Protein AF-0000000075414670 (afdb_homodimer)

Radius of gyration: 39.62 Å; Cα contacts (8 Å, |Δi|>4): 1653; chains: 2; bounding box: 91×124×87 Å

pLDDT: mean 82.34, std 14.4, range [31.52, 97.38]

Secondary structure (DSSP, 8-state):
--HHHHHHHHHHHHHGGGG--TT--EEEEEEETTEEEEEEE-HHHHHHH-HHHHHHHH-GGG--TTS-EEEEETTS-HHHHHHHHHHHHH-----TTS-HHHHHHHHHHHHHTT-HHHHHHHHHHHHHH-HHHHHHTHHHHHHHHHT-TT-HHHHHHHHHHHHHTTTHHHHSGGGGG--HHHHHHHHT-S---S-HHHHHHHHHHHHHHT-HHHHTTTTTTTTSTTTTS--GGGS---HHHHHHHHHHTTTTGGGS-GGGS-HHHIIIIIGGGGGGS-HHHHHHHHHHHHS-GGGS-PPPPP--SEEE--SS--HHHHHHHHHHHTT---TT-SS---EEEEEEEETTTS-GGGHHHHHTT--SEEEEEEETTSSEEEEEEE-S---S---TTS-EE--TT-EEEEEE----TT---S--EEEEBPGGGGGGSEE--TT-SSEETTTTSEEE---TTS-EEE---SSBSS-S-S-SEEEEEEEEEEEEEE--/--HHHHHHHHHHHHHGGGG--TT--EEEEEEETTEEEEEEE-HHHHHHH-HHHHHHHH-GGG--TTS-EEEEETTS-HHHHHHHHHHHHH-----TTS-HHHHHHHHHHHHHTT-HHHHHHHHHHHHHH-HHHHHHTHHHHHHHHHH-TT-HHHHHHHHHHHHHTTTHHHHSGGGGG--HHHHHHHHT-S---S-HHHHHHHHHHHHHHH-HHHHTTTTTTTTSTTTTS--GGGS---HHHHHHHHHHTTTTGGGS-GGGS-HHHIIIIIGGGGGGS-HHHHHHHHHHHHS-GGGS-PPPPP--SEEE--SS--HHHHHHHHHHHTT---TT-SS---EEEEEEEETTTS-GGGHHHHHTT--SEEEEEEETTSSEEEEEEE-S---S---TTS-EE--TT-EEEEEE----TT---S--EEEEBPGGGGGGSEE--TT--SEETTTTSEEE---TTS-EEE---SSBSS-S-S-SEEEEEEEEEEEEEE--

Foldseek 3Di:
DDPVVVLQVQLVVQLVVQVVPPPFAEWEWEADPPQIDIGTDHLVLLLVQFVQSVVVVVPQVQQDPVNHHYYYHHLAGPVLVVQVRSCSRRVDHDPVPDDPVSLVSNLVVCVVRVRQVVNVVSLVCCVVPVVVVCLVCLQVQLQVQLVDPSNVQNNLQSLVLQLQLPPVVLPDPSLLVHDPSSLLVNLQDQASADFLLVVLVSLLVSLQCPQPVNVVVCVVVPPPPPCPVPDCVPDPDDPVNLVSSLVSCVSPVVSRQLLRDDPVSCVVRVVVNVSSPDPVVVVVSVVCVVDDVVVDPGDDHRHHLEADDDPQDGSVRVLCVQCLLVVVVPSRDSPRQRKYWAFQDKLVPDDLVCQQVRQAQQDFKKKWFAFPPFQKIKIKTRHDRHGLADDPPQWFAFAQSIKIKMFGSPPPSRDRDPLIDIWTFDPVRRRQQGTRHRQFDGAGGVRACWGFHSDPVFGKIAHDDDRIDDTRDPDGITGTDMMTMTHMDGDD/DDPVVVLQVQLVVQLVVQVVPPPFAEWEWEADPPQIDIGTDHLVLLLVQFVQSVVVVVPQPQQDPVNHHYHYHHLAGPVLVVQVRSCSRRVDHDPVPDDPVSLVSNLVVCVVRVRQVVNVVSLVCCVVPVVVVCLVCLQVQLQVQLVDPSNVQNNLQSLVLQLQLPPVCLPDPSLLVHDPSSLLVNLQDQASADFLLVVLVSLLVSLQCPQPVNVVVCVVVPVPPPCPVPDCVPDPQDPVNLVSSLVSCVSPVVSRQLLRDDPVSCVVRVVVNVSSPDPVVVVVSVVCVVDDVVVDPGDDHRHHLEADDDPQDGSLRVLCVQCLLVVVPPSRDSVRQRKYWAFQDKLVPDDLVCQQVRQAQQDFKKKWFAFPPFQKIKIKTRHDRHGLADDPPQWFAFAQSIKIKMFGSPPPSRDRDPLIDIWTFDPVRRRQQFTRHRQFHGAGGVRAQWGFHSDPVFGKIAHDDDGIDDTRDPDGITGTDMMTMTHMDGDD

Nearest PDB structures (foldseek):
  9ety-assembly1_B  TM=8.447E-01  e=3.465E-07  Homo sapiens
  2vkp-assembly1_B-2  TM=8.794E-01  e=1.036E-06  Homo sapiens
  9ety-assembly1_A  TM=7.879E-01  e=6.534E-07  Homo sapiens
  2vkp-assembly1_A-2  TM=8.779E-01  e=6.194E-06  Homo sapiens
  4mf9-assembly1_A  TM=3.360E-01  e=2.124E+00  Pseudomonas aeruginosa

Solvent-accessible surface area (backbone atoms only — not comparable to full-atom values): 53253 Å² total; per-residue (Å²): 124,54,75,62,53,39,40,51,49,43,21,52,35,44,34,51,50,67,74,44,82,71,82,55,34,29,38,38,37,21,21,47,90,87,64,50,44,77,43,65,40,41,57,72,57,42,35,48,58,18,55,43,43,32,60,65,61,66,50,70,82,63,46,42,97,84,54,38,29,76,46,79,40,56,92,38,49,49,70,50,46,52,53,49,52,48,22,58,46,26,29,55,85,87,59,88,88,53,52,67,69,55,52,53,50,40,46,52,47,32,56,71,40,43,25,62,71,60,39,54,39,53,41,49,45,40,61,74,71,38,44,68,60,43,56,76,37,40,55,63,50,31,38,55,23,59,75,34,86,83,37,49,69,50,32,52,45,41,53,52,52,53,34,40,39,56,61,59,49,67,71,35,75,64,50,57,68,48,38,68,65,34,48,40,57,55,48,68,49,56,42,50,54,52,56,49,63,60,48,48,51,45,51,49,53,34,30,46,59,71,21,72,88,56,35,64,64,44,67,75,54,63,73,59,89,82,56,79,77,61,58,78,76,74,60,83,80,47,74,66,54,42,52,49,38,28,63,66,33,56,77,47,57,78,52,54,58,65,82,72,42,51,70,68,53,38,58,70,65,43,49,83,51,44,84,51,46,54,69,68,57,52,50,48,52,57,46,47,78,76,44,70,65,82,79,51,95,68,79,74,80,55,40,46,38,60,42,69,70,55,93,78,57,51,51,52,56,49,46,55,53,50,27,59,71,64,70,37,80,55,78,67,58,87,77,61,72,23,36,38,38,43,72,55,44,38,57,84,77,44,61,64,82,46,47,62,74,50,50,34,59,46,48,26,28,36,39,41,34,35,36,50,101,45,64,36,29,37,36,35,40,40,69,52,60,47,50,48,56,38,67,84,81,78,37,61,40,45,42,67,77,22,34,36,32,19,33,58,38,62,71,55,81,70,55,80,61,91,58,62,34,79,19,44,35,28,81,91,27,19,49,30,34,31,27,29,36,69,91,46,40,58,27,30,10,90,34,44,35,36,24,38,46,61,46,79,94,54,33,41,31,35,34,35,68,65,36,36,67,46,68,59,54,95,51,50,65,47,46,51,69,41,38,37,33,24,36,54,44,69,56,127,125,55,73,62,55,40,41,52,49,43,22,53,35,45,34,51,49,66,74,45,83,71,81,56,34,28,38,39,36,21,22,47,90,85,64,52,44,78,43,65,40,43,57,70,58,42,35,50,56,20,57,43,42,32,60,64,62,66,50,71,82,62,45,43,96,84,54,39,30,76,46,80,39,56,92,37,51,49,69,52,46,52,53,48,52,46,22,59,46,26,28,54,84,86,60,88,89,52,52,67,70,56,53,51,51,40,47,50,47,31,57,72,39,42,27,63,71,61,39,54,38,53,41,48,46,42,60,72,72,38,44,66,62,43,54,76,37,40,56,64,51,32,39,57,23,60,76,36,85,84,36,51,68,50,31,52,44,41,52,52,51,52,34,41,42,57,60,58,49,67,70,35,74,65,49,58,70,48,39,69,64,34,49,40,59,55,48,68,48,58,43,50,52,54,55,49,61,60,47,47,52,46,49,50,52,34,31,46,60,70,21,72,89,55,34,64,64,43,67,73,51,63,73,58,87,81,56,79,78,60,59,79,76,73,61,82,80,48,73,67,53,41,53,50,38,28,63,66,33,55,76,46,57,79,52,52,57,65,83,70,41,51,70,69,51,37,58,70,67,42,52,82,52,43,83,51,46,54,69,68,56,51,51,49,51,56,45,47,78,75,44,70,64,83,81,51,95,68,80,75,81,55,40,43,39,59,42,66,72,56,93,77,57,50,51,52,57,48,46,55,55,51,26,58,71,65,68,38,81,55,78,68,58,87,76,60,70,24,35,39,38,44,69,53,45,38,58,82,78,44,60,63,81,47,47,63,74,51,52,32,58,49,45,25,28,36,40,42,33,35,36,48,101,45,63,35,30,38,37,35,40,40,69,52,61,46,51,47,56,38,68,85,79,78,38,61,40,46,42,66,78,21,33,37,32,20,31,60,37,61,70,56,79,69,55,80,62,88,58,61,36,79,18,44,35,28,81,91,27,16,49,29,35,30,28,30,33,67,92,45,40,58,25,30,9,90,34,41,36,35,23,39,46,64,45,80,92,54,33,42,29,34,35,34,67,68,35,36,67,47,67,57,53,95,51,51,64,48,45,51,68,39,38,37,33,23,35,55,44,70,54,127

Organism: Rhizophagus irregularis (strain DAOM 181602 / DAOM 197198 / MUCL 43194) (NCBI:txid747089)

Sequence (984 aa):
MSTESLLTKLSKDIGKLVDFNDRHDVIIKVGVTPNHHEFKAHSLILRARSQYFYTALSSDWARNQENIIKFEKPNISPDIFDAILRYIYNGTIELEDKELSNILDLLCAADELMIDELLDYVQTYLIQNKLRWIDDNLIEILNITTSRTTFTILKNFCLEEITLLNPSIFESETFLNMDESSLVALLERDDLGMSEPELWDCVLKWGITNTPSLSYNKNIISNNNNLISRDYNDYEWTSEDFDALKKTLKNCIPLIRFFHISPDEFYTKIKPYSKIISKELLKDIINYQFTDPSNYNILPPRKCNIQIDSKLLNPKQAAVIASWINDSHELHSSKSIPYTFKLLYRASVDNPSLFHEKCDNVGPTIVIVKIRDNNCLVGGYNSLDISWKRSWFNSSRGSKECFIFSMDSFINPTTLDNNVKLSKVKTEYKNYSIYDHPWDGICFGTGPDLWVNTKPSNPIGYTIKKCYQSSIMKSDTFYWEDWEVFSVQSSSMSTESLLTKLSKDIGKLVDFNDRHDVIIKVGVTPNHHEFKAHSLILRARSQYFYTALSSDWARNQENIIKFEKPNISPDIFDAILRYIYNGTIELEDKELSNILDLLCAADELMIDELLDYVQTYLIQNKLRWIDDNLIEILNITTSRTTFTILKNFCLEEITLLNPSIFESETFLNMDESSLVALLERDDLGMSEPELWDCVLKWGITNTPSLSYNKNIISNNNNLISRDYNDYEWTSEDFDALKKTLKNCIPLIRFFHISPDEFYTKIKPYSKIISKELLKDIINYQFTDPSNYNILPPRKCNIQIDSKLLNPKQAAVIASWINDSHELHSSKSIPYTFKLLYRASVDNPSLFHEKCDNVGPTIVIVKIRDNNCLVGGYNSLDISWKRSWFNSSRGSKECFIFSMDSFINPTTLDNNVKLSKVKTEYKNYSIYDHPWDGICFGTGPDLWVNTKPSNPIGYTIKKCYQSSIMKSDTFYWEDWEVFSVQSSS

InterPro domains:
  IPR000210 BTB/POZ domain [PF00651] (22-129)
  IPR000210 BTB/POZ domain [PS50097] (24-97)
  IPR000210 BTB/POZ domain [SM00225] (24-130)
  IPR006571 TLDc domain [PF07534] (308-488)
  IPR006571 TLDc domain [PS51886] (311-489)
  IPR011333 SKP1/BTB/POZ domain superfamily [G3DSA:3.30.710.10] (2-163)
  IPR011333 SKP1/BTB/POZ domain superfamily [SSF54695] (4-128)

Structure (mmCIF, N/CA/C/O backbone):
data_AF-0000000075414670-model_v1
#
loop_
_entity.id
_entity.type
_entity.pdbx_description
1 polymer 'Uncharacterized protein'
#
loop_
_atom_site.group_PDB
_atom_site.id
_atom_site.type_symbol
_atom_site.label_atom_id
_atom_site.label_alt_id
_atom_site.label_comp_id
_atom_site.label_asym_id
_atom_site.label_entity_id
_atom_site.label_seq_id
_atom_site.pdbx_PDB_ins_code
_atom_site.Cartn_x
_atom_site.Cartn_y
_atom_site.Cartn_z
_atom_site.occupancy
_atom_site.B_iso_or_equiv
_atom_site.auth_seq_id
_atom_site.auth_comp_id
_atom_site.auth_asym_id
_atom_site.auth_atom_id
_atom_site.pdbx_PDB_model_num
ATOM 1 N N . MET A 1 1 ? 4.699 -11.016 -5.699 1 59.16 1 MET A N 1
ATOM 2 C CA . MET A 1 1 ? 5.719 -10.023 -5.363 1 59.16 1 MET A CA 1
ATOM 3 C C . MET A 1 1 ? 5.418 -8.688 -6.023 1 59.16 1 MET A C 1
ATOM 5 O O . MET A 1 1 ? 5.062 -8.633 -7.203 1 59.16 1 MET A O 1
ATOM 9 N N . SER A 1 2 ? 5.191 -7.613 -5.211 1 68.56 2 SER A N 1
ATOM 10 C CA . SER A 1 2 ? 4.781 -6.281 -5.641 1 68.56 2 SER A CA 1
ATOM 11 C C . SER A 1 2 ? 5.992 -5.379 -5.875 1 68.56 2 SER A C 1
ATOM 13 O O . SER A 1 2 ? 7.117 -5.742 -5.531 1 68.56 2 SER A O 1
ATOM 15 N N . THR A 1 3 ? 5.953 -4.469 -6.707 1 77.88 3 THR A N 1
ATOM 16 C CA . THR A 1 3 ? 6.961 -3.436 -6.93 1 77.88 3 THR A CA 1
ATOM 17 C C . THR A 1 3 ? 7.523 -2.936 -5.605 1 77.88 3 THR A C 1
ATOM 19 O O . THR A 1 3 ? 8.719 -2.629 -5.508 1 77.88 3 THR A O 1
ATOM 22 N N . GLU A 1 4 ? 6.727 -3.084 -4.621 1 82.5 4 GLU A N 1
ATOM 23 C CA . GLU A 1 4 ? 7.152 -2.658 -3.293 1 82.5 4 GLU A CA 1
ATOM 24 C C . GLU A 1 4 ? 8.203 -3.605 -2.721 1 82.5 4 GLU A C 1
ATOM 26 O O . GLU A 1 4 ? 9.141 -3.168 -2.047 1 82.5 4 GLU A O 1
ATOM 31 N N . SER A 1 5 ? 8.055 -4.812 -3.09 1 86.25 5 SER A N 1
ATOM 32 C CA . SER A 1 5 ? 9.008 -5.797 -2.604 1 86.25 5 SER A CA 1
ATOM 33 C C . SER A 1 5 ? 10.391 -5.574 -3.209 1 86.25 5 SER A C 1
ATOM 35 O O . SER A 1 5 ? 11.406 -5.75 -2.535 1 86.25 5 SER A O 1
ATOM 37 N N . LEU A 1 6 ? 10.398 -5.137 -4.43 1 90.19 6 LEU A N 1
ATOM 38 C CA . LEU A 1 6 ? 11.664 -4.871 -5.102 1 90.19 6 LEU A CA 1
ATOM 39 C C . LEU A 1 6 ? 12.367 -3.67 -4.48 1 90.19 6 LEU A C 1
ATOM 41 O O . LEU A 1 6 ? 13.586 -3.688 -4.289 1 90.19 6 LEU A O 1
ATOM 45 N N . LEU A 1 7 ? 11.633 -2.707 -4.133 1 92.25 7 LEU A N 1
ATOM 46 C CA . LEU A 1 7 ? 12.203 -1.52 -3.506 1 92.25 7 LEU A CA 1
ATOM 47 C C . LEU A 1 7 ? 12.75 -1.842 -2.119 1 92.25 7 LEU A C 1
ATOM 49 O O . LEU A 1 7 ? 13.781 -1.306 -1.71 1 92.25 7 LEU A O 1
ATOM 53 N N . THR A 1 8 ? 12 -2.674 -1.448 1 92.5 8 THR A N 1
ATOM 54 C CA . THR A 1 8 ? 12.453 -3.102 -0.13 1 92.5 8 THR A CA 1
ATOM 55 C C . THR A 1 8 ? 13.797 -3.822 -0.229 1 92.5 8 THR A C 1
ATOM 57 O O . THR A 1 8 ? 14.664 -3.652 0.63 1 92.5 8 THR A O 1
ATOM 60 N N . LYS A 1 9 ? 13.898 -4.621 -1.258 1 93.88 9 LYS A N 1
ATOM 61 C CA . LYS A 1 9 ? 15.164 -5.32 -1.455 1 93.88 9 LYS A CA 1
ATOM 62 C C . LYS A 1 9 ? 16.297 -4.344 -1.772 1 93.88 9 LYS A C 1
ATOM 64 O O . LYS A 1 9 ? 17.422 -4.5 -1.288 1 93.88 9 LYS A O 1
ATOM 69 N N . LEU A 1 10 ? 16 -3.375 -2.582 1 95 10 LEU A N 1
ATOM 70 C CA . LEU A 1 10 ? 16.984 -2.332 -2.854 1 95 10 LEU A CA 1
ATOM 71 C C . LEU A 1 10 ? 17.453 -1.665 -1.56 1 95 10 LEU A C 1
ATOM 73 O O . LEU A 1 10 ? 18.641 -1.491 -1.334 1 95 10 LEU A O 1
ATOM 77 N N . SER A 1 11 ? 16.469 -1.288 -0.785 1 95.19 11 SER A N 1
ATOM 78 C CA . SER A 1 11 ? 16.734 -0.653 0.503 1 95.19 11 SER A CA 1
ATOM 79 C C . SER A 1 11 ? 17.656 -1.51 1.365 1 95.19 11 SER A C 1
ATOM 81 O O . SER A 1 11 ? 18.641 -1.013 1.913 1 95.19 11 SER A O 1
ATOM 83 N N . LYS A 1 12 ? 17.391 -2.75 1.425 1 94.88 12 LYS A N 1
ATOM 84 C CA . LYS A 1 12 ? 18.156 -3.662 2.26 1 94.88 12 LYS A CA 1
ATOM 85 C C . LYS A 1 12 ? 19.578 -3.824 1.728 1 94.88 12 LYS A C 1
ATOM 87 O O . LYS A 1 12 ? 20.547 -3.809 2.498 1 94.88 12 LYS A O 1
ATOM 92 N N . ASP A 1 13 ? 19.703 -3.975 0.465 1 95.31 13 ASP A N 1
ATOM 93 C CA . ASP A 1 13 ? 21 -4.199 -0.147 1 95.31 13 ASP A CA 1
ATOM 94 C C . ASP A 1 13 ? 21.906 -2.98 0.027 1 95.31 13 ASP A C 1
ATOM 96 O O . ASP A 1 13 ? 23.062 -3.113 0.418 1 95.31 13 ASP A O 1
ATOM 100 N N . ILE A 1 14 ? 21.375 -1.832 -0.28 1 94.5 14 ILE A N 1
ATOM 101 C CA . ILE A 1 14 ? 22.172 -0.615 -0.147 1 94.5 14 ILE A CA 1
ATOM 102 C C . ILE A 1 14 ? 22.438 -0.336 1.329 1 94.5 14 ILE A C 1
ATOM 104 O O . ILE A 1 14 ? 23.516 0.152 1.686 1 94.5 14 ILE A O 1
ATOM 108 N N . GLY A 1 15 ? 21.453 -0.637 2.123 1 94.31 15 GLY A N 1
ATOM 109 C CA . GLY A 1 15 ? 21.609 -0.435 3.555 1 94.31 15 GLY A CA 1
ATOM 110 C C . GLY A 1 15 ? 22.766 -1.214 4.148 1 94.31 15 GLY A C 1
ATOM 111 O O . GLY A 1 15 ? 23.406 -0.756 5.098 1 94.31 15 GLY A O 1
ATOM 112 N N . LYS A 1 16 ? 23.062 -2.297 3.592 1 93.06 16 LYS A N 1
ATOM 113 C CA . LYS A 1 16 ? 24.156 -3.141 4.09 1 93.06 16 LYS A CA 1
ATOM 114 C C . LYS A 1 16 ? 25.516 -2.486 3.857 1 93.06 16 LYS A C 1
ATOM 116 O O . LYS A 1 16 ? 26.484 -2.818 4.531 1 93.06 16 LYS A O 1
ATOM 121 N N . LEU A 1 17 ? 25.516 -1.552 2.973 1 92.94 17 LEU A N 1
ATOM 122 C CA . LEU A 1 17 ? 26.781 -0.914 2.615 1 92.94 17 LEU A CA 1
ATOM 123 C C . LEU A 1 17 ? 27.297 -0.047 3.76 1 92.94 17 LEU A C 1
ATOM 125 O O . LEU A 1 17 ? 28.5 0.232 3.842 1 92.94 17 LEU A O 1
ATOM 129 N N . VAL A 1 18 ? 26.375 0.384 4.594 1 91.25 18 VAL A N 1
ATOM 130 C CA . VAL A 1 18 ? 26.766 1.285 5.672 1 91.25 18 VAL A CA 1
ATOM 131 C C . VAL A 1 18 ? 27.75 0.582 6.602 1 91.25 18 VAL A C 1
ATOM 133 O O . VAL A 1 18 ? 28.656 1.217 7.156 1 91.25 18 VAL A O 1
ATOM 136 N N . ASP A 1 19 ? 27.562 -0.666 6.68 1 86.56 19 ASP A N 1
ATOM 137 C CA . ASP A 1 19 ? 28.391 -1.439 7.602 1 86.56 19 ASP A CA 1
ATOM 138 C C . ASP A 1 19 ? 29.547 -2.107 6.867 1 86.56 19 ASP A C 1
ATOM 140 O O . ASP A 1 19 ? 30.375 -2.773 7.488 1 86.56 19 ASP A O 1
ATOM 144 N N . PHE A 1 20 ? 29.484 -1.975 5.582 1 76.06 20 PHE A N 1
ATOM 145 C CA . PHE A 1 20 ? 30.531 -2.625 4.793 1 76.06 20 PHE A CA 1
ATOM 146 C C . PHE A 1 20 ? 31.812 -1.812 4.816 1 76.06 20 PHE A C 1
ATOM 148 O O . PHE A 1 20 ? 31.797 -0.603 4.578 1 76.06 20 PHE A O 1
ATOM 155 N N . ASN A 1 21 ? 32.75 -2.25 5.48 1 67.62 21 ASN A N 1
ATOM 156 C CA . ASN A 1 21 ? 34 -1.545 5.695 1 67.62 21 ASN A CA 1
ATOM 157 C C . ASN A 1 21 ? 34.844 -1.491 4.422 1 67.62 21 ASN A C 1
ATOM 159 O O . ASN A 1 21 ? 35.938 -0.91 4.41 1 67.62 21 ASN A O 1
ATOM 163 N N . ASP A 1 22 ? 34.219 -1.753 3.336 1 74.94 22 ASP A N 1
ATOM 164 C CA . ASP A 1 22 ? 35.094 -1.77 2.162 1 74.94 22 ASP A CA 1
ATOM 165 C C . ASP A 1 22 ? 34.906 -0.516 1.314 1 74.94 22 ASP A C 1
ATOM 167 O O . ASP A 1 22 ? 33.781 -0.056 1.132 1 74.94 22 ASP A O 1
ATOM 171 N N . ARG A 1 23 ? 36 0.277 1.011 1 78.62 23 ARG A N 1
ATOM 172 C CA . ARG A 1 23 ? 36.188 1.34 0.025 1 78.62 23 ARG A CA 1
ATOM 173 C C . ARG A 1 23 ? 35.469 2.613 0.463 1 78.62 23 ARG A C 1
ATOM 175 O O . ARG A 1 23 ? 34.812 3.277 -0.348 1 78.62 23 ARG A O 1
ATOM 182 N N . HIS A 1 24 ? 35.406 2.729 1.783 1 87.75 24 HIS A N 1
ATOM 183 C CA . HIS A 1 24 ? 34.938 4.035 2.236 1 87.75 24 HIS A CA 1
ATOM 184 C C . HIS A 1 24 ? 35.906 5.137 1.832 1 87.75 24 HIS A C 1
ATOM 186 O O . HIS A 1 24 ? 37.125 4.922 1.822 1 87.75 24 HIS A O 1
ATOM 192 N N . ASP A 1 25 ? 35.375 6.32 1.483 1 88.88 25 ASP A N 1
ATOM 193 C CA . ASP A 1 25 ? 36.25 7.414 1.076 1 88.88 25 ASP A CA 1
ATOM 194 C C . ASP A 1 25 ? 35.906 8.711 1.795 1 88.88 25 ASP A C 1
ATOM 196 O O . ASP A 1 25 ? 36.375 9.789 1.428 1 88.88 25 ASP A O 1
ATOM 200 N N . VAL A 1 26 ? 35.031 8.609 2.811 1 92.31 26 VAL A N 1
ATOM 201 C CA . VAL A 1 26 ? 34.656 9.773 3.59 1 92.31 26 VAL A CA 1
ATOM 202 C C . VAL A 1 26 ? 34.625 9.422 5.074 1 92.31 26 VAL A C 1
ATOM 204 O O . VAL A 1 26 ? 34.156 8.352 5.457 1 92.31 26 VAL A O 1
ATOM 207 N N . ILE A 1 27 ? 35.188 10.305 5.863 1 93.12 27 ILE A N 1
ATOM 208 C CA . ILE A 1 27 ? 35.125 10.188 7.316 1 93.12 27 ILE A CA 1
ATOM 209 C C . ILE A 1 27 ? 34.438 11.414 7.906 1 93.12 27 ILE A C 1
ATOM 211 O O . ILE A 1 27 ? 34.812 12.547 7.617 1 93.12 27 ILE A O 1
ATOM 215 N N . ILE A 1 28 ? 33.406 11.195 8.664 1 94.25 28 ILE A N 1
ATOM 216 C CA . ILE A 1 28 ? 32.656 12.289 9.242 1 94.25 28 ILE A CA 1
ATOM 217 C C . ILE A 1 28 ? 32.75 12.242 10.766 1 94.25 28 ILE A C 1
ATOM 219 O O . ILE A 1 28 ? 32.25 11.312 11.398 1 94.25 28 ILE A O 1
ATOM 223 N N . LYS A 1 29 ? 33.312 13.234 11.297 1 95.44 29 LYS A N 1
ATOM 224 C CA . LYS A 1 29 ? 33.406 13.367 12.75 1 95.44 29 LYS A CA 1
ATOM 225 C C . LYS A 1 29 ? 32.188 14.125 13.297 1 95.44 29 LYS A C 1
ATOM 227 O O . LYS A 1 29 ? 31.969 15.289 12.953 1 95.44 29 LYS A O 1
ATOM 232 N N . VAL A 1 30 ? 31.469 13.43 14.164 1 95 30 VAL A N 1
ATOM 233 C CA . VAL A 1 30 ? 30.219 13.992 14.664 1 95 30 VAL A CA 1
ATOM 234 C C . VAL A 1 30 ? 30.297 14.188 16.172 1 95 30 VAL A C 1
ATOM 236 O O . VAL A 1 30 ? 30.891 13.367 16.875 1 95 30 VAL A O 1
ATOM 239 N N . GLY A 1 31 ? 29.656 15.258 16.672 1 91.44 31 GLY A N 1
ATOM 240 C CA . GLY A 1 31 ? 29.641 15.539 18.094 1 91.44 31 GLY A CA 1
ATOM 241 C C . GLY A 1 31 ? 30.828 16.344 18.578 1 91.44 31 GLY A C 1
ATOM 242 O O . GLY A 1 31 ? 31.703 16.703 17.766 1 91.44 31 GLY A O 1
ATOM 243 N N . VAL A 1 32 ? 30.734 16.703 19.859 1 87.06 32 VAL A N 1
ATOM 244 C CA . VAL A 1 32 ? 31.812 17.469 20.484 1 87.06 32 VAL A CA 1
ATOM 245 C C . VAL A 1 32 ? 32.531 16.594 21.516 1 87.06 32 VAL A C 1
ATOM 247 O O . VAL A 1 32 ? 31.938 15.672 22.078 1 87.06 32 VAL A O 1
ATOM 250 N N . THR A 1 33 ? 33.844 16.828 21.609 1 77.94 33 THR A N 1
ATOM 251 C CA . THR A 1 33 ? 34.625 16.078 22.594 1 77.94 33 THR A CA 1
ATOM 252 C C . THR A 1 33 ? 34.062 16.297 24 1 77.94 33 THR A C 1
ATOM 254 O O . THR A 1 33 ? 33.75 17.422 24.375 1 77.94 33 THR A O 1
ATOM 257 N N . PRO A 1 34 ? 33.875 15.203 24.688 1 80.38 34 PRO A N 1
ATOM 258 C CA . PRO A 1 34 ? 34.375 13.828 24.547 1 80.38 34 PRO A CA 1
ATOM 259 C C . PRO A 1 34 ? 33.375 12.914 23.844 1 80.38 34 PRO A C 1
ATOM 261 O O . PRO A 1 34 ? 33.719 11.773 23.5 1 80.38 34 PRO A O 1
ATOM 264 N N . ASN A 1 35 ? 32.156 13.469 23.641 1 87.31 35 ASN A N 1
ATOM 265 C CA . ASN A 1 35 ? 31.141 12.594 23.047 1 87.31 35 ASN A CA 1
ATOM 266 C C . ASN A 1 35 ? 31.141 12.695 21.531 1 87.31 35 ASN A C 1
ATOM 268 O O . ASN A 1 35 ? 30.234 13.305 20.938 1 87.31 35 ASN A O 1
ATOM 272 N N . HIS A 1 36 ? 32.281 12.266 20.938 1 90.31 36 HIS A N 1
ATOM 273 C CA . HIS A 1 36 ? 32.375 12.305 19.484 1 90.31 36 HIS A CA 1
ATOM 274 C C . HIS A 1 36 ? 32.531 10.914 18.891 1 90.31 36 HIS A C 1
ATOM 276 O O . HIS A 1 36 ? 32.938 9.984 19.594 1 90.31 36 HIS A O 1
ATOM 282 N N . HIS A 1 37 ? 32.094 10.703 17.656 1 94.31 37 HIS A N 1
ATOM 283 C CA . HIS A 1 37 ? 32.219 9.453 16.922 1 94.31 37 HIS A CA 1
ATOM 284 C C . HIS A 1 37 ? 32.562 9.711 15.453 1 94.31 37 HIS A C 1
ATOM 286 O O . HIS A 1 37 ? 32.094 10.688 14.859 1 94.31 37 HIS A O 1
ATOM 292 N N . GLU A 1 38 ? 33.438 8.867 14.969 1 93.81 38 GLU A N 1
ATOM 293 C CA . GLU A 1 38 ? 33.781 8.977 13.547 1 93.81 38 GLU A CA 1
ATOM 294 C C . GLU A 1 38 ? 33.031 7.938 12.719 1 93.81 38 GLU A C 1
ATOM 296 O O . GLU A 1 38 ? 33.094 6.742 13.008 1 93.81 38 GLU A O 1
ATOM 301 N N . PHE A 1 39 ? 32.375 8.43 11.734 1 94.5 39 PHE A N 1
ATOM 302 C CA . PHE A 1 39 ? 31.641 7.562 10.82 1 94.5 39 PHE A CA 1
ATOM 303 C C . PHE A 1 39 ? 32.344 7.488 9.461 1 94.5 39 PHE A C 1
ATOM 305 O O . PHE A 1 39 ? 32.875 8.484 8.984 1 94.5 39 PHE A O 1
ATOM 312 N N . LYS A 1 40 ? 32.344 6.328 8.953 1 94.12 40 LYS A N 1
ATOM 313 C CA . LYS A 1 40 ? 32.844 6.133 7.59 1 94.12 40 LYS A CA 1
ATOM 314 C C . LYS A 1 40 ? 31.688 5.953 6.609 1 94.12 40 LYS A C 1
ATOM 316 O O . LYS A 1 40 ? 30.672 5.316 6.934 1 94.12 40 LYS A O 1
ATOM 321 N N . ALA A 1 41 ? 31.781 6.543 5.445 1 94 41 ALA A N 1
ATOM 322 C CA . ALA A 1 41 ? 30.703 6.477 4.457 1 94 41 ALA A CA 1
ATOM 323 C C . ALA A 1 41 ? 31.266 6.516 3.037 1 94 41 ALA A C 1
ATOM 325 O O . ALA A 1 41 ? 32.469 6.641 2.84 1 94 41 ALA A O 1
ATOM 326 N N . HIS A 1 42 ? 30.547 6.262 2.082 1 92.62 42 HIS A N 1
ATOM 327 C CA . HIS A 1 42 ? 30.891 6.293 0.666 1 92.62 42 HIS A CA 1
ATOM 328 C C . HIS A 1 42 ? 30.453 7.598 0.017 1 92.62 42 HIS A C 1
ATOM 330 O O . HIS A 1 42 ? 29.266 7.957 0.086 1 92.62 42 HIS A O 1
ATOM 336 N N . SER A 1 43 ? 31.344 8.242 -0.624 1 91.56 43 SER A N 1
ATOM 337 C CA . SER A 1 43 ? 31.047 9.531 -1.242 1 91.56 43 SER A CA 1
ATOM 338 C C . SER A 1 43 ? 29.938 9.398 -2.277 1 91.56 43 SER A C 1
ATOM 340 O O . SER A 1 43 ? 29.109 10.297 -2.416 1 91.56 43 SER A O 1
ATOM 342 N N . LEU A 1 44 ? 29.922 8.273 -2.963 1 90.94 44 LEU A N 1
ATOM 343 C CA . LEU A 1 44 ? 28.938 8.047 -4.016 1 90.94 44 LEU A CA 1
ATOM 344 C C . LEU A 1 44 ? 27.516 8.102 -3.449 1 90.94 44 LEU A C 1
ATOM 346 O O . LEU A 1 44 ? 26.641 8.781 -4.004 1 90.94 44 LEU A O 1
ATOM 350 N N . ILE A 1 45 ? 27.281 7.449 -2.334 1 93.38 45 ILE A N 1
ATOM 351 C CA . ILE A 1 45 ? 25.953 7.359 -1.725 1 93.38 45 ILE A CA 1
ATOM 352 C C . ILE A 1 45 ? 25.594 8.695 -1.074 1 93.38 45 ILE A C 1
ATOM 354 O O . ILE A 1 45 ? 24.484 9.18 -1.227 1 93.38 45 ILE A O 1
ATOM 358 N N . LEU A 1 46 ? 26.547 9.32 -0.429 1 94.19 46 LEU A N 1
ATOM 359 C CA . LEU A 1 46 ? 26.312 10.594 0.24 1 94.19 46 LEU A CA 1
ATOM 360 C C . LEU A 1 46 ? 25.906 11.672 -0.765 1 94.19 46 LEU A C 1
ATOM 362 O O . LEU A 1 46 ? 24.938 12.406 -0.542 1 94.19 46 LEU A O 1
ATOM 366 N N . ARG A 1 47 ? 26.625 11.711 -1.86 1 92 47 ARG A N 1
ATOM 367 C CA . ARG A 1 47 ? 26.359 12.727 -2.881 1 92 47 ARG A CA 1
ATOM 368 C C . ARG A 1 47 ? 25 12.516 -3.525 1 92 47 ARG A C 1
ATOM 370 O O . ARG A 1 47 ? 24.328 13.484 -3.906 1 92 47 ARG A O 1
ATOM 377 N N . ALA A 1 48 ? 24.609 11.32 -3.621 1 92.88 48 ALA A N 1
ATOM 378 C CA . ALA A 1 48 ? 23.359 10.992 -4.281 1 92.88 48 ALA A CA 1
ATOM 379 C C . ALA A 1 48 ? 22.172 11.336 -3.387 1 92.88 48 ALA A C 1
ATOM 381 O O . ALA A 1 48 ? 21.078 11.664 -3.881 1 92.88 48 ALA A O 1
ATOM 382 N N . ARG A 1 49 ? 22.328 11.32 -2.102 1 95.88 49 ARG A N 1
ATOM 383 C CA . ARG A 1 49 ? 21.188 11.312 -1.193 1 95.88 49 ARG A CA 1
ATOM 384 C C . ARG A 1 49 ? 21.094 12.625 -0.425 1 95.88 49 ARG A C 1
ATOM 386 O O . ARG A 1 49 ? 20.047 12.922 0.161 1 95.88 49 ARG A O 1
ATOM 393 N N . SER A 1 50 ? 22.156 13.406 -0.379 1 95.69 50 SER A N 1
ATOM 394 C CA . SER A 1 50 ? 22.219 14.648 0.374 1 95.69 50 SER A CA 1
ATOM 395 C C . SER A 1 50 ? 22.781 15.789 -0.476 1 95.69 50 SER A C 1
ATOM 397 O O . SER A 1 50 ? 23.891 15.68 -1.005 1 95.69 50 SER A O 1
ATOM 399 N N . GLN A 1 51 ? 22.031 16.906 -0.494 1 94 51 GLN A N 1
ATOM 400 C CA . GLN A 1 51 ? 22.484 18.062 -1.272 1 94 51 GLN A CA 1
ATOM 401 C C . GLN A 1 51 ? 23.703 18.719 -0.625 1 94 51 GLN A C 1
ATOM 403 O O . GLN A 1 51 ? 24.578 19.234 -1.321 1 94 51 GLN A O 1
ATOM 408 N N . TYR A 1 52 ? 23.781 18.719 0.659 1 93.69 52 TYR A N 1
ATOM 409 C CA . TYR A 1 52 ? 24.938 19.219 1.367 1 93.69 52 TYR A CA 1
ATOM 410 C C . TYR A 1 52 ? 26.203 18.484 0.936 1 93.69 52 TYR A C 1
ATOM 412 O O . TYR A 1 52 ? 27.188 19.094 0.537 1 93.69 52 TYR A O 1
ATOM 420 N N . PHE A 1 53 ? 26.188 17.172 0.93 1 93.62 53 PHE A N 1
ATOM 421 C CA . PHE A 1 53 ? 27.344 16.375 0.581 1 93.62 53 PHE A CA 1
ATOM 422 C C . PHE A 1 53 ? 27.625 16.438 -0.918 1 93.62 53 PHE A C 1
ATOM 424 O O . PHE A 1 53 ? 28.766 16.344 -1.352 1 93.62 53 PHE A O 1
ATOM 431 N N . TYR A 1 54 ? 26.562 16.531 -1.645 1 91.81 54 TYR A N 1
ATOM 432 C CA . TYR A 1 54 ? 26.75 16.703 -3.08 1 91.81 54 TYR A CA 1
ATOM 433 C C . TYR A 1 54 ? 27.641 17.906 -3.375 1 91.81 54 TYR A C 1
ATOM 435 O O . TYR A 1 54 ? 28.578 17.812 -4.16 1 91.81 54 TYR A O 1
ATOM 443 N N . THR A 1 55 ? 27.344 18.969 -2.674 1 90.19 55 THR A N 1
ATOM 444 C CA . THR A 1 55 ? 28.094 20.203 -2.877 1 90.19 55 THR A CA 1
ATOM 445 C C . THR A 1 55 ? 29.469 20.125 -2.221 1 90.19 55 THR A C 1
ATOM 447 O O . THR A 1 55 ? 30.484 20.484 -2.832 1 90.19 55 THR A O 1
ATOM 450 N N . ALA A 1 56 ? 29.562 19.547 -1.075 1 89 56 ALA A N 1
ATOM 451 C CA . ALA A 1 56 ? 30.781 19.516 -0.286 1 89 56 ALA A CA 1
ATOM 452 C C . ALA A 1 56 ? 31.812 18.562 -0.91 1 89 56 ALA A C 1
ATOM 454 O O . ALA A 1 56 ? 33.031 18.797 -0.817 1 89 56 ALA A O 1
ATOM 455 N N . LEU A 1 57 ? 31.344 17.5 -1.571 1 88.06 57 LEU A N 1
ATOM 456 C CA . LEU A 1 57 ? 32.25 16.469 -2.086 1 88.06 57 LEU A CA 1
ATOM 457 C C . LEU A 1 57 ? 32.562 16.703 -3.561 1 88.06 57 LEU A C 1
ATOM 459 O O . LEU A 1 57 ? 33.375 15.992 -4.148 1 88.06 57 LEU A O 1
ATOM 463 N N . SER A 1 58 ? 31.812 17.547 -4.188 1 78.06 58 SER A N 1
ATOM 464 C CA . SER A 1 58 ? 32.062 17.828 -5.594 1 78.06 58 SER A CA 1
ATOM 465 C C . SER A 1 58 ? 33.438 18.516 -5.777 1 78.06 58 SER A C 1
ATOM 467 O O . SER A 1 58 ? 34.031 18.438 -6.848 1 78.06 58 SER A O 1
ATOM 469 N N . SER A 1 59 ? 33.969 19.188 -4.723 1 67.75 59 SER A N 1
ATOM 470 C CA . SER A 1 59 ? 35.219 19.891 -4.863 1 67.75 59 SER A CA 1
ATOM 471 C C . SER A 1 59 ? 36.406 18.969 -4.547 1 67.75 59 SER A C 1
ATOM 473 O O . SER A 1 59 ? 36.406 18.312 -3.504 1 67.75 59 SER A O 1
ATOM 475 N N . ASP A 1 60 ? 37.094 18.359 -5.578 1 60.91 60 ASP A N 1
ATOM 476 C CA . ASP A 1 60 ? 38.25 17.453 -5.496 1 60.91 60 ASP A CA 1
ATOM 477 C C . ASP A 1 60 ? 39.281 17.969 -4.512 1 60.91 60 ASP A C 1
ATOM 479 O O . ASP A 1 60 ? 40.125 17.219 -4.039 1 60.91 60 ASP A O 1
ATOM 483 N N . TRP A 1 61 ? 39.219 19.172 -4.254 1 57.72 61 TRP A N 1
ATOM 484 C CA . TRP A 1 61 ? 40.375 19.766 -3.553 1 57.72 61 TRP A CA 1
ATOM 485 C C . TRP A 1 61 ? 40.438 19.281 -2.109 1 57.72 61 TRP A C 1
ATOM 487 O O . TRP A 1 61 ? 41.469 19.344 -1.473 1 57.72 61 TRP A O 1
ATOM 497 N N . ALA A 1 62 ? 39.344 18.672 -1.686 1 60.75 62 ALA A N 1
ATOM 498 C CA . ALA A 1 62 ? 39.312 18.375 -0.255 1 60.75 62 ALA A CA 1
ATOM 499 C C . ALA A 1 62 ? 39.812 16.953 0.027 1 60.75 62 ALA A C 1
ATOM 501 O O . ALA A 1 62 ? 39.938 16.547 1.187 1 60.75 62 ALA A O 1
ATOM 502 N N . ARG A 1 63 ? 40.344 16.25 -1.043 1 67.12 63 ARG A N 1
ATOM 503 C CA . ARG A 1 63 ? 40.75 14.859 -0.87 1 67.12 63 ARG A CA 1
ATOM 504 C C . ARG A 1 63 ? 42.219 14.789 -0.398 1 67.12 63 ARG A C 1
ATOM 506 O O . ARG A 1 63 ? 43.062 15.523 -0.887 1 67.12 63 ARG A O 1
ATOM 513 N N . ASN A 1 64 ? 42.312 14.117 0.629 1 67.25 64 ASN A N 1
ATOM 514 C CA . ASN A 1 64 ? 43.656 13.938 1.155 1 67.25 64 ASN A CA 1
ATOM 515 C C . ASN A 1 64 ? 44.469 12.945 0.312 1 67.25 64 ASN A C 1
ATOM 517 O O . ASN A 1 64 ? 44 12.539 -0.76 1 67.25 64 ASN A O 1
ATOM 521 N N . GLN A 1 65 ? 45.625 12.641 0.773 1 62.72 65 GLN A N 1
ATOM 522 C CA . GLN A 1 65 ? 46.594 11.773 0.084 1 62.72 65 GLN A CA 1
ATOM 523 C C . GLN A 1 65 ? 46 10.375 -0.118 1 62.72 65 GLN A C 1
ATOM 525 O O . GLN A 1 65 ? 46.312 9.719 -1.119 1 62.72 65 GLN A O 1
ATOM 530 N N . GLU A 1 66 ? 45.156 9.93 0.859 1 68.5 66 GLU A N 1
ATOM 531 C CA . GLU A 1 66 ? 44.594 8.594 0.777 1 68.5 66 GLU A CA 1
ATOM 532 C C . GLU A 1 66 ? 43.25 8.609 0.069 1 68.5 66 GLU A C 1
ATOM 534 O O . GLU A 1 66 ? 42.531 7.605 0.044 1 68.5 66 GLU A O 1
ATOM 539 N N . ASN A 1 67 ? 43 9.773 -0.486 1 77.69 67 ASN A N 1
ATOM 540 C CA . ASN A 1 67 ? 41.75 9.961 -1.229 1 77.69 67 ASN A CA 1
ATOM 541 C C . ASN A 1 67 ? 40.531 9.883 -0.314 1 77.69 67 ASN A C 1
ATOM 543 O O . ASN A 1 67 ? 39.5 9.367 -0.708 1 77.69 67 ASN A O 1
ATOM 547 N N . ILE A 1 68 ? 40.906 10.234 0.976 1 85.75 68 ILE A N 1
ATOM 548 C CA . ILE A 1 68 ? 39.844 10.25 1.968 1 85.75 68 ILE A CA 1
ATOM 549 C C . ILE A 1 68 ? 39.469 11.695 2.314 1 85.75 68 ILE A C 1
ATOM 551 O O . ILE A 1 68 ? 40.344 12.539 2.484 1 85.75 68 ILE A O 1
ATOM 555 N N . ILE A 1 69 ? 38.25 12.039 2.369 1 89.31 69 ILE A N 1
ATOM 556 C CA . ILE A 1 69 ? 37.75 13.367 2.736 1 89.31 69 ILE A CA 1
ATOM 557 C C . ILE A 1 69 ? 37.188 13.328 4.148 1 89.31 69 ILE A C 1
ATOM 559 O O . ILE A 1 69 ? 36.438 12.414 4.496 1 89.31 69 ILE A O 1
ATOM 563 N N . LYS A 1 70 ? 37.531 14.391 4.926 1 90.5 70 LYS A N 1
ATOM 564 C CA . LYS A 1 70 ? 37.062 14.438 6.312 1 90.5 70 LYS A CA 1
ATOM 565 C C . LYS A 1 70 ? 36.125 15.609 6.543 1 90.5 70 LYS A C 1
ATOM 567 O O . LYS A 1 70 ? 36.344 16.719 6.062 1 90.5 70 LYS A O 1
ATOM 572 N N . PHE A 1 71 ? 35 15.367 7.219 1 91.62 71 PHE A N 1
ATOM 573 C CA . PHE A 1 71 ? 34.031 16.375 7.609 1 91.62 71 PHE A CA 1
ATOM 574 C C . PHE A 1 71 ? 33.844 16.406 9.125 1 91.62 71 PHE A C 1
ATOM 576 O O . PHE A 1 71 ? 34.062 15.398 9.797 1 91.62 71 PHE A O 1
ATOM 583 N N . GLU A 1 72 ? 33.531 17.656 9.578 1 92.56 72 GLU A N 1
ATOM 584 C CA . GLU A 1 72 ? 33.219 17.812 10.992 1 92.56 72 GLU A CA 1
ATOM 585 C C . GLU A 1 72 ? 31.812 18.391 11.18 1 92.56 72 GLU A C 1
ATOM 587 O O . GLU A 1 72 ? 31.469 19.422 10.586 1 92.56 72 GLU A O 1
ATOM 592 N N . LYS A 1 73 ? 31.047 17.703 11.953 1 94 73 LYS A N 1
ATOM 593 C CA . LYS A 1 73 ? 29.703 18.141 12.289 1 94 73 LYS A CA 1
ATOM 594 C C . LYS A 1 73 ? 29.484 18.156 13.797 1 94 73 LYS A C 1
ATOM 596 O O . LYS A 1 73 ? 28.781 17.297 14.336 1 94 73 LYS A O 1
ATOM 601 N N . PRO A 1 74 ? 29.875 19.203 14.414 1 91.88 74 PRO A N 1
ATOM 602 C CA . PRO A 1 74 ? 29.828 19.266 15.875 1 91.88 74 PRO A CA 1
ATOM 603 C C . PRO A 1 74 ? 28.422 19.469 16.406 1 91.88 74 PRO A C 1
ATOM 605 O O . PRO A 1 74 ? 28.125 19.109 17.562 1 91.88 74 PRO A O 1
ATOM 608 N N . ASN A 1 75 ? 27.5 19.953 15.695 1 89.81 75 ASN A N 1
ATOM 609 C CA . ASN A 1 75 ? 26.172 20.328 16.156 1 89.81 75 ASN A CA 1
ATOM 610 C C . ASN A 1 75 ? 25.219 19.125 16.141 1 89.81 75 ASN A C 1
ATOM 612 O O . ASN A 1 75 ? 24.078 19.234 16.594 1 89.81 75 ASN A O 1
ATOM 616 N N . ILE A 1 76 ? 25.734 18.031 15.562 1 94.25 76 ILE A N 1
ATOM 617 C CA . ILE A 1 76 ? 24.875 16.859 15.469 1 94.25 76 ILE A CA 1
ATOM 618 C C . ILE A 1 76 ? 25.391 15.766 16.406 1 94.25 76 ILE A C 1
ATOM 620 O O . ILE A 1 76 ? 26.594 15.461 16.422 1 94.25 76 ILE A O 1
ATOM 624 N N . SER A 1 77 ? 24.516 15.234 17.234 1 93.5 77 SER A N 1
ATOM 625 C CA . SER A 1 77 ? 24.906 14.156 18.125 1 93.5 77 SER A CA 1
ATOM 626 C C . SER A 1 77 ? 25.156 12.859 17.359 1 93.5 77 SER A C 1
ATOM 628 O O . SER A 1 77 ? 24.578 12.656 16.281 1 93.5 77 SER A O 1
ATOM 630 N N . PRO A 1 78 ? 26 11.953 17.891 1 95 78 PRO A N 1
ATOM 631 C CA . PRO A 1 78 ? 26.312 10.703 17.203 1 95 78 PRO A CA 1
ATOM 632 C C . PRO A 1 78 ? 25.078 9.836 16.953 1 95 78 PRO A C 1
ATOM 634 O O . PRO A 1 78 ? 24.953 9.242 15.883 1 95 78 PRO A O 1
ATOM 637 N N . ASP A 1 79 ? 24.156 9.82 17.891 1 93.94 79 ASP A N 1
ATOM 638 C CA . ASP A 1 79 ? 22.969 8.984 17.75 1 93.94 79 ASP A CA 1
ATOM 639 C C . ASP A 1 79 ? 22.078 9.477 16.609 1 93.94 79 ASP A C 1
ATOM 641 O O . ASP A 1 79 ? 21.578 8.68 15.82 1 93.94 79 ASP A O 1
ATOM 645 N N . ILE A 1 80 ? 21.938 10.727 16.531 1 94.81 80 ILE A N 1
ATOM 646 C CA . ILE A 1 80 ? 21.109 11.328 15.5 1 94.81 80 ILE A CA 1
ATOM 647 C C . ILE A 1 80 ? 21.75 11.141 14.133 1 94.81 80 ILE A C 1
ATOM 649 O O . ILE A 1 80 ? 21.078 10.805 13.156 1 94.81 80 ILE A O 1
ATOM 653 N N . PHE A 1 81 ? 23.031 11.305 14.148 1 96.69 81 PHE A N 1
ATOM 654 C CA . PHE A 1 81 ? 23.719 11.172 12.875 1 96.69 81 PHE A CA 1
ATOM 655 C C . PHE A 1 81 ? 23.672 9.727 12.383 1 96.69 81 PHE A C 1
ATOM 657 O O . PHE A 1 81 ? 23.547 9.477 11.188 1 96.69 81 PHE A O 1
ATOM 664 N N . ASP A 1 82 ? 23.844 8.859 13.305 1 95.62 82 ASP A N 1
ATOM 665 C CA . ASP A 1 82 ? 23.734 7.453 12.93 1 95.62 82 ASP A CA 1
ATOM 666 C C . ASP A 1 82 ? 22.406 7.152 12.258 1 95.62 82 ASP A C 1
ATOM 668 O O . ASP A 1 82 ? 22.359 6.453 11.25 1 95.62 82 ASP A O 1
ATOM 672 N N . ALA A 1 83 ? 21.344 7.668 12.805 1 95.31 83 ALA A N 1
ATOM 673 C CA . ALA A 1 83 ? 20.016 7.473 12.242 1 95.31 83 ALA A CA 1
ATOM 674 C C . ALA A 1 83 ? 19.922 8.078 10.844 1 95.31 83 ALA A C 1
ATOM 676 O O . ALA A 1 83 ? 19.375 7.457 9.922 1 95.31 83 ALA A O 1
ATOM 677 N N . ILE A 1 84 ? 20.484 9.211 10.672 1 96.88 84 ILE A N 1
ATOM 678 C CA . ILE A 1 84 ? 20.422 9.906 9.391 1 96.88 84 ILE A CA 1
ATOM 679 C C . ILE A 1 84 ? 21.266 9.172 8.359 1 96.88 84 ILE A C 1
ATOM 681 O O . ILE A 1 84 ? 20.859 9.031 7.199 1 96.88 84 ILE A O 1
ATOM 685 N N . LEU A 1 85 ? 22.438 8.719 8.82 1 96.94 85 LEU A N 1
ATOM 686 C CA . LEU A 1 85 ? 23.312 7.996 7.914 1 96.94 85 LEU A CA 1
ATOM 687 C C . LEU A 1 85 ? 22.656 6.719 7.414 1 96.94 85 LEU A C 1
ATOM 689 O O . LEU A 1 85 ? 22.703 6.41 6.223 1 96.94 85 LEU A O 1
ATOM 693 N N . ARG A 1 86 ? 22.062 6.086 8.289 1 96 86 ARG A N 1
ATOM 694 C CA . ARG A 1 86 ? 21.344 4.875 7.898 1 96 86 ARG A CA 1
ATOM 695 C C . ARG A 1 86 ? 20.219 5.199 6.934 1 96 86 ARG A C 1
ATOM 697 O O . ARG A 1 86 ? 19.984 4.461 5.977 1 96 86 ARG A O 1
ATOM 704 N N . TYR A 1 87 ? 19.562 6.223 7.168 1 96.75 87 TYR A N 1
ATOM 705 C CA . TYR A 1 87 ? 18.5 6.652 6.254 1 96.75 87 TYR A CA 1
ATOM 706 C C . TYR A 1 87 ? 19.078 6.953 4.871 1 96.75 87 TYR A C 1
ATOM 708 O O . TYR A 1 87 ? 18.453 6.617 3.855 1 96.75 87 TYR A O 1
ATOM 716 N N . ILE A 1 88 ? 20.141 7.586 4.914 1 97.38 88 ILE A N 1
ATOM 717 C CA . ILE A 1 88 ? 20.781 7.941 3.65 1 97.38 88 ILE A CA 1
ATOM 718 C C . ILE A 1 88 ? 21.031 6.68 2.826 1 97.38 88 ILE A C 1
ATOM 720 O O . ILE A 1 88 ? 20.844 6.684 1.606 1 97.38 88 ILE A O 1
ATOM 724 N N . TYR A 1 89 ? 21.328 5.609 3.502 1 96.25 89 TYR A N 1
ATOM 725 C CA . TYR A 1 89 ? 21.672 4.383 2.793 1 96.25 89 TYR A CA 1
ATOM 726 C C . TYR A 1 89 ? 20.422 3.566 2.477 1 96.25 89 TYR A C 1
ATOM 728 O O . TYR A 1 89 ? 20.266 3.076 1.355 1 96.25 89 TYR A O 1
ATOM 736 N N . ASN A 1 90 ? 19.625 3.408 3.369 1 95.25 90 ASN A N 1
ATOM 737 C CA . ASN A 1 90 ? 18.562 2.432 3.15 1 95.25 90 ASN A CA 1
ATOM 738 C C . ASN A 1 90 ? 17.203 3.111 2.91 1 95.25 90 ASN A C 1
ATOM 740 O O . ASN A 1 90 ? 16.25 2.469 2.469 1 95.25 90 ASN A O 1
ATOM 744 N N . GLY A 1 91 ? 17.062 4.355 3.236 1 95 91 GLY A N 1
ATOM 745 C CA . GLY A 1 91 ? 15.859 5.102 2.924 1 95 91 GLY A CA 1
ATOM 746 C C . GLY A 1 91 ? 14.727 4.844 3.898 1 95 91 GLY A C 1
ATOM 747 O O . GLY A 1 91 ? 13.555 5.074 3.578 1 95 91 GLY A O 1
ATOM 748 N N . THR A 1 92 ? 15.039 4.305 5.039 1 93.62 92 THR A N 1
ATOM 749 C CA . THR A 1 92 ? 14.016 4.047 6.047 1 93.62 92 THR A CA 1
ATOM 750 C C . THR A 1 92 ? 14.383 4.699 7.375 1 93.62 92 THR A C 1
ATOM 752 O O . THR A 1 92 ? 15.562 4.906 7.664 1 93.62 92 THR A O 1
ATOM 755 N N . ILE A 1 93 ? 13.297 5.148 8.109 1 94.19 93 ILE A N 1
ATOM 756 C CA . ILE A 1 93 ? 13.531 5.762 9.406 1 94.19 93 ILE A CA 1
ATOM 757 C C . ILE A 1 93 ? 12.43 5.348 10.375 1 94.19 93 ILE A C 1
ATOM 759 O O . ILE A 1 93 ? 11.258 5.25 9.992 1 94.19 93 ILE A O 1
ATOM 763 N N . GLU A 1 94 ? 12.844 5.016 11.578 1 90.81 94 GLU A N 1
ATOM 764 C CA . GLU A 1 94 ? 11.891 4.66 12.633 1 90.81 94 GLU A CA 1
ATOM 765 C C . GLU A 1 94 ? 11.758 5.781 13.656 1 90.81 94 GLU A C 1
ATOM 767 O O . GLU A 1 94 ? 12.727 6.121 14.344 1 90.81 94 GLU A O 1
ATOM 772 N N . LEU A 1 95 ? 10.547 6.32 13.789 1 92 95 LEU A N 1
ATOM 773 C CA . LEU A 1 95 ? 10.344 7.457 14.68 1 92 95 LEU A CA 1
ATOM 774 C C . LEU A 1 95 ? 9.453 7.074 15.859 1 92 95 LEU A C 1
ATOM 776 O O . LEU A 1 95 ? 9.414 7.789 16.859 1 92 95 LEU A O 1
ATOM 780 N N . GLU A 1 96 ? 8.695 5.992 15.789 1 85.75 96 GLU A N 1
ATOM 781 C CA . GLU A 1 96 ? 7.66 5.629 16.75 1 85.75 96 GLU A CA 1
ATOM 782 C C . GLU A 1 96 ? 8.227 5.543 18.156 1 85.75 96 GLU A C 1
ATOM 784 O O . GLU A 1 96 ? 7.605 6.023 19.109 1 85.75 96 GLU A O 1
ATOM 789 N N . ASP A 1 97 ? 9.406 5.031 18.297 1 84.81 97 ASP A N 1
ATOM 790 C CA . ASP A 1 97 ? 9.938 4.797 19.641 1 84.81 97 ASP A CA 1
ATOM 791 C C . ASP A 1 97 ? 10.891 5.918 20.047 1 84.81 97 ASP A C 1
ATOM 793 O O . ASP A 1 97 ? 11.508 5.855 21.109 1 84.81 97 ASP A O 1
ATOM 797 N N . LYS A 1 98 ? 10.914 6.992 19.344 1 88.12 98 LYS A N 1
ATOM 798 C CA . LYS A 1 98 ? 11.852 8.062 19.656 1 88.12 98 LYS A CA 1
ATOM 799 C C . LYS A 1 98 ? 11.188 9.156 20.484 1 88.12 98 LYS A C 1
ATOM 801 O O . LYS A 1 98 ? 10 9.445 20.297 1 88.12 98 LYS A O 1
ATOM 806 N N . GLU A 1 99 ? 11.953 9.625 21.328 1 88.31 99 GLU A N 1
ATOM 807 C CA . GLU A 1 99 ? 11.5 10.781 22.094 1 88.31 99 GLU A CA 1
ATOM 808 C C . GLU A 1 99 ? 11.352 12.016 21.203 1 88.31 99 GLU A C 1
ATOM 810 O O . GLU A 1 99 ? 12.031 12.141 20.188 1 88.31 99 GLU A O 1
ATOM 815 N N . LEU A 1 100 ? 10.508 12.883 21.703 1 87.44 100 LEU A N 1
ATOM 816 C CA . LEU A 1 100 ? 10.203 14.078 20.938 1 87.44 100 LEU A CA 1
ATOM 817 C C . LEU A 1 100 ? 11.461 14.914 20.719 1 87.44 100 LEU A C 1
ATOM 819 O O . LEU A 1 100 ? 11.68 15.438 19.625 1 87.44 100 LEU A O 1
ATOM 823 N N . SER A 1 101 ? 12.234 15.078 21.688 1 86.56 101 SER A N 1
ATOM 824 C CA . SER A 1 101 ? 13.469 15.852 21.594 1 86.56 101 SER A CA 1
ATOM 825 C C . SER A 1 101 ? 14.375 15.305 20.484 1 86.56 101 SER A C 1
ATOM 827 O O . SER A 1 101 ? 14.961 16.062 19.719 1 86.56 101 SER A O 1
ATOM 829 N N . ASN A 1 102 ? 14.391 14.016 20.406 1 91.25 102 ASN A N 1
ATOM 830 C CA . ASN A 1 102 ? 15.211 13.367 19.391 1 91.25 102 ASN A CA 1
ATOM 831 C C . ASN A 1 102 ? 14.656 13.617 17.984 1 91.25 102 ASN A C 1
ATOM 833 O O . ASN A 1 102 ? 15.422 13.773 17.031 1 91.25 102 ASN A O 1
ATOM 837 N N . ILE A 1 103 ? 13.359 13.609 17.938 1 92.06 103 ILE A N 1
ATOM 838 C CA . ILE A 1 103 ? 12.727 13.828 16.656 1 92.06 103 ILE A CA 1
ATOM 839 C C . ILE A 1 103 ? 13.031 15.242 16.156 1 92.06 103 ILE A C 1
ATOM 841 O O . ILE A 1 103 ? 13.336 15.445 14.984 1 92.06 103 ILE A O 1
ATOM 845 N N . LEU A 1 104 ? 13.047 16.172 17.062 1 87.69 104 LEU A N 1
ATOM 846 C CA . LEU A 1 104 ? 13.359 17.562 16.703 1 87.69 104 LEU A CA 1
ATOM 847 C C . LEU A 1 104 ? 14.82 17.703 16.312 1 87.69 104 LEU A C 1
ATOM 849 O O . LEU A 1 104 ? 15.148 18.422 15.367 1 87.69 104 LEU A O 1
ATOM 853 N N . ASP A 1 105 ? 15.656 17.062 17.031 1 90.56 105 ASP A N 1
ATOM 854 C CA . ASP A 1 105 ? 17.078 17.062 16.672 1 90.56 105 ASP A CA 1
ATOM 855 C C . ASP A 1 105 ? 17.297 16.484 15.281 1 90.56 105 ASP A C 1
ATOM 857 O O . ASP A 1 105 ? 18.125 16.969 14.523 1 90.56 105 ASP A O 1
ATOM 861 N N . LEU A 1 106 ? 16.609 15.445 15.062 1 93.88 106 LEU A N 1
ATOM 862 C CA . LEU A 1 106 ? 16.688 14.805 13.75 1 93.88 106 LEU A CA 1
ATOM 863 C C . LEU A 1 106 ? 16.234 15.766 12.656 1 93.88 106 LEU A C 1
ATOM 865 O O . LEU A 1 106 ? 16.859 15.82 11.586 1 93.88 106 LEU A O 1
ATOM 869 N N . LEU A 1 107 ? 15.141 16.438 12.945 1 92.56 107 LEU A N 1
ATOM 870 C CA . LEU A 1 107 ? 14.625 17.438 12 1 92.56 107 LEU A CA 1
ATOM 871 C C . LEU A 1 107 ? 15.68 18.5 11.703 1 92.56 107 LEU A C 1
ATOM 873 O O . LEU A 1 107 ? 15.922 18.828 10.547 1 92.56 107 LEU A O 1
ATOM 877 N N . CYS A 1 108 ? 16.375 18.969 12.672 1 89.88 108 CYS A N 1
ATOM 878 C CA . CYS A 1 108 ? 17.406 20 12.516 1 89.88 108 CYS A CA 1
ATOM 879 C C . CYS A 1 108 ? 18.609 19.453 11.742 1 89.88 108 CYS A C 1
ATOM 881 O O . CYS A 1 108 ? 19.156 20.141 10.883 1 89.88 108 CYS A O 1
ATOM 883 N N . ALA A 1 109 ? 18.938 18.281 12.086 1 93.75 109 ALA A N 1
ATOM 884 C CA . ALA A 1 109 ? 20.078 17.656 11.398 1 93.75 109 ALA A CA 1
ATOM 885 C C . ALA A 1 109 ? 19.766 17.453 9.914 1 93.75 109 ALA A C 1
ATOM 887 O O . ALA A 1 109 ? 20.625 17.688 9.062 1 93.75 109 ALA A O 1
ATOM 888 N N . ALA A 1 110 ? 18.594 16.953 9.641 1 94.81 110 ALA A N 1
ATOM 889 C CA . ALA A 1 110 ? 18.172 16.75 8.258 1 94.81 110 ALA A CA 1
ATOM 890 C C . ALA A 1 110 ? 18.219 18.078 7.48 1 94.81 110 ALA A C 1
ATOM 892 O O . ALA A 1 110 ? 18.578 18.094 6.305 1 94.81 110 ALA A O 1
ATOM 893 N N . ASP A 1 111 ? 17.812 19.156 8.172 1 92.75 111 ASP A N 1
ATOM 894 C CA . ASP A 1 111 ? 17.875 20.484 7.562 1 92.75 111 ASP A CA 1
ATOM 895 C C . ASP A 1 111 ? 19.312 20.891 7.277 1 92.75 111 ASP A C 1
ATOM 897 O O . ASP A 1 111 ? 19.625 21.391 6.191 1 92.75 111 ASP A O 1
ATOM 901 N N . GLU A 1 112 ? 20.188 20.641 8.211 1 92.38 112 GLU A N 1
ATOM 902 C CA . GLU A 1 112 ? 21.594 20.984 8.055 1 92.38 112 GLU A CA 1
ATOM 903 C C . GLU A 1 112 ? 22.219 20.234 6.883 1 92.38 112 GLU A C 1
ATOM 905 O O . GLU A 1 112 ? 23.031 20.781 6.148 1 92.38 112 GLU A O 1
ATOM 910 N N . LEU A 1 113 ? 21.844 19 6.723 1 95.38 113 LEU A N 1
ATOM 911 C CA . LEU A 1 113 ? 22.422 18.156 5.676 1 95.38 113 LEU A CA 1
ATOM 912 C C . LEU A 1 113 ? 21.609 18.266 4.391 1 95.38 113 LEU A C 1
ATOM 914 O O . LEU A 1 113 ? 21.938 17.625 3.393 1 95.38 113 LEU A O 1
ATOM 918 N N . MET A 1 114 ? 20.547 19 4.402 1 94.75 114 MET A N 1
ATOM 919 C CA . MET A 1 114 ? 19.719 19.344 3.25 1 94.75 114 MET A CA 1
ATOM 920 C C . MET A 1 114 ? 19.125 18.078 2.627 1 94.75 114 MET A C 1
ATOM 922 O O . MET A 1 114 ? 19.266 17.859 1.424 1 94.75 114 MET A O 1
ATOM 926 N N . ILE A 1 115 ? 18.453 17.281 3.402 1 96.12 115 ILE A N 1
ATOM 927 C CA . ILE A 1 115 ? 17.703 16.109 2.959 1 96.12 115 ILE A CA 1
ATOM 928 C C . ILE A 1 115 ? 16.219 16.406 2.961 1 96.12 115 ILE A C 1
ATOM 930 O O . ILE A 1 115 ? 15.516 16.109 3.93 1 96.12 115 ILE A O 1
ATOM 934 N N . ASP A 1 116 ? 15.703 16.828 1.901 1 92.25 116 ASP A N 1
ATOM 935 C CA . ASP A 1 116 ? 14.383 17.438 1.814 1 92.25 116 ASP A CA 1
ATOM 936 C C . ASP A 1 116 ? 13.273 16.406 2.074 1 92.25 116 ASP A C 1
ATOM 938 O O . ASP A 1 116 ? 12.305 16.703 2.775 1 92.25 116 ASP A O 1
ATOM 942 N N . GLU A 1 117 ? 13.438 15.266 1.471 1 93 117 GLU A N 1
ATOM 943 C CA . GLU A 1 117 ? 12.375 14.273 1.62 1 93 117 GLU A CA 1
ATOM 944 C C . GLU A 1 117 ? 12.234 13.828 3.072 1 93 117 GLU A C 1
ATOM 946 O O . GLU A 1 117 ? 11.133 13.555 3.541 1 93 117 GLU A O 1
ATOM 951 N N . LEU A 1 118 ? 13.32 13.695 3.715 1 94.38 118 LEU A N 1
ATOM 952 C CA . LEU A 1 118 ? 13.289 13.312 5.121 1 94.38 118 LEU A CA 1
ATOM 953 C C . LEU A 1 118 ? 12.664 14.414 5.969 1 94.38 118 LEU A C 1
ATOM 955 O O . LEU A 1 118 ? 11.891 14.133 6.891 1 94.38 118 LEU A O 1
ATOM 959 N N . LEU A 1 119 ? 12.945 15.656 5.637 1 93.25 119 LEU A N 1
ATOM 960 C CA . LEU A 1 119 ? 12.359 16.797 6.316 1 93.25 119 LEU A CA 1
ATOM 961 C C . LEU A 1 119 ? 10.836 16.766 6.211 1 93.25 119 LEU A C 1
ATOM 963 O O . LEU A 1 119 ? 10.133 16.906 7.219 1 93.25 119 LEU A O 1
ATOM 967 N N . ASP A 1 120 ? 10.461 16.625 5.023 1 92.5 120 ASP A N 1
ATOM 968 C CA . ASP A 1 120 ? 9.023 16.578 4.789 1 92.5 120 ASP A CA 1
ATOM 969 C C . ASP A 1 120 ? 8.367 15.445 5.566 1 92.5 120 ASP A C 1
ATOM 971 O O . ASP A 1 120 ? 7.289 15.617 6.141 1 92.5 120 ASP A O 1
ATOM 975 N N . TYR A 1 121 ? 9.031 14.344 5.605 1 94.12 121 TYR A N 1
ATOM 976 C CA . TYR A 1 121 ? 8.484 13.172 6.285 1 94.12 121 TYR A CA 1
ATOM 977 C C . TYR A 1 121 ? 8.383 13.406 7.785 1 94.12 121 TYR A C 1
ATOM 979 O O . TYR A 1 121 ? 7.363 13.094 8.398 1 94.12 121 TYR A O 1
ATOM 987 N N . VAL A 1 122 ? 9.406 13.906 8.391 1 93.44 122 VAL A N 1
ATOM 988 C CA . VAL A 1 122 ? 9.445 14.094 9.836 1 93.44 122 VAL A CA 1
ATOM 989 C C . VAL A 1 122 ? 8.414 15.141 10.242 1 93.44 122 VAL A C 1
ATOM 991 O O . VAL A 1 122 ? 7.727 14.984 11.258 1 93.44 122 VAL A O 1
ATOM 994 N N . GLN A 1 123 ? 8.312 16.219 9.484 1 91.81 123 GLN A N 1
ATOM 995 C CA . GLN A 1 123 ? 7.309 17.25 9.766 1 91.81 123 GLN A CA 1
ATOM 996 C C . GLN A 1 123 ? 5.902 16.656 9.742 1 91.81 123 GLN A C 1
ATOM 998 O O . GLN A 1 123 ? 5.105 16.891 10.648 1 91.81 123 GLN A O 1
ATOM 1003 N N . THR A 1 124 ? 5.656 15.891 8.711 1 90.38 124 THR A N 1
ATOM 1004 C CA . THR A 1 124 ? 4.348 15.266 8.57 1 90.38 124 THR A CA 1
ATOM 1005 C C . THR A 1 124 ? 4.098 14.273 9.703 1 90.38 124 THR A C 1
ATOM 1007 O O . THR A 1 124 ? 2.98 14.18 10.219 1 90.38 124 THR A O 1
ATOM 1010 N N . TYR A 1 125 ? 5.098 13.594 10.031 1 91 125 TYR A N 1
ATOM 1011 C CA . TYR A 1 125 ? 4.996 12.641 11.133 1 91 125 TYR A CA 1
ATOM 1012 C C . TYR A 1 125 ? 4.617 13.344 12.43 1 91 125 TYR A C 1
ATOM 1014 O O . TYR A 1 125 ? 3.77 12.859 13.18 1 91 125 TYR A O 1
ATOM 1022 N N . LEU A 1 126 ? 5.238 14.414 12.688 1 89.81 126 LEU A N 1
ATOM 1023 C CA . LEU A 1 126 ? 4.961 15.18 13.898 1 89.81 126 LEU A CA 1
ATOM 1024 C C . LEU A 1 126 ? 3.502 15.625 13.93 1 89.81 126 LEU A C 1
ATOM 1026 O O . LEU A 1 126 ? 2.832 15.492 14.961 1 89.81 126 LEU A O 1
ATOM 1030 N N . ILE A 1 127 ? 3.016 16.094 12.859 1 86.56 127 ILE A N 1
ATOM 1031 C CA . ILE A 1 127 ? 1.651 16.594 12.758 1 86.56 127 ILE A CA 1
ATOM 1032 C C . ILE A 1 127 ? 0.658 15.461 12.977 1 86.56 127 ILE A C 1
ATOM 1034 O O . ILE A 1 127 ? -0.353 15.641 13.664 1 86.56 127 ILE A O 1
ATOM 1038 N N . GLN A 1 128 ? 1.012 14.336 12.453 1 82.31 128 GLN A N 1
ATOM 1039 C CA . GLN A 1 128 ? 0.077 13.219 12.492 1 82.31 128 GLN A CA 1
ATOM 1040 C C . GLN A 1 128 ? 0.125 12.5 13.836 1 82.31 128 GLN A C 1
ATOM 1042 O O . GLN A 1 128 ? -0.901 12.039 14.336 1 82.31 128 GLN A O 1
ATOM 1047 N N . ASN A 1 129 ? 1.322 12.484 14.461 1 84.62 129 ASN A N 1
ATOM 1048 C CA . ASN A 1 129 ? 1.485 11.586 15.602 1 84.62 129 ASN A CA 1
ATOM 1049 C C . ASN A 1 129 ? 1.729 12.352 16.891 1 84.62 129 ASN A C 1
ATOM 1051 O O . ASN A 1 129 ? 1.599 11.797 17.984 1 84.62 129 ASN A O 1
ATOM 1055 N N . LYS A 1 130 ? 2.049 13.516 16.797 1 86.25 130 LYS A N 1
ATOM 1056 C CA . LYS A 1 130 ? 2.375 14.289 17.984 1 86.25 130 LYS A CA 1
ATOM 1057 C C . LYS A 1 130 ? 1.535 15.562 18.062 1 86.25 130 LYS A C 1
ATOM 1059 O O . LYS A 1 130 ? 2.051 16.625 18.391 1 86.25 130 LYS A O 1
ATOM 1064 N N . LEU A 1 131 ? 0.365 15.453 17.797 1 80.5 131 LEU A N 1
ATOM 1065 C CA . LEU A 1 131 ? -0.53 16.594 17.703 1 80.5 131 LEU A CA 1
ATOM 1066 C C . LEU A 1 131 ? -0.683 17.281 19.062 1 80.5 131 LEU A C 1
ATOM 1068 O O . LEU A 1 131 ? -0.667 18.5 19.156 1 80.5 131 LEU A O 1
ATOM 1072 N N . ARG A 1 132 ? -0.841 16.531 20.094 1 79.94 132 ARG A N 1
ATOM 1073 C CA . ARG A 1 132 ? -1.011 17.078 21.422 1 79.94 132 ARG A CA 1
ATOM 1074 C C . ARG A 1 132 ? 0.184 17.938 21.828 1 79.94 132 ARG A C 1
ATOM 1076 O O . ARG A 1 132 ? 0.017 19.016 22.391 1 79.94 132 ARG A O 1
ATOM 1083 N N . TRP A 1 133 ? 1.229 17.391 21.594 1 84.56 133 TRP A N 1
ATOM 1084 C CA . TRP A 1 133 ? 2.445 18.141 21.906 1 84.56 133 TRP A CA 1
ATOM 1085 C C . TRP A 1 133 ? 2.508 19.438 21.109 1 84.56 133 TRP A C 1
ATOM 1087 O O . TRP A 1 133 ? 2.924 20.469 21.641 1 84.56 133 TRP A O 1
ATOM 1097 N N . ILE A 1 134 ? 2.146 19.422 19.922 1 85.31 134 ILE A N 1
ATOM 1098 C CA . ILE A 1 134 ? 2.162 20.609 19.062 1 85.31 134 ILE A CA 1
ATOM 1099 C C . ILE A 1 134 ? 1.197 21.656 19.625 1 85.31 134 ILE A C 1
ATOM 1101 O O . ILE A 1 134 ? 1.546 22.828 19.734 1 85.31 134 ILE A O 1
ATOM 1105 N N . ASP A 1 135 ? 0.145 21.203 19.984 1 79.56 135 ASP A N 1
ATOM 1106 C CA . ASP A 1 135 ? -0.873 22.109 20.531 1 79.56 135 ASP A CA 1
ATOM 1107 C C . ASP A 1 135 ? -0.378 22.797 21.797 1 79.56 135 ASP A C 1
ATOM 1109 O O . ASP A 1 135 ? -0.619 24 21.984 1 79.56 135 ASP A O 1
ATOM 1113 N N . ASP A 1 136 ? 0.301 22.062 22.562 1 84 136 ASP A N 1
ATOM 1114 C CA . ASP A 1 136 ? 0.79 22.578 23.844 1 84 136 ASP A CA 1
ATOM 1115 C C . ASP A 1 136 ? 1.939 23.562 23.625 1 84 136 ASP A C 1
ATOM 1117 O O . ASP A 1 136 ? 2.207 24.406 24.469 1 84 136 ASP A O 1
ATOM 1121 N N . ASN A 1 137 ? 2.557 23.484 22.531 1 87.31 137 ASN A N 1
ATOM 1122 C CA . ASN A 1 137 ? 3.75 24.281 22.281 1 87.31 137 ASN A CA 1
ATOM 1123 C C . ASN A 1 137 ? 3.66 25.031 20.953 1 87.31 137 ASN A C 1
ATOM 1125 O O . ASN A 1 137 ? 4.668 25.203 20.266 1 87.31 137 ASN A O 1
ATOM 1129 N N . LEU A 1 138 ? 2.539 25.438 20.641 1 88.69 138 LEU A N 1
ATOM 1130 C CA . LEU A 1 138 ? 2.232 25.969 19.312 1 88.69 138 LEU A CA 1
ATOM 1131 C C . LEU A 1 138 ? 3.115 27.156 18.984 1 88.69 138 LEU A C 1
ATOM 1133 O O . LEU A 1 138 ? 3.758 27.203 17.922 1 88.69 138 LEU A O 1
ATOM 1137 N N . ILE A 1 139 ? 3.254 28.109 19.891 1 91.25 139 ILE A N 1
ATOM 1138 C CA . ILE A 1 139 ? 3.99 29.344 19.625 1 91.25 139 ILE A CA 1
ATOM 1139 C C . ILE A 1 139 ? 5.488 29.047 19.562 1 91.25 139 ILE A C 1
ATOM 1141 O O . ILE A 1 139 ? 6.191 29.562 18.688 1 91.25 139 ILE A O 1
ATOM 1145 N N . GLU A 1 140 ? 5.93 28.25 20.422 1 88.69 140 GLU A N 1
ATOM 1146 C CA . GLU A 1 140 ? 7.34 27.875 20.422 1 88.69 140 GLU A CA 1
ATOM 1147 C C . GLU A 1 140 ? 7.723 27.188 19.109 1 88.69 140 GLU A C 1
ATOM 1149 O O . GLU A 1 140 ? 8.781 27.469 18.547 1 88.69 140 GLU A O 1
ATOM 1154 N N . ILE A 1 141 ? 6.898 26.297 18.688 1 89.19 141 ILE A N 1
ATOM 1155 C CA . ILE A 1 141 ? 7.16 25.562 17.453 1 89.19 141 ILE A CA 1
ATOM 1156 C C . ILE A 1 141 ? 7.137 26.531 16.281 1 89.19 141 ILE A C 1
ATOM 1158 O O . ILE A 1 141 ? 7.984 26.453 15.383 1 89.19 141 ILE A O 1
ATOM 1162 N N . LEU A 1 142 ? 6.168 27.406 16.297 1 92.44 142 LEU A N 1
ATOM 1163 C CA . LEU A 1 142 ? 6.102 28.406 15.234 1 92.44 142 LEU A CA 1
ATOM 1164 C C . LEU A 1 142 ? 7.375 29.234 15.188 1 92.44 142 LEU A C 1
ATOM 1166 O O . LEU A 1 142 ? 7.914 29.5 14.117 1 92.44 142 LEU A O 1
ATOM 1170 N N . ASN A 1 143 ? 7.898 29.625 16.328 1 91.69 143 ASN A N 1
ATOM 1171 C CA . ASN A 1 143 ? 9.141 30.391 16.406 1 91.69 143 ASN A CA 1
ATOM 1172 C C . ASN A 1 143 ? 10.305 29.625 15.781 1 91.69 143 ASN A C 1
ATOM 1174 O O . ASN A 1 143 ? 11.109 30.203 15.039 1 91.69 143 ASN A O 1
ATOM 1178 N N . ILE A 1 144 ? 10.344 28.391 15.992 1 85.44 144 ILE A N 1
ATOM 1179 C CA . ILE A 1 144 ? 11.422 27.562 15.453 1 85.44 144 ILE A CA 1
ATOM 1180 C C . ILE A 1 144 ? 11.266 27.438 13.938 1 85.44 144 ILE A C 1
ATOM 1182 O O . ILE A 1 144 ? 12.25 27.547 13.203 1 85.44 144 ILE A O 1
ATOM 1186 N N . THR A 1 145 ? 10.086 27.203 13.469 1 89.12 145 THR A N 1
ATOM 1187 C CA . THR A 1 145 ? 9.836 26.922 12.062 1 89.12 145 THR A CA 1
ATOM 1188 C C . THR A 1 145 ? 10.016 28.188 11.227 1 89.12 145 THR A C 1
ATOM 1190 O O . THR A 1 145 ? 10.422 28.125 10.062 1 89.12 145 THR A O 1
ATOM 1193 N N . THR A 1 146 ? 9.719 29.312 11.789 1 90.19 146 THR A N 1
ATOM 1194 C CA . THR A 1 146 ? 9.852 30.562 11.031 1 90.19 146 THR A CA 1
ATOM 1195 C C . THR A 1 146 ? 11.312 30.969 10.906 1 90.19 146 THR A C 1
ATOM 1197 O O . THR A 1 146 ? 11.68 31.719 10 1 90.19 146 THR A O 1
ATOM 1200 N N . SER A 1 147 ? 12.125 30.469 11.789 1 85.19 147 SER A N 1
ATOM 1201 C CA . SER A 1 147 ? 13.555 30.766 11.727 1 85.19 147 SER A CA 1
ATOM 1202 C C . SER A 1 147 ? 14.234 29.969 10.625 1 85.19 147 SER A C 1
ATOM 1204 O O . SER A 1 147 ? 15.344 30.312 10.195 1 85.19 147 SER A O 1
ATOM 1206 N N . ARG A 1 148 ? 13.516 29 10.148 1 84.19 148 ARG A N 1
ATOM 1207 C CA . ARG A 1 148 ? 14.078 28.141 9.117 1 84.19 148 ARG A CA 1
ATOM 1208 C C . ARG A 1 148 ? 13.148 28.047 7.91 1 84.19 148 ARG A C 1
ATOM 1210 O O . ARG A 1 148 ? 11.953 27.781 8.055 1 84.19 148 ARG A O 1
ATOM 1217 N N . THR A 1 149 ? 13.664 28.203 6.793 1 80.44 149 THR A N 1
ATOM 1218 C CA . THR A 1 149 ? 12.859 28.281 5.582 1 80.44 149 THR A CA 1
ATOM 1219 C C . THR A 1 149 ? 12.406 26.875 5.156 1 80.44 149 THR A C 1
ATOM 1221 O O . THR A 1 149 ? 11.445 26.734 4.395 1 80.44 149 THR A O 1
ATOM 1224 N N . THR A 1 150 ? 13.008 25.859 5.684 1 86.38 150 THR A N 1
ATOM 1225 C CA . THR A 1 150 ? 12.758 24.516 5.176 1 86.38 150 THR A CA 1
ATOM 1226 C C . THR A 1 150 ? 11.617 23.844 5.938 1 86.38 150 THR A C 1
ATOM 1228 O O . THR A 1 150 ? 11.102 22.812 5.512 1 86.38 150 THR A O 1
ATOM 1231 N N . PHE A 1 151 ? 11.141 24.438 7.055 1 89.19 151 PHE A N 1
ATOM 1232 C CA . PHE A 1 151 ? 10.102 23.828 7.863 1 89.19 151 PHE A CA 1
ATOM 1233 C C . PHE A 1 151 ? 8.727 24.344 7.465 1 89.19 151 PHE A C 1
ATOM 1235 O O . PHE A 1 151 ? 7.906 24.688 8.328 1 89.19 151 PHE A O 1
ATOM 1242 N N . THR A 1 152 ? 8.469 24.406 6.242 1 90.12 152 THR A N 1
ATOM 1243 C CA . THR A 1 152 ? 7.277 25.047 5.707 1 90.12 152 THR A CA 1
ATOM 1244 C C . THR A 1 152 ? 6.02 24.266 6.094 1 90.12 152 THR A C 1
ATOM 1246 O O . THR A 1 152 ? 4.988 24.859 6.41 1 90.12 152 THR A O 1
ATOM 1249 N N . ILE A 1 153 ? 6.094 22.984 6.102 1 90.12 153 ILE A N 1
ATOM 1250 C CA . ILE A 1 153 ? 4.93 22.156 6.387 1 90.12 153 ILE A CA 1
ATOM 1251 C C . ILE A 1 153 ? 4.473 22.391 7.828 1 90.12 153 ILE A C 1
ATOM 1253 O O . ILE A 1 153 ? 3.297 22.672 8.07 1 90.12 153 ILE A O 1
ATOM 1257 N N . LEU A 1 154 ? 5.371 22.25 8.719 1 90.25 154 LEU A N 1
ATOM 1258 C CA . LEU A 1 154 ? 5.066 22.438 10.133 1 90.25 154 LEU A CA 1
ATOM 1259 C C . LEU A 1 154 ? 4.66 23.875 10.406 1 90.25 154 LEU A C 1
ATOM 1261 O O . LEU A 1 154 ? 3.742 24.141 11.188 1 90.25 154 LEU A O 1
ATOM 1265 N N . LYS A 1 155 ? 5.332 24.781 9.781 1 91.75 155 LYS A N 1
ATOM 1266 C CA . LYS A 1 155 ? 5.02 26.203 9.906 1 91.75 155 LYS A CA 1
ATOM 1267 C C . LYS A 1 155 ?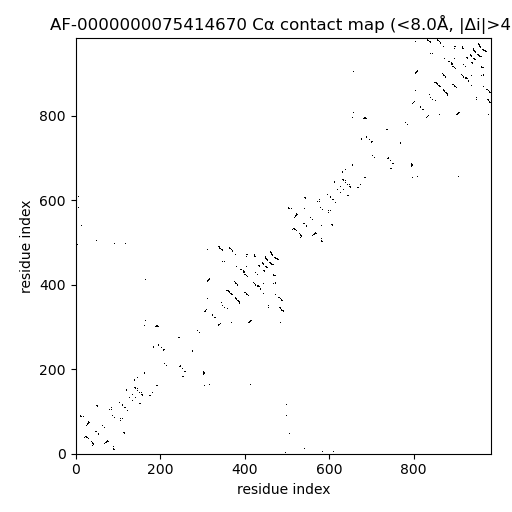 3.576 26.484 9.508 1 91.75 155 LYS A C 1
ATOM 1269 O O . LYS A 1 155 ? 2.826 27.109 10.266 1 91.75 155 LYS A O 1
ATOM 1274 N N . ASN A 1 156 ? 3.244 26.078 8.383 1 89.88 156 ASN A N 1
ATOM 1275 C CA . ASN A 1 156 ? 1.897 26.312 7.875 1 89.88 156 ASN A CA 1
ATOM 1276 C C . ASN A 1 156 ? 0.842 25.641 8.75 1 89.88 156 ASN A C 1
ATOM 1278 O O . ASN A 1 156 ? -0.236 26.188 8.969 1 89.88 156 ASN A O 1
ATOM 1282 N N . PHE A 1 157 ? 1.187 24.531 9.188 1 88.44 157 PHE A N 1
ATOM 1283 C CA . PHE A 1 157 ? 0.268 23.844 10.086 1 88.44 157 PHE A CA 1
ATOM 1284 C C . PHE A 1 157 ? 0.032 24.656 11.352 1 88.44 157 PHE A C 1
ATOM 1286 O O . PHE A 1 157 ? -1.109 24.812 11.789 1 88.44 157 PHE A O 1
ATOM 1293 N N . CYS A 1 158 ? 1.067 25.109 11.938 1 88.88 158 CYS A N 1
ATOM 1294 C CA . CYS A 1 158 ? 0.963 25.906 13.156 1 88.88 158 CYS A CA 1
ATOM 1295 C C . CYS A 1 158 ? 0.166 27.188 12.914 1 88.88 158 CYS A C 1
ATOM 1297 O O . CYS A 1 158 ? -0.672 27.562 13.734 1 88.88 158 CYS A O 1
ATOM 1299 N N . LEU A 1 159 ? 0.405 27.812 11.844 1 89 159 LEU A N 1
ATOM 1300 C CA . LEU A 1 159 ? -0.321 29.031 11.508 1 89 159 LEU A CA 1
ATOM 1301 C C . LEU A 1 159 ? -1.813 28.75 11.359 1 89 159 LEU A C 1
ATOM 1303 O O . LEU A 1 159 ? -2.643 29.516 11.859 1 89 159 LEU A O 1
ATOM 1307 N N . GLU A 1 160 ? -2.082 27.75 10.75 1 83.56 160 GLU A N 1
ATOM 1308 C CA . GLU A 1 160 ? -3.484 27.375 10.594 1 83.56 160 GLU A CA 1
ATOM 1309 C C . GLU A 1 160 ? -4.133 27.078 11.945 1 83.56 160 GLU A C 1
ATOM 1311 O O . GLU A 1 160 ? -5.277 27.469 12.18 1 83.56 160 GLU A O 1
ATOM 1316 N N . GLU A 1 161 ? -3.428 26.406 12.711 1 82.38 161 GLU A N 1
ATOM 1317 C CA . GLU A 1 161 ? -3.945 26.078 14.039 1 82.38 161 GLU A CA 1
ATOM 1318 C C . GLU A 1 161 ? -4.227 27.344 14.844 1 82.38 161 GLU A C 1
ATOM 1320 O O . GLU A 1 161 ? -5.219 27.406 15.57 1 82.38 161 GLU A O 1
ATOM 1325 N N . ILE A 1 162 ? -3.41 28.219 14.742 1 83.44 162 ILE A N 1
ATOM 1326 C CA . ILE A 1 162 ? -3.561 29.469 15.484 1 83.44 162 ILE A CA 1
ATOM 1327 C C . ILE A 1 162 ? -4.809 30.203 15.008 1 83.44 162 ILE A C 1
ATOM 1329 O O . ILE A 1 162 ? -5.551 30.766 15.812 1 83.44 162 ILE A O 1
ATOM 1333 N N . THR A 1 163 ? -5.086 30.172 13.734 1 80.31 163 THR A N 1
ATOM 1334 C CA . THR A 1 163 ? -6.258 30.844 13.18 1 80.31 163 THR A CA 1
ATOM 1335 C C . THR A 1 163 ? -7.543 30.188 13.695 1 80.31 163 THR A C 1
ATOM 1337 O O . THR A 1 163 ? -8.555 30.875 13.883 1 80.31 163 THR A O 1
ATOM 1340 N N . LEU A 1 164 ? -7.449 29 13.945 1 75.94 164 LEU A N 1
ATOM 1341 C CA . LEU A 1 164 ? -8.633 28.281 14.406 1 75.94 164 LEU A CA 1
ATOM 1342 C C . LEU A 1 164 ? -8.859 28.516 15.898 1 75.94 164 LEU A C 1
ATOM 1344 O O . LEU A 1 164 ? -9.984 28.375 16.391 1 75.94 164 LEU A O 1
ATOM 1348 N N . LEU A 1 165 ? -7.848 28.781 16.594 1 74.06 165 LEU A N 1
ATOM 1349 C CA . LEU A 1 165 ? -7.965 28.984 18.047 1 74.06 165 LEU A CA 1
ATOM 1350 C C . LEU A 1 165 ? -8.281 30.438 18.359 1 74.06 165 LEU A C 1
ATOM 1352 O O . LEU A 1 165 ? -8.32 30.828 19.516 1 74.06 165 LEU A O 1
ATOM 1356 N N . ASN A 1 166 ? -8.641 31.188 17.375 1 71.5 166 ASN A N 1
ATOM 1357 C CA . ASN A 1 166 ? -9.016 32.594 17.578 1 71.5 166 ASN A CA 1
ATOM 1358 C C . ASN A 1 166 ? -10.32 32.719 18.359 1 71.5 166 ASN A C 1
ATOM 1360 O O . ASN A 1 166 ? -11.242 31.906 18.172 1 71.5 166 ASN A O 1
ATOM 1364 N N . PRO A 1 167 ? -10.227 33.531 19.359 1 69.75 167 PRO A N 1
ATOM 1365 C CA . PRO A 1 167 ? -9.32 34.594 19.781 1 69.75 167 PRO A CA 1
ATOM 1366 C C . PRO A 1 167 ? -8.445 34.219 20.969 1 69.75 167 PRO A C 1
ATOM 1368 O O . PRO A 1 167 ? -7.586 35 21.375 1 69.75 167 PRO A O 1
ATOM 1371 N N . SER A 1 168 ? -8.711 33 21.391 1 74.94 168 SER A N 1
ATOM 1372 C CA . SER A 1 168 ? -8.109 32.594 22.656 1 74.94 168 SER A CA 1
ATOM 1373 C C . SER A 1 168 ? -6.59 32.719 22.625 1 74.94 168 SER A C 1
ATOM 1375 O O . SER A 1 168 ? -5.984 33.25 23.562 1 74.94 168 SER A O 1
ATOM 1377 N N . ILE A 1 169 ? -6.09 32.438 21.578 1 81 169 ILE A N 1
ATOM 1378 C CA . ILE A 1 169 ? -4.633 32.406 21.516 1 81 169 ILE A CA 1
ATOM 1379 C C . ILE A 1 169 ? -4.086 33.844 21.469 1 81 169 ILE A C 1
ATOM 1381 O O . ILE A 1 169 ? -3.031 34.125 22.047 1 81 169 ILE A O 1
ATOM 1385 N N . PHE A 1 170 ? -4.797 34.719 20.906 1 82.75 170 PHE A N 1
ATOM 1386 C CA . PHE A 1 170 ? -4.355 36.094 20.781 1 82.75 170 PHE A CA 1
ATOM 1387 C C . PHE A 1 170 ? -4.453 36.812 22.125 1 82.75 170 PHE A C 1
ATOM 1389 O O . PHE A 1 170 ? -3.705 37.75 22.391 1 82.75 170 PHE A O 1
ATOM 1396 N N . GLU A 1 171 ? -5.328 36.25 22.844 1 80.12 171 GLU A N 1
ATOM 1397 C CA . GLU A 1 171 ? -5.539 36.844 24.172 1 80.12 171 GLU A CA 1
ATOM 1398 C C . GLU A 1 171 ? -4.629 36.219 25.219 1 80.12 171 GLU A C 1
ATOM 1400 O O . GLU A 1 171 ? -4.504 36.719 26.328 1 80.12 171 GLU A O 1
ATOM 1405 N N . SER A 1 172 ? -3.996 35.25 24.844 1 83.06 172 SER A N 1
ATOM 1406 C CA . SER A 1 172 ? -3.17 34.5 25.797 1 83.06 172 SER A CA 1
ATOM 1407 C C . SER A 1 172 ? -1.805 35.156 25.969 1 83.06 172 SER A C 1
ATOM 1409 O O . SER A 1 172 ? -1.369 35.938 25.109 1 83.06 172 SER A O 1
ATOM 1411 N N . GLU A 1 173 ? -1.15 34.875 27.125 1 85.81 173 GLU A N 1
ATOM 1412 C CA . GLU A 1 173 ? 0.191 35.375 27.391 1 85.81 173 GLU A CA 1
ATOM 1413 C C . GLU A 1 173 ? 1.224 34.719 26.469 1 85.81 173 GLU A C 1
ATOM 1415 O O . GLU A 1 173 ? 2.26 35.344 26.172 1 85.81 173 GLU A O 1
ATOM 1420 N N . THR A 1 174 ? 0.871 33.625 26.047 1 87.38 174 THR A N 1
ATOM 1421 C CA . THR A 1 174 ? 1.798 32.906 25.188 1 87.38 174 THR A CA 1
ATOM 1422 C C . THR A 1 174 ? 1.995 33.625 23.859 1 87.38 174 THR A C 1
ATOM 1424 O O . THR A 1 174 ? 3.047 33.5 23.219 1 87.38 174 THR A O 1
ATOM 1427 N N . PHE A 1 175 ? 0.968 34.344 23.5 1 90.06 175 PHE A N 1
ATOM 1428 C CA . PHE A 1 175 ? 1.033 35.094 22.266 1 90.06 175 PHE A CA 1
ATOM 1429 C C . PHE A 1 175 ? 2.189 36.094 22.297 1 90.06 175 PHE A C 1
ATOM 1431 O O . PHE A 1 175 ? 2.846 36.344 21.281 1 90.06 175 PHE A O 1
ATOM 1438 N N . LEU A 1 176 ? 2.494 36.562 23.438 1 92.06 176 LEU A N 1
ATOM 1439 C CA . LEU A 1 176 ? 3.5 37.625 23.625 1 92.06 176 LEU A CA 1
ATOM 1440 C C . LEU A 1 176 ? 4.906 37.031 23.484 1 92.06 176 LEU A C 1
ATOM 1442 O O . LEU A 1 176 ? 5.871 37.781 23.312 1 92.06 176 LEU A O 1
ATOM 1446 N N . ASN A 1 177 ? 5.008 35.781 23.484 1 92.19 177 ASN A N 1
ATOM 1447 C CA . ASN A 1 177 ? 6.301 35.125 23.359 1 92.19 177 ASN A CA 1
ATOM 1448 C C . ASN A 1 177 ? 6.652 34.844 21.906 1 92.19 177 ASN A C 1
ATOM 1450 O O . ASN A 1 177 ? 7.703 34.25 21.609 1 92.19 177 ASN A O 1
ATOM 1454 N N . MET A 1 178 ? 5.871 35.344 21.047 1 93.75 178 MET A N 1
ATOM 1455 C CA . MET A 1 178 ? 6.113 35.125 19.609 1 93.75 178 MET A CA 1
ATOM 1456 C C . MET A 1 178 ? 7.301 35.969 19.141 1 93.75 178 MET A C 1
ATOM 1458 O O . MET A 1 178 ? 7.473 37.125 19.562 1 93.75 178 MET A O 1
ATOM 1462 N N . ASP A 1 179 ? 8.094 35.312 18.328 1 93.94 179 ASP A N 1
ATOM 1463 C CA . ASP A 1 179 ? 9.148 36.094 17.656 1 93.94 179 ASP A CA 1
ATOM 1464 C C . ASP A 1 179 ? 8.57 37 16.562 1 93.94 179 ASP A C 1
ATOM 1466 O O . ASP A 1 179 ? 7.457 36.75 16.094 1 93.94 179 ASP A O 1
ATOM 1470 N N . GLU A 1 180 ? 9.32 38 16.234 1 94.5 180 GLU A N 1
ATOM 1471 C CA . GLU A 1 180 ? 8.867 38.938 15.219 1 94.5 180 GLU A CA 1
ATOM 1472 C C . GLU A 1 180 ? 8.547 38.219 13.914 1 94.5 180 GLU A C 1
ATOM 1474 O O . GLU A 1 180 ? 7.535 38.5 13.266 1 94.5 180 GLU A O 1
ATOM 1479 N N . SER A 1 181 ? 9.406 37.281 13.562 1 93.62 181 SER A N 1
ATOM 1480 C CA . SER A 1 181 ? 9.211 36.562 12.312 1 93.62 181 SER A CA 1
ATOM 1481 C C . SER A 1 181 ? 7.902 35.781 12.328 1 93.62 181 SER A C 1
ATOM 1483 O O . SER A 1 181 ? 7.203 35.719 11.312 1 93.62 181 SER A O 1
ATOM 1485 N N . SER A 1 182 ? 7.641 35.25 13.422 1 94.25 182 SER A N 1
ATOM 1486 C CA . SER A 1 182 ? 6.406 34.469 13.578 1 94.25 182 SER A CA 1
ATOM 1487 C C . SER A 1 182 ? 5.184 35.375 13.5 1 94.25 182 SER A C 1
ATOM 1489 O O . SER A 1 182 ? 4.191 35.031 12.852 1 94.25 182 SER A O 1
ATOM 1491 N N . LEU A 1 183 ? 5.293 36.5 14.211 1 95.25 183 LEU A N 1
ATOM 1492 C CA . LEU A 1 183 ? 4.188 37.438 14.195 1 95.25 183 LEU A CA 1
ATOM 1493 C C . LEU A 1 183 ? 3.939 37.969 12.781 1 95.25 183 LEU A C 1
ATOM 1495 O O . LEU A 1 183 ? 2.791 38.094 12.352 1 95.25 183 LEU A O 1
ATOM 1499 N N . VAL A 1 184 ? 4.973 38.281 12.148 1 95.06 184 VAL A N 1
ATOM 1500 C CA . VAL A 1 184 ? 4.867 38.75 10.781 1 95.06 184 VAL A CA 1
ATOM 1501 C C . VAL A 1 184 ? 4.184 37.688 9.914 1 95.06 184 VAL A C 1
ATOM 1503 O O . VAL A 1 184 ? 3.277 38 9.141 1 95.06 184 VAL A O 1
ATOM 1506 N N . ALA A 1 185 ? 4.609 36.469 10.031 1 93.5 185 ALA A N 1
ATOM 1507 C CA . ALA A 1 185 ? 4.016 35.375 9.273 1 93.5 185 ALA A CA 1
ATOM 1508 C C . ALA A 1 185 ? 2.521 35.25 9.555 1 93.5 185 ALA A C 1
ATOM 1510 O O . ALA A 1 185 ? 1.729 34.969 8.656 1 93.5 185 ALA A O 1
ATOM 1511 N N . LEU A 1 186 ? 2.188 35.375 10.75 1 92.31 186 LEU A N 1
ATOM 1512 C CA . LEU A 1 186 ? 0.793 35.312 11.172 1 92.31 186 LEU A CA 1
ATOM 1513 C C . LEU A 1 186 ? -0.016 36.469 10.555 1 92.31 186 LEU A C 1
ATOM 1515 O O . LEU A 1 186 ? -1.113 36.25 10.039 1 92.31 186 LEU A O 1
ATOM 1519 N N . LEU A 1 187 ? 0.513 37.688 10.586 1 93.19 187 LEU A N 1
ATOM 1520 C CA . LEU A 1 187 ? -0.187 38.875 10.125 1 93.19 187 LEU A CA 1
ATOM 1521 C C . LEU A 1 187 ? -0.346 38.875 8.609 1 93.19 187 LEU A C 1
ATOM 1523 O O . LEU A 1 187 ? -1.21 39.562 8.062 1 93.19 187 LEU A O 1
ATOM 1527 N N . GLU A 1 188 ? 0.424 38.156 7.969 1 92 188 GLU A N 1
ATOM 1528 C CA . GLU A 1 188 ? 0.352 38.062 6.512 1 92 188 GLU A CA 1
ATOM 1529 C C . GLU A 1 188 ? -0.832 37.219 6.07 1 92 188 GLU A C 1
ATOM 1531 O O . GLU A 1 188 ? -1.237 37.25 4.906 1 92 188 GLU A O 1
ATOM 1536 N N . ARG A 1 189 ? -1.382 36.562 6.961 1 89 189 ARG A N 1
ATOM 1537 C CA . ARG A 1 189 ? -2.479 35.656 6.613 1 89 189 ARG A CA 1
ATOM 1538 C C . ARG A 1 189 ? -3.766 36.438 6.371 1 89 189 ARG A C 1
ATOM 1540 O O . ARG A 1 189 ? -4.016 37.469 7.016 1 89 189 ARG A O 1
ATOM 1547 N N . ASP A 1 190 ? -4.598 35.844 5.52 1 85.19 190 ASP A N 1
ATOM 1548 C CA . ASP A 1 190 ? -5.859 36.5 5.168 1 85.19 190 ASP A CA 1
ATOM 1549 C C . ASP A 1 190 ? -7.023 35.875 5.949 1 85.19 190 ASP A C 1
ATOM 1551 O O . ASP A 1 190 ? -8.141 36.406 5.91 1 85.19 190 ASP A O 1
ATOM 1555 N N . ASP A 1 191 ? -6.762 34.906 6.691 1 81.81 191 ASP A N 1
ATOM 1556 C CA . ASP A 1 191 ? -7.863 34.188 7.297 1 81.81 191 ASP A CA 1
ATOM 1557 C C . ASP A 1 191 ? -7.742 34.156 8.82 1 81.81 191 ASP A C 1
ATOM 1559 O O . ASP A 1 191 ? -8.016 33.156 9.461 1 81.81 191 ASP A O 1
ATOM 1563 N N . LEU A 1 192 ? -7.324 35.188 9.461 1 82.62 192 LEU A N 1
ATOM 1564 C CA . LEU A 1 192 ? -7.125 35.25 10.898 1 82.62 192 LEU A CA 1
ATOM 1565 C C . LEU A 1 192 ? -8.461 35.312 11.633 1 82.62 192 LEU A C 1
ATOM 1567 O O . LEU A 1 192 ? -8.547 35 12.812 1 82.62 192 LEU A O 1
ATOM 1571 N N . GLY A 1 193 ? -9.492 35.656 11.023 1 73.38 193 GLY A N 1
ATOM 1572 C CA . GLY A 1 193 ? -10.812 35.719 11.625 1 73.38 193 GLY A CA 1
ATOM 1573 C C . GLY A 1 193 ? -10.945 36.75 12.711 1 73.38 193 GLY A C 1
ATOM 1574 O O . GLY A 1 193 ? -11.75 36.625 13.633 1 73.38 193 GLY A O 1
ATOM 1575 N N . MET A 1 194 ? -10.102 37.688 12.805 1 80.56 194 MET A N 1
ATOM 1576 C CA . MET A 1 194 ? -10.156 38.781 13.773 1 80.56 194 MET A CA 1
ATOM 1577 C C . MET A 1 194 ? -10.297 40.125 13.062 1 80.56 194 MET A C 1
ATOM 1579 O O . MET A 1 194 ? -9.852 40.281 11.93 1 80.56 194 MET A O 1
ATOM 1583 N N . SER A 1 195 ? -11.062 41 13.812 1 85.31 195 SER A N 1
ATOM 1584 C CA . SER A 1 195 ? -11.172 42.344 13.258 1 85.31 195 SER A CA 1
ATOM 1585 C C . SER A 1 195 ? -9.836 43.094 13.336 1 85.31 195 SER A C 1
ATOM 1587 O O . SER A 1 195 ? -9 42.781 14.188 1 85.31 195 SER A O 1
ATOM 1589 N N . GLU A 1 196 ? -9.648 44.031 12.484 1 91.5 196 GLU A N 1
ATOM 1590 C CA . GLU A 1 196 ? -8.367 44.719 12.391 1 91.5 196 GLU A CA 1
ATOM 1591 C C . GLU A 1 196 ? -8.086 45.531 13.656 1 91.5 196 GLU A C 1
ATOM 1593 O O . GLU A 1 196 ? -6.941 45.562 14.125 1 91.5 196 GLU A O 1
ATOM 1598 N N . PRO A 1 197 ? -9.141 46.156 14.219 1 90.75 197 PRO A N 1
ATOM 1599 C CA . PRO A 1 197 ? -8.859 46.875 15.469 1 90.75 197 PRO A CA 1
ATOM 1600 C C . PRO A 1 197 ? -8.414 45.938 16.594 1 90.75 197 PRO A C 1
ATOM 1602 O O . PRO A 1 197 ? -7.547 46.312 17.391 1 90.75 197 PRO A O 1
ATOM 1605 N N . GLU A 1 198 ? -9.031 44.844 16.641 1 89.38 198 GLU A N 1
ATOM 1606 C CA . GLU A 1 198 ? -8.633 43.875 17.641 1 89.38 198 GLU A CA 1
ATOM 1607 C C . GLU A 1 198 ? -7.211 43.375 17.391 1 89.38 198 GLU A C 1
ATOM 1609 O O . GLU A 1 198 ? -6.441 43.188 18.344 1 89.38 198 GLU A O 1
ATOM 1614 N N . LEU A 1 199 ? -6.953 43.125 16.188 1 92 199 LEU A N 1
ATOM 1615 C CA . LEU A 1 199 ? -5.613 42.719 15.805 1 92 199 LEU A CA 1
ATOM 1616 C C . LEU A 1 199 ? -4.574 43.75 16.172 1 92 199 LEU A C 1
ATOM 1618 O O . LEU A 1 199 ? -3.492 43.438 16.656 1 92 199 LEU A O 1
ATOM 1622 N N . TRP A 1 200 ? -4.902 45.031 15.906 1 93.94 200 TRP A N 1
ATOM 1623 C CA . TRP A 1 200 ? -4.035 46.156 16.266 1 93.94 200 TRP A CA 1
ATOM 1624 C C . TRP A 1 200 ? -3.723 46.125 17.766 1 93.94 200 TRP A C 1
ATOM 1626 O O . TRP A 1 200 ? -2.566 46.281 18.156 1 93.94 200 TRP A O 1
ATOM 1636 N N . ASP A 1 201 ? -4.715 45.875 18.531 1 92.81 201 ASP A N 1
ATOM 1637 C CA . ASP A 1 201 ? -4.527 45.844 19.984 1 92.81 201 ASP A CA 1
ATOM 1638 C C . ASP A 1 201 ? -3.541 44.75 20.375 1 92.81 201 ASP A C 1
ATOM 1640 O O . ASP A 1 201 ? -2.686 44.969 21.234 1 92.81 201 ASP A O 1
ATOM 1644 N N . CYS A 1 202 ? -3.688 43.625 19.766 1 92.12 202 CYS A N 1
ATOM 1645 C CA . CYS A 1 202 ? -2.816 42.5 20.078 1 92.12 202 CYS A CA 1
ATOM 1646 C C . CYS A 1 202 ? -1.379 42.812 19.672 1 92.12 202 CYS A C 1
ATOM 1648 O O . CYS A 1 202 ? -0.443 42.5 20.422 1 92.12 202 CYS A O 1
ATOM 1650 N N . VAL A 1 203 ? -1.227 43.375 18.5 1 94.69 203 VAL A N 1
ATOM 1651 C CA . VAL A 1 203 ? 0.096 43.688 17.969 1 94.69 203 VAL A CA 1
ATOM 1652 C C . VAL A 1 203 ? 0.758 44.75 18.828 1 94.69 203 VAL A C 1
ATOM 1654 O O . VAL A 1 203 ? 1.956 44.688 19.109 1 94.69 203 VAL A O 1
ATOM 1657 N N . LEU A 1 204 ? -0.042 45.719 19.172 1 93.75 204 LEU A N 1
ATOM 1658 C CA . LEU A 1 204 ? 0.472 46.781 20.031 1 93.75 204 LEU A CA 1
ATOM 1659 C C . LEU A 1 204 ? 0.94 46.219 21.375 1 93.75 204 LEU A C 1
ATOM 1661 O O . LEU A 1 204 ? 2.01 46.594 21.859 1 93.75 204 LEU A O 1
ATOM 1665 N N . LYS A 1 205 ? 0.108 45.406 21.922 1 91.81 205 LYS A N 1
ATOM 1666 C CA . LYS A 1 205 ? 0.472 44.781 23.188 1 91.81 205 LYS A CA 1
ATOM 1667 C C . LYS A 1 205 ? 1.77 44 23.047 1 91.81 205 LYS A C 1
ATOM 1669 O O . LYS A 1 205 ? 2.633 44.062 23.922 1 91.81 205 LYS A O 1
ATOM 1674 N N . TRP A 1 206 ? 1.866 43.25 22 1 94.56 206 TRP A N 1
ATOM 1675 C CA . TRP A 1 206 ? 3.082 42.469 21.719 1 94.56 206 TRP A CA 1
ATOM 1676 C C . TRP A 1 206 ? 4.285 43.406 21.594 1 94.56 206 TRP A C 1
ATOM 1678 O O . TRP A 1 206 ? 5.348 43.125 22.156 1 94.56 206 TRP A O 1
ATOM 1688 N N . GLY A 1 207 ? 4.18 44.5 20.828 1 94.12 207 GLY A N 1
ATOM 1689 C CA . GLY A 1 207 ? 5.254 45.469 20.641 1 94.12 207 GLY A CA 1
ATOM 1690 C C . GLY A 1 207 ? 5.73 46.094 21.938 1 94.12 207 GLY A C 1
ATOM 1691 O O . GLY A 1 207 ? 6.938 46.219 22.172 1 94.12 207 GLY A O 1
ATOM 1692 N N . ILE A 1 208 ? 4.805 46.438 22.75 1 91.25 208 ILE A N 1
ATOM 1693 C CA . ILE A 1 208 ? 5.129 47.062 24.031 1 91.25 208 ILE A CA 1
ATOM 1694 C C . ILE A 1 208 ? 5.891 46.094 24.922 1 91.25 208 ILE A C 1
ATOM 1696 O O . ILE A 1 208 ? 6.883 46.438 25.547 1 91.25 208 ILE A O 1
ATOM 1700 N N . THR A 1 209 ? 5.445 44.875 24.938 1 90.94 209 THR A N 1
ATOM 1701 C CA . THR A 1 209 ? 6.055 43.844 25.766 1 90.94 209 THR A CA 1
ATOM 1702 C C . THR A 1 209 ? 7.449 43.5 25.266 1 90.94 209 THR A C 1
ATOM 1704 O O . THR A 1 209 ? 8.344 43.188 26.047 1 90.94 209 THR A O 1
ATOM 1707 N N . ASN A 1 210 ? 7.641 43.562 23.984 1 91.94 210 ASN A N 1
ATOM 1708 C CA . ASN A 1 210 ? 8.891 43.062 23.391 1 91.94 210 ASN A CA 1
ATOM 1709 C C . ASN A 1 210 ? 9.844 44.219 23.094 1 91.94 210 ASN A C 1
ATOM 1711 O O . ASN A 1 210 ? 10.875 44 22.438 1 91.94 210 ASN A O 1
ATOM 1715 N N . THR A 1 211 ? 9.453 45.375 23.484 1 91.31 211 THR A N 1
ATOM 1716 C CA . THR A 1 211 ? 10.375 46.5 23.438 1 91.31 211 THR A CA 1
ATOM 1717 C C . THR A 1 211 ? 11.102 46.656 24.766 1 91.31 211 THR A C 1
ATOM 1719 O O . THR A 1 211 ? 10.492 47 25.797 1 91.31 211 THR A O 1
ATOM 1722 N N . PRO A 1 212 ? 12.383 46.344 24.812 1 84.69 212 PRO A N 1
ATOM 1723 C CA . PRO A 1 212 ? 13.141 46.281 26.062 1 84.69 212 PRO A CA 1
ATOM 1724 C C . PRO A 1 212 ? 13.008 47.531 26.906 1 84.69 212 PRO A C 1
ATOM 1726 O O . PRO A 1 212 ? 12.906 47.469 28.125 1 84.69 212 PRO A O 1
ATOM 1729 N N . SER A 1 213 ? 12.969 48.75 26.312 1 78.75 213 SER A N 1
ATOM 1730 C CA . SER A 1 213 ? 12.938 50.031 27.047 1 78.75 213 SER A CA 1
ATOM 1731 C C . SER A 1 213 ? 11.586 50.25 27.719 1 78.75 213 SER A C 1
ATOM 1733 O O . SER A 1 213 ? 11.477 50.969 28.703 1 78.75 213 SER A O 1
ATOM 1735 N N . LEU A 1 214 ? 10.547 49.562 27.141 1 76.38 214 LEU A N 1
ATOM 1736 C CA . LEU A 1 214 ? 9.188 49.75 27.656 1 76.38 214 LEU A CA 1
ATOM 1737 C C . LEU A 1 214 ? 8.836 48.656 28.672 1 76.38 214 LEU A C 1
ATOM 1739 O O . LEU A 1 214 ? 8.008 48.875 29.562 1 76.38 214 LEU A O 1
ATOM 1743 N N . SER A 1 215 ? 9.297 47.375 28.516 1 64 215 SER A N 1
ATOM 1744 C CA . SER A 1 215 ? 9 46.219 29.359 1 64 215 SER A CA 1
ATOM 1745 C C . SER A 1 215 ? 9.516 46.438 30.781 1 64 215 SER A C 1
ATOM 1747 O O . SER A 1 215 ? 8.898 45.969 31.75 1 64 215 SER A O 1
ATOM 1749 N N . TYR A 1 216 ? 10.648 46.906 31 1 55.34 216 TYR A N 1
ATOM 1750 C CA . TYR A 1 216 ? 11.234 47.156 32.312 1 55.34 216 TYR A CA 1
ATOM 1751 C C . TYR A 1 216 ? 10.344 48.062 33.156 1 55.34 216 TYR A C 1
ATOM 1753 O O . TYR A 1 216 ? 10.258 47.875 34.375 1 55.34 216 TYR A O 1
ATOM 1761 N N . ASN A 1 217 ? 9.586 48.812 32.594 1 48.5 217 ASN A N 1
ATOM 1762 C CA . ASN A 1 217 ? 8.766 49.719 33.406 1 48.5 217 ASN A CA 1
ATOM 1763 C C . ASN A 1 217 ? 7.504 49.031 33.906 1 48.5 217 ASN A C 1
ATOM 1765 O O . ASN A 1 217 ? 6.785 49.562 34.75 1 48.5 217 ASN A O 1
ATOM 1769 N N . LYS A 1 218 ? 7.039 47.812 33.469 1 50.06 218 LYS A N 1
ATOM 1770 C CA . LYS A 1 218 ? 5.938 47 33.938 1 50.06 218 LYS A CA 1
ATOM 1771 C C . LYS A 1 218 ? 6.27 46.312 35.281 1 50.06 218 LYS A C 1
ATOM 1773 O O . LYS A 1 218 ? 5.391 46.125 36.125 1 50.06 218 LYS A O 1
ATOM 1778 N N . ASN A 1 219 ? 7.398 45.75 35.375 1 44.56 219 ASN A N 1
ATOM 1779 C CA . ASN A 1 219 ? 7.719 45.125 36.656 1 44.56 219 ASN A CA 1
ATOM 1780 C C . ASN A 1 219 ? 7.461 46.062 37.812 1 44.56 219 ASN A C 1
ATOM 1782 O O . ASN A 1 219 ? 7.367 45.594 38.969 1 44.56 219 ASN A O 1
ATOM 1786 N N . ILE A 1 220 ? 7.641 47.25 37.688 1 39.88 220 ILE A N 1
ATOM 1787 C CA . ILE A 1 220 ? 7.309 48.094 38.844 1 39.88 220 ILE A CA 1
ATOM 1788 C C . ILE A 1 220 ? 5.797 48.062 39.062 1 39.88 220 ILE A C 1
ATOM 1790 O O . ILE A 1 220 ? 5.336 48.219 40.188 1 39.88 220 ILE A O 1
ATOM 1794 N N . ILE A 1 221 ? 4.957 47.781 38 1 37.78 221 ILE A N 1
ATOM 1795 C CA . ILE A 1 221 ? 3.512 47.875 38.188 1 37.78 221 ILE A CA 1
ATOM 1796 C C . ILE A 1 221 ? 2.969 46.531 38.656 1 37.78 221 ILE A C 1
ATOM 1798 O O . ILE A 1 221 ? 1.851 46.438 39.156 1 37.78 221 ILE A O 1
ATOM 1802 N N . SER A 1 222 ? 3.484 45.344 38.219 1 38 222 SER A N 1
ATOM 1803 C CA . SER A 1 222 ? 2.836 44.094 38.625 1 38 222 SER A CA 1
ATOM 1804 C C . SER A 1 222 ? 2.891 43.906 40.125 1 38 222 SER A C 1
ATOM 1806 O O . SER A 1 222 ? 2.453 42.875 40.625 1 38 222 SER A O 1
ATOM 1808 N N . ASN A 1 223 ? 3.732 44.344 40.969 1 34.97 223 ASN A N 1
ATOM 1809 C CA . ASN A 1 223 ? 3.525 43.969 42.344 1 34.97 223 ASN A CA 1
ATOM 1810 C C . ASN A 1 223 ? 2.074 44.188 42.781 1 34.97 223 ASN A C 1
ATOM 1812 O O . ASN A 1 223 ? 1.687 43.812 43.875 1 34.97 223 ASN A O 1
ATOM 1816 N N . ASN A 1 224 ? 1.362 45.375 42.656 1 31.52 224 ASN A N 1
ATOM 1817 C CA . ASN A 1 224 ? 0.027 45.406 43.25 1 31.52 224 ASN A CA 1
ATOM 1818 C C . ASN A 1 224 ? -0.957 44.562 42.438 1 31.52 224 ASN A C 1
ATOM 1820 O O . ASN A 1 224 ? -0.904 44.531 41.188 1 31.52 224 ASN A O 1
ATOM 1824 N N . ASN A 1 225 ? -1.593 43.344 42.938 1 35.31 225 ASN A N 1
ATOM 1825 C CA . ASN A 1 225 ? -2.529 42.312 42.531 1 35.31 225 ASN A CA 1
ATOM 1826 C C . ASN A 1 225 ? -3.391 42.75 41.344 1 35.31 225 ASN A C 1
ATOM 1828 O O . ASN A 1 225 ? -3.926 41.938 40.625 1 35.31 225 ASN A O 1
ATOM 1832 N N . ASN A 1 226 ? -4.297 43.875 41.562 1 33.91 226 ASN A N 1
ATOM 1833 C CA . ASN A 1 226 ? -5.523 44.312 40.906 1 33.91 226 ASN A CA 1
ATOM 1834 C C . ASN A 1 226 ? -5.25 44.812 39.5 1 33.91 226 ASN A C 1
ATOM 1836 O O . ASN A 1 226 ? -6.137 45.375 38.875 1 33.91 226 ASN A O 1
ATOM 1840 N N . LEU A 1 227 ? -4.039 45.281 39.094 1 35.75 227 LEU A N 1
ATOM 1841 C CA . LEU A 1 227 ? -3.875 46.281 38.062 1 35.75 227 LEU A CA 1
ATOM 1842 C C . LEU A 1 227 ? -3.779 45.594 36.688 1 35.75 227 LEU A C 1
ATOM 1844 O O . LEU A 1 227 ? -2.717 45.594 36.062 1 35.75 227 LEU A O 1
ATOM 1848 N N . ILE A 1 228 ? -4.105 44.438 36.5 1 37.5 228 ILE A N 1
ATOM 1849 C CA . ILE A 1 228 ? -4.086 43.906 35.156 1 37.5 228 ILE A CA 1
ATOM 1850 C C . ILE A 1 228 ? -4.66 44.969 34.188 1 37.5 228 ILE A C 1
ATOM 1852 O O . ILE A 1 228 ? -4.297 45 33 1 37.5 228 ILE A O 1
ATOM 1856 N N . SER A 1 229 ? -5.945 45.438 34.469 1 35.94 229 SER A N 1
ATOM 1857 C CA . SER A 1 229 ? -6.68 46.344 33.594 1 35.94 229 SER A CA 1
ATOM 1858 C C . SER A 1 229 ? -5.973 47.688 33.469 1 35.94 229 SER A C 1
ATOM 1860 O O . SER A 1 229 ? -6.625 48.719 33.406 1 35.94 229 SER A O 1
ATOM 1862 N N . ARG A 1 230 ? -4.871 47.938 34.062 1 37.78 230 ARG A N 1
ATOM 1863 C CA . ARG A 1 230 ? -4.418 49.312 34.031 1 37.78 230 ARG A CA 1
ATOM 1864 C C . ARG A 1 230 ? -4.328 49.812 32.594 1 37.78 230 ARG A C 1
ATOM 1866 O O . ARG A 1 230 ? -3.734 49.188 31.734 1 37.78 230 ARG A O 1
ATOM 1873 N N . ASP A 1 231 ? -5.152 50.688 32.156 1 40.81 231 ASP A N 1
ATOM 1874 C CA . ASP A 1 231 ? -5.332 51.562 31 1 40.81 231 ASP A CA 1
ATOM 1875 C C . ASP A 1 231 ? -3.998 52.125 30.531 1 40.81 231 ASP A C 1
ATOM 1877 O O . ASP A 1 231 ? -3.314 52.812 31.281 1 40.81 231 ASP A O 1
ATOM 1881 N N . TYR A 1 232 ? -3.104 51.375 29.766 1 47.56 232 TYR A N 1
ATOM 1882 C CA . TYR A 1 232 ? -2.045 52.031 29 1 47.56 232 TYR A CA 1
ATOM 1883 C C . TYR A 1 232 ? -2.264 53.531 28.922 1 47.56 232 TYR A C 1
ATOM 1885 O O . TYR A 1 232 ? -1.406 54.281 28.438 1 47.56 232 TYR A O 1
ATOM 1893 N N . ASN A 1 233 ? -3.471 53.938 29.359 1 45.91 233 ASN A N 1
ATOM 1894 C CA . ASN A 1 233 ? -3.854 55.344 29.281 1 45.91 233 ASN A CA 1
ATOM 1895 C C . ASN A 1 233 ? -3.02 56.188 30.234 1 45.91 233 ASN A C 1
ATOM 1897 O O . ASN A 1 233 ? -2.855 57.406 30 1 45.91 233 ASN A O 1
ATOM 1901 N N . ASP A 1 234 ? -2.428 55.531 31.375 1 50.12 234 ASP A N 1
ATOM 1902 C CA . ASP A 1 234 ? -1.798 56.438 32.344 1 50.12 234 ASP A CA 1
ATOM 1903 C C . ASP A 1 234 ? -0.294 56.531 32.094 1 50.12 234 ASP A C 1
ATOM 1905 O O . ASP A 1 234 ? 0.416 57.219 32.812 1 50.12 234 ASP A O 1
ATOM 1909 N N . TYR A 1 235 ? 0.272 55.812 31.281 1 58.53 235 TYR A N 1
ATOM 1910 C CA . TYR A 1 235 ? 1.696 55.906 30.969 1 58.53 235 TYR A CA 1
ATOM 1911 C C . TYR A 1 235 ? 1.996 57.188 30.203 1 58.53 235 TYR A C 1
ATOM 1913 O O . TYR A 1 235 ? 1.271 57.531 29.266 1 58.53 235 TYR A O 1
ATOM 1921 N N . GLU A 1 236 ? 2.789 58.062 30.781 1 72.69 236 GLU A N 1
ATOM 1922 C CA . GLU A 1 236 ? 3.244 59.219 30.047 1 72.69 236 GLU A CA 1
ATOM 1923 C C . GLU A 1 236 ? 4.266 58.875 28.984 1 72.69 236 GLU A C 1
ATOM 1925 O O . GLU A 1 236 ? 5.441 58.656 29.281 1 72.69 236 GLU A O 1
ATOM 1930 N N . TRP A 1 237 ? 3.865 58.562 27.812 1 84.44 237 TRP A N 1
ATOM 1931 C CA . TRP A 1 237 ? 4.656 58.156 26.656 1 84.44 237 TRP A CA 1
ATOM 1932 C C . TRP A 1 237 ? 5.625 59.281 26.25 1 84.44 237 TRP A C 1
ATOM 1934 O O . TRP A 1 237 ? 5.23 60.438 26.078 1 84.44 237 TRP A O 1
ATOM 1944 N N . THR A 1 238 ? 6.922 59 26.266 1 84.62 238 THR A N 1
ATOM 1945 C CA . THR A 1 238 ? 7.922 59.938 25.75 1 84.62 238 THR A CA 1
ATOM 1946 C C . THR A 1 238 ? 8.188 59.688 24.266 1 84.62 238 THR A C 1
ATOM 1948 O O . THR A 1 238 ? 7.742 58.688 23.703 1 84.62 238 THR A O 1
ATOM 1951 N N . SER A 1 239 ? 8.828 60.656 23.672 1 88.56 239 SER A N 1
ATOM 1952 C CA . SER A 1 239 ? 9.18 60.531 22.25 1 88.56 239 SER A CA 1
ATOM 1953 C C . SER A 1 239 ? 10.117 59.344 22.031 1 88.56 239 SER A C 1
ATOM 1955 O O . SER A 1 239 ? 10.039 58.688 21 1 88.56 239 SER A O 1
ATOM 1957 N N . GLU A 1 240 ? 10.945 59.094 22.969 1 89.5 240 GLU A N 1
ATOM 1958 C CA . GLU A 1 240 ? 11.875 57.969 22.875 1 89.5 240 GLU A CA 1
ATOM 1959 C C . GLU A 1 240 ? 11.141 56.656 22.938 1 89.5 240 GLU A C 1
ATOM 1961 O O . GLU A 1 240 ? 11.539 55.688 22.281 1 89.5 240 GLU A O 1
ATOM 1966 N N . ASP A 1 241 ? 10.156 56.656 23.703 1 89.56 241 ASP A N 1
ATOM 1967 C CA . ASP A 1 241 ? 9.344 55.438 23.828 1 89.56 241 ASP A CA 1
ATOM 1968 C C . ASP A 1 241 ? 8.688 55.094 22.484 1 89.56 241 ASP A C 1
ATOM 1970 O O . ASP A 1 241 ? 8.719 53.938 22.062 1 89.56 241 ASP A O 1
ATOM 1974 N N . PHE A 1 242 ? 8.18 56.094 21.859 1 91.88 242 PHE A N 1
ATOM 1975 C CA . PHE A 1 242 ? 7.516 55.906 20.578 1 91.88 242 PHE A CA 1
ATOM 1976 C C . PHE A 1 242 ? 8.508 55.438 19.516 1 91.88 242 PHE A C 1
ATOM 1978 O O . PHE A 1 242 ? 8.203 54.594 18.688 1 91.88 242 PHE A O 1
ATOM 1985 N N . ASP A 1 243 ? 9.664 56 19.594 1 93.06 243 ASP A N 1
ATOM 1986 C CA . ASP A 1 243 ? 10.695 55.656 18.641 1 93.06 243 ASP A CA 1
ATOM 1987 C C . ASP A 1 243 ? 11.109 54.188 18.812 1 93.06 243 ASP A C 1
ATOM 1989 O O . ASP A 1 243 ? 11.312 53.469 17.828 1 93.06 243 ASP A O 1
ATOM 1993 N N . ALA A 1 244 ? 11.266 53.812 20.016 1 92.75 244 ALA A N 1
ATOM 1994 C CA . ALA A 1 244 ? 11.641 52.438 20.312 1 92.75 244 ALA A CA 1
ATOM 1995 C C . ALA A 1 244 ? 10.555 51.469 19.844 1 92.75 244 ALA A C 1
ATOM 1997 O O . ALA A 1 244 ? 10.852 50.406 19.266 1 92.75 244 ALA A O 1
ATOM 1998 N N . LEU A 1 245 ? 9.359 51.781 20.141 1 93.56 245 LEU A N 1
ATOM 1999 C CA . LEU A 1 245 ? 8.227 50.938 19.75 1 93.56 245 LEU A CA 1
ATOM 2000 C C . LEU A 1 245 ? 8.094 50.875 18.234 1 93.56 245 LEU A C 1
ATOM 2002 O O . LEU A 1 245 ? 7.781 49.844 17.672 1 93.56 245 LEU A O 1
ATOM 2006 N N . LYS A 1 246 ? 8.344 51.969 17.578 1 94.56 246 LYS A N 1
ATOM 2007 C CA . LYS A 1 246 ? 8.297 52.031 16.125 1 94.56 246 LYS A CA 1
ATOM 2008 C C . LYS A 1 246 ? 9.32 51.094 15.492 1 94.56 246 LYS A C 1
ATOM 2010 O O . LYS A 1 246 ? 9.031 50.438 14.492 1 94.56 246 LYS A O 1
ATOM 2015 N N . LYS A 1 247 ? 10.43 51.062 16.047 1 94.5 247 LYS A N 1
ATOM 2016 C CA . LYS A 1 247 ? 11.477 50.188 15.562 1 94.5 247 LYS A CA 1
ATOM 2017 C C . LYS A 1 247 ? 11.094 48.719 15.727 1 94.5 247 LYS A C 1
ATOM 2019 O O . LYS A 1 247 ? 11.32 47.906 14.836 1 94.5 247 LYS A O 1
ATOM 2024 N N . THR A 1 248 ? 10.539 48.406 16.812 1 94.81 248 THR A N 1
ATOM 2025 C CA . THR A 1 248 ? 10.141 47.062 17.125 1 94.81 248 THR A CA 1
ATOM 2026 C C . THR A 1 248 ? 9.039 46.594 16.172 1 94.81 248 THR A C 1
ATOM 2028 O O . THR A 1 248 ? 9.031 45.438 15.75 1 94.81 248 THR A O 1
ATOM 2031 N N . LEU A 1 249 ? 8.102 47.469 15.867 1 96 249 LEU A N 1
ATOM 2032 C CA . LEU A 1 249 ? 6.914 47.094 15.109 1 96 249 LEU A CA 1
ATOM 2033 C C . LEU A 1 249 ? 7.066 47.469 13.633 1 96 249 LEU A C 1
ATOM 2035 O O . LEU A 1 249 ? 6.082 47.5 12.891 1 96 249 LEU A O 1
ATOM 2039 N N . LYS A 1 250 ? 8.242 47.719 13.273 1 94.88 250 LYS A N 1
ATOM 2040 C CA . LYS A 1 250 ? 8.516 48.219 11.93 1 94.88 250 LYS A CA 1
ATOM 2041 C C . LYS A 1 250 ? 7.961 47.281 10.867 1 94.88 250 LYS A C 1
ATOM 2043 O O . LYS A 1 250 ? 7.363 47.719 9.883 1 94.88 250 LYS A O 1
ATOM 2048 N N . ASN A 1 251 ? 8.117 46 11.086 1 94.88 251 ASN A N 1
ATOM 2049 C CA . ASN A 1 251 ? 7.711 45 10.086 1 94.88 251 ASN A CA 1
ATOM 2050 C C . ASN A 1 251 ? 6.262 44.594 10.273 1 94.88 251 ASN A C 1
ATOM 2052 O O . ASN A 1 251 ? 5.676 43.938 9.391 1 94.88 251 ASN A O 1
ATOM 2056 N N . CYS A 1 252 ? 5.672 44.938 11.375 1 95.81 252 CYS A N 1
ATOM 2057 C CA . CYS A 1 252 ? 4.316 44.5 11.688 1 95.81 252 CYS A CA 1
ATOM 2058 C C . CYS A 1 252 ? 3.289 45.531 11.258 1 95.81 252 CYS A C 1
ATOM 2060 O O . CYS A 1 252 ? 2.215 45.188 10.766 1 95.81 252 CYS A O 1
ATOM 2062 N N . ILE A 1 253 ? 3.59 46.781 11.352 1 94.75 253 ILE A N 1
ATOM 2063 C CA . ILE A 1 253 ? 2.65 47.875 11.172 1 94.75 253 ILE A CA 1
ATOM 2064 C C . ILE A 1 253 ? 2.1 47.844 9.742 1 94.75 253 ILE A C 1
ATOM 2066 O O . ILE A 1 253 ? 0.886 47.938 9.539 1 94.75 253 ILE A O 1
ATOM 2070 N N . PRO A 1 254 ? 2.967 47.625 8.766 1 92.12 254 PRO A N 1
ATOM 2071 C CA . PRO A 1 254 ? 2.445 47.625 7.395 1 92.12 254 PRO A CA 1
ATOM 2072 C C . PRO A 1 254 ? 1.481 46.469 7.125 1 92.12 254 PRO A C 1
ATOM 2074 O O . PRO A 1 254 ? 0.757 46.5 6.125 1 92.12 254 PRO A O 1
ATOM 2077 N N . LEU A 1 255 ? 1.468 45.5 7.941 1 94.06 255 LEU A N 1
ATOM 2078 C CA . LEU A 1 255 ? 0.662 44.312 7.691 1 94.06 255 LEU A CA 1
ATOM 2079 C C . LEU A 1 255 ? -0.731 44.438 8.297 1 94.06 255 LEU A C 1
ATOM 2081 O O . LEU A 1 255 ? -1.614 43.625 8.039 1 94.06 255 LEU A O 1
ATOM 2085 N N . ILE A 1 256 ? -0.879 45.5 9.102 1 94.38 256 ILE A N 1
ATOM 2086 C CA . ILE A 1 256 ? -2.211 45.812 9.609 1 94.38 256 ILE A CA 1
ATOM 2087 C C . ILE A 1 256 ? -3.039 46.469 8.523 1 94.38 256 ILE A C 1
ATOM 2089 O O . ILE A 1 256 ? -2.557 47.375 7.836 1 94.38 256 ILE A O 1
ATOM 2093 N N . ARG A 1 257 ? -4.152 46 8.375 1 92.5 257 ARG A N 1
ATOM 2094 C CA . ARG A 1 257 ? -5.031 46.562 7.348 1 92.5 257 ARG A CA 1
ATOM 2095 C C . ARG A 1 257 ? -5.875 47.719 7.906 1 92.5 257 ARG A C 1
ATOM 2097 O O . ARG A 1 257 ? -7.082 47.562 8.102 1 92.5 257 ARG A O 1
ATOM 2104 N N . PHE A 1 258 ? -5.301 48.906 7.91 1 92 258 PHE A N 1
ATOM 2105 C CA . PHE A 1 258 ? -5.84 50.062 8.609 1 92 258 PHE A CA 1
ATOM 2106 C C . PHE A 1 258 ? -7.094 50.562 7.91 1 92 258 PHE A C 1
ATOM 2108 O O . PHE A 1 258 ? -7.965 51.156 8.547 1 92 258 PHE A O 1
ATOM 2115 N N . PHE A 1 259 ? -7.18 50.281 6.691 1 89.56 259 PHE A N 1
ATOM 2116 C CA . PHE A 1 259 ? -8.258 50.844 5.883 1 89.56 259 PHE A CA 1
ATOM 2117 C C . PHE A 1 259 ? -9.594 50.219 6.246 1 89.56 259 PHE A C 1
ATOM 2119 O O . PHE A 1 259 ? -10.656 50.719 5.887 1 89.56 259 PHE A O 1
ATOM 2126 N N . HIS A 1 260 ? -9.484 49.125 7 1 89.06 260 HIS A N 1
ATOM 2127 C CA . HIS A 1 260 ? -10.711 48.438 7.387 1 89.06 260 HIS A CA 1
ATOM 2128 C C . HIS A 1 260 ? -11.062 48.719 8.844 1 89.06 260 HIS A C 1
ATOM 2130 O O . HIS A 1 260 ? -11.938 48.094 9.414 1 89.06 260 HIS A O 1
ATOM 2136 N N . ILE A 1 261 ? -10.438 49.688 9.352 1 90.69 261 ILE A N 1
ATOM 2137 C CA . ILE A 1 261 ? -10.734 50.125 10.711 1 90.69 261 ILE A CA 1
ATOM 2138 C C . ILE A 1 261 ? -11.695 51.312 10.68 1 90.69 261 ILE A C 1
ATOM 2140 O O . ILE A 1 261 ? -11.484 52.281 9.938 1 90.69 261 ILE A O 1
ATOM 2144 N N . SER A 1 262 ? -12.742 51.281 11.477 1 88.69 262 SER A N 1
ATOM 2145 C CA . SER A 1 262 ? -13.742 52.344 11.523 1 88.69 262 SER A CA 1
ATOM 2146 C C . SER A 1 262 ? -13.141 53.625 12.055 1 88.69 262 SER A C 1
ATOM 2148 O O . SER A 1 262 ? -12.156 53.594 12.797 1 88.69 262 SER A O 1
ATOM 2150 N N . PRO A 1 263 ? -13.75 54.75 11.656 1 87.94 263 PRO A N 1
ATOM 2151 C CA . PRO A 1 263 ? -13.242 56.031 12.133 1 87.94 263 PRO A CA 1
ATOM 2152 C C . PRO A 1 263 ? -13.266 56.156 13.656 1 87.94 263 PRO A C 1
ATOM 2154 O O . PRO A 1 263 ? -12.352 56.719 14.258 1 87.94 263 PRO A O 1
ATOM 2157 N N . ASP A 1 264 ? -14.305 55.625 14.188 1 90.12 264 ASP A N 1
ATOM 2158 C CA . ASP A 1 264 ? -14.398 55.688 15.648 1 90.12 264 ASP A CA 1
ATOM 2159 C C . ASP A 1 264 ? -13.25 54.906 16.297 1 90.12 264 ASP A C 1
ATOM 2161 O O . ASP A 1 264 ? -12.633 55.406 17.25 1 90.12 264 ASP A O 1
ATOM 2165 N N . GLU A 1 265 ? -13.039 53.812 15.758 1 91.5 265 GLU A N 1
ATOM 2166 C CA . GLU A 1 265 ? -11.984 52.969 16.328 1 91.5 265 GLU A CA 1
ATOM 2167 C C . GLU A 1 265 ? -10.602 53.531 15.992 1 91.5 265 GLU A C 1
ATOM 2169 O O . GLU A 1 265 ? -9.664 53.406 16.781 1 91.5 265 GLU A O 1
ATOM 2174 N N . PHE A 1 266 ? -10.508 54.156 14.867 1 90.56 266 PHE A N 1
ATOM 2175 C CA . PHE A 1 266 ? -9.258 54.812 14.516 1 90.56 266 PHE A CA 1
ATOM 2176 C C . PHE A 1 266 ? -8.906 55.906 15.539 1 90.56 266 PHE A C 1
ATOM 2178 O O . PHE A 1 266 ? -7.762 55.969 15.992 1 90.56 266 PHE A O 1
ATOM 2185 N N . TYR A 1 267 ? -9.859 56.625 15.93 1 89.31 267 TYR A N 1
ATOM 2186 C CA . TYR A 1 267 ? -9.633 57.75 16.844 1 89.31 267 TYR A CA 1
ATOM 2187 C C . TYR A 1 267 ? -9.328 57.25 18.25 1 89.31 267 TYR A C 1
ATOM 2189 O O . TYR A 1 267 ? -8.508 57.812 18.969 1 89.31 267 TYR A O 1
ATOM 2197 N N . THR A 1 268 ? -9.93 56.188 18.609 1 91.31 268 THR A N 1
ATOM 2198 C CA . THR A 1 268 ? -9.805 55.719 20 1 91.31 268 THR A CA 1
ATOM 2199 C C . THR A 1 268 ? -8.578 54.812 20.156 1 91.31 268 THR A C 1
ATOM 2201 O O . THR A 1 268 ? -7.891 54.875 21.172 1 91.31 268 THR A O 1
ATOM 2204 N N . LYS A 1 269 ? -8.305 54.062 19.188 1 90.69 269 LYS A N 1
ATOM 2205 C CA . LYS A 1 269 ? -7.297 53.031 19.359 1 90.69 269 LYS A CA 1
ATOM 2206 C C . LYS A 1 269 ? -6.012 53.375 18.625 1 90.69 269 LYS A C 1
ATOM 2208 O O . LYS A 1 269 ? -4.914 53.094 19.109 1 90.69 269 LYS A O 1
ATOM 2213 N N . ILE A 1 270 ? -6.102 53.969 17.453 1 91.25 270 ILE A N 1
ATOM 2214 C CA . ILE A 1 270 ? -4.941 54.156 16.578 1 91.25 270 ILE A CA 1
ATOM 2215 C C . ILE A 1 270 ? -4.328 55.531 16.812 1 91.25 270 ILE A C 1
ATOM 2217 O O . ILE A 1 270 ? -3.107 55.656 16.922 1 91.25 270 ILE A O 1
ATOM 2221 N N . LYS A 1 271 ? -5.09 56.5 16.953 1 89.81 271 LYS A N 1
ATOM 2222 C CA . LYS A 1 271 ? -4.648 57.906 17.016 1 89.81 271 LYS A CA 1
ATOM 2223 C C . LYS A 1 271 ? -3.666 58.125 18.156 1 89.81 271 LYS A C 1
ATOM 2225 O O . LYS A 1 271 ? -2.652 58.781 18 1 89.81 271 LYS A O 1
ATOM 2230 N N . PRO A 1 272 ? -3.951 57.594 19.328 1 89.31 272 PRO A N 1
ATOM 2231 C CA . PRO A 1 272 ? -3.012 57.781 20.422 1 89.31 272 PRO A CA 1
ATOM 2232 C C . PRO A 1 272 ? -1.605 57.281 20.109 1 89.31 272 PRO A C 1
ATOM 2234 O O . PRO A 1 272 ? -0.629 57.75 20.688 1 89.31 272 PRO A O 1
ATOM 2237 N N . TYR A 1 273 ? -1.566 56.375 19.172 1 91.75 273 TYR A N 1
ATOM 2238 C CA . TYR A 1 273 ? -0.27 55.812 18.812 1 91.75 273 TYR A CA 1
ATOM 2239 C C . TYR A 1 273 ? 0.109 56.156 17.375 1 91.75 273 TYR A C 1
ATOM 2241 O O . TYR A 1 273 ? 0.838 55.438 16.719 1 91.75 273 TYR A O 1
ATOM 2249 N N . SER A 1 274 ? -0.307 57.188 16.891 1 90.25 274 SER A N 1
ATOM 2250 C CA . SER A 1 274 ? -0.118 57.625 15.5 1 90.25 274 SER A CA 1
ATOM 2251 C C . SER A 1 274 ? 1.35 57.906 15.211 1 90.25 274 SER A C 1
ATOM 2253 O O . SER A 1 274 ? 1.782 57.844 14.055 1 90.25 274 SER A O 1
ATOM 2255 N N . LYS A 1 275 ? 2.107 58.156 16.266 1 91.19 275 LYS A N 1
ATOM 2256 C CA . LYS A 1 275 ? 3.518 58.5 16.094 1 91.19 275 LYS A CA 1
ATOM 2257 C C . LYS A 1 275 ? 4.32 57.281 15.586 1 91.19 275 LYS A C 1
ATOM 2259 O O . LYS A 1 275 ? 5.414 57.469 15.047 1 91.19 275 LYS A O 1
ATOM 2264 N N . ILE A 1 276 ? 3.775 56.125 15.797 1 93.56 276 ILE A N 1
ATOM 2265 C CA . ILE A 1 276 ? 4.527 54.969 15.383 1 93.56 276 ILE A CA 1
ATOM 2266 C C . ILE A 1 276 ? 4.188 54.625 13.93 1 93.56 276 ILE A C 1
ATOM 2268 O O . ILE A 1 276 ? 4.824 53.75 13.328 1 93.56 276 ILE A O 1
ATOM 2272 N N . ILE A 1 277 ? 3.209 55.188 13.391 1 93.44 277 ILE A N 1
ATOM 2273 C CA . ILE A 1 277 ? 2.777 54.969 12.016 1 93.44 277 ILE A CA 1
ATOM 2274 C C . ILE A 1 277 ? 3.41 56 11.102 1 93.44 277 ILE A C 1
ATOM 2276 O O . ILE A 1 277 ? 3.518 57.188 11.469 1 93.44 277 ILE A O 1
ATOM 2280 N N . SER A 1 278 ? 3.871 55.562 9.992 1 92.19 278 SER A N 1
ATOM 2281 C CA . SER A 1 278 ? 4.473 56.5 9.039 1 92.19 278 SER A CA 1
ATOM 2282 C C . SER A 1 278 ? 3.496 57.594 8.648 1 92.19 278 SER A C 1
ATOM 2284 O O . SER A 1 278 ? 2.291 57.375 8.539 1 92.19 278 SER A O 1
ATOM 2286 N N . LYS A 1 279 ? 4.051 58.781 8.375 1 91 279 LYS A N 1
ATOM 2287 C CA . LYS A 1 279 ? 3.229 59.938 8.023 1 91 279 LYS A CA 1
ATOM 2288 C C . LYS A 1 279 ? 2.484 59.719 6.715 1 91 279 LYS A C 1
ATOM 2290 O O . LYS A 1 279 ? 1.324 60.094 6.574 1 91 279 LYS A O 1
ATOM 2295 N N . GLU A 1 280 ? 3.15 59.062 5.875 1 90.81 280 GLU A N 1
ATOM 2296 C CA . GLU A 1 280 ? 2.533 58.781 4.586 1 90.81 280 GLU A CA 1
ATOM 2297 C C . GLU A 1 280 ? 1.328 57.844 4.742 1 90.81 280 GLU A C 1
ATOM 2299 O O . GLU A 1 280 ? 0.271 58.094 4.156 1 90.81 280 GLU A O 1
ATOM 2304 N N . LEU A 1 281 ? 1.54 56.844 5.535 1 90 281 LEU A N 1
ATOM 2305 C CA . LEU A 1 281 ? 0.465 55.906 5.758 1 90 281 LEU A CA 1
ATOM 2306 C C . LEU A 1 281 ? -0.698 56.531 6.5 1 90 281 LEU A C 1
ATOM 2308 O O . LEU A 1 281 ? -1.862 56.281 6.18 1 90 281 LEU A O 1
ATOM 2312 N N . LEU A 1 282 ? -0.402 57.344 7.453 1 90.44 282 LEU A N 1
ATOM 2313 C CA . LEU A 1 282 ? -1.431 58.031 8.219 1 90.44 282 LEU A CA 1
ATOM 2314 C C . LEU A 1 282 ? -2.264 58.938 7.316 1 90.44 282 LEU A C 1
ATOM 2316 O O . LEU A 1 282 ? -3.488 59 7.441 1 90.44 282 LEU A O 1
ATOM 2320 N N . LYS A 1 283 ? -1.544 59.625 6.461 1 88.06 283 LYS A N 1
ATOM 2321 C CA . LYS A 1 283 ? -2.229 60.469 5.496 1 88.06 283 LYS A CA 1
ATOM 2322 C C . LYS A 1 283 ? -3.158 59.656 4.602 1 88.06 283 LYS A C 1
ATOM 2324 O O . LYS A 1 283 ? -4.285 60.062 4.328 1 88.06 283 LYS A O 1
ATOM 2329 N N . ASP A 1 284 ? -2.703 58.562 4.223 1 88.25 284 ASP A N 1
ATOM 2330 C CA . ASP A 1 284 ? -3.486 57.719 3.338 1 88.25 284 ASP A CA 1
ATOM 2331 C C . ASP A 1 284 ? -4.738 57.188 4.043 1 88.25 284 ASP A C 1
ATOM 2333 O O . ASP A 1 284 ? -5.809 57.125 3.441 1 88.25 284 ASP A O 1
ATOM 2337 N N . ILE A 1 285 ? -4.598 56.844 5.301 1 87.94 285 ILE A N 1
ATOM 2338 C CA . ILE A 1 285 ? -5.703 56.281 6.086 1 87.94 285 ILE A CA 1
ATOM 2339 C C . ILE A 1 285 ? -6.793 57.344 6.23 1 87.94 285 ILE A C 1
ATOM 2341 O O . ILE A 1 285 ? -7.98 57.062 6.055 1 87.94 285 ILE A O 1
ATOM 2345 N N . ILE A 1 286 ? -6.348 58.5 6.453 1 84.94 286 ILE A N 1
ATOM 2346 C CA . ILE A 1 286 ? -7.285 59.625 6.648 1 84.94 286 ILE A CA 1
ATOM 2347 C C . ILE A 1 286 ? -7.949 59.969 5.32 1 84.94 286 ILE A C 1
ATOM 2349 O O . ILE A 1 286 ? -9.172 60.125 5.254 1 84.94 286 ILE A O 1
ATOM 2353 N N . ASN A 1 287 ? -7.133 60.031 4.285 1 84.31 287 ASN A N 1
ATOM 2354 C CA . ASN A 1 287 ? -7.652 60.375 2.967 1 84.31 287 ASN A CA 1
ATOM 2355 C C . ASN A 1 287 ? -8.633 59.344 2.455 1 84.31 287 ASN A C 1
ATOM 2357 O O . ASN A 1 287 ? -9.586 59.656 1.742 1 84.31 287 ASN A O 1
ATOM 2361 N N . TYR A 1 288 ? -8.391 58.125 2.803 1 85.94 288 TYR A N 1
ATOM 2362 C CA . TYR A 1 288 ? -9.234 57 2.365 1 85.94 288 TYR A CA 1
ATOM 2363 C C . TYR A 1 288 ? -10.672 57.188 2.848 1 85.94 288 TYR A C 1
ATOM 2365 O O . TYR A 1 288 ? -11.617 56.812 2.154 1 85.94 288 TYR A O 1
ATOM 2373 N N . GLN A 1 289 ? -10.844 57.719 3.984 1 79.56 289 GLN A N 1
ATOM 2374 C CA . GLN A 1 289 ? -12.164 57.906 4.566 1 79.56 289 GLN A CA 1
ATOM 2375 C C . GLN A 1 289 ? -12.953 59 3.814 1 79.56 289 GLN A C 1
ATOM 2377 O O . GLN A 1 289 ? -14.18 59.031 3.871 1 79.56 289 GLN A O 1
ATOM 2382 N N . PHE A 1 290 ? -12.156 59.781 3.086 1 75.44 290 PHE A N 1
ATOM 2383 C CA . PHE A 1 290 ? -12.805 60.938 2.463 1 75.44 290 PHE A CA 1
ATOM 2384 C C . PHE A 1 290 ? -12.859 60.75 0.948 1 75.44 290 PHE A C 1
ATOM 2386 O O . PHE A 1 290 ? -13.414 61.625 0.246 1 75.44 290 PHE A O 1
ATOM 2393 N N . THR A 1 291 ? -12.234 59.781 0.535 1 75.81 291 THR A N 1
ATOM 2394 C CA . THR A 1 291 ? -12.164 59.625 -0.915 1 75.81 291 THR A CA 1
ATOM 2395 C C . THR A 1 291 ? -12.789 58.312 -1.358 1 75.81 291 THR A C 1
ATOM 2397 O O . THR A 1 291 ? -13.203 57.5 -0.525 1 75.81 291 THR A O 1
ATOM 2400 N N . ASP A 1 292 ? -12.906 58.156 -2.629 1 73.44 292 ASP A N 1
ATOM 2401 C CA . ASP A 1 292 ? -13.43 56.938 -3.244 1 73.44 292 ASP A CA 1
ATOM 2402 C C . ASP A 1 292 ? -12.484 55.75 -3.02 1 73.44 292 ASP A C 1
ATOM 2404 O O . ASP A 1 292 ? -11.312 55.812 -3.391 1 73.44 292 ASP A O 1
ATOM 2408 N N . PRO A 1 293 ? -12.977 54.719 -2.326 1 72.44 293 PRO A N 1
ATOM 2409 C CA . PRO A 1 293 ? -12.172 53.531 -2.016 1 72.44 293 PRO A CA 1
ATOM 2410 C C . PRO A 1 293 ? -11.547 52.906 -3.258 1 72.44 293 PRO A C 1
ATOM 2412 O O . PRO A 1 293 ? -10.523 52.219 -3.162 1 72.44 293 PRO A O 1
ATOM 2415 N N . SER A 1 294 ? -12.125 53.125 -4.34 1 70.06 294 SER A N 1
ATOM 2416 C CA . SER A 1 294 ? -11.672 52.469 -5.578 1 70.06 294 SER A CA 1
ATOM 2417 C C . SER A 1 294 ? -10.289 52.969 -5.98 1 70.06 294 SER A C 1
ATOM 2419 O O . SER A 1 294 ? -9.586 52.312 -6.742 1 70.06 294 SER A O 1
ATOM 2421 N N . ASN A 1 295 ? -9.898 54.031 -5.473 1 70.12 295 ASN A N 1
ATOM 2422 C CA . ASN A 1 295 ? -8.633 54.625 -5.84 1 70.12 295 ASN A CA 1
ATOM 2423 C C . ASN A 1 295 ? -7.461 53.969 -5.121 1 70.12 295 ASN A C 1
ATOM 2425 O O . ASN A 1 295 ? -6.297 54.25 -5.41 1 70.12 295 ASN A O 1
ATOM 2429 N N . TYR A 1 296 ? -7.844 53.062 -4.215 1 75.5 296 TYR A N 1
ATOM 2430 C CA . TYR A 1 296 ? -6.797 52.469 -3.404 1 75.5 296 TYR A CA 1
ATOM 2431 C C . TYR A 1 296 ? -6.746 50.969 -3.619 1 75.5 296 TYR A C 1
ATOM 2433 O O . TYR A 1 296 ? -7.777 50.312 -3.822 1 75.5 296 TYR A O 1
ATOM 2441 N N . ASN A 1 297 ? -5.543 50.469 -3.852 1 79.69 297 ASN A N 1
ATOM 2442 C CA . ASN A 1 297 ? -5.352 49 -3.893 1 79.69 297 ASN A CA 1
ATOM 2443 C C . ASN A 1 297 ? -5.199 48.438 -2.49 1 79.69 297 ASN A C 1
ATOM 2445 O O . ASN A 1 297 ? -4.086 48.344 -1.969 1 79.69 297 ASN A O 1
ATOM 2449 N N . ILE A 1 298 ? -6.383 48.25 -1.906 1 80.5 298 ILE A N 1
ATOM 2450 C CA . ILE A 1 298 ? -6.332 47.781 -0.522 1 80.5 298 ILE A CA 1
ATOM 2451 C C . ILE A 1 298 ? -6.582 46.281 -0.465 1 80.5 298 ILE A C 1
ATOM 2453 O O . ILE A 1 298 ? -7.305 45.75 -1.298 1 80.5 298 ILE A O 1
ATOM 2457 N N . LEU A 1 299 ? -5.914 45.656 0.433 1 83.38 299 LEU A N 1
ATOM 2458 C CA . LEU A 1 299 ? -6.156 44.25 0.68 1 83.38 299 LEU A CA 1
ATOM 2459 C C . LEU A 1 299 ? -7.555 44.031 1.241 1 83.38 299 LEU A C 1
ATOM 2461 O O . LEU A 1 299 ? -8.039 44.812 2.053 1 83.38 299 LEU A O 1
ATOM 2465 N N . PRO A 1 300 ? -8.195 43.031 0.807 1 82.06 300 PRO A N 1
ATOM 2466 C CA . PRO A 1 300 ? -9.523 42.75 1.349 1 82.06 300 PRO A CA 1
ATOM 2467 C C . PRO A 1 300 ? -9.492 42.438 2.844 1 82.06 300 PRO A C 1
ATOM 2469 O O . PRO A 1 300 ? -8.438 42.125 3.393 1 82.06 300 PRO A O 1
ATOM 2472 N N . PRO A 1 301 ? -10.641 42.688 3.484 1 82.75 301 PRO A N 1
ATOM 2473 C CA . PRO A 1 301 ? -10.703 42.344 4.906 1 82.75 301 PRO A CA 1
ATOM 2474 C C . PRO A 1 301 ? -10.422 40.844 5.16 1 82.75 301 PRO A C 1
ATOM 2476 O O . PRO A 1 301 ? -10.695 40 4.305 1 82.75 301 PRO A O 1
ATOM 2479 N N . ARG A 1 302 ? -9.828 40.656 6.305 1 82.94 302 ARG A N 1
ATOM 2480 C CA . ARG A 1 302 ? -9.531 39.281 6.676 1 82.94 302 ARG A CA 1
ATOM 2481 C C . ARG A 1 302 ? -10.805 38.5 7.004 1 82.94 302 ARG A C 1
ATOM 2483 O O . ARG A 1 302 ? -11.727 39.062 7.609 1 82.94 302 ARG A O 1
ATOM 2490 N N . LYS A 1 303 ? -10.906 37.312 6.441 1 75.5 303 LYS A N 1
ATOM 2491 C CA . LYS A 1 303 ? -12.078 36.469 6.684 1 75.5 303 LYS A CA 1
ATOM 2492 C C . LYS A 1 303 ? -11.695 35.188 7.457 1 75.5 303 LYS A C 1
ATOM 2494 O O . LYS A 1 303 ? -10.547 34.75 7.402 1 75.5 303 LYS A O 1
ATOM 2499 N N . CYS A 1 304 ? -12.641 34.844 8.336 1 72.56 304 CYS A N 1
ATOM 2500 C CA . CYS A 1 304 ? -12.406 33.562 9.008 1 72.56 304 CYS A CA 1
ATOM 2501 C C . CYS A 1 304 ? -12.656 32.406 8.055 1 72.56 304 CYS A C 1
ATOM 2503 O O . CYS A 1 304 ? -13.617 32.438 7.281 1 72.56 304 CYS A O 1
ATOM 2505 N N . ASN A 1 305 ? -11.789 31.547 8.023 1 72 305 ASN A N 1
ATOM 2506 C CA . ASN A 1 305 ? -11.992 30.391 7.168 1 72 305 ASN A CA 1
ATOM 2507 C C . ASN A 1 305 ? -13.18 29.547 7.641 1 72 305 ASN A C 1
ATOM 2509 O O . ASN A 1 305 ? -13.93 29.016 6.824 1 72 305 ASN A O 1
ATOM 2513 N N . ILE A 1 306 ? -13.289 29.531 8.922 1 76.19 306 ILE A N 1
ATOM 2514 C CA . ILE A 1 306 ? -14.406 28.781 9.484 1 76.19 306 ILE A CA 1
ATOM 2515 C C . ILE A 1 306 ? -15.281 29.688 10.336 1 76.19 306 ILE A C 1
ATOM 2517 O O . ILE A 1 306 ? -14.805 30.281 11.32 1 76.19 306 ILE A O 1
ATOM 2521 N N . GLN A 1 307 ? -16.422 29.906 9.852 1 76.56 307 GLN A N 1
ATOM 2522 C CA . GLN A 1 307 ? -17.406 30.688 10.602 1 76.56 307 GLN A CA 1
ATOM 2523 C C . GLN A 1 307 ? -18.516 29.781 11.141 1 76.56 307 GLN A C 1
ATOM 2525 O O . GLN A 1 307 ? -19.203 29.094 10.375 1 76.56 307 GLN A O 1
ATOM 2530 N N . ILE A 1 308 ? -18.562 29.781 12.484 1 81.75 308 ILE A N 1
ATOM 2531 C CA . ILE A 1 308 ? -19.578 28.906 13.078 1 81.75 308 ILE A CA 1
ATOM 2532 C C . ILE A 1 308 ? -20.203 29.594 14.289 1 81.75 308 ILE A C 1
ATOM 2534 O O . ILE A 1 308 ? -19.5 30.25 15.07 1 81.75 308 ILE A O 1
ATOM 2538 N N . ASP A 1 309 ? -21.406 29.609 14.242 1 81.62 309 ASP A N 1
ATOM 2539 C CA . ASP A 1 309 ? -22.172 30.078 15.398 1 81.62 309 ASP A CA 1
ATOM 2540 C C . ASP A 1 309 ? -22.766 28.922 16.188 1 81.62 309 ASP A C 1
ATOM 2542 O O . ASP A 1 309 ? -23.953 28.609 16.062 1 81.62 309 ASP A O 1
ATOM 2546 N N . SER A 1 310 ? -21.922 28.281 17.031 1 87 310 SER A N 1
ATOM 2547 C CA . SER A 1 310 ? -22.344 27.078 17.766 1 87 310 SER A CA 1
ATOM 2548 C C . SER A 1 310 ? -22.047 27.219 19.25 1 87 310 SER A C 1
ATOM 2550 O O . SER A 1 310 ? -21.109 27.906 19.641 1 87 310 SER A O 1
ATOM 2552 N N . LYS A 1 311 ? -22.859 26.641 19.984 1 85.62 311 LYS A N 1
ATOM 2553 C CA . LYS A 1 311 ? -22.594 26.531 21.422 1 85.62 311 LYS A CA 1
ATOM 2554 C C . LYS A 1 311 ? -21.953 25.188 21.75 1 85.62 311 LYS A C 1
ATOM 2556 O O . LYS A 1 311 ? -21.469 24.984 22.859 1 85.62 311 LYS A O 1
ATOM 2561 N N . LEU A 1 312 ? -22.016 24.297 20.828 1 86.81 312 LEU A N 1
ATOM 2562 C CA . LEU A 1 312 ? -21.547 22.938 21.078 1 86.81 312 LEU A CA 1
ATOM 2563 C C . LEU A 1 312 ? -20.219 22.672 20.406 1 86.81 312 LEU A C 1
ATOM 2565 O O . LEU A 1 312 ? -19.391 21.922 20.922 1 86.81 312 LEU A O 1
ATOM 2569 N N . LEU A 1 313 ? -20.016 23.297 19.266 1 83.94 313 LEU A N 1
ATOM 2570 C CA . LEU A 1 313 ? -18.844 23.031 18.422 1 83.94 313 LEU A CA 1
ATOM 2571 C C . LEU A 1 313 ? -17.891 24.219 18.422 1 83.94 313 LEU A C 1
ATOM 2573 O O . LEU A 1 313 ? -18.312 25.359 18.281 1 83.94 313 LEU A O 1
ATOM 2577 N N . ASN A 1 314 ? -16.609 23.953 18.609 1 78.31 314 ASN A N 1
ATOM 2578 C CA . ASN A 1 314 ? -15.609 25 18.438 1 78.31 314 ASN A CA 1
ATOM 2579 C C . ASN A 1 314 ? -15.102 25.062 17 1 78.31 314 ASN A C 1
ATOM 2581 O O . ASN A 1 314 ? -15.359 24.156 16.203 1 78.31 314 ASN A O 1
ATOM 2585 N N . PRO A 1 315 ? -14.508 26.141 16.656 1 77.06 315 PRO A N 1
ATOM 2586 C CA . PRO A 1 315 ? -14.07 26.312 15.273 1 77.06 315 PRO A CA 1
ATOM 2587 C C . PRO A 1 315 ? -13.086 25.234 14.82 1 77.06 315 PRO A C 1
ATOM 2589 O O . PRO A 1 315 ? -13.078 24.859 13.648 1 77.06 315 PRO A O 1
ATOM 2592 N N . LYS A 1 316 ? -12.297 24.781 15.719 1 77.25 316 LYS A N 1
ATOM 2593 C CA . LYS A 1 316 ? -11.352 23.734 15.352 1 77.25 316 LYS A CA 1
ATOM 2594 C C . LYS A 1 316 ? -12.086 22.453 14.969 1 77.25 316 LYS A C 1
ATOM 2596 O O . LYS A 1 316 ? -11.719 21.797 13.992 1 77.25 316 LYS A O 1
ATOM 2601 N N . GLN A 1 317 ? -13.031 22.156 15.727 1 79.38 317 GLN A N 1
ATOM 2602 C CA . GLN A 1 317 ? -13.836 20.969 15.438 1 79.38 317 GLN A CA 1
ATOM 2603 C C . GLN A 1 317 ? -14.586 21.125 14.117 1 79.38 317 GLN A C 1
ATOM 2605 O O . GLN A 1 317 ? -14.672 20.188 13.328 1 79.38 317 GLN A O 1
ATOM 2610 N N . ALA A 1 318 ? -15.086 22.344 14 1 83.12 318 ALA A N 1
ATOM 2611 C CA . ALA A 1 318 ? -15.781 22.625 12.75 1 83.12 318 ALA A CA 1
ATOM 2612 C C . ALA A 1 318 ? -14.852 22.469 11.555 1 83.12 318 ALA A C 1
ATOM 2614 O O . ALA A 1 318 ? -15.273 22.016 10.484 1 83.12 318 ALA A O 1
ATOM 2615 N N . ALA A 1 319 ? -13.695 22.891 11.75 1 78.38 319 ALA A N 1
ATOM 2616 C CA . ALA A 1 319 ? -12.719 22.797 10.672 1 78.38 319 ALA A CA 1
ATOM 2617 C C . ALA A 1 319 ? -12.461 21.328 10.305 1 78.38 319 ALA A C 1
ATOM 2619 O O . ALA A 1 319 ? -12.305 21 9.125 1 78.38 319 ALA A O 1
ATOM 2620 N N . VAL A 1 320 ? -12.359 20.531 11.305 1 79.12 320 VAL A N 1
ATOM 2621 C CA . VAL A 1 320 ? -12.18 19.109 11.078 1 79.12 320 VAL A CA 1
ATOM 2622 C C . VAL A 1 320 ? -13.336 18.562 10.25 1 79.12 320 VAL A C 1
ATOM 2624 O O . VAL A 1 320 ? -13.133 17.828 9.281 1 79.12 320 VAL A O 1
ATOM 2627 N N . ILE A 1 321 ? -14.508 18.922 10.602 1 85.25 321 ILE A N 1
ATOM 2628 C CA . ILE A 1 321 ? -15.703 18.469 9.898 1 85.25 321 ILE A CA 1
ATOM 2629 C C . ILE A 1 321 ? -15.68 18.969 8.453 1 85.25 321 ILE A C 1
ATOM 2631 O O . ILE A 1 321 ? -15.984 18.219 7.527 1 85.25 321 ILE A O 1
ATOM 2635 N N . ALA A 1 322 ? -15.273 20.188 8.281 1 82.06 322 ALA A N 1
ATOM 2636 C CA . ALA A 1 322 ? -15.188 20.781 6.945 1 82.06 322 ALA A CA 1
ATOM 2637 C C . ALA A 1 322 ? -14.203 20 6.07 1 82.06 322 ALA A C 1
ATOM 2639 O O . ALA A 1 322 ? -14.43 19.844 4.867 1 82.06 322 ALA A O 1
ATOM 2640 N N . SER A 1 323 ? -13.188 19.594 6.684 1 78.62 323 SER A N 1
ATOM 2641 C CA . SER A 1 323 ? -12.188 18.844 5.926 1 78.62 323 SER A CA 1
ATOM 2642 C C . SER A 1 323 ? -12.758 17.531 5.41 1 78.62 323 SER A C 1
ATOM 2644 O O . SER A 1 323 ? -12.344 17.047 4.359 1 78.62 323 SER A O 1
ATOM 2646 N N . TRP A 1 324 ? -13.656 16.984 6.148 1 82.56 324 TRP A N 1
ATOM 2647 C CA . TRP A 1 324 ? -14.289 15.734 5.723 1 82.56 324 TRP A CA 1
ATOM 2648 C C . TRP A 1 324 ? -15.195 15.977 4.52 1 82.56 324 TRP A C 1
ATOM 2650 O O . TRP A 1 324 ? -15.336 15.109 3.656 1 82.56 324 TRP A O 1
ATOM 2660 N N . ILE A 1 325 ? -15.781 17.031 4.508 1 84.94 325 ILE A N 1
ATOM 2661 C CA . ILE A 1 325 ? -16.688 17.391 3.414 1 84.94 325 ILE A CA 1
ATOM 2662 C C . ILE A 1 325 ? -15.891 17.5 2.113 1 84.94 325 ILE A C 1
ATOM 2664 O O . ILE A 1 325 ? -16.359 17.047 1.061 1 84.94 325 ILE A O 1
ATOM 2668 N N . ASN A 1 326 ? -14.789 18.109 2.117 1 72.25 326 ASN A N 1
ATOM 2669 C CA . ASN A 1 326 ? -13.961 18.328 0.935 1 72.25 326 ASN A CA 1
ATOM 2670 C C . ASN A 1 326 ? -13.219 17.062 0.528 1 72.25 326 ASN A C 1
ATOM 2672 O O . ASN A 1 326 ? -12.523 17.047 -0.487 1 72.25 326 ASN A O 1
ATOM 2676 N N . ASP A 1 327 ? -13.609 15.883 0.979 1 66.38 327 ASP A N 1
ATOM 2677 C CA . ASP A 1 327 ? -12.883 14.641 0.748 1 66.38 327 ASP A CA 1
ATOM 2678 C C . ASP A 1 327 ? -11.375 14.867 0.78 1 66.38 327 ASP A C 1
ATOM 2680 O O . ASP A 1 327 ? -10.609 14.125 0.159 1 66.38 327 ASP A O 1
ATOM 2684 N N . SER A 1 328 ? -11.016 16.062 1.045 1 55.28 328 SER A N 1
ATOM 2685 C CA . SER A 1 328 ? -9.586 16.344 1.103 1 55.28 328 SER A CA 1
ATOM 2686 C C . SER A 1 328 ? -8.984 15.883 2.428 1 55.28 328 SER A C 1
ATOM 2688 O O . SER A 1 328 ? -9.531 16.172 3.494 1 55.28 328 SER A O 1
ATOM 2690 N N . HIS A 1 329 ? -9.039 14.578 2.561 1 47.31 329 HIS A N 1
ATOM 2691 C CA . HIS A 1 329 ? -8.461 14.102 3.812 1 47.31 329 HIS A CA 1
ATOM 2692 C C . HIS A 1 329 ? -7.285 14.969 4.246 1 47.31 329 HIS A C 1
ATOM 2694 O O . HIS A 1 329 ? -6.547 14.609 5.168 1 47.31 329 HIS A O 1
ATOM 2700 N N . GLU A 1 330 ? -6.934 15.867 3.412 1 45.66 330 GLU A N 1
ATOM 2701 C CA . GLU A 1 330 ? -5.734 16.594 3.803 1 45.66 330 GLU A CA 1
ATOM 2702 C C . GLU A 1 330 ? -6.062 17.703 4.797 1 45.66 330 GLU A C 1
ATOM 2704 O O . GLU A 1 330 ? -6.77 18.656 4.457 1 45.66 330 GLU A O 1
ATOM 2709 N N . LEU A 1 331 ? -6.301 17.328 5.91 1 44.84 331 LEU A N 1
ATOM 2710 C CA . LEU A 1 331 ? -6.52 18.297 6.977 1 44.84 331 LEU A CA 1
ATOM 2711 C C . LEU A 1 331 ? -5.785 19.609 6.68 1 44.84 331 LEU A C 1
ATOM 2713 O O . LEU A 1 331 ? -6.203 20.672 7.125 1 44.84 331 LEU A O 1
ATOM 2717 N N . HIS A 1 332 ? -4.461 19.578 6.102 1 43.16 332 HIS A N 1
ATOM 2718 C CA . HIS A 1 332 ? -3.541 20.688 6.344 1 43.16 332 HIS A CA 1
ATOM 2719 C C . HIS A 1 332 ? -3.322 21.516 5.078 1 43.16 332 HIS A C 1
ATOM 2721 O O . HIS A 1 332 ? -2.375 22.297 4.996 1 43.16 332 HIS A O 1
ATOM 2727 N N . SER A 1 333 ? -4.047 21.234 4.035 1 41.31 333 SER A N 1
ATOM 2728 C CA . SER A 1 333 ? -3.613 22.125 2.967 1 41.31 333 SER A CA 1
ATOM 2729 C C . SER A 1 333 ? -3.99 23.578 3.27 1 41.31 333 SER A C 1
ATOM 2731 O O . SER A 1 333 ? -4.992 23.844 3.939 1 41.31 333 SER A O 1
ATOM 2733 N N . SER A 1 334 ? -3.061 24.5 3.227 1 43.94 334 SER A N 1
ATOM 2734 C CA . SER A 1 334 ? -3.039 25.953 3.373 1 43.94 334 SER A CA 1
ATOM 2735 C C . SER A 1 334 ? -4.344 26.578 2.889 1 43.94 334 SER A C 1
ATOM 2737 O O . SER A 1 334 ? -4.672 27.719 3.254 1 43.94 334 SER A O 1
ATOM 2739 N N . LYS A 1 335 ? -4.887 26.016 1.82 1 46.75 335 LYS A N 1
ATOM 2740 C CA . LYS A 1 335 ? -5.988 26.766 1.238 1 46.75 335 LYS A CA 1
ATOM 2741 C C . LYS A 1 335 ? -7.336 26.203 1.676 1 46.75 335 LYS A C 1
ATOM 2743 O O . LYS A 1 335 ? -7.961 25.438 0.942 1 46.75 335 LYS A O 1
ATOM 2748 N N . SER A 1 336 ? -7.41 26.109 2.957 1 55.03 336 SER A N 1
ATOM 2749 C CA . SER A 1 336 ? -8.648 25.578 3.51 1 55.03 336 SER A CA 1
ATOM 2750 C C . SER A 1 336 ? -9.867 26.281 2.928 1 55.03 336 SER A C 1
ATOM 2752 O O . SER A 1 336 ? -9.883 27.516 2.824 1 55.03 336 SER A O 1
ATOM 2754 N N . ILE A 1 337 ? -10.523 25.688 2.166 1 63.22 337 ILE A N 1
ATOM 2755 C CA . ILE A 1 337 ? -11.82 26.141 1.681 1 63.22 337 ILE A CA 1
ATOM 2756 C C . ILE A 1 337 ? -12.664 26.656 2.852 1 63.22 337 ILE A C 1
ATOM 2758 O O . ILE A 1 337 ? -12.844 25.953 3.848 1 63.22 337 ILE A O 1
ATOM 2762 N N . PRO A 1 338 ? -12.898 27.984 2.771 1 73.56 338 PRO A N 1
ATOM 2763 C CA . PRO A 1 338 ? -13.719 28.547 3.85 1 73.56 338 PRO A CA 1
ATOM 2764 C C . PRO A 1 338 ? -15.109 27.922 3.916 1 73.56 338 PRO A C 1
ATOM 2766 O O . PRO A 1 338 ? -15.703 27.609 2.879 1 73.56 338 PRO A O 1
ATOM 2769 N N . TYR A 1 339 ? -15.438 27.531 5.035 1 79.75 339 TYR A N 1
ATOM 2770 C CA . TYR A 1 339 ? -16.781 27.031 5.273 1 79.75 339 TYR A CA 1
ATOM 2771 C C . TYR A 1 339 ? -17.531 27.906 6.254 1 79.75 339 TYR A C 1
ATOM 2773 O O . TYR A 1 339 ? -16.953 28.406 7.223 1 79.75 339 TYR A O 1
ATOM 2781 N N . THR A 1 340 ? -18.797 28.141 5.91 1 84.88 340 THR A N 1
ATOM 2782 C CA . THR A 1 340 ? -19.703 28.812 6.828 1 84.88 340 THR A CA 1
ATOM 2783 C C . THR A 1 340 ? -20.781 27.859 7.332 1 84.88 340 THR A C 1
ATOM 2785 O O . THR A 1 340 ? -21.469 27.219 6.539 1 84.88 340 THR A O 1
ATOM 2788 N N . PHE A 1 341 ? -20.766 27.75 8.68 1 89.12 341 PHE A N 1
ATOM 2789 C CA . PHE A 1 341 ? -21.812 26.969 9.344 1 89.12 341 PHE A CA 1
ATOM 2790 C C . PHE A 1 341 ? -22.922 27.891 9.859 1 89.12 341 PHE A C 1
ATOM 2792 O O . PHE A 1 341 ? -22.781 28.5 10.922 1 89.12 341 PHE A O 1
ATOM 2799 N N . LYS A 1 342 ? -23.984 27.922 9.109 1 90 342 LYS A N 1
ATOM 2800 C CA . LYS A 1 342 ? -25.109 28.75 9.523 1 90 342 LYS A CA 1
ATOM 2801 C C . LYS A 1 342 ? -26.109 27.969 10.367 1 90 342 LYS A C 1
ATOM 2803 O O . LYS A 1 342 ? -26.656 26.969 9.914 1 90 342 LYS A O 1
ATOM 2808 N N . LEU A 1 343 ? -26.406 28.422 11.539 1 93.38 343 LEU A N 1
ATOM 2809 C CA . LEU A 1 343 ? -27.312 27.734 12.461 1 93.38 343 LEU A CA 1
ATOM 2810 C C . LEU A 1 343 ? -28.75 27.797 11.961 1 93.38 343 LEU A C 1
ATOM 2812 O O . LEU A 1 343 ? -29.266 28.875 11.68 1 93.38 343 LEU A O 1
ATOM 2816 N N . LEU A 1 344 ? -29.359 26.609 11.891 1 91.75 344 LEU A N 1
ATOM 2817 C CA . LEU A 1 344 ? -30.766 26.516 11.469 1 91.75 344 LEU A CA 1
ATOM 2818 C C . LEU A 1 344 ? -31.672 26.234 12.656 1 91.75 344 LEU A C 1
ATOM 2820 O O . LEU A 1 344 ? -32.75 26.797 12.758 1 91.75 344 LEU A O 1
ATOM 2824 N N . TYR A 1 345 ? -31.172 25.344 13.469 1 92.44 345 TYR A N 1
ATOM 2825 C CA . TYR A 1 345 ? -32.031 24.859 14.547 1 92.44 345 TYR A CA 1
ATOM 2826 C C . TYR A 1 345 ? -31.203 24.469 15.766 1 92.44 345 TYR A C 1
ATOM 2828 O O . TYR A 1 345 ? -30.125 23.875 15.633 1 92.44 345 TYR A O 1
ATOM 2836 N N . ARG A 1 346 ? -31.656 24.859 16.891 1 93.25 346 ARG A N 1
ATOM 2837 C CA . ARG A 1 346 ? -31.094 24.453 18.188 1 93.25 346 ARG A CA 1
ATOM 2838 C C . ARG A 1 346 ? -32.188 23.953 19.125 1 93.25 346 ARG A C 1
ATOM 2840 O O . ARG A 1 346 ? -33.094 24.688 19.453 1 93.25 346 ARG A O 1
ATOM 2847 N N . ALA A 1 347 ? -31.938 22.828 19.625 1 90.5 347 ALA A N 1
ATOM 2848 C CA . ALA A 1 347 ? -33 22.156 20.391 1 90.5 347 ALA A CA 1
ATOM 2849 C C . ALA A 1 347 ? -33.281 22.891 21.703 1 90.5 347 ALA A C 1
ATOM 2851 O O . ALA A 1 347 ? -34.406 22.906 22.188 1 90.5 347 ALA A O 1
ATOM 2852 N N . SER A 1 348 ? -32.281 23.5 22.328 1 88.62 348 SER A N 1
ATOM 2853 C CA . SER A 1 348 ? -32.438 24.172 23.625 1 88.62 348 SER A CA 1
ATOM 2854 C C . SER A 1 348 ? -33.156 25.5 23.469 1 88.62 348 SER A C 1
ATOM 2856 O O . SER A 1 348 ? -33.688 26.047 24.438 1 88.62 348 SER A O 1
ATOM 2858 N N . VAL A 1 349 ? -33.188 25.984 22.312 1 90.31 349 VAL A N 1
ATOM 2859 C CA . VAL A 1 349 ? -33.781 27.328 22.109 1 90.31 349 VAL A CA 1
ATOM 2860 C C . VAL A 1 349 ? -35.031 27.219 21.281 1 90.31 349 VAL A C 1
ATOM 2862 O O . VAL A 1 349 ? -36.062 27.844 21.609 1 90.31 349 VAL A O 1
ATOM 2865 N N . ASP A 1 350 ? -35.062 26.422 20.297 1 90.81 350 ASP A N 1
ATOM 2866 C CA . ASP A 1 350 ? -36.156 26.359 19.344 1 90.81 350 ASP A CA 1
ATOM 2867 C C . ASP A 1 350 ? -37.188 25.328 19.766 1 90.81 350 ASP A C 1
ATOM 2869 O O . ASP A 1 350 ? -36.844 24.297 20.344 1 90.81 350 ASP A O 1
ATOM 2873 N N . ASN A 1 351 ? -38.375 25.641 19.359 1 88.25 351 ASN A N 1
ATOM 2874 C CA . ASN A 1 351 ? -39.469 24.672 19.562 1 88.25 351 ASN A CA 1
ATOM 2875 C C . ASN A 1 351 ? -39.344 23.484 18.609 1 88.25 351 ASN A C 1
ATOM 2877 O O . ASN A 1 351 ? -39.062 23.656 17.422 1 88.25 351 ASN A O 1
ATOM 2881 N N . PRO A 1 352 ? -39.531 22.297 19.125 1 86.31 352 PRO A N 1
ATOM 2882 C CA . PRO A 1 352 ? -39.406 21.094 18.312 1 86.31 352 PRO A CA 1
ATOM 2883 C C . PRO A 1 352 ? -40.281 21.125 17.062 1 86.31 352 PRO A C 1
ATOM 2885 O O . PRO A 1 352 ? -39.938 20.531 16.047 1 86.31 352 PRO A O 1
ATOM 2888 N N . SER A 1 353 ? -41.281 21.766 17.078 1 82.25 353 SER A N 1
ATOM 2889 C CA . SER A 1 353 ? -42.219 21.828 15.961 1 82.25 353 SER A CA 1
ATOM 2890 C C . SER A 1 353 ? -41.625 22.609 14.789 1 82.25 353 SER A C 1
ATOM 2892 O O . SER A 1 353 ? -42.062 22.484 13.656 1 82.25 353 SER A O 1
ATOM 2894 N N . LEU A 1 354 ? -40.656 23.391 15.109 1 86.94 354 LEU A N 1
ATOM 2895 C CA . LEU A 1 354 ? -40.062 24.234 14.086 1 86.94 354 LEU A CA 1
ATOM 2896 C C . LEU A 1 354 ? -38.969 23.5 13.328 1 86.94 354 LEU A C 1
ATOM 2898 O O . LEU A 1 354 ? -38.406 24.016 12.359 1 86.94 354 LEU A O 1
ATOM 2902 N N . PHE A 1 355 ? -38.688 22.406 13.711 1 86.81 355 PHE A N 1
ATOM 2903 C CA . PHE A 1 355 ? -37.562 21.672 13.125 1 86.81 355 PHE A CA 1
ATOM 2904 C C . PHE A 1 355 ? -37.75 21.531 11.625 1 86.81 355 PHE A C 1
ATOM 2906 O O . PHE A 1 355 ? -36.875 21.891 10.852 1 86.81 355 PHE A O 1
ATOM 2913 N N . HIS A 1 356 ? -38.875 21.047 11.18 1 82.38 356 HIS A N 1
ATOM 2914 C CA . HIS A 1 356 ? -39.094 20.797 9.758 1 82.38 356 HIS A CA 1
ATOM 2915 C C . HIS A 1 356 ? -39.188 22.094 8.977 1 82.38 356 HIS A C 1
ATOM 2917 O O . HIS A 1 356 ? -38.781 22.156 7.809 1 82.38 356 HIS A O 1
ATOM 2923 N N . GLU A 1 357 ? -39.656 22.984 9.617 1 84.62 357 GLU A N 1
ATOM 2924 C CA . GLU A 1 357 ? -39.75 24.281 8.953 1 84.62 357 GLU A CA 1
ATOM 2925 C C . GLU A 1 357 ? -38.375 24.875 8.695 1 84.62 357 GLU A C 1
ATOM 2927 O O . GLU A 1 357 ? -38.156 25.484 7.641 1 84.62 357 GLU A O 1
ATOM 2932 N N . LYS A 1 358 ? -37.531 24.625 9.594 1 88.31 358 LYS A N 1
ATOM 2933 C CA . LYS A 1 358 ? -36.25 25.281 9.523 1 88.31 358 LYS A CA 1
ATOM 2934 C C . LYS A 1 358 ? -35.219 24.422 8.781 1 88.31 358 LYS A C 1
ATOM 2936 O O . LYS A 1 358 ? -34.281 24.938 8.164 1 88.31 358 LYS A O 1
ATOM 2941 N N . CYS A 1 359 ? -35.375 23.188 8.844 1 87.69 359 CYS A N 1
ATOM 2942 C CA . CYS A 1 359 ? -34.281 22.312 8.422 1 87.69 359 CYS A CA 1
ATOM 2943 C C . CYS A 1 359 ? -34.656 21.562 7.148 1 87.69 359 CYS A C 1
ATOM 2945 O O . CYS A 1 359 ? -33.781 20.922 6.535 1 87.69 359 CYS A O 1
ATOM 2947 N N . ASP A 1 360 ? -35.844 21.609 6.684 1 80.62 360 ASP A N 1
ATOM 2948 C CA . ASP A 1 360 ? -36.219 20.891 5.477 1 80.62 360 ASP A CA 1
ATOM 2949 C C . ASP A 1 360 ? -35.844 21.672 4.223 1 80.62 360 ASP A C 1
ATOM 2951 O O . ASP A 1 360 ? -35.969 22.906 4.195 1 80.62 360 ASP A O 1
ATOM 2955 N N . ASN A 1 361 ? -35.312 20.938 3.285 1 80 361 ASN A N 1
ATOM 2956 C CA . ASN A 1 361 ? -35 21.469 1.969 1 80 361 ASN A CA 1
ATOM 2957 C C . ASN A 1 361 ? -33.906 22.547 2.049 1 80 361 ASN A C 1
ATOM 2959 O O . ASN A 1 361 ? -33.969 23.562 1.353 1 80 361 ASN A O 1
ATOM 2963 N N . VAL A 1 362 ? -33.156 22.469 3.115 1 81.19 362 VAL A N 1
ATOM 2964 C CA . VAL A 1 362 ? -32.031 23.359 3.285 1 81.19 362 VAL A CA 1
ATOM 2965 C C . VAL A 1 362 ? -30.719 22.562 3.283 1 81.19 362 VAL A C 1
ATOM 2967 O O . VAL A 1 362 ? -30.469 21.781 4.199 1 81.19 362 VAL A O 1
ATOM 2970 N N . GLY A 1 363 ? -30.203 22.188 2.133 1 76.62 363 GLY A N 1
ATOM 2971 C CA . GLY A 1 363 ? -28.969 21.422 2.088 1 76.62 363 GLY A CA 1
ATOM 2972 C C . GLY A 1 363 ? -27.875 22.125 1.295 1 76.62 363 GLY A C 1
ATOM 2973 O O . GLY A 1 363 ? -28.141 23.109 0.606 1 76.62 363 GLY A O 1
ATOM 2974 N N . PRO A 1 364 ? -26.781 21.609 1.815 1 88.62 364 PRO A N 1
ATOM 2975 C CA . PRO A 1 364 ? -26.312 20.531 2.701 1 88.62 364 PRO A CA 1
ATOM 2976 C C . PRO A 1 364 ? -26.375 20.922 4.176 1 88.62 364 PRO A C 1
ATOM 2978 O O . PRO A 1 364 ? -26.281 22.094 4.516 1 88.62 364 PRO A O 1
ATOM 2981 N N . THR A 1 365 ? -26.594 19.875 5.102 1 90.81 365 THR A N 1
ATOM 2982 C CA . THR A 1 365 ? -26.766 20.172 6.52 1 90.81 365 THR A CA 1
ATOM 2983 C C . THR A 1 365 ? -25.844 19.297 7.371 1 90.81 365 THR A C 1
ATOM 2985 O O . THR A 1 365 ? -25.484 18.188 6.969 1 90.81 365 THR A O 1
ATOM 2988 N N . ILE A 1 366 ? -25.438 19.844 8.5 1 92.5 366 ILE A N 1
ATOM 2989 C CA . ILE A 1 366 ? -24.703 19.109 9.523 1 92.5 366 ILE A CA 1
ATOM 2990 C C . ILE A 1 366 ? -25.484 19.109 10.828 1 92.5 366 ILE A C 1
ATOM 2992 O O . ILE A 1 366 ? -26.062 20.141 11.219 1 92.5 366 ILE A O 1
ATOM 2996 N N . VAL A 1 367 ? -25.578 17.938 11.352 1 92.62 367 VAL A N 1
ATOM 2997 C CA . VAL A 1 367 ? -26.25 17.781 12.633 1 92.62 367 VAL A CA 1
ATOM 2998 C C . VAL A 1 367 ? -25.219 17.484 13.727 1 92.62 367 VAL A C 1
ATOM 3000 O O . VAL A 1 367 ? -24.328 16.656 13.531 1 92.62 367 VAL A O 1
ATOM 3003 N N . ILE A 1 368 ? -25.344 18.234 14.82 1 93.75 368 ILE A N 1
ATOM 3004 C CA . ILE A 1 368 ? -24.469 18.016 15.969 1 93.75 368 ILE A CA 1
ATOM 3005 C C . ILE A 1 368 ? -25.312 17.734 17.219 1 93.75 368 ILE A C 1
ATOM 3007 O O . ILE A 1 368 ? -26.203 18.516 17.547 1 93.75 368 ILE A O 1
ATOM 3011 N N . VAL A 1 369 ? -24.969 16.656 17.875 1 92.75 369 VAL A N 1
ATOM 3012 C CA . VAL A 1 369 ? -25.719 16.266 19.062 1 92.75 369 VAL A CA 1
ATOM 3013 C C . VAL A 1 369 ? -24.766 16.094 20.234 1 92.75 369 VAL A C 1
ATOM 3015 O O . VAL A 1 369 ? -23.797 15.328 20.156 1 92.75 369 VAL A O 1
ATOM 3018 N N . LYS A 1 370 ? -25.031 16.812 21.266 1 93 370 LYS A N 1
ATOM 3019 C CA . LYS A 1 370 ? -24.266 16.641 22.5 1 93 370 LYS A CA 1
ATOM 3020 C C . LYS A 1 370 ? -24.922 15.578 23.406 1 93 370 LYS A C 1
ATOM 3022 O O . LYS A 1 370 ? -26.094 15.703 23.766 1 93 370 LYS A O 1
ATOM 3027 N N . ILE A 1 371 ? -24.141 14.602 23.734 1 91.38 371 ILE A N 1
ATOM 3028 C CA . ILE A 1 371 ? -24.641 13.516 24.578 1 91.38 371 ILE A CA 1
ATOM 3029 C C . ILE A 1 371 ? -24.609 13.93 26.047 1 91.38 371 ILE A C 1
ATOM 3031 O O . ILE A 1 371 ? -23.656 14.555 26.484 1 91.38 371 ILE A O 1
ATOM 3035 N N . ARG A 1 372 ? -25.641 13.516 26.688 1 90.19 372 ARG A N 1
ATOM 3036 C CA . ARG A 1 372 ? -25.734 13.859 28.094 1 90.19 372 ARG A CA 1
ATOM 3037 C C . ARG A 1 372 ? -24.734 13.078 28.922 1 90.19 372 ARG A C 1
ATOM 3039 O O . ARG A 1 372 ? -24.516 11.891 28.688 1 90.19 372 ARG A O 1
ATOM 3046 N N . ASP A 1 373 ? -24.156 13.734 29.891 1 78.88 373 ASP A N 1
ATOM 3047 C CA . ASP A 1 373 ? -23.297 13.156 30.906 1 78.88 373 ASP A CA 1
ATOM 3048 C C . ASP A 1 373 ? -22.078 12.484 30.297 1 78.88 373 ASP A C 1
ATOM 3050 O O . ASP A 1 373 ? -21.562 11.5 30.828 1 78.88 373 ASP A O 1
ATOM 3054 N N . ASN A 1 374 ? -21.891 12.805 29.047 1 76.31 374 ASN A N 1
ATOM 3055 C CA . ASN A 1 374 ? -20.703 12.305 28.359 1 76.31 374 ASN A CA 1
ATOM 3056 C C . ASN A 1 374 ? -19.984 13.406 27.594 1 76.31 374 ASN A C 1
ATOM 3058 O O . ASN A 1 374 ? -20.609 14.406 27.219 1 76.31 374 ASN A O 1
ATOM 3062 N N . ASN A 1 375 ? -18.75 13.445 27.641 1 78.88 375 ASN A N 1
ATOM 3063 C CA . ASN A 1 375 ? -17.969 14.414 26.875 1 78.88 375 ASN A CA 1
ATOM 3064 C C . ASN A 1 375 ? -17.828 14.016 25.406 1 78.88 375 ASN A C 1
ATOM 3066 O O . ASN A 1 375 ? -16.734 14.031 24.859 1 78.88 375 ASN A O 1
ATOM 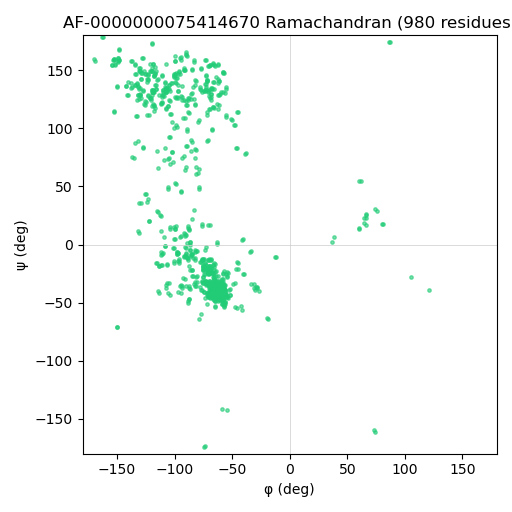3070 N N . CYS A 1 376 ? -19.109 13.672 24.844 1 87.94 376 CYS A N 1
ATOM 3071 C CA . CYS A 1 376 ? -19.047 13.195 23.469 1 87.94 376 CYS A CA 1
ATOM 3072 C C . CYS A 1 376 ? -20.062 13.922 22.594 1 87.94 376 CYS A C 1
ATOM 3074 O O . CYS A 1 376 ? -21.188 14.195 23.047 1 87.94 376 CYS A O 1
ATOM 3076 N N . LEU A 1 377 ? -19.641 14.359 21.453 1 90.94 377 LEU A N 1
ATOM 3077 C CA . LEU A 1 377 ? -20.5 14.891 20.406 1 90.94 377 LEU A CA 1
ATOM 3078 C C . LEU A 1 377 ? -20.688 13.875 19.281 1 90.94 377 LEU A C 1
ATOM 3080 O O . LEU A 1 377 ? -19.734 13.188 18.906 1 90.94 377 LEU A O 1
ATOM 3084 N N . VAL A 1 378 ? -21.891 13.68 18.875 1 92.31 378 VAL A N 1
ATOM 3085 C CA . VAL A 1 378 ? -22.141 12.867 17.688 1 92.31 378 VAL A CA 1
ATOM 3086 C C . VAL A 1 378 ? -22.844 13.711 16.625 1 92.31 378 VAL A C 1
ATOM 3088 O O . VAL A 1 378 ? -23.453 14.734 16.938 1 92.31 378 VAL A O 1
ATOM 3091 N N . GLY A 1 379 ? -22.578 13.375 15.398 1 92.5 379 GLY A N 1
ATOM 3092 C CA . GLY A 1 379 ? -23.188 14.172 14.344 1 92.5 379 GLY A CA 1
ATOM 3093 C C . GLY A 1 379 ? -23.172 13.477 12.992 1 92.5 379 GLY A C 1
ATOM 3094 O O . GLY A 1 379 ? -22.781 12.312 12.891 1 92.5 379 GLY A O 1
ATOM 3095 N N . GLY A 1 380 ? -23.719 14.133 12.07 1 92.25 380 GLY A N 1
ATOM 3096 C CA . GLY A 1 380 ? -23.766 13.641 10.703 1 92.25 380 GLY A CA 1
ATOM 3097 C C . GLY A 1 380 ? -23.875 14.742 9.672 1 92.25 380 GLY A C 1
ATOM 3098 O O . GLY A 1 380 ? -24.312 15.852 9.984 1 92.25 380 GLY A O 1
ATOM 3099 N N . TYR A 1 381 ? -23.406 14.422 8.508 1 92.12 381 TYR A N 1
ATOM 3100 C CA . TYR A 1 381 ? -23.469 15.328 7.367 1 92.12 381 TYR A CA 1
ATOM 3101 C C . TYR A 1 381 ? -24.422 14.797 6.301 1 92.12 381 TYR A C 1
ATOM 3103 O O . TYR A 1 381 ? -24.297 13.656 5.855 1 92.12 381 TYR A O 1
ATOM 3111 N N . ASN A 1 382 ? -25.391 15.555 5.992 1 88.62 382 ASN A N 1
ATOM 3112 C CA . ASN A 1 382 ? -26.312 15.305 4.895 1 88.62 382 ASN A CA 1
ATOM 3113 C C . ASN A 1 382 ? -26.016 16.188 3.689 1 88.62 382 ASN A C 1
ATOM 3115 O O . ASN A 1 382 ? -26.281 17.391 3.715 1 88.62 382 ASN A O 1
ATOM 3119 N N . SER A 1 383 ? -25.578 15.609 2.643 1 88 383 SER A N 1
ATOM 3120 C CA . SER A 1 383 ? -25.156 16.375 1.474 1 88 383 SER A CA 1
ATOM 3121 C C . SER A 1 383 ? -26.344 16.766 0.608 1 88 383 SER A C 1
ATOM 3123 O O . SER A 1 383 ? -26.203 17.516 -0.36 1 88 383 SER A O 1
ATOM 3125 N N . LEU A 1 384 ? -27.438 16.297 0.987 1 82.5 384 LEU A N 1
ATOM 3126 C CA . LEU A 1 384 ? -28.625 16.5 0.144 1 82.5 384 LEU A CA 1
ATOM 3127 C C . LEU A 1 384 ? -29.469 17.656 0.66 1 82.5 384 LEU A C 1
ATOM 3129 O O . LEU A 1 384 ? -29.406 18 1.841 1 82.5 384 LEU A O 1
ATOM 3133 N N . ASP A 1 385 ? -30.062 18.266 -0.36 1 79.44 385 ASP A N 1
ATOM 3134 C CA . ASP A 1 385 ? -31.062 19.281 -0.039 1 79.44 385 ASP A CA 1
ATOM 3135 C C . ASP A 1 385 ? -32.469 18.656 -0.011 1 79.44 385 ASP A C 1
ATOM 3137 O O . ASP A 1 385 ? -33.219 18.797 -0.963 1 79.44 385 ASP A O 1
ATOM 3141 N N . ILE A 1 386 ? -32.688 17.906 1.074 1 68.75 386 ILE A N 1
ATOM 3142 C CA . ILE A 1 386 ? -33.938 17.156 1.103 1 68.75 386 ILE A CA 1
ATOM 3143 C C . ILE A 1 386 ? -34.688 17.438 2.408 1 68.75 386 ILE A C 1
ATOM 3145 O O . ILE A 1 386 ? -34.094 17.969 3.355 1 68.75 386 ILE A O 1
ATOM 3149 N N . SER A 1 387 ? -35.969 17.109 2.221 1 69 387 SER A N 1
ATOM 3150 C CA . SER A 1 387 ? -36.781 17.172 3.422 1 69 387 SER A CA 1
ATOM 3151 C C . SER A 1 387 ? -36.562 15.969 4.324 1 69 387 SER A C 1
ATOM 3153 O O . SER A 1 387 ? -36.375 14.852 3.842 1 69 387 SER A O 1
ATOM 3155 N N . TRP A 1 388 ? -36.438 16.266 5.555 1 69.25 388 TRP A N 1
ATOM 3156 C CA . TRP A 1 388 ? -36.312 15.195 6.535 1 69.25 388 TRP A CA 1
ATOM 3157 C C . TRP A 1 388 ? -37.656 14.5 6.738 1 69.25 388 TRP A C 1
ATOM 3159 O O . TRP A 1 388 ? -37.75 13.5 7.445 1 69.25 388 TRP A O 1
ATOM 3169 N N . LYS A 1 389 ? -38.781 15.102 6.027 1 62.88 389 LYS A N 1
ATOM 3170 C CA . LYS A 1 389 ? -40.156 14.57 6.164 1 62.88 389 LYS A CA 1
ATOM 3171 C C . LYS A 1 389 ? -40.594 13.883 4.875 1 62.88 389 LYS A C 1
ATOM 3173 O O . LYS A 1 389 ? -40.438 14.438 3.785 1 62.88 389 LYS A O 1
ATOM 3178 N N . ARG A 1 390 ? -40.25 12.812 4.375 1 57.47 390 ARG A N 1
ATOM 3179 C CA . ARG A 1 390 ? -40.938 12.367 3.17 1 57.47 390 ARG A CA 1
ATOM 3180 C C . ARG A 1 390 ? -42 11.328 3.504 1 57.47 390 ARG A C 1
ATOM 3182 O O . ARG A 1 390 ? -41.969 10.695 4.566 1 57.47 390 ARG A O 1
ATOM 3189 N N . SER A 1 391 ? -42.938 11.234 2.352 1 47.94 391 SER A N 1
ATOM 3190 C CA . SER A 1 391 ? -44.031 10.289 2.328 1 47.94 391 SER A CA 1
ATOM 3191 C C . SER A 1 391 ? -43.531 8.844 2.381 1 47.94 391 SER A C 1
ATOM 3193 O O . SER A 1 391 ? -42.406 8.57 2.029 1 47.94 391 SER A O 1
ATOM 3195 N N . TRP A 1 392 ? -44.094 7.938 3.082 1 44.84 392 TRP A N 1
ATOM 3196 C CA . TRP A 1 392 ? -43.906 6.527 3.402 1 44.84 392 TRP A CA 1
ATOM 3197 C C . TRP A 1 392 ? -43.312 5.781 2.211 1 44.84 392 TRP A C 1
ATOM 3199 O O . TRP A 1 392 ? -42.625 4.762 2.381 1 44.84 392 TRP A O 1
ATOM 3209 N N . PHE A 1 393 ? -43.625 6.121 1.045 1 44.25 393 PHE A N 1
ATOM 3210 C CA . PHE A 1 393 ? -43.375 5.121 0.011 1 44.25 393 PHE A CA 1
ATOM 3211 C C . PHE A 1 393 ? -41.906 5.066 -0.357 1 44.25 393 PHE A C 1
ATOM 3213 O O . PHE A 1 393 ? -41.375 4.008 -0.715 1 44.25 393 PHE A O 1
ATOM 3220 N N . ASN A 1 394 ? -41.219 6.129 -0.845 1 50.03 394 ASN A N 1
ATOM 3221 C CA . ASN A 1 394 ? -39.875 6.047 -1.409 1 50.03 394 ASN A CA 1
ATOM 3222 C C . ASN A 1 394 ? -38.844 6.582 -0.44 1 50.03 394 ASN A C 1
ATOM 3224 O O . ASN A 1 394 ? -38.438 7.75 -0.52 1 50.03 394 ASN A O 1
ATOM 3228 N N . SER A 1 395 ? -38.625 5.93 0.581 1 52.94 395 SER A N 1
ATOM 3229 C CA . SER A 1 395 ? -38.062 6.594 1.751 1 52.94 395 SER A CA 1
ATOM 3230 C C . SER A 1 395 ? -36.562 6.742 1.623 1 52.94 395 SER A C 1
ATOM 3232 O O . SER A 1 395 ? -35.969 7.656 2.201 1 52.94 395 SER A O 1
ATOM 3234 N N . SER A 1 396 ? -35.875 5.836 1.051 1 60.28 396 SER A N 1
ATOM 3235 C CA . SER A 1 396 ? -34.406 5.855 1.23 1 60.28 396 SER A CA 1
ATOM 3236 C C . SER A 1 396 ? -33.75 6.723 0.175 1 60.28 396 SER A C 1
ATOM 3238 O O . SER A 1 396 ? -34.094 6.656 -1.006 1 60.28 396 SER A O 1
ATOM 3240 N N . ARG A 1 397 ? -33.156 7.781 0.511 1 71.69 397 ARG A N 1
ATOM 3241 C CA . ARG A 1 397 ? -32.312 8.617 -0.316 1 71.69 397 ARG A CA 1
ATOM 3242 C C . ARG A 1 397 ? -30.875 8.641 0.23 1 71.69 397 ARG A C 1
ATOM 3244 O O . ARG A 1 397 ? -30.641 8.242 1.372 1 71.69 397 ARG A O 1
ATOM 3251 N N . GLY A 1 398 ? -30.031 8.758 -0.647 1 75.12 398 GLY A N 1
ATOM 3252 C CA . GLY A 1 398 ? -28.703 8.844 -0.046 1 75.12 398 GLY A CA 1
ATOM 3253 C C . GLY A 1 398 ? -27.625 9.258 -1.03 1 75.12 398 GLY A C 1
ATOM 3254 O O . GLY A 1 398 ? -27.922 9.539 -2.195 1 75.12 398 GLY A O 1
ATOM 3255 N N . SER A 1 399 ? -26.641 9.742 -0.557 1 81.19 399 SER A N 1
ATOM 3256 C CA . SER A 1 399 ? -25.422 10.102 -1.269 1 81.19 399 SER A CA 1
ATOM 3257 C C . SER A 1 399 ? -24.203 9.477 -0.615 1 81.19 399 SER A C 1
ATOM 3259 O O . SER A 1 399 ? -24.172 9.258 0.598 1 81.19 399 SER A O 1
ATOM 3261 N N . LYS A 1 400 ? -23.297 9.234 -1.52 1 84.38 400 LYS A N 1
ATOM 3262 C CA . LYS A 1 400 ? -22.047 8.68 -1.016 1 84.38 400 LYS A CA 1
ATOM 3263 C C . LYS A 1 400 ? -21.281 9.711 -0.192 1 84.38 400 LYS A C 1
ATOM 3265 O O . LYS A 1 400 ? -20.359 9.367 0.546 1 84.38 400 LYS A O 1
ATOM 3270 N N . GLU A 1 401 ? -21.719 10.93 -0.282 1 87.31 401 GLU A N 1
ATOM 3271 C CA . GLU A 1 401 ? -20.984 12 0.372 1 87.31 401 GLU A CA 1
ATOM 3272 C C . GLU A 1 401 ? -21.391 12.156 1.831 1 87.31 401 GLU A C 1
ATOM 3274 O O . GLU A 1 401 ? -20.75 12.867 2.6 1 87.31 401 GLU A O 1
ATOM 3279 N N . CYS A 1 402 ? -22.453 11.477 2.248 1 89.31 402 CYS A N 1
ATOM 3280 C CA . CYS A 1 402 ? -22.922 11.578 3.625 1 89.31 402 CYS A CA 1
ATOM 3281 C C . CYS A 1 402 ? -21.984 10.844 4.574 1 89.31 402 CYS A C 1
ATOM 3283 O O . CYS A 1 402 ? -21.344 9.867 4.188 1 89.31 402 CYS A O 1
ATOM 3285 N N . PHE A 1 403 ? -21.844 11.406 5.793 1 91.94 403 PHE A N 1
ATOM 3286 C CA . PHE A 1 403 ? -21.062 10.711 6.805 1 91.94 403 PHE A CA 1
ATOM 3287 C C . PHE A 1 403 ? -21.594 11.008 8.203 1 91.94 403 PHE A C 1
ATOM 3289 O O . PHE A 1 403 ? -22.344 11.969 8.391 1 91.94 403 PHE A O 1
ATOM 3296 N N . ILE A 1 404 ? -21.297 10.133 9.117 1 92.94 404 ILE A N 1
ATOM 3297 C CA . ILE A 1 404 ? -21.562 10.352 10.531 1 92.94 404 ILE A CA 1
ATOM 3298 C C . ILE A 1 404 ? -20.25 10.328 11.312 1 92.94 404 ILE A C 1
ATOM 3300 O O . ILE A 1 404 ? -19.234 9.836 10.82 1 92.94 404 ILE A O 1
ATOM 3304 N N . PHE A 1 405 ? -20.25 10.992 12.484 1 91.88 405 PHE A N 1
ATOM 3305 C CA . PHE A 1 405 ? -19 11.086 13.219 1 91.88 405 PHE A CA 1
ATOM 3306 C C . PHE A 1 405 ? -19.25 11.234 14.719 1 91.88 405 PHE A C 1
ATOM 3308 O O . PHE A 1 405 ? -20.391 11.469 15.133 1 91.88 405 PHE A O 1
ATOM 3315 N N . SER A 1 406 ? -18.297 10.906 15.477 1 90.94 406 SER A N 1
ATOM 3316 C CA . SER A 1 406 ? -18.25 11.227 16.906 1 90.94 406 SER A CA 1
ATOM 3317 C C . SER A 1 406 ? -16.938 11.891 17.281 1 90.94 406 SER A C 1
ATOM 3319 O O . SER A 1 406 ? -15.898 11.625 16.672 1 90.94 406 SER A O 1
ATOM 3321 N N . MET A 1 407 ? -16.984 12.82 18.141 1 86.69 407 MET A N 1
ATOM 3322 C CA . MET A 1 407 ? -15.789 13.508 18.641 1 86.69 407 MET A CA 1
ATOM 3323 C C . MET A 1 407 ? -15.969 13.938 20.078 1 86.69 407 MET A C 1
ATOM 3325 O O . MET A 1 407 ? -17.078 13.922 20.609 1 86.69 407 MET A O 1
ATOM 3329 N N . ASP A 1 408 ? -14.898 14.164 20.766 1 80.5 408 ASP A N 1
ATOM 3330 C CA . ASP A 1 408 ? -14.969 14.617 22.156 1 80.5 408 ASP A CA 1
ATOM 3331 C C . ASP A 1 408 ? -15.547 16.031 22.25 1 80.5 408 ASP A C 1
ATOM 3333 O O . ASP A 1 408 ? -15.266 16.875 21.391 1 80.5 408 ASP A O 1
ATOM 3337 N N . SER A 1 409 ? -16.484 16.109 23.234 1 72.62 409 SER A N 1
ATOM 3338 C CA . SER A 1 409 ? -17.109 17.406 23.438 1 72.62 409 SER A CA 1
ATOM 3339 C C . SER A 1 409 ? -16.141 18.391 24.094 1 72.62 409 SER A C 1
ATOM 3341 O O . SER A 1 409 ? -16.438 19.578 24.219 1 72.62 409 SER A O 1
ATOM 3343 N N . PHE A 1 410 ? -15.07 17.766 24.688 1 59.69 410 PHE A N 1
ATOM 3344 C CA . PHE A 1 410 ? -14.273 18.625 25.547 1 59.69 410 PHE A CA 1
ATOM 3345 C C . PHE A 1 410 ? -13.953 19.953 24.859 1 59.69 410 PHE A C 1
ATOM 3347 O O . PHE A 1 410 ? -13.555 19.953 23.688 1 59.69 410 PHE A O 1
ATOM 3354 N N . ILE A 1 411 ? -14.664 20.891 25.266 1 52.53 411 ILE A N 1
ATOM 3355 C CA . ILE A 1 411 ? -14.602 22.312 24.938 1 52.53 411 ILE A CA 1
ATOM 3356 C C . ILE A 1 411 ? -13.156 22.797 25 1 52.53 411 ILE A C 1
ATOM 3358 O O . ILE A 1 411 ? -12.875 23.984 24.75 1 52.53 411 ILE A O 1
ATOM 3362 N N . ASN A 1 412 ? -12.273 22.062 25.578 1 46.53 412 ASN A N 1
ATOM 3363 C CA . ASN A 1 412 ? -11.016 22.812 25.625 1 46.53 412 ASN A CA 1
ATOM 3364 C C . ASN A 1 412 ? -10.43 23.016 24.234 1 46.53 412 ASN A C 1
ATOM 3366 O O . ASN A 1 412 ? -10.203 22.047 23.5 1 46.53 412 ASN A O 1
ATOM 3370 N N . PRO A 1 413 ? -10.688 24.172 23.766 1 43.31 413 PRO A N 1
ATOM 3371 C CA . PRO A 1 413 ? -10.32 24.625 22.422 1 43.31 413 PRO A CA 1
ATOM 3372 C C . PRO A 1 413 ? -9.07 23.922 21.891 1 43.31 413 PRO A C 1
ATOM 3374 O O . PRO A 1 413 ? -8.836 23.891 20.688 1 43.31 413 PRO A O 1
ATOM 3377 N N . THR A 1 414 ? -8.18 23.703 22.766 1 42.06 414 THR A N 1
ATOM 3378 C CA . THR A 1 414 ? -6.82 23.438 22.312 1 42.06 414 THR A CA 1
ATOM 3379 C C . THR A 1 414 ? -6.656 21.953 21.922 1 42.06 414 THR A C 1
ATOM 3381 O O . THR A 1 414 ? -5.68 21.594 21.281 1 42.06 414 THR A O 1
ATOM 3384 N N . THR A 1 415 ? -7.402 21.062 22.688 1 43.81 415 THR A N 1
ATOM 3385 C CA . THR A 1 415 ? -6.957 19.672 22.5 1 43.81 415 THR A CA 1
ATOM 3386 C C . THR A 1 415 ? -7.953 18.891 21.656 1 43.81 415 THR A C 1
ATOM 3388 O O . THR A 1 415 ? -9.109 18.719 22.062 1 43.81 415 THR A O 1
ATOM 3391 N N . LEU A 1 416 ? -8.094 19.016 20.469 1 45.81 416 LEU A N 1
ATOM 3392 C CA . LEU A 1 416 ? -8.844 18.016 19.719 1 45.81 416 LEU A CA 1
ATOM 3393 C C . LEU A 1 416 ? -8.43 16.609 20.109 1 45.81 416 LEU A C 1
ATOM 3395 O O . LEU A 1 416 ? -7.254 16.25 19.984 1 45.81 416 LEU A O 1
ATOM 3399 N N . ASP A 1 417 ? -8.93 16.094 21.109 1 48.91 417 ASP A N 1
ATOM 3400 C CA . ASP A 1 417 ? -8.57 14.742 21.547 1 48.91 417 ASP A CA 1
ATOM 3401 C C . ASP A 1 417 ? -8.781 13.727 20.422 1 48.91 417 ASP A C 1
ATOM 3403 O O . ASP A 1 417 ? -9.609 13.938 19.547 1 48.91 417 ASP A O 1
ATOM 3407 N N . ASN A 1 418 ? -7.84 12.875 20.203 1 53.22 418 ASN A N 1
ATOM 3408 C CA . ASN A 1 418 ? -7.566 11.727 19.344 1 53.22 418 ASN A CA 1
ATOM 3409 C C . ASN A 1 418 ? -8.789 10.828 19.203 1 53.22 418 ASN A C 1
ATOM 3411 O O . ASN A 1 418 ? -8.734 9.797 18.531 1 53.22 418 ASN A O 1
ATOM 3415 N N . ASN A 1 419 ? -9.875 11.289 19.781 1 64.69 419 ASN A N 1
ATOM 3416 C CA . ASN A 1 419 ? -10.938 10.297 19.719 1 64.69 419 ASN A CA 1
ATOM 3417 C C . ASN A 1 419 ? -12 10.672 18.703 1 64.69 419 ASN A C 1
ATOM 3419 O O . ASN A 1 419 ? -13.148 10.938 19.062 1 64.69 419 ASN A O 1
ATOM 3423 N N . VAL A 1 420 ? -11.586 11.016 17.5 1 78.19 420 VAL A N 1
ATOM 3424 C CA . VAL A 1 420 ? -12.531 11.32 16.438 1 78.19 420 VAL A CA 1
ATOM 3425 C C . VAL A 1 420 ? -12.781 10.07 15.594 1 78.19 420 VAL A C 1
ATOM 3427 O O . VAL A 1 420 ? -11.844 9.352 15.242 1 78.19 420 VAL A O 1
ATOM 3430 N N . LYS A 1 421 ? -14 9.781 15.445 1 86.38 421 LYS A N 1
ATOM 3431 C CA . LYS A 1 421 ? -14.391 8.672 14.578 1 86.38 421 LYS A CA 1
ATOM 3432 C C . LYS A 1 421 ? -15.242 9.164 13.406 1 86.38 421 LYS A C 1
ATOM 3434 O O . LYS A 1 421 ? -16.234 9.875 13.609 1 86.38 421 LYS A O 1
ATOM 3439 N N . LEU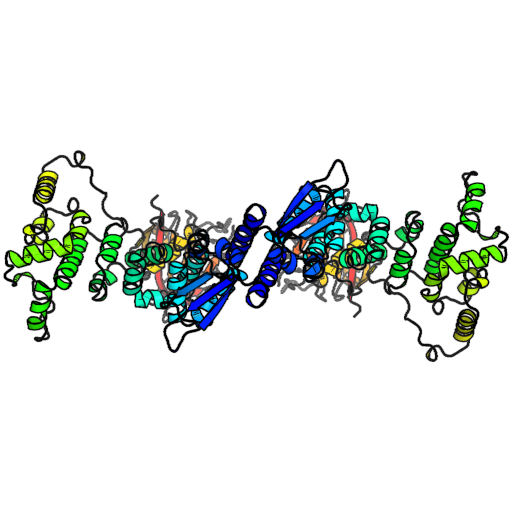 A 1 422 ? -14.773 8.938 12.32 1 89 422 LEU A N 1
ATOM 3440 C CA . LEU A 1 422 ? -15.523 9.242 11.109 1 89 422 LEU A CA 1
ATOM 3441 C C . LEU A 1 422 ? -16.016 7.965 10.43 1 89 422 LEU A C 1
ATOM 3443 O O . LEU A 1 422 ? -15.273 6.988 10.328 1 89 422 LEU A O 1
ATOM 3447 N N . SER A 1 423 ? -17.297 7.961 10.078 1 91.75 423 SER A N 1
ATOM 3448 C CA . SER A 1 423 ? -17.859 6.812 9.383 1 91.75 423 SER A CA 1
ATOM 3449 C C . SER A 1 423 ? -18.547 7.234 8.086 1 91.75 423 SER A C 1
ATOM 3451 O O . SER A 1 423 ? -19.516 8 8.109 1 91.75 423 SER A O 1
ATOM 3453 N N . LYS A 1 424 ? -18.047 6.66 7.027 1 90.31 424 LYS A N 1
ATOM 3454 C CA . LYS A 1 424 ? -18.625 6.965 5.723 1 90.31 424 LYS A CA 1
ATOM 3455 C C . LYS A 1 424 ? -19.672 5.922 5.328 1 90.31 424 LYS A C 1
ATOM 3457 O O . LYS A 1 424 ? -19.734 4.84 5.914 1 90.31 424 LYS A O 1
ATOM 3462 N N . VAL A 1 425 ? -20.422 6.488 4.387 1 88.25 425 VAL A N 1
ATOM 3463 C CA . VAL A 1 425 ? -21.469 5.586 3.904 1 88.25 425 VAL A CA 1
ATOM 3464 C C . VAL A 1 425 ? -20.828 4.426 3.137 1 88.25 425 VAL A C 1
ATOM 3466 O O . VAL A 1 425 ? -19.906 4.629 2.352 1 88.25 425 VAL A O 1
ATOM 3469 N N . LYS A 1 426 ? -21.297 3.275 3.465 1 82.19 426 LYS A N 1
ATOM 3470 C CA . LYS A 1 426 ? -20.891 2.127 2.666 1 82.19 426 LYS A CA 1
ATOM 3471 C C . LYS A 1 426 ? -21.328 2.281 1.211 1 82.19 426 LYS A C 1
ATOM 3473 O O . LYS A 1 426 ? -22.438 2.746 0.937 1 82.19 426 LYS A O 1
ATOM 3478 N N . THR A 1 427 ? -20.469 1.87 0.367 1 78.31 427 THR A N 1
ATOM 3479 C CA . THR A 1 427 ? -20.734 2.053 -1.053 1 78.31 427 THR A CA 1
ATOM 3480 C C . THR A 1 427 ? -22.062 1.383 -1.438 1 78.31 427 THR A C 1
ATOM 3482 O O . THR A 1 427 ? -22.828 1.925 -2.236 1 78.31 427 THR A O 1
ATOM 3485 N N . GLU A 1 428 ? -22.391 0.305 -0.848 1 66.94 428 GLU A N 1
ATOM 3486 C CA . GLU A 1 428 ? -23.578 -0.464 -1.183 1 66.94 428 GLU A CA 1
ATOM 3487 C C . GLU A 1 428 ? -24.844 0.212 -0.648 1 66.94 428 GLU A C 1
ATOM 3489 O O . GLU A 1 428 ? -25.953 -0.086 -1.097 1 66.94 428 GLU A O 1
ATOM 3494 N N . TYR A 1 429 ? -24.641 1.076 0.301 1 77.88 429 TYR A N 1
ATOM 3495 C CA . TYR A 1 429 ? -25.781 1.71 0.946 1 77.88 429 TYR A CA 1
ATOM 3496 C C . TYR A 1 429 ? -25.844 3.197 0.618 1 77.88 429 TYR A C 1
ATOM 3498 O O . TYR A 1 429 ? -26.375 3.99 1.396 1 77.88 429 TYR A O 1
ATOM 3506 N N . LYS A 1 430 ? -25.297 3.566 -0.448 1 79.69 430 LYS A N 1
ATOM 3507 C CA . LYS A 1 430 ? -25.234 4.984 -0.792 1 79.69 430 LYS A CA 1
ATOM 3508 C C . LYS A 1 430 ? -26.625 5.598 -0.873 1 79.69 430 LYS A C 1
ATOM 3510 O O . LYS A 1 430 ? -26.828 6.754 -0.502 1 79.69 430 LYS A O 1
ATOM 3515 N N . ASN A 1 431 ? -27.625 4.789 -1.311 1 77.62 431 ASN A N 1
ATOM 3516 C CA . ASN A 1 431 ? -28.969 5.316 -1.492 1 77.62 431 ASN A CA 1
ATOM 3517 C C . ASN A 1 431 ? -29.781 5.266 -0.197 1 77.62 431 ASN A C 1
ATOM 3519 O O . ASN A 1 431 ? -30.938 5.68 -0.162 1 77.62 431 ASN A O 1
ATOM 3523 N N . TYR A 1 432 ? -29.109 4.801 0.852 1 76.94 432 TYR A N 1
ATOM 3524 C CA . TYR A 1 432 ? -29.797 4.652 2.131 1 76.94 432 TYR A CA 1
ATOM 3525 C C . TYR A 1 432 ? -29.094 5.457 3.221 1 76.94 432 TYR A C 1
ATOM 3527 O O . TYR A 1 432 ? -29.266 5.176 4.41 1 76.94 432 TYR A O 1
ATOM 3535 N N . SER A 1 433 ? -28.359 6.363 2.791 1 83.75 433 SER A N 1
ATOM 3536 C CA . SER A 1 433 ? -27.578 7.094 3.777 1 83.75 433 SER A CA 1
ATOM 3537 C C . SER A 1 433 ? -28.469 7.988 4.641 1 83.75 433 SER A C 1
ATOM 3539 O O . SER A 1 433 ? -28.094 8.336 5.766 1 83.75 433 SER A O 1
ATOM 3541 N N . ILE A 1 434 ? -29.609 8.359 4.094 1 80.62 434 ILE A N 1
ATOM 3542 C CA . ILE A 1 434 ? -30.547 9.203 4.824 1 80.62 434 ILE A CA 1
ATOM 3543 C C . ILE A 1 434 ? -31.953 8.617 4.734 1 80.62 434 ILE A C 1
ATOM 3545 O O . ILE A 1 434 ? -32.344 8.078 3.693 1 80.62 434 ILE A O 1
ATOM 3549 N N . TYR A 1 435 ? -32.562 8.625 5.875 1 73.62 435 TYR A N 1
ATOM 3550 C CA . TYR A 1 435 ? -33.969 8.164 5.91 1 73.62 435 TYR A CA 1
ATOM 3551 C C . TYR A 1 435 ? -34.906 9.273 6.391 1 73.62 435 TYR A C 1
ATOM 3553 O O . TYR A 1 435 ? -34.594 9.977 7.355 1 73.62 435 TYR A O 1
ATOM 3561 N N . ASP A 1 436 ? -35.906 9.328 5.59 1 60.94 436 ASP A N 1
ATOM 3562 C CA . ASP A 1 436 ? -36.906 10.352 5.875 1 60.94 436 ASP A CA 1
ATOM 3563 C C . ASP A 1 436 ? -38.125 9.75 6.578 1 60.94 436 ASP A C 1
ATOM 3565 O O . ASP A 1 436 ? -38.688 8.758 6.113 1 60.94 436 ASP A O 1
ATOM 3569 N N . HIS A 1 437 ? -38.25 9.859 7.824 1 58.66 437 HIS A N 1
ATOM 3570 C CA . HIS A 1 437 ? -39.5 9.414 8.469 1 58.66 437 HIS A CA 1
ATOM 3571 C C . HIS A 1 437 ? -40.25 10.594 9.055 1 58.66 437 HIS A C 1
ATOM 3573 O O . HIS A 1 437 ? -39.688 11.469 9.695 1 58.66 437 HIS A O 1
ATOM 3579 N N . PRO A 1 438 ? -41.562 10.758 8.75 1 51.56 438 PRO A N 1
ATOM 3580 C CA . PRO A 1 438 ? -42.344 11.898 9.227 1 51.56 438 PRO A CA 1
ATOM 3581 C C . PRO A 1 438 ? -42.25 12.102 10.734 1 51.56 438 PRO A C 1
ATOM 3583 O O . PRO A 1 438 ? -42.375 13.234 11.219 1 51.56 438 PRO A O 1
ATOM 3586 N N . TRP A 1 439 ? -42.344 11.047 11.391 1 52.19 439 TRP A N 1
ATOM 3587 C CA . TRP A 1 439 ? -42.375 11.195 12.844 1 52.19 439 TRP A CA 1
ATOM 3588 C C . TRP A 1 439 ? -40.969 11.234 13.43 1 52.19 439 TRP A C 1
ATOM 3590 O O . TRP A 1 439 ? -40.812 11.422 14.641 1 52.19 439 TRP A O 1
ATOM 3600 N N . ASP A 1 440 ? -40 11.102 12.422 1 61.41 440 ASP A N 1
ATOM 3601 C CA . ASP A 1 440 ? -38.656 10.93 13.008 1 61.41 440 ASP A CA 1
ATOM 3602 C C . ASP A 1 440 ? -37.781 12.164 12.766 1 61.41 440 ASP A C 1
ATOM 3604 O O . ASP A 1 440 ? -38.094 12.977 11.891 1 61.41 440 ASP A O 1
ATOM 3608 N N . GLY A 1 441 ? -37.125 12.695 13.719 1 66.56 441 GLY A N 1
ATOM 3609 C CA . GLY A 1 441 ? -36.094 13.719 13.648 1 66.56 441 GLY A CA 1
ATOM 3610 C C . GLY A 1 441 ? -34.969 13.359 12.719 1 66.56 441 GLY A C 1
ATOM 3611 O O . GLY A 1 441 ? -35.188 12.867 11.609 1 66.56 441 GLY A O 1
ATOM 3612 N N . ILE A 1 442 ? -33.906 13.633 12.969 1 77 442 ILE A N 1
ATOM 3613 C CA . ILE A 1 442 ? -32.656 13.398 12.266 1 77 442 ILE A CA 1
ATOM 3614 C C . ILE A 1 442 ? -32.375 11.898 12.133 1 77 442 ILE A C 1
ATOM 3616 O O . ILE A 1 442 ? -32.406 11.172 13.125 1 77 442 ILE A O 1
ATOM 3620 N N . CYS A 1 443 ? -32.344 11.414 10.898 1 79.06 443 CYS A N 1
ATOM 3621 C CA . CYS A 1 443 ? -32.125 9.984 10.695 1 79.06 443 CYS A CA 1
ATOM 3622 C C . CYS A 1 443 ? -31.078 9.734 9.625 1 79.06 443 CYS A C 1
ATOM 3624 O O . CYS A 1 443 ? -31.297 10.047 8.453 1 79.06 443 CYS A O 1
ATOM 3626 N N . PHE A 1 444 ? -29.984 9.25 10.055 1 85.88 444 PHE A N 1
ATOM 3627 C CA . PHE A 1 444 ? -28.953 8.789 9.133 1 85.88 444 PHE A CA 1
ATOM 3628 C C . PHE A 1 444 ? -29 7.277 8.984 1 85.88 444 PHE A C 1
ATOM 3630 O O . PHE A 1 444 ? -29.125 6.551 9.969 1 85.88 444 PHE A O 1
ATOM 3637 N N . GLY A 1 445 ? -28.812 6.863 7.797 1 79.62 445 GLY A N 1
ATOM 3638 C CA . GLY A 1 445 ? -29.062 5.461 7.52 1 79.62 445 GLY A CA 1
ATOM 3639 C C . GLY A 1 445 ? -30.531 5.109 7.48 1 79.62 445 GLY A C 1
ATOM 3640 O O . GLY A 1 445 ? -31.375 5.977 7.234 1 79.62 445 GLY A O 1
ATOM 3641 N N . THR A 1 446 ? -30.969 3.855 7.633 1 70.25 446 THR A N 1
ATOM 3642 C CA . THR A 1 446 ? -32.375 3.471 7.68 1 70.25 446 THR A CA 1
ATOM 3643 C C . THR A 1 446 ? -32.938 3.629 9.094 1 70.25 446 THR A C 1
ATOM 3645 O O . THR A 1 446 ? -33.938 2.998 9.445 1 70.25 446 THR A O 1
ATOM 3648 N N . GLY A 1 447 ? -32.156 4.566 9.875 1 63.06 447 GLY A N 1
ATOM 3649 C CA . GLY A 1 447 ? -32.594 4.918 11.219 1 63.06 447 GLY A CA 1
ATOM 3650 C C . GLY A 1 447 ? -31.562 4.578 12.281 1 63.06 447 GLY A C 1
ATOM 3651 O O . GLY A 1 447 ? -31.234 5.422 13.117 1 63.06 447 GLY A O 1
ATOM 3652 N N . PRO A 1 448 ? -30.938 3.404 12.039 1 70.5 448 PRO A N 1
ATOM 3653 C CA . PRO A 1 448 ? -30.219 2.992 13.25 1 70.5 448 PRO A CA 1
ATOM 3654 C C . PRO A 1 448 ? -28.812 3.574 13.336 1 70.5 448 PRO A C 1
ATOM 3656 O O . PRO A 1 448 ? -28.219 3.617 14.422 1 70.5 448 PRO A O 1
ATOM 3659 N N . ASP A 1 449 ? -28.312 4.012 12.234 1 86.31 449 ASP A N 1
ATOM 3660 C CA . ASP A 1 449 ? -26.938 4.457 12.32 1 86.31 449 ASP A CA 1
ATOM 3661 C C . ASP A 1 449 ? -26.797 5.68 13.227 1 86.31 449 ASP A C 1
ATOM 3663 O O . ASP A 1 449 ? -25.922 5.738 14.078 1 86.31 449 ASP A O 1
ATOM 3667 N N . LEU A 1 450 ? -27.672 6.652 13.039 1 88.62 450 LEU A N 1
ATOM 3668 C CA . LEU A 1 450 ? -27.828 7.801 13.922 1 88.62 450 LEU A CA 1
ATOM 3669 C C . LEU A 1 450 ? -29.25 8.344 13.859 1 88.62 450 LEU A C 1
ATOM 3671 O O . LEU A 1 450 ? -29.703 8.805 12.805 1 88.62 450 LEU A O 1
ATOM 3675 N N . TRP A 1 451 ? -29.906 8.211 14.953 1 88.06 451 TRP A N 1
ATOM 3676 C CA . TRP A 1 451 ? -31.266 8.711 15.055 1 88.06 451 TRP A CA 1
ATOM 3677 C C . TRP A 1 451 ? -31.469 9.484 16.359 1 88.06 451 TRP A C 1
ATOM 3679 O O . TRP A 1 451 ? -31 9.07 17.422 1 88.06 451 TRP A O 1
ATOM 3689 N N . VAL A 1 452 ? -32.156 10.594 16.203 1 86.56 452 VAL A N 1
ATOM 3690 C CA . VAL A 1 452 ? -32.406 11.43 17.375 1 86.56 452 VAL A CA 1
ATOM 3691 C C . VAL A 1 452 ? -33.906 11.781 17.438 1 86.56 452 VAL A C 1
ATOM 3693 O O . VAL A 1 452 ? -34.469 12.227 16.453 1 86.56 452 VAL A O 1
ATOM 3696 N N . ASN A 1 453 ? -34.406 11.523 18.609 1 82.25 453 ASN A N 1
ATOM 3697 C CA . ASN A 1 453 ? -35.75 11.977 18.875 1 82.25 453 ASN A CA 1
ATOM 3698 C C . ASN A 1 453 ? -35.812 13.484 19.094 1 82.25 453 ASN A C 1
ATOM 3700 O O . ASN A 1 453 ? -35.094 14.016 19.938 1 82.25 453 ASN A O 1
ATOM 3704 N N . THR A 1 454 ? -36.719 14.18 18.453 1 82.44 454 THR A N 1
ATOM 3705 C CA . THR A 1 454 ? -36.781 15.641 18.516 1 82.44 454 THR A CA 1
ATOM 3706 C C . THR A 1 454 ? -37.5 16.109 19.766 1 82.44 454 THR A C 1
ATOM 3708 O O . THR A 1 454 ? -37.438 17.281 20.125 1 82.44 454 THR A O 1
ATOM 3711 N N . LYS A 1 455 ? -38.156 15.25 20.484 1 82.12 455 LYS A N 1
ATOM 3712 C CA . LYS A 1 455 ? -38.938 15.656 21.641 1 82.12 455 LYS A CA 1
ATOM 3713 C C . LYS A 1 455 ? -38.062 15.789 22.875 1 82.12 455 LYS A C 1
ATOM 3715 O O . LYS A 1 455 ? -37.469 14.797 23.344 1 82.12 455 LYS A O 1
ATOM 3720 N N . PRO A 1 456 ? -38.094 16.922 23.5 1 86.69 456 PRO A N 1
ATOM 3721 C CA . PRO A 1 456 ? -37.281 17.109 24.688 1 86.69 456 PRO A CA 1
ATOM 3722 C C . PRO A 1 456 ? -37.75 16.281 25.875 1 86.69 456 PRO A C 1
ATOM 3724 O O . PRO A 1 456 ? -36.969 16 26.781 1 86.69 456 PRO A O 1
ATOM 3727 N N . SER A 1 457 ? -39 15.93 25.812 1 86.44 457 SER A N 1
ATOM 3728 C CA . SER A 1 457 ? -39.531 15.117 26.906 1 86.44 457 SER A CA 1
ATOM 3729 C C . SER A 1 457 ? -38.938 13.711 26.891 1 86.44 457 SER A C 1
ATOM 3731 O O . SER A 1 457 ? -38.938 13.023 27.906 1 86.44 457 SER A O 1
ATOM 3733 N N . ASN A 1 458 ? -38.5 13.305 25.766 1 87.25 458 ASN A N 1
ATOM 3734 C CA . ASN A 1 458 ? -37.844 12.023 25.562 1 87.25 458 ASN A CA 1
ATOM 3735 C C . ASN A 1 458 ? -36.594 12.164 24.688 1 87.25 458 ASN A C 1
ATOM 3737 O O . ASN A 1 458 ? -36.562 11.664 23.562 1 87.25 458 ASN A O 1
ATOM 3741 N N . PRO A 1 459 ? -35.562 12.703 25.281 1 89.56 459 PRO A N 1
ATOM 3742 C CA . PRO A 1 459 ? -34.375 13.031 24.484 1 89.56 459 PRO A CA 1
ATOM 3743 C C . PRO A 1 459 ? -33.5 11.812 24.219 1 89.56 459 PRO A C 1
ATOM 3745 O O . PRO A 1 459 ? -32.312 11.844 24.516 1 89.56 459 PRO A O 1
ATOM 3748 N N . ILE A 1 460 ? -34.062 10.828 23.531 1 87.69 460 ILE A N 1
ATOM 3749 C CA . ILE A 1 460 ? -33.344 9.578 23.281 1 87.69 460 ILE A CA 1
ATOM 3750 C C . ILE A 1 460 ? -32.781 9.578 21.859 1 87.69 460 ILE A C 1
ATOM 3752 O O . ILE A 1 460 ? -33.344 10.242 20.969 1 87.69 460 ILE A O 1
ATOM 3756 N N . GLY A 1 461 ? -31.672 8.977 21.688 1 88.12 461 GLY A N 1
ATOM 3757 C CA . GLY A 1 461 ? -31.062 8.75 20.391 1 88.12 461 GLY A CA 1
ATOM 3758 C C . GLY A 1 461 ? -30.469 7.367 20.234 1 88.12 461 GLY A C 1
ATOM 3759 O O . GLY A 1 461 ? -30.234 6.672 21.219 1 88.12 461 GLY A O 1
ATOM 3760 N N . TYR A 1 462 ? -30.312 6.953 19 1 85.81 462 TYR A N 1
ATOM 3761 C CA . TYR A 1 462 ? -29.75 5.645 18.688 1 85.81 462 TYR A CA 1
ATOM 3762 C C . TYR A 1 462 ? -28.547 5.77 17.781 1 85.81 462 TYR A C 1
ATOM 3764 O O . TYR A 1 462 ? -28.484 6.676 16.938 1 85.81 462 TYR A O 1
ATOM 3772 N N . THR A 1 463 ? -27.547 4.949 18 1 87.5 463 THR A N 1
ATOM 3773 C CA . THR A 1 463 ? -26.391 4.801 17.125 1 87.5 463 THR A CA 1
ATOM 3774 C C . THR A 1 463 ? -26.062 3.324 16.891 1 87.5 463 THR A C 1
ATOM 3776 O O . THR A 1 463 ? -25.312 2.729 17.656 1 87.5 463 THR A O 1
ATOM 3779 N N . ILE A 1 464 ? -26.656 2.684 15.914 1 81.88 464 ILE A N 1
ATOM 3780 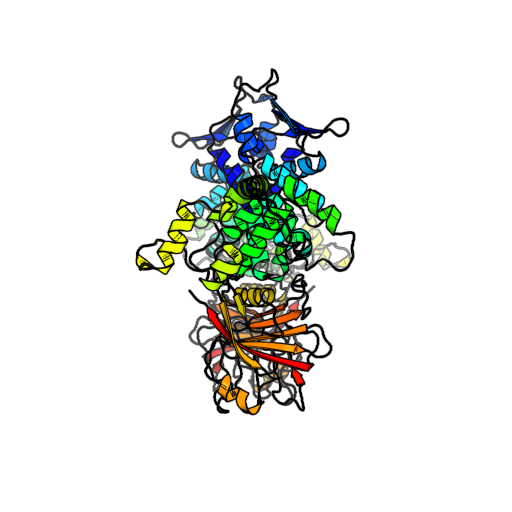C CA . ILE A 1 464 ? -26.406 1.28 15.594 1 81.88 464 ILE A CA 1
ATOM 3781 C C . ILE A 1 464 ? -25.859 1.164 14.172 1 81.88 464 ILE A C 1
ATOM 3783 O O . ILE A 1 464 ? -26.516 1.574 13.211 1 81.88 464 ILE A O 1
ATOM 3787 N N . LYS A 1 465 ? -24.75 0.623 14.148 1 83.88 465 LYS A N 1
ATOM 3788 C CA . LYS A 1 465 ? -24.078 0.518 12.859 1 83.88 465 LYS A CA 1
ATOM 3789 C C . LYS A 1 465 ? -24.891 -0.342 11.891 1 83.88 465 LYS A C 1
ATOM 3791 O O . LYS A 1 465 ? -25.266 -1.467 12.219 1 83.88 465 LYS A O 1
ATOM 3796 N N . LYS A 1 466 ? -25.125 0.233 10.695 1 81.44 466 LYS A N 1
ATOM 3797 C CA . LYS A 1 466 ? -25.812 -0.509 9.641 1 81.44 466 LYS A CA 1
ATOM 3798 C C . LYS A 1 466 ? -25.359 -0.065 8.258 1 81.44 466 LYS A C 1
ATOM 3800 O O . LYS A 1 466 ? -24.516 -0.725 7.637 1 81.44 466 LYS A O 1
ATOM 3805 N N . CYS A 1 467 ? -25.766 1.142 7.895 1 82.81 467 CYS A N 1
ATOM 3806 C CA . CYS A 1 467 ? -25.5 1.655 6.559 1 82.81 467 CYS A CA 1
ATOM 3807 C C . CYS A 1 467 ? -24.109 2.287 6.488 1 82.81 467 CYS A C 1
ATOM 3809 O O . CYS A 1 467 ? -23.562 2.475 5.402 1 82.81 467 CYS A O 1
ATOM 3811 N N . TYR A 1 468 ? -23.609 2.648 7.551 1 89.25 468 TYR A N 1
ATOM 3812 C CA . TYR A 1 468 ? -22.328 3.334 7.602 1 89.25 468 TYR A CA 1
ATOM 3813 C C . TYR A 1 468 ? -21.203 2.365 7.973 1 89.25 468 TYR A C 1
ATOM 3815 O O . TYR A 1 468 ? -21.469 1.287 8.516 1 89.25 468 TYR A O 1
ATOM 3823 N N . GLN A 1 469 ? -19.984 2.664 7.656 1 87.38 469 GLN A N 1
ATOM 3824 C CA . GLN A 1 469 ? -18.828 1.771 7.656 1 87.38 469 GLN A CA 1
ATOM 3825 C C . GLN A 1 469 ? -18.438 1.373 9.078 1 87.38 469 GLN A C 1
ATOM 3827 O O . GLN A 1 469 ? -18.078 0.222 9.328 1 87.38 469 GLN A O 1
ATOM 3832 N N . SER A 1 470 ? -18.375 2.275 9.992 1 87.75 470 SER A N 1
ATOM 3833 C CA . SER A 1 470 ? -17.922 2.018 11.359 1 87.75 470 SER A CA 1
ATOM 3834 C C . SER A 1 470 ? -18.906 2.584 12.383 1 87.75 470 SER A C 1
ATOM 3836 O O . SER A 1 470 ? -19.641 3.529 12.086 1 87.75 470 SER A O 1
ATOM 3838 N N . SER A 1 471 ? -18.875 1.895 13.508 1 86.62 471 SER A N 1
ATOM 3839 C CA . SER A 1 471 ? -19.656 2.455 14.609 1 86.62 471 SER A CA 1
ATOM 3840 C C . SER A 1 471 ? -18.984 3.711 15.172 1 86.62 471 SER A C 1
ATOM 3842 O O . SER A 1 471 ? -17.766 3.771 15.281 1 86.62 471 SER A O 1
ATOM 3844 N N . ILE A 1 472 ? -19.828 4.668 15.492 1 89.38 472 ILE A N 1
ATOM 3845 C CA . ILE A 1 472 ? -19.25 5.926 15.969 1 89.38 472 ILE A CA 1
ATOM 3846 C C . ILE A 1 472 ? -19.328 5.977 17.5 1 89.38 472 ILE A C 1
ATOM 3848 O O . ILE A 1 472 ? -18.672 6.816 18.125 1 89.38 472 ILE A O 1
ATOM 3852 N N . MET A 1 473 ? -20.141 5.07 18.031 1 88.38 473 MET A N 1
ATOM 3853 C CA . MET A 1 473 ? -20.234 5 19.484 1 88.38 473 MET A CA 1
ATOM 3854 C C . MET A 1 473 ? -20.172 3.551 19.969 1 88.38 473 MET A C 1
ATOM 3856 O O . MET A 1 473 ? -20.484 2.631 19.203 1 88.38 473 MET A O 1
ATOM 3860 N N . LYS A 1 474 ? -19.75 3.393 21.156 1 83.12 474 LYS A N 1
ATOM 3861 C CA . LYS A 1 474 ? -19.719 2.064 21.766 1 83.12 474 LYS A CA 1
ATOM 3862 C C . LYS A 1 474 ? -21.125 1.627 22.188 1 83.12 474 LYS A C 1
ATOM 3864 O O . LYS A 1 474 ? -21.453 0.443 22.109 1 83.12 474 LYS A O 1
ATOM 3869 N N . SER A 1 475 ? -21.953 2.625 22.578 1 83.44 475 SER A N 1
ATOM 3870 C CA . SER A 1 475 ? -23.312 2.352 23 1 83.44 475 SER A CA 1
ATOM 3871 C C . SER A 1 475 ? -24.312 2.557 21.859 1 83.44 475 SER A C 1
ATOM 3873 O O . SER A 1 475 ? -24.141 3.453 21.031 1 83.44 475 SER A O 1
ATOM 3875 N N . ASP A 1 476 ? -25.391 1.702 22 1 87.62 476 ASP A N 1
ATOM 3876 C CA . ASP A 1 476 ? -26.406 1.771 20.953 1 87.62 476 ASP A CA 1
ATOM 3877 C C . ASP A 1 476 ? -27.406 2.887 21.234 1 87.62 476 ASP A C 1
ATOM 3879 O O . ASP A 1 476 ? -28.062 3.381 20.312 1 87.62 476 ASP A O 1
ATOM 3883 N N . THR A 1 477 ? -27.516 3.158 22.516 1 87.81 477 THR A N 1
ATOM 3884 C CA . THR A 1 477 ? -28.5 4.168 22.922 1 87.81 477 THR A CA 1
ATOM 3885 C C . THR A 1 477 ? -27.812 5.285 23.703 1 87.81 477 THR A C 1
ATOM 3887 O O . THR A 1 477 ? -26.812 5.051 24.391 1 87.81 477 THR A O 1
ATOM 3890 N N . PHE A 1 478 ? -28.375 6.508 23.5 1 90.81 478 PHE A N 1
ATOM 3891 C CA . PHE A 1 478 ? -27.875 7.637 24.281 1 90.81 478 PHE A CA 1
ATOM 3892 C C . PHE A 1 478 ? -28.984 8.648 24.531 1 90.81 478 PHE A C 1
ATOM 3894 O O . PHE A 1 478 ? -30.047 8.578 23.906 1 90.81 478 PHE A O 1
ATOM 3901 N N . TYR A 1 479 ? -28.734 9.492 25.578 1 92.31 479 TYR A N 1
ATOM 3902 C CA . TYR A 1 479 ? -29.609 10.641 25.828 1 92.31 479 TYR A CA 1
ATOM 3903 C C . TYR A 1 479 ? -28.906 11.938 25.453 1 92.31 479 TYR A C 1
ATOM 3905 O O . TYR A 1 479 ? -27.703 12.109 25.734 1 92.31 479 TYR A O 1
ATOM 3913 N N . TRP A 1 480 ? -29.656 12.766 24.75 1 91.06 480 TRP A N 1
ATOM 3914 C CA . TRP A 1 480 ? -28.984 13.984 24.312 1 91.06 480 TRP A CA 1
ATOM 3915 C C . TRP A 1 480 ? -29.297 15.141 25.266 1 91.06 480 TRP A C 1
ATOM 3917 O O . TRP A 1 480 ? -30.359 15.172 25.891 1 91.06 480 TRP A O 1
ATOM 3927 N N . GLU A 1 481 ? -28.297 16.047 25.438 1 92.69 481 GLU A N 1
ATOM 3928 C CA . GLU A 1 481 ? -28.438 17.297 26.188 1 92.69 481 GLU A CA 1
ATOM 3929 C C . GLU A 1 481 ? -28.922 18.422 25.281 1 92.69 481 GLU A C 1
ATOM 3931 O O . GLU A 1 481 ? -29.828 19.172 25.672 1 92.69 481 GLU A O 1
ATOM 3936 N N . ASP A 1 482 ? -28.359 18.609 24.203 1 92.5 482 ASP A N 1
ATOM 3937 C CA . ASP A 1 482 ? -28.719 19.594 23.188 1 92.5 482 ASP A CA 1
ATOM 3938 C C . ASP A 1 482 ? -28.266 19.141 21.797 1 92.5 482 ASP A C 1
ATOM 3940 O O . ASP A 1 482 ? -27.469 18.203 21.672 1 92.5 482 ASP A O 1
ATOM 3944 N N . TRP A 1 483 ? -28.891 19.703 20.828 1 91.62 483 TRP A N 1
ATOM 3945 C CA . TRP A 1 483 ? -28.391 19.422 19.484 1 91.62 483 TRP A CA 1
ATOM 3946 C C . TRP A 1 483 ? -28.688 20.594 18.547 1 91.62 483 TRP A C 1
ATOM 3948 O O . TRP A 1 483 ? -29.531 21.438 18.844 1 91.62 483 TRP A O 1
ATOM 3958 N N . GLU A 1 484 ? -27.891 20.672 17.547 1 94 484 GLU A N 1
ATOM 3959 C CA . GLU A 1 484 ? -27.922 21.781 16.594 1 94 484 GLU A CA 1
ATOM 3960 C C . GLU A 1 484 ? -27.875 21.281 15.156 1 94 484 GLU A C 1
ATOM 3962 O O . GLU A 1 484 ? -27.297 20.234 14.883 1 94 484 GLU A O 1
ATOM 3967 N N . VAL A 1 485 ? -28.547 22 14.289 1 92.38 485 VAL A N 1
ATOM 3968 C CA . VAL A 1 485 ? -28.484 21.734 12.859 1 92.38 485 VAL A CA 1
ATOM 3969 C C . VAL A 1 485 ? -27.953 22.953 12.125 1 92.38 485 VAL A C 1
ATOM 3971 O O . VAL A 1 485 ? -28.391 24.078 12.367 1 92.38 485 VAL A O 1
ATOM 3974 N N . PHE A 1 486 ? -27.016 22.719 11.25 1 93.12 486 PHE A N 1
ATOM 3975 C CA . PHE A 1 486 ? -26.391 23.797 10.516 1 93.12 486 PHE A CA 1
ATOM 3976 C C . PHE A 1 486 ? -26.516 23.594 9.016 1 93.12 486 PHE A C 1
ATOM 3978 O O . PHE A 1 486 ? -26.453 22.469 8.531 1 93.12 486 PHE A O 1
ATOM 3985 N N . SER A 1 487 ? -26.734 24.625 8.289 1 91.5 487 SER A N 1
ATOM 3986 C CA . SER A 1 487 ? -26.484 24.625 6.848 1 91.5 487 SER A CA 1
ATOM 3987 C C . SER A 1 487 ? -25.016 24.953 6.543 1 91.5 487 SER A C 1
ATOM 3989 O O . SER A 1 487 ? -24.453 25.875 7.137 1 91.5 487 SER A O 1
ATOM 3991 N N . VAL A 1 488 ? -24.406 24.172 5.738 1 88.25 488 VAL A N 1
ATOM 3992 C CA . VAL A 1 488 ? -22.984 24.328 5.484 1 88.25 488 VAL A CA 1
ATOM 3993 C C . VAL A 1 488 ? -22.766 24.828 4.051 1 88.25 488 VAL A C 1
ATOM 3995 O O . VAL A 1 488 ? -23.312 24.25 3.105 1 88.25 488 VAL A O 1
ATOM 3998 N N . GLN A 1 489 ? -22.031 25.922 3.859 1 82.56 489 GLN A N 1
ATOM 3999 C CA . GLN A 1 489 ? -21.719 26.469 2.543 1 82.56 489 GLN A CA 1
ATOM 4000 C C . GLN A 1 489 ? -20.219 26.766 2.418 1 82.56 489 GLN A C 1
ATOM 4002 O O . GLN A 1 489 ? -19.609 27.266 3.365 1 82.56 489 GLN A O 1
ATOM 4007 N N . SER A 1 490 ? -19.688 26.172 1.375 1 78.38 490 SER A N 1
ATOM 4008 C CA . SER A 1 490 ? -18.297 26.516 1.102 1 78.38 490 SER A CA 1
ATOM 4009 C C . SER A 1 490 ? -18.203 27.828 0.32 1 78.38 490 SER A C 1
ATOM 4011 O O . SER A 1 490 ? -19.031 28.109 -0.539 1 78.38 490 SER A O 1
ATOM 4013 N N . SER A 1 491 ? -17.578 28.766 0.837 1 61.69 491 SER A N 1
ATOM 4014 C CA . SER A 1 491 ? -17.406 29.984 0.071 1 61.69 491 SER A CA 1
ATOM 4015 C C . SER A 1 491 ? -16.188 29.891 -0.854 1 61.69 491 SER A C 1
ATOM 4017 O O . SER A 1 491 ? -15.094 29.531 -0.417 1 61.69 491 SER A O 1
ATOM 4019 N N . SER A 1 492 ? -16.375 29.359 -2.109 1 52.53 492 SER A N 1
ATOM 4020 C CA . SER A 1 492 ? -15.297 29.5 -3.094 1 52.53 492 SER A CA 1
ATOM 4021 C C . SER A 1 492 ? -14.883 30.969 -3.252 1 52.53 492 SER A C 1
ATOM 4023 O O . SER A 1 492 ? -15.695 31.875 -3.068 1 52.53 492 SER A O 1
ATOM 4025 N N . MET B 1 1 ? 3.021 11.617 3.938 1 59.06 1 MET B N 1
ATOM 4026 C CA . MET B 1 1 ? 4.121 10.914 3.277 1 59.06 1 MET B CA 1
ATOM 4027 C C . MET B 1 1 ? 4.383 9.57 3.941 1 59.06 1 MET B C 1
ATOM 4029 O O . MET B 1 1 ? 4.418 9.469 5.168 1 59.06 1 MET B O 1
ATOM 4033 N N . SER B 1 2 ? 4.211 8.453 3.182 1 68.5 2 SER B N 1
ATOM 4034 C CA . SER B 1 2 ? 4.301 7.074 3.658 1 68.5 2 SER B CA 1
ATOM 4035 C C . SER B 1 2 ? 5.715 6.531 3.51 1 68.5 2 SER B C 1
ATOM 4037 O O . SER B 1 2 ? 6.57 7.168 2.891 1 68.5 2 SER B O 1
ATOM 4039 N N . THR B 1 3 ? 6.156 5.672 4.281 1 78 3 THR B N 1
ATOM 4040 C CA . THR B 1 3 ? 7.418 4.949 4.18 1 78 3 THR B CA 1
ATOM 4041 C C . THR B 1 3 ? 7.707 4.566 2.732 1 78 3 THR B C 1
ATOM 4043 O O . THR B 1 3 ? 8.867 4.566 2.303 1 78 3 THR B O 1
ATOM 4046 N N . GLU B 1 4 ? 6.656 4.469 2.021 1 82.88 4 GLU B N 1
ATOM 4047 C CA . GLU B 1 4 ? 6.797 4.121 0.609 1 82.88 4 GLU B CA 1
ATOM 4048 C C . GLU B 1 4 ? 7.367 5.289 -0.191 1 82.88 4 GLU B C 1
ATOM 4050 O O . GLU B 1 4 ? 8.156 5.09 -1.115 1 82.88 4 GLU B O 1
ATOM 4055 N N . SER B 1 5 ? 7.008 6.434 0.248 1 86.38 5 SER B N 1
ATOM 4056 C CA . SER B 1 5 ? 7.5 7.621 -0.445 1 86.38 5 SER B CA 1
ATOM 4057 C C . SER B 1 5 ? 9.008 7.785 -0.254 1 86.38 5 SER B C 1
ATOM 4059 O O . SER B 1 5 ? 9.711 8.195 -1.177 1 86.38 5 SER B O 1
ATOM 4061 N N . LEU B 1 6 ? 9.461 7.402 0.903 1 90.12 6 LEU B N 1
ATOM 4062 C CA . LEU B 1 6 ? 10.891 7.504 1.188 1 90.12 6 LEU B CA 1
ATOM 4063 C C . LEU B 1 6 ? 11.68 6.504 0.35 1 90.12 6 LEU B C 1
ATOM 4065 O O . LEU B 1 6 ? 12.75 6.832 -0.17 1 90.12 6 LEU B O 1
ATOM 4069 N N . LEU B 1 7 ? 11.156 5.375 0.176 1 92.31 7 LEU B N 1
ATOM 4070 C CA . LEU B 1 7 ? 11.82 4.355 -0.627 1 92.31 7 LEU B CA 1
ATOM 4071 C C . LEU B 1 7 ? 11.852 4.754 -2.098 1 92.31 7 LEU B C 1
ATOM 4073 O O . LEU B 1 7 ? 12.836 4.496 -2.797 1 92.31 7 LEU B O 1
ATOM 4077 N N . THR B 1 8 ? 10.758 5.332 -2.508 1 92.56 8 THR B N 1
ATOM 4078 C CA . THR B 1 8 ? 10.703 5.816 -3.883 1 92.56 8 THR B CA 1
ATOM 4079 C C . THR B 1 8 ? 11.781 6.863 -4.133 1 92.56 8 THR B C 1
ATOM 4081 O O . THR B 1 8 ? 12.391 6.895 -5.203 1 92.56 8 THR B O 1
ATOM 4084 N N . LYS B 1 9 ? 11.945 7.703 -3.139 1 94 9 LYS B N 1
ATOM 4085 C CA . LYS B 1 9 ? 12.992 8.719 -3.273 1 94 9 LYS B CA 1
ATOM 4086 C C . LYS B 1 9 ? 14.375 8.078 -3.318 1 94 9 LYS B C 1
ATOM 4088 O O . LYS B 1 9 ? 15.234 8.508 -4.09 1 94 9 LYS B O 1
ATOM 4093 N N . LEU B 1 10 ? 14.594 7.09 -2.504 1 95.06 10 LEU B N 1
ATOM 4094 C CA . LEU B 1 10 ? 15.852 6.352 -2.555 1 95.06 10 LEU B CA 1
ATOM 4095 C C . LEU B 1 10 ? 16.094 5.781 -3.949 1 95.06 10 LEU B C 1
ATOM 4097 O O . LEU B 1 10 ? 17.188 5.918 -4.504 1 95.06 10 LEU B O 1
ATOM 4101 N N . SER B 1 11 ? 15.07 5.133 -4.434 1 95.25 11 SER B N 1
ATOM 4102 C CA . SER B 1 11 ? 15.117 4.543 -5.766 1 95.25 11 SER B CA 1
ATOM 4103 C C . SER B 1 11 ? 15.508 5.578 -6.816 1 95.25 11 SER B C 1
ATOM 4105 O O . SER B 1 11 ? 16.406 5.336 -7.637 1 95.25 11 SER B O 1
ATOM 4107 N N . LYS B 1 12 ? 14.914 6.707 -6.754 1 94.88 12 LYS B N 1
ATOM 4108 C CA . LYS B 1 12 ? 15.156 7.758 -7.734 1 94.88 12 LYS B CA 1
ATOM 4109 C C . LYS B 1 12 ? 16.578 8.305 -7.609 1 94.88 12 LYS B C 1
ATOM 4111 O O . LYS B 1 12 ? 17.266 8.516 -8.617 1 94.88 12 LYS B O 1
ATOM 4116 N N . ASP B 1 13 ? 17 8.531 -6.426 1 95.31 13 ASP B N 1
ATOM 4117 C CA . ASP B 1 13 ? 18.328 9.109 -6.195 1 95.31 13 ASP B CA 1
ATOM 4118 C C . ASP B 1 13 ? 19.422 8.164 -6.66 1 95.31 13 ASP B C 1
ATOM 4120 O O . ASP B 1 13 ? 20.359 8.578 -7.352 1 95.31 13 ASP B O 1
ATOM 4124 N N . ILE B 1 14 ? 19.328 6.934 -6.262 1 94.5 14 ILE B N 1
ATOM 4125 C CA . ILE B 1 14 ? 20.344 5.961 -6.656 1 94.5 14 ILE B CA 1
ATOM 4126 C C . ILE B 1 14 ? 20.25 5.707 -8.156 1 94.5 14 ILE B C 1
ATOM 4128 O O . ILE B 1 14 ? 21.281 5.508 -8.82 1 94.5 14 ILE B O 1
ATOM 4132 N N . GLY B 1 15 ? 19.031 5.699 -8.633 1 94.31 15 GLY B N 1
ATOM 4133 C CA . GLY B 1 15 ? 18.828 5.488 -10.062 1 94.31 15 GLY B CA 1
ATOM 4134 C C . GLY B 1 15 ? 19.531 6.52 -10.922 1 94.31 15 GLY B C 1
ATOM 4135 O O . GLY B 1 15 ? 19.984 6.211 -12.031 1 94.31 15 GLY B O 1
ATOM 4136 N N . LYS B 1 16 ? 19.688 7.672 -10.43 1 93.12 16 LYS B N 1
ATOM 4137 C CA . LYS B 1 16 ? 20.328 8.75 -11.18 1 93.12 16 LYS B CA 1
ATOM 4138 C C . LYS B 1 16 ? 21.828 8.484 -11.352 1 93.12 16 LYS B C 1
ATOM 4140 O O . LYS B 1 16 ? 22.453 9.039 -12.25 1 93.12 16 LYS B O 1
ATOM 4145 N N . LEU B 1 17 ? 22.328 7.617 -10.539 1 92.94 17 LEU B N 1
ATOM 4146 C CA . LEU B 1 17 ? 23.75 7.348 -10.57 1 92.94 17 LEU B CA 1
ATOM 4147 C C . LEU B 1 17 ? 24.141 6.605 -11.844 1 92.94 17 LEU B C 1
ATOM 4149 O O . LEU B 1 17 ? 25.297 6.648 -12.266 1 92.94 17 LEU B O 1
ATOM 4153 N N . VAL B 1 18 ? 23.172 5.922 -12.406 1 91.19 18 VAL B N 1
ATOM 4154 C CA . VAL B 1 18 ? 23.484 5.117 -13.586 1 91.19 18 VAL B CA 1
ATOM 4155 C C . VAL B 1 18 ? 23.953 6.023 -14.727 1 91.19 18 VAL B C 1
ATOM 4157 O O . VAL B 1 18 ? 24.797 5.629 -15.531 1 91.19 18 VAL B O 1
ATOM 4160 N N . ASP B 1 19 ? 23.422 7.172 -14.703 1 86.44 19 ASP B N 1
ATOM 4161 C CA . ASP B 1 19 ? 23.734 8.102 -15.781 1 86.44 19 ASP B CA 1
ATOM 4162 C C . ASP B 1 19 ? 24.828 9.078 -15.375 1 86.44 19 ASP B C 1
ATOM 4164 O O . ASP B 1 19 ? 25.25 9.914 -16.172 1 86.44 19 ASP B O 1
ATOM 4168 N N . PHE B 1 20 ? 25.172 8.984 -14.125 1 76 20 PHE B N 1
ATOM 4169 C CA . PHE B 1 20 ? 26.172 9.914 -13.633 1 76 20 PHE B CA 1
ATOM 4170 C C . PHE B 1 20 ? 27.578 9.469 -14.031 1 76 20 PHE B C 1
ATOM 4172 O O . PHE B 1 20 ? 27.953 8.312 -13.82 1 76 20 PHE B O 1
ATOM 4179 N N . ASN B 1 21 ? 28.125 10.086 -14.93 1 67.5 21 ASN B N 1
ATOM 4180 C CA . ASN B 1 21 ? 29.406 9.719 -15.508 1 67.5 21 ASN B CA 1
ATOM 4181 C C . ASN B 1 21 ? 30.547 9.938 -14.516 1 67.5 21 ASN B C 1
ATOM 4183 O O . ASN B 1 21 ? 31.703 9.664 -14.828 1 67.5 21 ASN B O 1
ATOM 4187 N N . ASP B 1 22 ? 30.219 10.078 -13.289 1 74.56 22 ASP B N 1
ATOM 4188 C CA . ASP B 1 22 ? 31.344 10.367 -12.398 1 74.56 22 ASP B CA 1
ATOM 4189 C C . ASP B 1 22 ? 31.734 9.141 -11.586 1 74.56 22 ASP B C 1
ATOM 4191 O O . ASP B 1 22 ? 30.859 8.414 -11.102 1 74.56 22 ASP B O 1
ATOM 4195 N N . ARG B 1 23 ? 33.031 8.664 -11.641 1 78.56 23 ARG B N 1
ATOM 4196 C CA . ARG B 1 23 ? 33.75 7.723 -10.789 1 78.56 23 ARG B CA 1
ATOM 4197 C C . ARG B 1 23 ? 33.312 6.289 -11.062 1 78.56 23 ARG B C 1
ATOM 4199 O O . ARG B 1 23 ? 33.125 5.504 -10.133 1 78.56 23 ARG B O 1
ATOM 4206 N N . HIS B 1 24 ? 32.906 6.113 -12.312 1 87.5 24 HIS B N 1
ATOM 4207 C CA . HIS B 1 24 ? 32.719 4.715 -12.672 1 87.5 24 HIS B CA 1
ATOM 4208 C C . HIS B 1 24 ? 34 3.926 -12.594 1 87.5 24 HIS B C 1
ATOM 4210 O O . HIS B 1 24 ? 35.062 4.449 -12.93 1 87.5 24 HIS B O 1
ATOM 4216 N N . ASP B 1 25 ? 33.906 2.672 -12.148 1 88.69 25 ASP B N 1
ATOM 4217 C CA . ASP B 1 25 ? 35.125 1.865 -12.047 1 88.69 25 ASP B CA 1
ATOM 4218 C C . ASP B 1 25 ? 34.938 0.492 -12.68 1 88.69 25 ASP B C 1
ATOM 4220 O O . ASP B 1 25 ? 35.75 -0.406 -12.508 1 88.69 25 ASP B O 1
ATOM 4224 N N . VAL B 1 26 ? 33.844 0.32 -13.422 1 92.31 26 VAL B N 1
ATOM 4225 C CA . VAL B 1 26 ? 33.562 -0.94 -14.102 1 92.31 26 VAL B CA 1
ATOM 4226 C C . VAL B 1 26 ? 33.031 -0.664 -15.508 1 92.31 26 VAL B C 1
ATOM 4228 O O . VAL B 1 26 ? 32.219 0.231 -15.703 1 92.31 26 VAL B O 1
ATOM 4231 N N . ILE B 1 27 ? 33.562 -1.4 -16.453 1 93.12 27 ILE B N 1
ATOM 4232 C CA . ILE B 1 27 ? 33.062 -1.356 -17.828 1 93.12 27 ILE B CA 1
ATOM 4233 C C . ILE B 1 27 ? 32.594 -2.742 -18.234 1 93.12 27 ILE B C 1
ATOM 4235 O O . ILE B 1 27 ? 33.312 -3.729 -18.109 1 93.12 27 ILE B O 1
ATOM 4239 N N . ILE B 1 28 ? 31.391 -2.836 -18.688 1 94.25 28 ILE B N 1
ATOM 4240 C CA . ILE B 1 28 ? 30.797 -4.117 -19.062 1 94.25 28 ILE B CA 1
ATOM 4241 C C . ILE B 1 28 ? 30.453 -4.102 -20.547 1 94.25 28 ILE B C 1
ATOM 4243 O O . ILE B 1 28 ? 29.578 -3.354 -20.984 1 94.25 28 ILE B O 1
ATOM 4247 N N . LYS B 1 29 ? 31.094 -4.914 -21.25 1 95.44 29 LYS B N 1
ATOM 4248 C CA . LYS B 1 29 ? 30.797 -5.078 -22.672 1 95.44 29 LYS B CA 1
ATOM 4249 C C . LYS B 1 29 ? 29.734 -6.145 -22.891 1 95.44 29 LYS B C 1
ATOM 4251 O O . LYS B 1 29 ? 29.938 -7.309 -22.547 1 95.44 29 LYS B O 1
ATOM 4256 N N . VAL B 1 30 ? 28.641 -5.699 -23.5 1 94.94 30 VAL B N 1
ATOM 4257 C CA . VAL B 1 30 ? 27.5 -6.59 -23.656 1 94.94 30 VAL B CA 1
ATOM 4258 C C . VAL B 1 30 ? 27.203 -6.816 -25.141 1 94.94 30 VAL B C 1
ATOM 4260 O O . VAL B 1 30 ? 27.344 -5.898 -25.953 1 94.94 30 VAL B O 1
ATOM 4263 N N . GLY B 1 31 ? 26.766 -8.039 -25.469 1 91.25 31 GLY B N 1
ATOM 4264 C CA . GLY B 1 31 ? 26.422 -8.375 -26.844 1 91.25 31 GLY B CA 1
ATOM 4265 C C . GLY B 1 31 ? 27.609 -8.852 -27.656 1 91.25 31 GLY B C 1
ATOM 4266 O O . GLY B 1 31 ? 28.719 -8.938 -27.141 1 91.25 31 GLY B O 1
ATOM 4267 N N . VAL B 1 32 ? 27.266 -9.281 -28.875 1 86.81 32 VAL B N 1
ATOM 4268 C CA . VAL B 1 32 ? 28.281 -9.758 -29.797 1 86.81 32 VAL B CA 1
ATOM 4269 C C . VAL B 1 32 ? 28.438 -8.773 -30.953 1 86.81 32 VAL B C 1
ATOM 4271 O O . VAL B 1 32 ? 27.5 -8.062 -31.297 1 86.81 32 VAL B O 1
ATOM 4274 N N . THR B 1 33 ? 29.703 -8.656 -31.422 1 77.69 33 THR B N 1
ATOM 4275 C CA . THR B 1 33 ? 29.969 -7.781 -32.562 1 77.69 33 THR B CA 1
ATOM 4276 C C . THR B 1 33 ? 29.109 -8.172 -33.75 1 77.69 33 THR B C 1
ATOM 4278 O O . THR B 1 33 ? 28.969 -9.359 -34.062 1 77.69 33 THR B O 1
ATOM 4281 N N . PRO B 1 34 ? 28.438 -7.184 -34.344 1 80.06 34 PRO B N 1
ATOM 4282 C CA . PRO B 1 34 ? 28.578 -5.727 -34.281 1 80.06 34 PRO B CA 1
ATOM 4283 C C . PRO B 1 34 ? 27.609 -5.074 -33.312 1 80.06 34 PRO B C 1
ATOM 4285 O O . PRO B 1 34 ? 27.734 -3.879 -33.031 1 80.06 34 PRO B O 1
ATOM 4288 N N . ASN B 1 35 ? 26.672 -5.926 -32.812 1 87.06 35 ASN B N 1
ATOM 4289 C CA . ASN B 1 35 ? 25.688 -5.312 -31.922 1 87.06 35 ASN B CA 1
ATOM 4290 C C . ASN B 1 35 ? 26.141 -5.355 -30.453 1 87.06 35 ASN B C 1
ATOM 4292 O O . ASN B 1 35 ? 25.656 -6.18 -29.688 1 87.06 35 ASN B O 1
ATOM 4296 N N . HIS B 1 36 ? 27.219 -4.609 -30.172 1 90.06 36 HIS B N 1
ATOM 4297 C CA . HIS B 1 36 ? 27.703 -4.574 -28.797 1 90.06 36 HIS B CA 1
ATOM 4298 C C . HIS B 1 36 ? 27.672 -3.16 -28.234 1 90.06 36 HIS B C 1
ATOM 4300 O O . HIS B 1 36 ? 27.594 -2.188 -29 1 90.06 36 HIS B O 1
ATOM 4306 N N . HIS B 1 37 ? 27.516 -3.031 -26.922 1 94.19 37 HIS B N 1
ATOM 4307 C CA . HIS B 1 37 ? 27.516 -1.764 -26.203 1 94.19 37 HIS B CA 1
ATOM 4308 C C . HIS B 1 37 ? 28.312 -1.865 -24.891 1 94.19 37 HIS B C 1
ATOM 4310 O O . HIS B 1 37 ? 28.297 -2.91 -24.234 1 94.19 37 HIS B O 1
ATOM 4316 N N . GLU B 1 38 ? 29.047 -0.807 -24.656 1 93.75 38 GLU B N 1
ATOM 4317 C CA . GLU B 1 38 ? 29.797 -0.767 -23.391 1 93.75 38 GLU B CA 1
ATOM 4318 C C . GLU B 1 38 ? 29.062 0.068 -22.344 1 93.75 38 GLU B C 1
ATOM 4320 O O . GLU B 1 38 ? 28.719 1.226 -22.594 1 93.75 38 GLU B O 1
ATOM 4325 N N . PHE B 1 39 ? 28.859 -0.54 -21.234 1 94.38 39 PHE B N 1
ATOM 4326 C CA . PHE B 1 39 ? 28.203 0.139 -20.125 1 94.38 39 PHE B CA 1
ATOM 4327 C C . PHE B 1 39 ? 29.188 0.438 -19.016 1 94.38 39 PHE B C 1
ATOM 4329 O O . PHE B 1 39 ? 30.094 -0.36 -18.75 1 94.38 39 PHE B O 1
ATOM 4336 N N . LYS B 1 40 ? 29.047 1.586 -18.484 1 94.06 40 LYS B N 1
ATOM 4337 C CA . LYS B 1 40 ? 29.828 1.951 -17.297 1 94.06 40 LYS B CA 1
ATOM 4338 C C . LYS B 1 40 ? 28.984 1.858 -16.031 1 94.06 40 LYS B C 1
ATOM 4340 O O . LYS B 1 40 ? 27.797 2.201 -16.047 1 94.06 40 LYS B O 1
ATOM 4345 N N . ALA B 1 41 ? 29.547 1.348 -14.969 1 93.94 41 ALA B N 1
ATOM 4346 C CA . ALA B 1 41 ? 28.812 1.171 -13.719 1 93.94 41 ALA B CA 1
ATOM 4347 C C . ALA B 1 41 ? 29.734 1.331 -12.508 1 93.94 41 ALA B C 1
ATOM 4349 O O . ALA B 1 41 ? 30.938 1.535 -12.664 1 93.94 41 ALA B O 1
ATOM 4350 N N . HIS B 1 42 ? 29.266 1.439 -11.383 1 92.56 42 HIS B N 1
ATOM 4351 C CA . HIS B 1 42 ? 29.984 1.554 -10.117 1 92.56 42 HIS B CA 1
ATOM 4352 C C . HIS B 1 42 ? 30.094 0.201 -9.422 1 92.56 42 HIS B C 1
ATOM 4354 O O . HIS B 1 42 ? 29.078 -0.459 -9.18 1 92.56 42 HIS B O 1
ATOM 4360 N N . SER B 1 43 ? 31.281 -0.171 -9.086 1 91.56 43 SER B N 1
ATOM 4361 C CA . SER B 1 43 ? 31.5 -1.467 -8.453 1 91.56 43 SER B CA 1
ATOM 4362 C C . SER B 1 43 ? 30.734 -1.589 -7.145 1 91.56 43 SER B C 1
ATOM 4364 O O . SER B 1 43 ? 30.234 -2.666 -6.809 1 91.56 43 SER B O 1
ATOM 4366 N N . LEU B 1 44 ? 30.609 -0.473 -6.438 1 90.94 44 LEU B N 1
ATOM 4367 C CA . LEU B 1 44 ? 29.938 -0.472 -5.148 1 90.94 44 LEU B CA 1
ATOM 4368 C C . LEU B 1 44 ? 28.484 -0.919 -5.301 1 90.94 44 LEU B C 1
ATOM 4370 O O . LEU B 1 44 ? 28.016 -1.775 -4.547 1 90.94 44 LEU B O 1
ATOM 4374 N N . ILE B 1 45 ? 27.781 -0.4 -6.281 1 93.38 45 ILE B N 1
ATOM 4375 C CA . ILE B 1 45 ? 26.359 -0.685 -6.492 1 93.38 45 ILE B CA 1
ATOM 4376 C C . ILE B 1 45 ? 26.203 -2.09 -7.066 1 93.38 45 ILE B C 1
ATOM 4378 O O . ILE B 1 45 ? 25.344 -2.852 -6.625 1 93.38 45 ILE B O 1
ATOM 4382 N N . LEU B 1 46 ? 27.062 -2.467 -7.973 1 94.12 46 LEU B N 1
ATOM 4383 C CA . LEU B 1 46 ? 26.984 -3.785 -8.594 1 94.12 46 LEU B CA 1
ATOM 4384 C C . LEU B 1 46 ? 27.188 -4.887 -7.559 1 94.12 46 LEU B C 1
ATOM 4386 O O . LEU B 1 46 ? 26.422 -5.859 -7.535 1 94.12 46 LEU B O 1
ATOM 4390 N N . ARG B 1 47 ? 28.156 -4.699 -6.711 1 92 47 ARG B N 1
ATOM 4391 C CA . ARG B 1 47 ? 28.469 -5.699 -5.695 1 92 47 ARG B CA 1
ATOM 4392 C C . ARG B 1 47 ? 27.328 -5.832 -4.691 1 92 47 ARG B C 1
ATOM 4394 O O . ARG B 1 47 ? 27.078 -6.918 -4.168 1 92 47 ARG B O 1
ATOM 4401 N N . ALA B 1 48 ? 26.688 -4.781 -4.453 1 92.88 48 ALA B N 1
ATOM 4402 C CA . ALA B 1 48 ? 25.625 -4.773 -3.459 1 92.88 48 ALA B CA 1
ATOM 4403 C C . ALA B 1 48 ? 24.359 -5.449 -3.998 1 92.88 48 ALA B C 1
ATOM 4405 O O . ALA B 1 48 ? 23.594 -6.035 -3.236 1 92.88 48 ALA B O 1
ATOM 4406 N N . ARG B 1 49 ? 24.156 -5.43 -5.277 1 95.88 49 ARG B N 1
ATOM 4407 C CA . ARG B 1 49 ? 22.844 -5.754 -5.828 1 95.88 49 ARG B CA 1
ATOM 4408 C C . ARG B 1 49 ? 22.875 -7.078 -6.586 1 95.88 49 ARG B C 1
ATOM 4410 O O . ARG B 1 49 ? 21.828 -7.668 -6.867 1 95.88 49 ARG B O 1
ATOM 4417 N N . SER B 1 50 ? 24.062 -7.555 -6.957 1 95.69 50 SER B N 1
ATOM 4418 C CA . SER B 1 50 ? 24.234 -8.773 -7.738 1 95.69 50 SER B CA 1
ATOM 4419 C C . SER B 1 50 ? 25.281 -9.688 -7.121 1 95.69 50 SER B C 1
ATOM 4421 O O . SER B 1 50 ? 26.422 -9.273 -6.914 1 95.69 50 SER B O 1
ATOM 4423 N N . GLN B 1 51 ? 24.891 -10.961 -6.934 1 94 51 GLN B N 1
ATOM 4424 C CA . GLN B 1 51 ? 25.828 -11.922 -6.355 1 94 51 GLN B CA 1
ATOM 4425 C C . GLN B 1 51 ? 26.953 -12.258 -7.336 1 94 51 GLN B C 1
ATOM 4427 O O . GLN B 1 51 ? 28.094 -12.508 -6.926 1 94 51 GLN B O 1
ATOM 4432 N N . TYR B 1 52 ? 26.656 -12.289 -8.586 1 93.69 52 TYR B N 1
ATOM 4433 C CA . TYR B 1 52 ? 27.688 -12.5 -9.609 1 93.69 52 TYR B CA 1
ATOM 4434 C C . TYR B 1 52 ? 28.766 -11.438 -9.516 1 93.69 52 TYR B C 1
ATOM 4436 O O . TYR B 1 52 ? 29.953 -11.766 -9.43 1 93.69 52 TYR B O 1
ATOM 4444 N N . PHE B 1 53 ? 28.406 -10.195 -9.469 1 93.62 53 PHE B N 1
ATOM 4445 C CA . PHE B 1 53 ? 29.375 -9.102 -9.422 1 93.62 53 PHE B CA 1
ATOM 4446 C C . PHE B 1 53 ? 30.047 -9.023 -8.062 1 93.62 53 PHE B C 1
ATOM 4448 O O . PHE B 1 53 ? 31.219 -8.625 -7.961 1 93.62 53 PHE B O 1
ATOM 4455 N N . TYR B 1 54 ? 29.297 -9.367 -7.066 1 91.81 54 TYR B N 1
ATOM 4456 C CA . TYR B 1 54 ? 29.922 -9.43 -5.746 1 91.81 54 TYR B CA 1
ATOM 4457 C C . TYR B 1 54 ? 31.141 -10.344 -5.754 1 91.81 54 TYR B C 1
ATOM 4459 O O . TYR B 1 54 ? 32.188 -9.977 -5.254 1 91.81 54 TYR B O 1
ATOM 4467 N N . THR B 1 55 ? 30.953 -11.469 -6.391 1 90.12 55 THR B N 1
ATOM 4468 C CA . THR B 1 55 ? 32.031 -12.461 -6.445 1 90.12 55 THR B CA 1
ATOM 4469 C C . THR B 1 55 ? 33.094 -12.047 -7.453 1 90.12 55 THR B C 1
ATOM 4471 O O . THR B 1 55 ? 34.281 -12.109 -7.164 1 90.12 55 THR B O 1
ATOM 4474 N N . ALA B 1 56 ? 32.719 -11.516 -8.555 1 88.94 56 ALA B N 1
ATOM 4475 C CA . ALA B 1 56 ? 33.625 -11.195 -9.648 1 88.94 56 ALA B CA 1
ATOM 4476 C C . ALA B 1 56 ? 34.5 -9.992 -9.297 1 88.94 56 ALA B C 1
ATOM 4478 O O . ALA B 1 56 ? 35.625 -9.906 -9.734 1 88.94 56 ALA B O 1
ATOM 4479 N N . LEU B 1 57 ? 33.969 -9.055 -8.5 1 88 57 LEU B N 1
ATOM 4480 C CA . LEU B 1 57 ? 34.656 -7.812 -8.227 1 88 57 LEU B CA 1
ATOM 4481 C C . LEU B 1 57 ? 35.438 -7.902 -6.902 1 88 57 LEU B C 1
ATOM 4483 O O . LEU B 1 57 ? 36.156 -6.977 -6.535 1 88 57 LEU B O 1
ATOM 4487 N N . SER B 1 58 ? 35.125 -8.883 -6.113 1 77.94 58 SER B N 1
ATOM 4488 C CA . SER B 1 58 ? 35.844 -9.031 -4.848 1 77.94 58 SER B CA 1
ATOM 4489 C C . SER B 1 58 ? 37.312 -9.328 -5.07 1 77.94 58 SER B C 1
ATOM 4491 O O . SER B 1 58 ? 38.156 -9.039 -4.207 1 77.94 58 SER B O 1
ATOM 4493 N N . SER B 1 59 ? 37.688 -9.875 -6.25 1 67.81 59 SER B N 1
ATOM 4494 C CA . SER B 1 59 ? 39.094 -10.211 -6.492 1 67.81 59 SER B CA 1
ATOM 4495 C C . SER B 1 59 ? 39.844 -9.023 -7.094 1 67.81 59 SER B C 1
ATOM 4497 O O . SER B 1 59 ? 39.375 -8.43 -8.078 1 67.81 59 SER B O 1
ATOM 4499 N N . ASP B 1 60 ? 40.625 -8.227 -6.277 1 60.78 60 ASP B N 1
ATOM 4500 C CA . ASP B 1 60 ? 41.406 -7.051 -6.641 1 60.78 60 ASP B CA 1
ATOM 4501 C C . ASP B 1 60 ? 42.219 -7.312 -7.898 1 60.78 60 ASP B C 1
ATOM 4503 O O . ASP B 1 60 ? 42.656 -6.375 -8.57 1 60.78 60 ASP B O 1
ATOM 4507 N N . TRP B 1 61 ? 42.438 -8.484 -8.188 1 57.75 61 TRP B N 1
ATOM 4508 C CA . TRP B 1 61 ? 43.438 -8.781 -9.203 1 57.75 61 TRP B CA 1
ATOM 4509 C C . TRP B 1 61 ? 42.969 -8.352 -10.586 1 57.75 61 TRP B C 1
ATOM 4511 O O . TRP B 1 61 ? 43.781 -8.156 -11.492 1 57.75 61 TRP B O 1
ATOM 4521 N N . ALA B 1 62 ? 41.719 -8.062 -10.68 1 60.84 62 ALA B N 1
ATOM 4522 C CA . ALA B 1 62 ? 41.219 -7.844 -12.031 1 60.84 62 ALA B CA 1
ATOM 4523 C C . ALA B 1 62 ? 41.219 -6.359 -12.383 1 60.84 62 ALA B C 1
ATOM 4525 O O . ALA B 1 62 ? 40.875 -5.984 -13.516 1 60.84 62 ALA B O 1
ATOM 4526 N N . ARG B 1 63 ? 41.812 -5.492 -11.461 1 67.12 63 ARG B N 1
ATOM 4527 C CA . ARG B 1 63 ? 41.781 -4.051 -11.695 1 67.12 63 ARG B CA 1
ATOM 4528 C C . ARG B 1 63 ? 42.969 -3.619 -12.539 1 67.12 63 ARG B C 1
ATOM 4530 O O . ARG B 1 63 ? 44.094 -4.086 -12.328 1 67.12 63 ARG B O 1
ATOM 4537 N N . ASN B 1 64 ? 42.594 -2.992 -13.539 1 67.31 64 ASN B N 1
ATOM 4538 C CA . ASN B 1 64 ? 43.656 -2.484 -14.406 1 67.31 64 ASN B CA 1
ATOM 4539 C C . ASN B 1 64 ? 44.375 -1.287 -13.781 1 67.31 64 ASN B C 1
ATOM 4541 O O . ASN B 1 64 ? 44.156 -0.965 -12.617 1 67.31 64 ASN B O 1
ATOM 4545 N N . GLN B 1 65 ? 45.25 -0.692 -14.539 1 62.91 65 GLN B N 1
ATOM 4546 C CA . GLN B 1 65 ? 46.094 0.419 -14.109 1 62.91 65 GLN B CA 1
ATOM 4547 C C . GLN B 1 65 ? 45.25 1.624 -13.703 1 62.91 65 GLN B C 1
ATOM 4549 O O . GLN B 1 65 ? 45.594 2.373 -12.797 1 62.91 65 GLN B O 1
ATOM 4554 N N . GLU B 1 66 ? 44.094 1.782 -14.406 1 68.56 66 GLU B N 1
ATOM 4555 C CA . GLU B 1 66 ? 43.219 2.924 -14.117 1 68.56 66 GLU B CA 1
ATOM 4556 C C . GLU B 1 66 ? 42.188 2.574 -13.062 1 68.56 66 GLU B C 1
ATOM 4558 O O . GLU B 1 66 ? 41.25 3.355 -12.812 1 68.56 66 GLU B O 1
ATOM 4563 N N . ASN B 1 67 ? 42.406 1.414 -12.5 1 77.75 67 ASN B N 1
ATOM 4564 C CA . ASN B 1 67 ? 41.531 0.926 -11.453 1 77.75 67 ASN B CA 1
ATOM 4565 C C . ASN B 1 67 ? 40.125 0.641 -11.992 1 77.75 67 ASN B C 1
ATOM 4567 O O . ASN B 1 67 ? 39.125 0.881 -11.297 1 77.75 67 ASN B O 1
ATOM 4571 N N . ILE B 1 68 ? 40.188 0.34 -13.344 1 85.75 68 ILE B N 1
ATOM 4572 C CA . ILE B 1 68 ? 38.906 0.004 -14 1 85.75 68 ILE B CA 1
ATOM 4573 C C . ILE B 1 68 ? 38.875 -1.495 -14.289 1 85.75 68 ILE B C 1
ATOM 4575 O O . ILE B 1 68 ? 39.875 -2.08 -14.727 1 85.75 68 ILE B O 1
ATOM 4579 N N . ILE B 1 69 ? 37.812 -2.146 -14.008 1 89.25 69 ILE B N 1
ATOM 4580 C CA . ILE B 1 69 ? 37.594 -3.566 -14.273 1 89.25 69 ILE B CA 1
ATOM 4581 C C . ILE B 1 69 ? 36.656 -3.736 -15.469 1 89.25 69 ILE B C 1
ATOM 4583 O O . ILE B 1 69 ? 35.625 -3.064 -15.562 1 89.25 69 ILE B O 1
ATOM 4587 N N . LYS B 1 70 ? 37.031 -4.707 -16.359 1 90.5 70 LYS B N 1
ATOM 4588 C CA . LYS B 1 70 ? 36.25 -4.922 -17.562 1 90.5 70 LYS B CA 1
ATOM 4589 C C . LYS B 1 70 ? 35.625 -6.305 -17.562 1 90.5 70 LYS B C 1
ATOM 4591 O O . LYS B 1 70 ? 36.25 -7.293 -17.203 1 90.5 70 LYS B O 1
ATOM 4596 N N . PHE B 1 71 ? 34.344 -6.383 -17.891 1 91.56 71 PHE B N 1
ATOM 4597 C CA . PHE B 1 71 ? 33.594 -7.629 -18.031 1 91.56 71 PHE B CA 1
ATOM 4598 C C . PHE B 1 71 ? 33.031 -7.758 -19.438 1 91.56 71 PHE B C 1
ATOM 4600 O O . PHE B 1 71 ? 32.75 -6.754 -20.109 1 91.56 71 PHE B O 1
ATOM 4607 N N . GLU B 1 72 ? 32.938 -9.055 -19.828 1 92.5 72 GLU B N 1
ATOM 4608 C CA . GLU B 1 72 ? 32.281 -9.352 -21.109 1 92.5 72 GLU B CA 1
ATOM 4609 C C . GLU B 1 72 ? 31.078 -10.281 -20.922 1 92.5 72 GLU B C 1
ATOM 4611 O O . GLU B 1 72 ? 31.203 -11.336 -20.281 1 92.5 72 GLU B O 1
ATOM 4616 N N . LYS B 1 73 ? 29.984 -9.852 -21.422 1 93.94 73 LYS B N 1
ATOM 4617 C CA . LYS B 1 73 ? 28.766 -10.648 -21.391 1 93.94 73 LYS B CA 1
ATOM 4618 C C . LYS B 1 73 ? 28.141 -10.781 -22.781 1 93.94 73 LYS B C 1
ATOM 4620 O O . LYS B 1 73 ? 27.125 -10.156 -23.062 1 93.94 73 LYS B O 1
ATOM 4625 N N . PRO B 1 74 ? 28.625 -11.688 -23.516 1 91.81 74 PRO B N 1
ATOM 4626 C CA . PRO B 1 74 ? 28.188 -11.812 -24.906 1 91.81 74 PRO B CA 1
ATOM 4627 C C . PRO B 1 74 ? 26.781 -12.398 -25.047 1 91.81 74 PRO B C 1
ATOM 4629 O O . PRO B 1 74 ? 26.109 -12.18 -26.047 1 91.81 74 PRO B O 1
ATOM 4632 N N . ASN B 1 75 ? 26.266 -13.086 -24.109 1 89.75 75 ASN B N 1
ATOM 4633 C CA . ASN B 1 75 ? 25 -13.812 -24.188 1 89.75 75 ASN B CA 1
ATOM 4634 C C . ASN B 1 75 ? 23.812 -12.906 -23.875 1 89.75 75 ASN B C 1
ATOM 4636 O O . ASN B 1 75 ? 22.656 -13.32 -24 1 89.75 75 ASN B O 1
ATOM 4640 N N . ILE B 1 76 ? 24.156 -11.695 -23.422 1 94.19 76 ILE B N 1
ATOM 4641 C CA . ILE B 1 76 ? 23.094 -10.781 -23.047 1 94.19 76 ILE B CA 1
ATOM 4642 C C . ILE B 1 76 ? 23.016 -9.633 -24.062 1 94.19 76 ILE B C 1
ATOM 4644 O O . ILE B 1 76 ? 24.031 -9.031 -24.391 1 94.19 76 ILE B O 1
ATOM 4648 N N . SER B 1 77 ? 21.844 -9.375 -24.594 1 93.44 77 SER B N 1
ATOM 4649 C CA . SER B 1 77 ? 21.672 -8.258 -25.531 1 93.44 77 SER B CA 1
ATOM 4650 C C . SER B 1 77 ? 21.766 -6.918 -24.797 1 93.44 77 SER B C 1
ATOM 4652 O O . SER B 1 77 ? 21.484 -6.828 -23.609 1 93.44 77 SER B O 1
ATOM 4654 N N . PRO B 1 78 ? 22.172 -5.852 -25.516 1 94.94 78 PRO B N 1
ATOM 4655 C CA . PRO B 1 78 ? 22.328 -4.531 -24.891 1 94.94 78 PRO B CA 1
ATOM 4656 C C . PRO B 1 78 ? 21.031 -4.008 -24.281 1 94.94 78 PRO B C 1
ATOM 4658 O O . PRO B 1 78 ? 21.047 -3.434 -23.188 1 94.94 78 PRO B O 1
ATOM 4661 N N . ASP B 1 79 ? 19.922 -4.27 -24.906 1 93.88 79 ASP B N 1
ATOM 4662 C CA . ASP B 1 79 ? 18.641 -3.768 -24.422 1 93.88 79 ASP B CA 1
ATOM 4663 C C . ASP B 1 79 ? 18.266 -4.438 -23.094 1 93.88 79 ASP B C 1
ATOM 4665 O O . ASP B 1 79 ? 17.797 -3.775 -22.172 1 93.88 79 ASP B O 1
ATOM 4669 N N . ILE B 1 80 ? 18.469 -5.672 -23.031 1 94.75 80 ILE B N 1
ATOM 4670 C CA . ILE B 1 80 ? 18.141 -6.438 -21.828 1 94.75 80 ILE B CA 1
ATOM 4671 C C . ILE B 1 80 ? 19.078 -6.039 -20.688 1 94.75 80 ILE B C 1
ATOM 4673 O O . ILE B 1 80 ? 18.641 -5.852 -19.562 1 94.75 80 ILE B O 1
ATOM 4677 N N . PHE B 1 81 ? 20.297 -5.859 -21.078 1 96.56 81 PHE B N 1
ATOM 4678 C CA . PHE B 1 81 ? 21.25 -5.504 -20.031 1 96.56 81 PHE B CA 1
ATOM 4679 C C . PHE B 1 81 ? 20.969 -4.105 -19.5 1 96.56 81 PHE B C 1
ATOM 4681 O O . PHE B 1 81 ? 21.125 -3.852 -18.297 1 96.56 81 PHE B O 1
ATOM 4688 N N . ASP B 1 82 ? 20.641 -3.25 -20.391 1 95.56 82 ASP B N 1
ATOM 4689 C CA . ASP B 1 82 ? 20.281 -1.904 -19.953 1 95.56 82 ASP B CA 1
ATOM 4690 C C . ASP B 1 82 ? 19.156 -1.942 -18.922 1 95.56 82 ASP B C 1
ATOM 4692 O O . ASP B 1 82 ? 19.203 -1.244 -17.906 1 95.56 82 ASP B O 1
ATOM 4696 N N . ALA B 1 83 ? 18.156 -2.742 -19.172 1 95.25 83 ALA B N 1
ATOM 4697 C CA . ALA B 1 83 ? 17.031 -2.883 -18.25 1 95.25 83 ALA B CA 1
ATOM 4698 C C . ALA B 1 83 ? 17.484 -3.441 -16.906 1 95.25 83 ALA B C 1
ATOM 4700 O O . ALA B 1 83 ? 17.078 -2.949 -15.859 1 95.25 83 ALA B O 1
ATOM 4701 N N . ILE B 1 84 ? 18.359 -4.371 -16.938 1 96.81 84 ILE B N 1
ATOM 4702 C CA . ILE B 1 84 ? 18.828 -5.012 -15.719 1 96.81 84 ILE B CA 1
ATOM 4703 C C . ILE B 1 84 ? 19.703 -4.035 -14.93 1 96.81 84 ILE B C 1
ATOM 4705 O O . ILE B 1 84 ? 19.625 -3.963 -13.703 1 96.81 84 ILE B O 1
ATOM 4709 N N . LEU B 1 85 ? 20.547 -3.322 -15.688 1 96.88 85 LEU B N 1
ATOM 4710 C CA . LEU B 1 85 ? 21.422 -2.359 -15.031 1 96.88 85 LEU B CA 1
ATOM 4711 C C . LEU B 1 85 ? 20.609 -1.283 -14.32 1 96.88 85 LEU B C 1
ATOM 4713 O O . LEU B 1 85 ? 20.906 -0.928 -13.172 1 96.88 85 LEU B O 1
ATOM 4717 N N . ARG B 1 86 ? 19.656 -0.851 -14.977 1 95.94 86 ARG B N 1
ATOM 4718 C CA . ARG B 1 86 ? 18.781 0.14 -14.359 1 95.94 86 ARG B CA 1
ATOM 4719 C C . ARG B 1 86 ? 18.094 -0.435 -13.125 1 95.94 86 ARG B C 1
ATOM 4721 O O . ARG B 1 86 ? 17.938 0.251 -12.109 1 95.94 86 ARG B O 1
ATOM 4728 N N . TYR B 1 87 ? 17.672 -1.606 -13.211 1 96.75 87 TYR B N 1
ATOM 4729 C CA . TYR B 1 87 ? 17.062 -2.262 -12.055 1 96.75 87 TYR B CA 1
ATOM 4730 C C . TYR B 1 87 ? 18.047 -2.35 -10.898 1 96.75 87 TYR B C 1
ATOM 4732 O O . TYR B 1 87 ? 17.688 -2.15 -9.742 1 96.75 87 TYR B O 1
ATOM 4740 N N . ILE B 1 88 ? 19.203 -2.682 -11.258 1 97.38 88 ILE B N 1
ATOM 4741 C CA . ILE B 1 88 ? 20.234 -2.811 -10.234 1 97.38 88 ILE B CA 1
ATOM 4742 C C . ILE B 1 88 ? 20.359 -1.498 -9.469 1 97.38 88 ILE B C 1
ATOM 4744 O O . ILE B 1 88 ? 20.531 -1.502 -8.25 1 97.38 88 ILE B O 1
ATOM 4748 N N . TYR B 1 89 ? 20.172 -0.411 -10.156 1 96.19 89 TYR B N 1
ATOM 4749 C CA . TYR B 1 89 ? 20.375 0.892 -9.531 1 96.19 89 TYR B CA 1
ATOM 4750 C C . TYR B 1 89 ? 19.094 1.363 -8.844 1 96.19 89 TYR B C 1
ATOM 4752 O O . TYR B 1 89 ? 19.125 1.838 -7.711 1 96.19 89 TYR B O 1
ATOM 4760 N N . ASN B 1 90 ? 18.062 1.274 -9.469 1 95.19 90 ASN B N 1
ATOM 4761 C CA . ASN B 1 90 ? 16.875 1.947 -8.93 1 95.19 90 ASN B CA 1
ATOM 4762 C C . ASN B 1 90 ? 15.883 0.95 -8.344 1 95.19 90 ASN B C 1
ATOM 4764 O O . ASN B 1 90 ? 14.945 1.339 -7.641 1 95.19 90 ASN B O 1
ATOM 4768 N N . GLY B 1 91 ? 15.977 -0.298 -8.672 1 95 91 GLY B N 1
ATOM 4769 C CA . GLY B 1 91 ? 15.148 -1.322 -8.062 1 95 91 GLY B CA 1
ATOM 4770 C C . GLY B 1 91 ? 13.758 -1.405 -8.672 1 95 91 GLY B C 1
ATOM 4771 O O . GLY B 1 91 ? 12.828 -1.911 -8.047 1 95 91 GLY B O 1
ATOM 4772 N N . THR B 1 92 ? 13.594 -0.849 -9.844 1 93.62 92 THR B N 1
ATOM 4773 C CA . THR B 1 92 ? 12.297 -0.909 -10.516 1 93.62 92 THR B CA 1
ATOM 4774 C C . THR B 1 92 ? 12.445 -1.496 -11.914 1 93.62 92 THR B C 1
ATOM 4776 O O . THR B 1 92 ? 13.508 -1.392 -12.531 1 93.62 92 THR B O 1
ATOM 4779 N N . ILE B 1 93 ? 11.359 -2.246 -12.336 1 94.19 93 ILE B N 1
ATOM 4780 C CA . ILE B 1 93 ? 11.375 -2.828 -13.672 1 94.19 93 ILE B CA 1
ATOM 4781 C C . ILE B 1 93 ? 9.977 -2.754 -14.281 1 94.19 93 ILE B C 1
ATOM 4783 O O . ILE B 1 93 ? 8.977 -2.945 -13.586 1 94.19 93 ILE B O 1
ATOM 4787 N N . GLU B 1 94 ? 9.945 -2.367 -15.539 1 90.75 94 GLU B N 1
ATOM 4788 C CA . GLU B 1 94 ? 8.68 -2.312 -16.266 1 90.75 94 GLU B CA 1
ATOM 4789 C C . GLU B 1 94 ? 8.57 -3.469 -17.266 1 90.75 94 GLU B C 1
ATOM 4791 O O . GLU B 1 94 ? 9.367 -3.57 -18.203 1 90.75 94 GLU B O 1
ATOM 4796 N N . LEU B 1 95 ? 7.547 -4.312 -17.062 1 91.94 95 LEU B N 1
ATOM 4797 C CA . LEU B 1 95 ? 7.418 -5.5 -17.906 1 91.94 95 LEU B CA 1
ATOM 4798 C C . LEU B 1 95 ? 6.172 -5.41 -18.781 1 91.94 95 LEU B C 1
ATOM 4800 O O . LEU B 1 95 ? 6.043 -6.145 -19.766 1 91.94 95 LEU B O 1
ATOM 4804 N N . GLU B 1 96 ? 5.191 -4.562 -18.469 1 85.75 96 GLU B N 1
ATOM 4805 C CA . GLU B 1 96 ? 3.873 -4.523 -19.094 1 85.75 96 GLU B CA 1
ATOM 4806 C C . GLU B 1 96 ? 3.982 -4.344 -20.594 1 85.75 96 GLU B C 1
ATOM 4808 O O . GLU B 1 96 ? 3.279 -5.012 -21.359 1 85.75 96 GLU B O 1
ATOM 4813 N N . ASP B 1 97 ? 4.902 -3.539 -21.047 1 84.75 97 ASP B N 1
ATOM 4814 C CA . ASP B 1 97 ? 4.965 -3.227 -22.469 1 84.75 97 ASP B CA 1
ATOM 4815 C C . ASP B 1 97 ? 6.027 -4.066 -23.172 1 84.75 97 ASP B C 1
ATOM 4817 O O . ASP B 1 97 ? 6.293 -3.881 -24.359 1 84.75 97 ASP B O 1
ATOM 4821 N N . LYS B 1 98 ? 6.523 -5.074 -22.547 1 88.12 98 LYS B N 1
ATOM 4822 C CA . LYS B 1 98 ? 7.586 -5.871 -23.156 1 88.12 98 LYS B CA 1
ATOM 4823 C C . LYS B 1 98 ? 7.031 -7.133 -23.797 1 88.12 98 LYS B C 1
ATOM 4825 O O . LYS B 1 98 ? 6.062 -7.715 -23.312 1 88.12 98 LYS B O 1
ATOM 4830 N N . GLU B 1 99 ? 7.637 -7.418 -24.844 1 88.38 99 GLU B N 1
ATOM 4831 C CA . GLU B 1 99 ? 7.309 -8.68 -25.5 1 88.38 99 GLU B CA 1
ATOM 4832 C C . GLU B 1 99 ? 7.738 -9.875 -24.656 1 88.38 99 GLU B C 1
ATOM 4834 O O . GLU B 1 99 ? 8.68 -9.773 -23.859 1 88.38 99 GLU B O 1
ATOM 4839 N N . LEU B 1 100 ? 7.047 -10.953 -24.922 1 87.5 100 LEU B N 1
ATOM 4840 C CA . LEU B 1 100 ? 7.297 -12.156 -24.141 1 87.5 100 LEU B CA 1
ATOM 4841 C C . LEU B 1 100 ? 8.742 -12.625 -24.312 1 87.5 100 LEU B C 1
ATOM 4843 O O . LEU B 1 100 ? 9.383 -13.031 -23.344 1 87.5 100 LEU B O 1
ATOM 4847 N N . SER B 1 101 ? 9.234 -12.602 -25.469 1 86.75 101 SER B N 1
ATOM 4848 C CA . SER B 1 101 ? 10.602 -13.016 -25.734 1 86.75 101 SER B CA 1
ATOM 4849 C C . SER B 1 101 ? 11.602 -12.211 -24.922 1 86.75 101 SER B C 1
ATOM 4851 O O . SER B 1 101 ? 12.555 -12.766 -24.359 1 86.75 101 SER B O 1
ATOM 4853 N N . ASN B 1 102 ? 11.289 -10.969 -24.781 1 91.25 102 ASN B N 1
ATOM 4854 C CA . ASN B 1 102 ? 12.156 -10.094 -24 1 91.25 102 ASN B CA 1
ATOM 4855 C C . ASN B 1 102 ? 12.102 -10.422 -22.516 1 91.25 102 ASN B C 1
ATOM 4857 O O . ASN B 1 102 ? 13.109 -10.336 -21.812 1 91.25 102 ASN B O 1
ATOM 4861 N N . ILE B 1 103 ? 10.906 -10.75 -22.125 1 92.06 103 ILE B N 1
ATOM 4862 C CA . ILE B 1 103 ? 10.734 -11.086 -20.703 1 92.06 103 ILE B CA 1
ATOM 4863 C C . ILE B 1 103 ? 11.531 -12.352 -20.375 1 92.06 103 ILE B C 1
ATOM 4865 O O . ILE B 1 103 ? 12.188 -12.422 -19.344 1 92.06 103 ILE B O 1
ATOM 4869 N N . LEU B 1 104 ? 11.555 -13.273 -21.281 1 87.75 104 LEU B N 1
ATOM 4870 C CA . LEU B 1 104 ? 12.297 -14.516 -21.078 1 87.75 104 LEU B CA 1
ATOM 4871 C C . LEU B 1 104 ? 13.797 -14.258 -21.125 1 87.75 104 LEU B C 1
ATOM 4873 O O . LEU B 1 104 ? 14.547 -14.836 -20.328 1 87.75 104 LEU B O 1
ATOM 4877 N N . ASP B 1 105 ? 14.203 -13.453 -22.016 1 90.62 105 ASP B N 1
ATOM 4878 C CA . ASP B 1 105 ? 15.609 -13.07 -22.062 1 90.62 105 ASP B CA 1
ATOM 4879 C C . ASP B 1 105 ? 16.047 -12.391 -20.766 1 90.62 105 ASP B C 1
ATOM 4881 O O . ASP B 1 105 ? 17.156 -12.625 -20.281 1 90.62 105 ASP B O 1
ATOM 4885 N N . LEU B 1 106 ? 15.195 -11.57 -20.328 1 93.88 106 LEU B N 1
ATOM 4886 C CA . LEU B 1 106 ? 15.461 -10.883 -19.062 1 93.88 106 LEU B CA 1
ATOM 4887 C C . LEU B 1 106 ? 15.602 -11.883 -17.922 1 93.88 106 LEU B C 1
ATOM 4889 O O . LEU B 1 106 ? 16.484 -11.742 -17.078 1 93.88 106 LEU B O 1
ATOM 4893 N N . LEU B 1 107 ? 14.688 -12.828 -17.922 1 92.5 107 LEU B N 1
ATOM 4894 C CA . LEU B 1 107 ? 14.734 -13.883 -16.906 1 92.5 107 LEU B CA 1
ATOM 4895 C C . LEU B 1 107 ? 16.062 -14.625 -16.953 1 92.5 107 LEU B C 1
ATOM 4897 O O . LEU B 1 107 ? 16.703 -14.836 -15.922 1 92.5 107 LEU B O 1
ATOM 4901 N N . CYS B 1 108 ? 16.578 -14.938 -18.094 1 89.75 108 CYS B N 1
ATOM 4902 C CA . CYS B 1 108 ? 17.844 -15.648 -18.266 1 89.75 108 CYS B CA 1
ATOM 4903 C C . CYS B 1 108 ? 19.016 -14.781 -17.828 1 89.75 108 CYS B C 1
ATOM 4905 O O . CYS B 1 108 ? 19.953 -15.258 -17.188 1 89.75 108 CYS B O 1
ATOM 4907 N N . ALA B 1 109 ? 18.938 -13.578 -18.219 1 93.75 109 ALA B N 1
ATOM 4908 C CA . ALA B 1 109 ? 20 -12.656 -17.844 1 93.75 109 ALA B CA 1
ATOM 4909 C C . ALA B 1 109 ? 20.078 -12.484 -16.328 1 93.75 109 ALA B C 1
ATOM 4911 O O . ALA B 1 109 ? 21.156 -12.445 -15.75 1 93.75 109 ALA B O 1
ATOM 4912 N N . ALA B 1 110 ? 18.922 -12.289 -15.719 1 94.81 110 ALA B N 1
ATOM 4913 C CA . ALA B 1 110 ? 18.875 -12.164 -14.266 1 94.81 110 ALA B CA 1
ATOM 4914 C C . ALA B 1 110 ? 19.469 -13.391 -13.586 1 94.81 110 ALA B C 1
ATOM 4916 O O . ALA B 1 110 ? 20.141 -13.273 -12.562 1 94.81 110 ALA B O 1
ATOM 4917 N N . ASP B 1 111 ? 19.203 -14.57 -14.18 1 92.75 111 ASP B N 1
ATOM 4918 C CA . ASP B 1 111 ? 19.766 -15.805 -13.664 1 92.75 111 ASP B CA 1
ATOM 4919 C C . ASP B 1 111 ? 21.281 -15.812 -13.797 1 92.75 111 ASP B C 1
ATOM 4921 O O . ASP B 1 111 ? 22 -16.172 -12.859 1 92.75 111 ASP B O 1
ATOM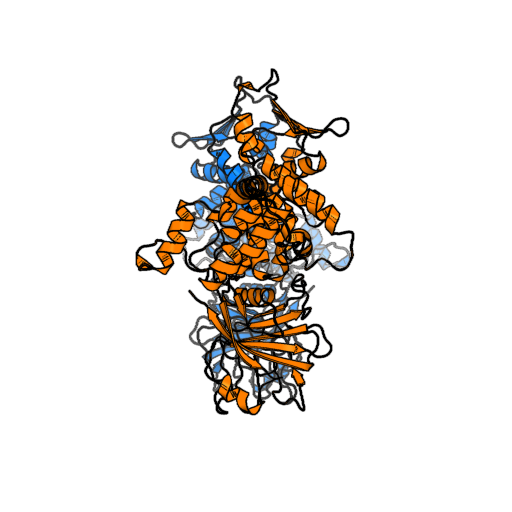 4925 N N . GLU B 1 112 ? 21.766 -15.383 -14.93 1 92.44 112 GLU B N 1
ATOM 4926 C CA . GLU B 1 112 ? 23.203 -15.336 -15.18 1 92.44 112 GLU B CA 1
ATOM 4927 C C . GLU B 1 112 ? 23.906 -14.398 -14.195 1 92.44 112 GLU B C 1
ATOM 4929 O O . GLU B 1 112 ? 25.016 -14.688 -13.742 1 92.44 112 GLU B O 1
ATOM 4934 N N . LEU B 1 113 ? 23.281 -13.305 -13.891 1 95.38 113 LEU B N 1
ATOM 4935 C CA . LEU B 1 113 ? 23.875 -12.297 -13.016 1 95.38 113 LEU B CA 1
ATOM 4936 C C . LEU B 1 113 ? 23.5 -12.562 -11.562 1 95.38 113 LEU B C 1
ATOM 4938 O O . LEU B 1 113 ? 23.922 -11.82 -10.664 1 95.38 113 LEU B O 1
ATOM 4942 N N . MET B 1 114 ? 22.719 -13.555 -11.305 1 94.81 114 MET B N 1
ATOM 4943 C CA . MET B 1 114 ? 22.359 -14.047 -9.984 1 94.81 114 MET B CA 1
ATOM 4944 C C . MET B 1 114 ? 21.656 -12.969 -9.172 1 94.81 114 MET B C 1
ATOM 4946 O O . MET B 1 114 ? 22.062 -12.664 -8.047 1 94.81 114 MET B O 1
ATOM 4950 N N . ILE B 1 115 ? 20.609 -12.414 -9.703 1 96.12 115 ILE B N 1
ATOM 4951 C CA . ILE B 1 115 ? 19.734 -11.453 -9.023 1 96.12 115 ILE B CA 1
ATOM 4952 C C . ILE B 1 115 ? 18.422 -12.133 -8.625 1 96.12 115 ILE B C 1
ATOM 4954 O O . ILE B 1 115 ? 17.438 -12.062 -9.352 1 96.12 115 ILE B O 1
ATOM 4958 N N . ASP B 1 116 ? 18.359 -12.625 -7.48 1 92.25 116 ASP B N 1
ATOM 4959 C CA . ASP B 1 116 ? 17.312 -13.562 -7.055 1 92.25 116 ASP B CA 1
ATOM 4960 C C . ASP B 1 116 ? 15.961 -12.875 -6.965 1 92.25 116 ASP B C 1
ATOM 4962 O O . ASP B 1 116 ? 14.945 -13.438 -7.383 1 92.25 116 ASP B O 1
ATOM 4966 N N . GLU B 1 117 ? 15.969 -11.711 -6.383 1 93 117 GLU B N 1
ATOM 4967 C CA . GLU B 1 117 ? 14.688 -11.039 -6.199 1 93 117 GLU B CA 1
ATOM 4968 C C . GLU B 1 117 ? 14.039 -10.695 -7.539 1 93 117 GLU B C 1
ATOM 4970 O O . GLU B 1 117 ? 12.82 -10.75 -7.676 1 93 117 GLU B O 1
ATOM 4975 N N . LEU B 1 118 ? 14.844 -10.305 -8.453 1 94.38 118 LEU B N 1
ATOM 4976 C CA . LEU B 1 118 ? 14.328 -10 -9.781 1 94.38 118 LEU B CA 1
ATOM 4977 C C . LEU B 1 118 ? 13.797 -11.266 -10.461 1 94.38 118 LEU B C 1
ATOM 4979 O O . LEU B 1 118 ? 12.758 -11.227 -11.117 1 94.38 118 LEU B O 1
ATOM 4983 N N . LEU B 1 119 ? 14.477 -12.375 -10.266 1 93.31 119 LEU B N 1
ATOM 4984 C CA . LEU B 1 119 ? 14.039 -13.656 -10.797 1 93.31 119 LEU B CA 1
ATOM 4985 C C . LEU B 1 119 ? 12.656 -14.023 -10.266 1 93.31 119 LEU B C 1
ATOM 4987 O O . LEU B 1 119 ? 11.766 -14.367 -11.047 1 93.31 119 LEU B O 1
ATOM 4991 N N . ASP B 1 120 ? 12.602 -13.93 -9.016 1 92.5 120 ASP B N 1
ATOM 4992 C CA . ASP B 1 120 ? 11.32 -14.266 -8.391 1 92.5 120 ASP B CA 1
ATOM 4993 C C . ASP B 1 120 ? 10.203 -13.367 -8.922 1 92.5 120 ASP B C 1
ATOM 4995 O O . ASP B 1 120 ? 9.094 -13.844 -9.188 1 92.5 120 ASP B O 1
ATOM 4999 N N . TYR B 1 121 ? 10.508 -12.133 -9.102 1 94.06 121 TYR B N 1
ATOM 5000 C CA . TYR B 1 121 ? 9.516 -11.172 -9.562 1 94.06 121 TYR B CA 1
ATOM 5001 C C . TYR B 1 121 ? 9.062 -11.484 -10.984 1 94.06 121 TYR B C 1
ATOM 5003 O O . TYR B 1 121 ? 7.867 -11.477 -11.273 1 94.06 121 TYR B O 1
ATOM 5011 N N . VAL B 1 122 ? 9.977 -11.719 -11.867 1 93.38 122 VAL B N 1
ATOM 5012 C CA . VAL B 1 122 ? 9.664 -11.945 -13.266 1 93.38 122 VAL B CA 1
ATOM 5013 C C . VAL B 1 122 ? 8.867 -13.242 -13.414 1 93.38 122 VAL B C 1
ATOM 5015 O O . VAL B 1 122 ? 7.914 -13.312 -14.188 1 93.38 122 VAL B O 1
ATOM 5018 N N . GLN B 1 123 ? 9.281 -14.289 -12.695 1 91.75 123 GLN B N 1
ATOM 5019 C CA . GLN B 1 123 ? 8.539 -15.547 -12.727 1 91.75 123 GLN B CA 1
ATOM 5020 C C . GLN B 1 123 ? 7.094 -15.344 -12.289 1 91.75 123 GLN B C 1
ATOM 5022 O O . GLN B 1 123 ? 6.168 -15.828 -12.945 1 91.75 123 GLN B O 1
ATOM 5027 N N . THR B 1 124 ? 6.941 -14.633 -11.195 1 90.25 124 THR B N 1
ATOM 5028 C CA . THR B 1 124 ? 5.605 -14.367 -10.68 1 90.25 124 THR B CA 1
ATOM 5029 C C . THR B 1 124 ? 4.801 -13.523 -11.664 1 90.25 124 THR B C 1
ATOM 5031 O O . THR B 1 124 ? 3.602 -13.75 -11.844 1 90.25 124 THR B O 1
ATOM 5034 N N . TYR B 1 125 ? 5.453 -12.625 -12.234 1 90.94 125 TYR B N 1
ATOM 5035 C CA . TYR B 1 125 ? 4.801 -11.781 -13.227 1 90.94 125 TYR B CA 1
ATOM 5036 C C . TYR B 1 125 ? 4.281 -12.609 -14.391 1 90.94 125 TYR B C 1
ATOM 5038 O O . TYR B 1 125 ? 3.16 -12.398 -14.867 1 90.94 125 TYR B O 1
ATOM 5046 N N . LEU B 1 126 ? 5.066 -13.477 -14.852 1 89.81 126 LEU B N 1
ATOM 5047 C CA . LEU B 1 126 ? 4.676 -14.336 -15.961 1 89.81 126 LEU B CA 1
ATOM 5048 C C . LEU B 1 126 ? 3.438 -15.156 -15.609 1 89.81 126 LEU B C 1
ATOM 5050 O O . LEU B 1 126 ? 2.5 -15.242 -16.406 1 89.81 126 LEU B O 1
ATOM 5054 N N . ILE B 1 127 ? 3.408 -15.688 -14.469 1 86.44 127 ILE B N 1
ATOM 5055 C CA . ILE B 1 127 ? 2.312 -16.531 -14.008 1 86.44 127 ILE B CA 1
ATOM 5056 C C . ILE B 1 127 ? 1.032 -15.703 -13.906 1 86.44 127 ILE B C 1
ATOM 5058 O O . ILE B 1 127 ? -0.045 -16.172 -14.289 1 86.44 127 ILE B O 1
ATOM 5062 N N . GLN B 1 128 ? 1.213 -14.508 -13.445 1 82.12 128 GLN B N 1
ATOM 5063 C CA . GLN B 1 128 ? 0.044 -13.672 -13.18 1 82.12 128 GLN B CA 1
ATOM 5064 C C . GLN B 1 128 ? -0.473 -13.031 -14.469 1 82.12 128 GLN B C 1
ATOM 5066 O O . GLN B 1 128 ? -1.682 -12.867 -14.641 1 82.12 128 GLN B O 1
ATOM 5071 N N . ASN B 1 129 ? 0.448 -12.727 -15.398 1 84.5 129 ASN B N 1
ATOM 5072 C CA . ASN B 1 129 ? 0.047 -11.867 -16.5 1 84.5 129 ASN B CA 1
ATOM 5073 C C . ASN B 1 129 ? 0.119 -12.602 -17.844 1 84.5 129 ASN B C 1
ATOM 5075 O O . ASN B 1 129 ? -0.45 -12.141 -18.844 1 84.5 129 ASN B O 1
ATOM 5079 N N . LYS B 1 130 ? 0.755 -13.625 -17.875 1 86.19 130 LYS B N 1
ATOM 5080 C CA . LYS B 1 130 ? 0.931 -14.336 -19.141 1 86.19 130 LYS B CA 1
ATOM 5081 C C . LYS B 1 130 ? 0.47 -15.789 -19.031 1 86.19 130 LYS B C 1
ATOM 5083 O O . LYS B 1 130 ? 1.145 -16.703 -19.516 1 86.19 130 LYS B O 1
ATOM 5088 N N . LEU B 1 131 ? -0.575 -15.977 -18.438 1 80.38 131 LEU B N 1
ATOM 5089 C CA . LEU B 1 131 ? -1.074 -17.312 -18.156 1 80.38 131 LEU B CA 1
ATOM 5090 C C . LEU B 1 131 ? -1.41 -18.062 -19.438 1 80.38 131 LEU B C 1
ATOM 5092 O O . LEU B 1 131 ? -1.096 -19.25 -19.562 1 80.38 131 LEU B O 1
ATOM 5096 N N . ARG B 1 132 ? -2.029 -17.422 -20.359 1 80 132 ARG B N 1
ATOM 5097 C CA . ARG B 1 132 ? -2.406 -18.062 -21.609 1 80 132 ARG B CA 1
ATOM 5098 C C . ARG B 1 132 ? -1.181 -18.594 -22.344 1 80 132 ARG B C 1
ATOM 5100 O O . ARG B 1 132 ? -1.204 -19.703 -22.875 1 80 132 ARG B O 1
ATOM 5107 N N . TRP B 1 133 ? -0.293 -17.781 -22.391 1 84.5 133 TRP B N 1
ATOM 5108 C CA . TRP B 1 133 ? 0.943 -18.188 -23.047 1 84.5 133 TRP B CA 1
ATOM 5109 C C . TRP B 1 133 ? 1.557 -19.391 -22.344 1 84.5 133 TRP B C 1
ATOM 5111 O O . TRP B 1 133 ? 2.066 -20.312 -23 1 84.5 133 TRP B O 1
ATOM 5121 N N . ILE B 1 134 ? 1.541 -19.422 -21.094 1 85.25 134 ILE B N 1
ATOM 5122 C CA . ILE B 1 134 ? 2.098 -20.531 -20.328 1 85.25 134 ILE B CA 1
ATOM 5123 C C . ILE B 1 134 ? 1.325 -21.812 -20.625 1 85.25 134 ILE B C 1
ATOM 5125 O O . ILE B 1 134 ? 1.925 -22.859 -20.875 1 85.25 134 ILE B O 1
ATOM 5129 N N . ASP B 1 135 ? 0.131 -21.672 -20.672 1 79.44 135 ASP B N 1
ATOM 5130 C CA . ASP B 1 135 ? -0.723 -22.828 -20.938 1 79.44 135 ASP B CA 1
ATOM 5131 C C . ASP B 1 135 ? -0.428 -23.422 -22.312 1 79.44 135 ASP B C 1
ATOM 5133 O O . ASP B 1 135 ? -0.387 -24.656 -22.469 1 79.44 135 ASP B O 1
ATOM 5137 N N . ASP B 1 136 ? -0.206 -22.562 -23.219 1 84 136 ASP B N 1
ATOM 5138 C CA . ASP B 1 136 ? 0.034 -22.984 -24.594 1 84 136 ASP B CA 1
ATOM 5139 C C . ASP B 1 136 ? 1.413 -23.625 -24.734 1 84 136 ASP B C 1
ATOM 5141 O O . ASP B 1 136 ? 1.649 -24.422 -25.656 1 84 136 ASP B O 1
ATOM 5145 N N . ASN B 1 137 ? 2.26 -23.359 -23.844 1 87.19 137 ASN B N 1
ATOM 5146 C CA . ASN B 1 137 ? 3.643 -23.812 -23.969 1 87.19 137 ASN B CA 1
ATOM 5147 C C . ASN B 1 137 ? 4.121 -24.5 -22.688 1 87.19 137 ASN B C 1
ATOM 5149 O O . ASN B 1 137 ? 5.285 -24.359 -22.312 1 87.19 137 ASN B O 1
ATOM 5153 N N . LEU B 1 138 ? 3.281 -25.172 -22.094 1 88.62 138 LEU B N 1
ATOM 5154 C CA . LEU B 1 138 ? 3.502 -25.703 -20.75 1 88.62 138 LEU B CA 1
ATOM 5155 C C . LEU B 1 138 ? 4.723 -26.609 -20.719 1 88.62 138 LEU B C 1
ATOM 5157 O O . LEU B 1 138 ? 5.617 -26.438 -19.891 1 88.62 138 LEU B O 1
ATOM 5161 N N . ILE B 1 139 ? 4.844 -27.531 -21.656 1 91.25 139 ILE B N 1
ATOM 5162 C CA . ILE B 1 139 ? 5.918 -28.516 -21.656 1 91.25 139 ILE B CA 1
ATOM 5163 C C . ILE B 1 139 ? 7.246 -27.828 -22 1 91.25 139 ILE B C 1
ATOM 5165 O O . ILE B 1 139 ? 8.273 -28.109 -21.375 1 91.25 139 ILE B O 1
ATOM 5169 N N . GLU B 1 140 ? 7.211 -27 -22.922 1 88.62 140 GLU B N 1
ATOM 5170 C CA . GLU B 1 140 ? 8.414 -26.266 -23.297 1 88.62 140 GLU B CA 1
ATOM 5171 C C . GLU B 1 140 ? 8.953 -25.453 -22.125 1 88.62 140 GLU B C 1
ATOM 5173 O O . GLU B 1 140 ? 10.164 -25.422 -21.875 1 88.62 140 GLU B O 1
ATOM 5178 N N . ILE B 1 141 ? 8.062 -24.781 -21.469 1 89.12 141 ILE B N 1
ATOM 5179 C CA . ILE B 1 141 ? 8.453 -23.969 -20.328 1 89.12 141 ILE B CA 1
ATOM 5180 C C . ILE B 1 141 ? 9.016 -24.844 -19.219 1 89.12 141 ILE B C 1
ATOM 5182 O O . ILE B 1 141 ? 10.023 -24.516 -18.594 1 89.12 141 ILE B O 1
ATOM 5186 N N . LEU B 1 142 ? 8.344 -25.938 -19 1 92.38 142 LEU B N 1
ATOM 5187 C CA . LEU B 1 142 ? 8.836 -26.859 -17.984 1 92.38 142 LEU B CA 1
ATOM 5188 C C . LEU B 1 142 ? 10.242 -27.344 -18.328 1 92.38 142 LEU B C 1
ATOM 5190 O O . LEU B 1 142 ? 11.109 -27.406 -17.453 1 92.38 142 LEU B O 1
ATOM 5194 N N . ASN B 1 143 ? 10.523 -27.625 -19.578 1 91.56 143 ASN B N 1
ATOM 5195 C CA . ASN B 1 143 ? 11.852 -28.047 -20.016 1 91.56 143 ASN B CA 1
ATOM 5196 C C . ASN B 1 143 ? 12.898 -26.984 -19.703 1 91.56 143 ASN B C 1
ATOM 5198 O O . ASN B 1 143 ? 13.992 -27.297 -19.234 1 91.56 143 ASN B O 1
ATOM 5202 N N . ILE B 1 144 ? 12.555 -25.797 -19.891 1 85.31 144 ILE B N 1
ATOM 5203 C CA . ILE B 1 144 ? 13.477 -24.688 -19.656 1 85.31 144 ILE B CA 1
ATOM 5204 C C . ILE B 1 144 ? 13.727 -24.531 -18.156 1 85.31 144 ILE B C 1
ATOM 5206 O O . ILE B 1 144 ? 14.867 -24.359 -17.719 1 85.31 144 ILE B O 1
ATOM 5210 N N . THR B 1 145 ? 12.703 -24.594 -17.375 1 88.94 145 THR B N 1
ATOM 5211 C CA . THR B 1 145 ? 12.789 -24.344 -15.938 1 88.94 145 THR B CA 1
ATOM 5212 C C . THR B 1 145 ? 13.523 -25.469 -15.227 1 88.94 145 THR B C 1
ATOM 5214 O O . THR B 1 145 ? 14.203 -25.25 -14.219 1 88.94 145 THR B O 1
ATOM 5217 N N . THR B 1 146 ? 13.383 -26.656 -15.719 1 90.06 146 THR B N 1
ATOM 5218 C CA . THR B 1 146 ? 14.031 -27.781 -15.062 1 90.06 146 THR B CA 1
ATOM 5219 C C . THR B 1 146 ? 15.531 -27.797 -15.352 1 90.06 146 THR B C 1
ATOM 5221 O O . THR B 1 146 ? 16.312 -28.391 -14.609 1 90.06 146 THR B O 1
ATOM 5224 N N . SER B 1 147 ? 15.898 -27.156 -16.422 1 85 147 SER B N 1
ATOM 5225 C CA . SER B 1 147 ? 17.312 -27.078 -16.766 1 85 147 SER B CA 1
ATOM 5226 C C . SER B 1 147 ? 18.031 -26.062 -15.883 1 85 147 SER B C 1
ATOM 5228 O O . SER B 1 147 ? 19.266 -26.078 -15.789 1 85 147 SER B O 1
ATOM 5230 N N . ARG B 1 148 ? 17.234 -25.281 -15.203 1 84 148 ARG B N 1
ATOM 5231 C CA . ARG B 1 148 ? 17.828 -24.266 -14.344 1 84 148 ARG B CA 1
ATOM 5232 C C . ARG B 1 148 ? 17.281 -24.359 -12.922 1 84 148 ARG B C 1
ATOM 5234 O O . ARG B 1 148 ? 16.062 -24.422 -12.711 1 84 148 ARG B O 1
ATOM 5241 N N . THR B 1 149 ? 18.109 -24.328 -12 1 80.25 149 THR B N 1
ATOM 5242 C CA . THR B 1 149 ? 17.719 -24.547 -10.609 1 80.25 149 THR B CA 1
ATOM 5243 C C . THR B 1 149 ? 17.047 -23.297 -10.031 1 80.25 149 THR B C 1
ATOM 5245 O O . THR B 1 149 ? 16.344 -23.375 -9.023 1 80.25 149 THR B O 1
ATOM 5248 N N . THR B 1 150 ? 17.188 -22.188 -10.68 1 86.44 150 THR B N 1
ATOM 5249 C CA . THR B 1 150 ? 16.75 -20.938 -10.078 1 86.44 150 THR B CA 1
ATOM 5250 C C . THR B 1 150 ? 15.305 -20.625 -10.469 1 86.44 150 THR B C 1
ATOM 5252 O O . THR B 1 150 ? 14.672 -19.75 -9.883 1 86.44 150 THR B O 1
ATOM 5255 N N . PHE B 1 151 ? 14.719 -21.359 -11.43 1 89.06 151 PHE B N 1
ATOM 5256 C CA . PHE B 1 151 ? 13.367 -21.078 -11.898 1 89.06 151 PHE B CA 1
ATOM 5257 C C . PHE B 1 151 ? 12.344 -21.938 -11.148 1 89.06 151 PHE B C 1
ATOM 5259 O O . PHE B 1 151 ? 11.438 -22.5 -11.758 1 89.06 151 PHE B O 1
ATOM 5266 N N . THR B 1 152 ? 12.469 -22 -9.898 1 90.06 152 THR B N 1
ATOM 5267 C CA . THR B 1 152 ? 11.68 -22.906 -9.07 1 90.06 152 THR B CA 1
ATOM 5268 C C . THR B 1 152 ? 10.211 -22.5 -9.07 1 90.06 152 THR B C 1
ATOM 5270 O O . THR B 1 152 ? 9.32 -23.359 -9.109 1 90.06 152 THR B O 1
ATOM 5273 N N . ILE B 1 153 ? 9.938 -21.25 -9.055 1 90.06 153 ILE B N 1
ATOM 5274 C CA . ILE B 1 153 ? 8.562 -20.766 -8.977 1 90.06 153 ILE B CA 1
ATOM 5275 C C . ILE B 1 153 ? 7.801 -21.172 -10.242 1 90.06 153 ILE B C 1
ATOM 5277 O O . ILE B 1 153 ? 6.723 -21.766 -10.156 1 90.06 153 ILE B O 1
ATOM 5281 N N . LEU B 1 154 ? 8.352 -20.828 -11.344 1 90.12 154 LEU B N 1
ATOM 5282 C CA . LEU B 1 154 ? 7.727 -21.156 -12.625 1 90.12 154 LEU B CA 1
ATOM 5283 C C . LEU B 1 154 ? 7.652 -22.672 -12.82 1 90.12 154 LEU B C 1
ATOM 5285 O O . LEU B 1 154 ? 6.652 -23.188 -13.32 1 90.12 154 LEU B O 1
ATOM 5289 N N . LYS B 1 155 ? 8.688 -23.344 -12.438 1 91.62 155 LYS B N 1
ATOM 5290 C CA . LYS B 1 155 ? 8.734 -24.797 -12.516 1 91.62 155 LYS B CA 1
ATOM 5291 C C . LYS B 1 155 ? 7.586 -25.438 -11.734 1 91.62 155 LYS B C 1
ATOM 5293 O O . LYS B 1 155 ? 6.844 -26.266 -12.273 1 91.62 155 LYS B O 1
ATOM 5298 N N . ASN B 1 156 ? 7.48 -25.062 -10.555 1 89.75 156 ASN B N 1
ATOM 5299 C CA . ASN B 1 156 ? 6.438 -25.609 -9.695 1 89.75 156 ASN B CA 1
ATOM 5300 C C . ASN B 1 156 ? 5.043 -25.281 -10.219 1 89.75 156 ASN B C 1
ATOM 5302 O O . ASN B 1 156 ? 4.133 -26.109 -10.148 1 89.75 156 ASN B O 1
ATOM 5306 N N . PHE B 1 157 ? 4.949 -24.156 -10.711 1 88.31 157 PHE B N 1
ATOM 5307 C CA . PHE B 1 157 ? 3.672 -23.766 -11.289 1 88.31 157 PHE B CA 1
ATOM 5308 C C . PHE B 1 157 ? 3.316 -24.672 -12.469 1 88.31 157 PHE B C 1
ATOM 5310 O O . PHE B 1 157 ? 2.18 -25.141 -12.578 1 88.31 157 PHE B O 1
ATOM 5317 N N . CYS B 1 158 ? 4.238 -24.859 -13.328 1 88.75 158 CYS B N 1
ATOM 5318 C CA . CYS B 1 158 ? 4.012 -25.703 -14.492 1 88.75 158 CYS B CA 1
ATOM 5319 C C . CYS B 1 158 ? 3.674 -27.125 -14.078 1 88.75 158 CYS B C 1
ATOM 5321 O O . CYS B 1 158 ? 2.771 -27.75 -14.641 1 88.75 158 CYS B O 1
ATOM 5323 N N . LEU B 1 159 ? 4.348 -27.625 -13.133 1 88.88 159 LEU B N 1
ATOM 5324 C CA . LEU B 1 159 ? 4.086 -28.984 -12.641 1 88.88 159 LEU B CA 1
ATOM 5325 C C . LEU B 1 159 ? 2.674 -29.094 -12.086 1 88.88 159 LEU B C 1
ATOM 5327 O O . LEU B 1 159 ? 1.972 -30.062 -12.352 1 88.88 159 LEU B O 1
ATOM 5331 N N . GLU B 1 160 ? 2.332 -28.172 -11.383 1 83.44 160 GLU B N 1
ATOM 5332 C CA . GLU B 1 160 ? 0.981 -28.156 -10.828 1 83.44 160 GLU B CA 1
ATOM 5333 C C . GLU B 1 160 ? -0.067 -28.109 -11.938 1 83.44 160 GLU B C 1
ATOM 5335 O O . GLU B 1 160 ? -1.086 -28.797 -11.867 1 83.44 160 GLU B O 1
ATOM 5340 N N . GLU B 1 161 ? 0.194 -27.297 -12.859 1 82.12 161 GLU B N 1
ATOM 5341 C CA . GLU B 1 161 ? -0.735 -27.172 -13.977 1 82.12 161 GLU B CA 1
ATOM 5342 C C . GLU B 1 161 ? -0.886 -28.5 -14.711 1 82.12 161 GLU B C 1
ATOM 5344 O O . GLU B 1 161 ? -1.988 -28.875 -15.125 1 82.12 161 GLU B O 1
ATOM 5349 N N . ILE B 1 162 ? 0.129 -29.141 -14.875 1 83.31 162 ILE B N 1
ATOM 5350 C CA . ILE B 1 162 ? 0.11 -30.406 -15.586 1 83.31 162 ILE B CA 1
ATOM 5351 C C . ILE B 1 162 ? -0.72 -31.422 -14.805 1 83.31 162 ILE B C 1
ATOM 5353 O O . ILE B 1 162 ? -1.48 -32.188 -15.391 1 83.31 162 ILE B O 1
ATOM 5357 N N . THR B 1 163 ? -0.635 -31.422 -13.492 1 80.12 163 THR B N 1
ATOM 5358 C CA . THR B 1 163 ? -1.391 -32.344 -12.656 1 80.12 163 THR B CA 1
ATOM 5359 C C . THR B 1 163 ? -2.889 -32.062 -12.773 1 80.12 163 THR B C 1
ATOM 5361 O O . THR B 1 163 ? -3.697 -33 -12.695 1 80.12 163 THR B O 1
ATOM 5364 N N . LEU B 1 164 ? -3.18 -30.922 -13 1 75.69 164 LEU B N 1
ATOM 5365 C CA . LEU B 1 164 ? -4.59 -30.547 -13.086 1 75.69 164 LEU B CA 1
ATOM 5366 C C . LEU B 1 164 ? -5.152 -30.891 -14.461 1 75.69 164 LEU B C 1
ATOM 5368 O O . LEU B 1 164 ? -6.363 -31.078 -14.617 1 75.69 164 LEU B O 1
ATOM 5372 N N . LEU B 1 165 ? -4.344 -30.906 -15.43 1 73.88 165 LEU B N 1
ATOM 5373 C CA . LEU B 1 165 ? -4.793 -31.203 -16.781 1 73.88 165 LEU B CA 1
ATOM 5374 C C . LEU B 1 165 ? -4.785 -32.719 -17.047 1 73.88 165 LEU B C 1
ATOM 5376 O O . LEU B 1 165 ? -5.043 -33.156 -18.172 1 73.88 165 LEU B O 1
ATOM 5380 N N . ASN B 1 166 ? -4.664 -33.469 -16.047 1 71.19 166 ASN B N 1
ATOM 5381 C CA . ASN B 1 166 ? -4.699 -34.938 -16.172 1 71.19 166 ASN B CA 1
ATOM 5382 C C . ASN B 1 166 ? -6.09 -35.438 -16.562 1 71.19 166 ASN B C 1
ATOM 5384 O O . ASN B 1 166 ? -7.098 -34.875 -16.109 1 71.19 166 ASN B O 1
ATOM 5388 N N . PRO B 1 167 ? -6.059 -36.25 -17.578 1 69.06 167 PRO B N 1
ATOM 5389 C CA . PRO B 1 167 ? -5.055 -37.062 -18.25 1 69.06 167 PRO B CA 1
ATOM 5390 C C . PRO B 1 167 ? -4.672 -36.5 -19.625 1 69.06 167 PRO B C 1
ATOM 5392 O O . PRO B 1 167 ? -3.787 -37.062 -20.297 1 69.06 167 PRO B O 1
ATOM 5395 N N . SER B 1 168 ? -5.359 -35.406 -19.938 1 74.69 168 SER B N 1
ATOM 5396 C CA . SER B 1 168 ? -5.258 -34.938 -21.312 1 74.69 168 SER B CA 1
ATOM 5397 C C . SER B 1 168 ? -3.807 -34.656 -21.688 1 74.69 168 SER B C 1
ATOM 5399 O O . SER B 1 168 ? -3.369 -35.031 -22.781 1 74.69 168 SER B O 1
ATOM 5401 N N . ILE B 1 169 ? -3.129 -34.219 -20.828 1 80.75 169 ILE B N 1
ATOM 5402 C CA . ILE B 1 169 ? -1.77 -33.812 -21.156 1 80.75 169 ILE B CA 1
ATOM 5403 C C . ILE B 1 169 ? -0.882 -35.031 -21.328 1 80.75 169 ILE B C 1
ATOM 5405 O O . ILE B 1 169 ? 0.006 -35.062 -22.172 1 80.75 169 ILE B O 1
ATOM 5409 N N . PHE B 1 170 ? -1.151 -36.031 -20.609 1 82.69 170 PHE B N 1
ATOM 5410 C CA . PHE B 1 170 ? -0.349 -37.25 -20.672 1 82.69 170 PHE B CA 1
ATOM 5411 C C . PHE B 1 170 ? -0.627 -38.031 -21.953 1 82.69 170 PHE B C 1
ATOM 5413 O O . PHE B 1 170 ? 0.237 -38.75 -22.438 1 82.69 170 PHE B O 1
ATOM 5420 N N . GLU B 1 171 ? -1.78 -37.75 -22.375 1 79.94 171 GLU B N 1
ATOM 5421 C CA . GLU B 1 171 ? -2.182 -38.438 -23.594 1 79.94 171 GLU B CA 1
ATOM 5422 C C . GLU B 1 171 ? -1.795 -37.625 -24.844 1 79.94 171 GLU B C 1
ATOM 5424 O O . GLU B 1 171 ? -1.858 -38.125 -25.953 1 79.94 171 GLU B O 1
ATOM 5429 N N . SER B 1 172 ? -1.359 -36.5 -24.625 1 82.81 172 SER B N 1
ATOM 5430 C CA . SER B 1 172 ? -1.05 -35.625 -25.75 1 82.81 172 SER B CA 1
ATOM 5431 C C . SER B 1 172 ? 0.335 -35.906 -26.312 1 82.81 172 SER B C 1
ATOM 5433 O O . SER B 1 172 ? 1.177 -36.5 -25.641 1 82.81 172 SER B O 1
ATOM 5435 N N . GLU B 1 173 ? 0.558 -35.5 -27.594 1 85.75 173 GLU B N 1
ATOM 5436 C CA . GLU B 1 173 ? 1.856 -35.688 -28.234 1 85.75 173 GLU B CA 1
ATOM 5437 C C . GLU B 1 173 ? 2.898 -34.75 -27.625 1 85.75 173 GLU B C 1
ATOM 5439 O O . GLU B 1 173 ? 4.094 -35.031 -27.641 1 85.75 173 GLU B O 1
ATOM 5444 N N . THR B 1 174 ? 2.4 -33.75 -27.078 1 87.19 174 THR B N 1
ATOM 5445 C CA . THR B 1 174 ? 3.301 -32.781 -26.484 1 87.19 174 THR B CA 1
ATOM 5446 C C . THR B 1 174 ? 4.039 -33.375 -25.297 1 87.19 174 THR B C 1
ATOM 5448 O O . THR B 1 174 ? 5.156 -32.938 -24.984 1 87.19 174 THR B O 1
ATOM 5451 N N . PHE B 1 175 ? 3.369 -34.281 -24.703 1 89.94 175 PHE B N 1
ATOM 5452 C CA . PHE B 1 175 ? 3.973 -34.969 -23.547 1 89.94 175 PHE B CA 1
ATOM 5453 C C . PHE B 1 175 ? 5.289 -35.625 -23.938 1 89.94 175 PHE B C 1
ATOM 5455 O O . PHE B 1 175 ? 6.238 -35.625 -23.156 1 89.94 175 PHE B O 1
ATOM 5462 N N . LEU B 1 176 ? 5.375 -36.062 -25.125 1 91.94 176 LEU B N 1
ATOM 5463 C CA . LEU B 1 176 ? 6.531 -36.812 -25.609 1 91.94 176 LEU B CA 1
ATOM 5464 C C . LEU B 1 176 ? 7.719 -35.875 -25.844 1 91.94 176 LEU B C 1
ATOM 5466 O O . LEU B 1 176 ? 8.852 -36.344 -25.984 1 91.94 176 LEU B O 1
ATOM 5470 N N . ASN B 1 177 ? 7.48 -34.625 -25.844 1 92.12 177 ASN B N 1
ATOM 5471 C CA . ASN B 1 177 ? 8.539 -33.656 -26.062 1 92.12 177 ASN B CA 1
ATOM 5472 C C . ASN B 1 177 ? 9.195 -33.219 -24.75 1 92.12 177 ASN B C 1
ATOM 5474 O O . ASN B 1 177 ? 10.094 -32.375 -24.734 1 92.12 177 ASN B O 1
ATOM 5478 N N . MET B 1 178 ? 8.836 -33.875 -23.719 1 93.69 178 MET B N 1
ATOM 5479 C CA . MET B 1 178 ? 9.398 -33.562 -22.406 1 93.69 178 MET B CA 1
ATOM 5480 C C . MET B 1 178 ? 10.844 -34.031 -22.312 1 93.69 178 MET B C 1
ATOM 5482 O O . MET B 1 178 ? 11.18 -35.125 -22.781 1 93.69 178 MET B O 1
ATOM 5486 N N . ASP B 1 179 ? 11.648 -33.188 -21.719 1 93.81 179 ASP B N 1
ATOM 5487 C CA . ASP B 1 179 ? 13 -33.625 -21.406 1 93.81 179 ASP B CA 1
ATOM 5488 C C . ASP B 1 179 ? 13 -34.594 -20.219 1 93.81 179 ASP B C 1
ATOM 5490 O O . ASP B 1 179 ? 12.047 -34.625 -19.453 1 93.81 179 ASP B O 1
ATOM 5494 N N . GLU B 1 180 ? 14.047 -35.344 -20.156 1 94.44 180 GLU B N 1
ATOM 5495 C CA . GLU B 1 180 ? 14.156 -36.312 -19.078 1 94.44 180 GLU B CA 1
ATOM 5496 C C . GLU B 1 180 ? 14.031 -35.656 -17.703 1 94.44 180 GLU B C 1
ATOM 5498 O O . GLU B 1 180 ? 13.336 -36.156 -16.812 1 94.44 180 GLU B O 1
ATOM 5503 N N . SER B 1 181 ? 14.688 -34.5 -17.578 1 93.56 181 SER B N 1
ATOM 5504 C CA . SER B 1 181 ? 14.656 -33.812 -16.297 1 93.56 181 SER B CA 1
ATOM 5505 C C . SER B 1 181 ? 13.242 -33.406 -15.922 1 93.56 181 SER B C 1
ATOM 5507 O O . SER B 1 181 ? 12.852 -33.469 -14.758 1 93.56 181 SER B O 1
ATOM 5509 N N . SER B 1 182 ? 12.547 -33 -16.891 1 94.19 182 SER B N 1
ATOM 5510 C CA . SER B 1 182 ? 11.164 -32.594 -16.672 1 94.19 182 SER B CA 1
ATOM 5511 C C . SER B 1 182 ? 10.289 -33.781 -16.281 1 94.19 182 SER B C 1
ATOM 5513 O O . SER B 1 182 ? 9.461 -33.688 -15.375 1 94.19 182 SER B O 1
ATOM 5515 N N . LEU B 1 183 ? 10.492 -34.844 -17.031 1 95.19 183 LEU B N 1
ATOM 5516 C CA . LEU B 1 183 ? 9.727 -36.062 -16.734 1 95.19 183 LEU B CA 1
ATOM 5517 C C . LEU B 1 183 ? 10.016 -36.562 -15.328 1 95.19 183 LEU B C 1
ATOM 5519 O O . LEU B 1 183 ? 9.102 -36.938 -14.602 1 95.19 183 LEU B O 1
ATOM 5523 N N . VAL B 1 184 ? 11.227 -36.562 -15.023 1 95.06 184 VAL B N 1
ATOM 5524 C CA . VAL B 1 184 ? 11.633 -36.969 -13.688 1 95.06 184 VAL B CA 1
ATOM 5525 C C . VAL B 1 184 ? 10.969 -36.094 -12.633 1 95.06 184 VAL B C 1
ATOM 5527 O O . VAL B 1 184 ? 10.414 -36.594 -11.656 1 95.06 184 VAL B O 1
ATOM 5530 N N . ALA B 1 185 ? 11.008 -34.812 -12.828 1 93.5 185 ALA B N 1
ATOM 5531 C CA . ALA B 1 185 ? 10.383 -33.875 -11.898 1 93.5 185 ALA B CA 1
ATOM 5532 C C . ALA B 1 185 ? 8.891 -34.156 -11.758 1 93.5 185 ALA B C 1
ATOM 5534 O O . ALA B 1 185 ? 8.336 -34.062 -10.656 1 93.5 185 ALA B O 1
ATOM 5535 N N . LEU B 1 186 ? 8.289 -34.438 -12.812 1 92.19 186 LEU B N 1
ATOM 5536 C CA . LEU B 1 186 ? 6.867 -34.75 -12.836 1 92.19 186 LEU B CA 1
ATOM 5537 C C . LEU B 1 186 ? 6.582 -36.031 -12.055 1 92.19 186 LEU B C 1
ATOM 5539 O O . LEU B 1 186 ? 5.652 -36.062 -11.25 1 92.19 186 LEU B O 1
ATOM 5543 N N . LEU B 1 187 ? 7.395 -37.094 -12.266 1 93.12 187 LEU B N 1
ATOM 5544 C CA . LEU B 1 187 ? 7.188 -38.406 -11.664 1 93.12 187 LEU B CA 1
ATOM 5545 C C . LEU B 1 187 ? 7.449 -38.344 -10.164 1 93.12 187 LEU B C 1
ATOM 5547 O O . LEU B 1 187 ? 6.984 -39.219 -9.422 1 93.12 187 LEU B O 1
ATOM 5551 N N . GLU B 1 188 ? 8.141 -37.438 -9.742 1 91.88 188 GLU B N 1
ATOM 5552 C CA . GLU B 1 188 ? 8.445 -37.281 -8.32 1 91.88 188 GLU B CA 1
ATOM 5553 C C . GLU B 1 188 ? 7.25 -36.75 -7.543 1 91.88 188 GLU B C 1
ATOM 5555 O O . GLU B 1 188 ? 7.211 -36.844 -6.312 1 91.88 188 GLU B O 1
ATOM 5560 N N . ARG B 1 189 ? 6.328 -36.312 -8.219 1 88.94 189 ARG B N 1
ATOM 5561 C CA . ARG B 1 189 ? 5.176 -35.719 -7.559 1 88.94 189 ARG B CA 1
ATOM 5562 C C . ARG B 1 189 ? 4.254 -36.781 -6.984 1 88.94 189 ARG B C 1
ATOM 5564 O O . ARG B 1 189 ? 4.113 -37.844 -7.562 1 88.94 189 ARG B O 1
ATOM 5571 N N . ASP B 1 190 ? 3.576 -36.375 -5.91 1 85 190 ASP B N 1
ATOM 5572 C CA . ASP B 1 190 ? 2.676 -37.312 -5.238 1 85 190 ASP B CA 1
ATOM 5573 C C . ASP B 1 190 ? 1.225 -37.062 -5.645 1 85 190 ASP B C 1
ATOM 5575 O O . ASP B 1 190 ? 0.338 -37.875 -5.309 1 85 190 ASP B O 1
ATOM 5579 N N . ASP B 1 191 ? 1.008 -36.125 -6.402 1 81.56 191 ASP B N 1
ATOM 5580 C CA . ASP B 1 191 ? -0.375 -35.719 -6.656 1 81.56 191 ASP B CA 1
ATOM 5581 C C . ASP B 1 191 ? -0.688 -35.75 -8.148 1 81.56 191 ASP B C 1
ATOM 5583 O O . ASP B 1 191 ? -1.393 -34.875 -8.656 1 81.56 191 ASP B O 1
ATOM 5587 N N . LEU B 1 192 ? -0.199 -36.656 -8.922 1 82.31 192 LEU B N 1
ATOM 5588 C CA . LEU B 1 192 ? -0.404 -36.719 -10.359 1 82.31 192 LEU B CA 1
ATOM 5589 C C . LEU B 1 192 ? -1.822 -37.188 -10.688 1 82.31 192 LEU B C 1
ATOM 5591 O O . LEU B 1 192 ? -2.32 -36.906 -11.789 1 82.31 192 LEU B O 1
ATOM 5595 N N . GLY B 1 193 ? -2.514 -37.75 -9.836 1 72.94 193 GLY B N 1
ATOM 5596 C CA . GLY B 1 193 ? -3.895 -38.156 -10.039 1 72.94 193 GLY B CA 1
ATOM 5597 C C . GLY B 1 193 ? -4.039 -39.25 -11.078 1 72.94 193 GLY B C 1
ATOM 5598 O O . GLY B 1 193 ? -5.078 -39.375 -11.734 1 72.94 193 GLY B O 1
ATOM 5599 N N . MET B 1 194 ? -3.039 -39.938 -11.438 1 80.5 194 MET B N 1
ATOM 5600 C CA . MET B 1 194 ? -3.068 -41.031 -12.391 1 80.5 194 MET B CA 1
ATOM 5601 C C . MET B 1 194 ? -2.652 -42.344 -11.711 1 80.5 194 MET B C 1
ATOM 5603 O O . MET B 1 194 ? -1.887 -42.312 -10.742 1 80.5 194 MET B O 1
ATOM 5607 N N . SER B 1 195 ? -3.328 -43.406 -12.25 1 85 195 SER B N 1
ATOM 5608 C CA . SER B 1 195 ? -2.918 -44.719 -11.727 1 85 195 SER B CA 1
ATOM 5609 C C . SER B 1 195 ? -1.515 -45.094 -12.195 1 85 195 SER B C 1
ATOM 5611 O O . SER B 1 195 ? -1.054 -44.594 -13.227 1 85 195 SER B O 1
ATOM 5613 N N . GLU B 1 196 ? -0.861 -45.906 -11.461 1 91.5 196 GLU B N 1
ATOM 5614 C CA . GLU B 1 196 ? 0.531 -46.25 -11.742 1 91.5 196 GLU B CA 1
ATOM 5615 C C . GLU B 1 196 ? 0.655 -47 -13.062 1 91.5 196 GLU B C 1
ATOM 5617 O O . GLU B 1 196 ? 1.593 -46.781 -13.828 1 91.5 196 GLU B O 1
ATOM 5622 N N . PRO B 1 197 ? -0.307 -47.906 -13.336 1 90.69 197 PRO B N 1
ATOM 5623 C CA . PRO B 1 197 ? -0.199 -48.594 -14.633 1 90.69 197 PRO B CA 1
ATOM 5624 C C . PRO B 1 197 ? -0.344 -47.625 -15.812 1 90.69 197 PRO B C 1
ATOM 5626 O O . PRO B 1 197 ? 0.331 -47.781 -16.828 1 90.69 197 PRO B O 1
ATOM 5629 N N . GLU B 1 198 ? -1.222 -46.719 -15.641 1 89.25 198 GLU B N 1
ATOM 5630 C CA . GLU B 1 198 ? -1.386 -45.719 -16.688 1 89.25 198 GLU B CA 1
ATOM 5631 C C . GLU B 1 198 ? -0.134 -44.844 -16.828 1 89.25 198 GLU B C 1
ATOM 5633 O O . GLU B 1 198 ? 0.272 -44.5 -17.938 1 89.25 198 GLU B O 1
ATOM 5638 N N . LEU B 1 199 ? 0.381 -44.531 -15.727 1 91.94 199 LEU B N 1
ATOM 5639 C CA . LEU B 1 199 ? 1.611 -43.75 -15.719 1 91.94 199 LEU B CA 1
ATOM 5640 C C . LEU B 1 199 ? 2.746 -44.5 -16.391 1 91.94 199 LEU B C 1
ATOM 5642 O O . LEU B 1 199 ? 3.521 -43.938 -17.156 1 91.94 199 LEU B O 1
ATOM 5646 N N . TRP B 1 200 ? 2.844 -45.781 -16.078 1 93.88 200 TRP B N 1
ATOM 5647 C CA . TRP B 1 200 ? 3.84 -46.656 -16.703 1 93.88 200 TRP B CA 1
ATOM 5648 C C . TRP B 1 200 ? 3.713 -46.625 -18.219 1 93.88 200 TRP B C 1
ATOM 5650 O O . TRP B 1 200 ? 4.711 -46.469 -18.938 1 93.88 200 TRP B O 1
ATOM 5660 N N . ASP B 1 201 ? 2.521 -46.688 -18.688 1 92.75 201 ASP B N 1
ATOM 5661 C CA . ASP B 1 201 ? 2.285 -46.688 -20.125 1 92.75 201 ASP B CA 1
ATOM 5662 C C . ASP B 1 201 ? 2.801 -45.375 -20.75 1 92.75 201 ASP B C 1
ATOM 5664 O O . ASP B 1 201 ? 3.416 -45.406 -21.812 1 92.75 201 ASP B O 1
ATOM 5668 N N . CYS B 1 202 ? 2.535 -44.312 -20.094 1 92.06 202 CYS B N 1
ATOM 5669 C CA . CYS B 1 202 ? 2.957 -43 -20.609 1 92.06 202 CYS B CA 1
ATOM 5670 C C . CYS B 1 202 ? 4.477 -42.906 -20.609 1 92.06 202 CYS B C 1
ATOM 5672 O O . CYS B 1 202 ? 5.062 -42.406 -21.578 1 92.06 202 CYS B O 1
ATOM 5674 N N . VAL B 1 203 ? 5.09 -43.344 -19.547 1 94.69 203 VAL B N 1
ATOM 5675 C CA . VAL B 1 203 ? 6.543 -43.281 -19.406 1 94.69 203 VAL B CA 1
ATOM 5676 C C . VAL B 1 203 ? 7.199 -44.188 -20.453 1 94.69 203 VAL B C 1
ATOM 5678 O O . VAL B 1 203 ? 8.203 -43.812 -21.062 1 94.69 203 VAL B O 1
ATOM 5681 N N . LEU B 1 204 ? 6.609 -45.344 -20.594 1 93.75 204 LEU B N 1
ATOM 5682 C CA . LEU B 1 204 ? 7.129 -46.281 -21.594 1 93.75 204 LEU B CA 1
ATOM 5683 C C . LEU B 1 204 ? 7.047 -45.656 -23 1 93.75 204 LEU B C 1
ATOM 5685 O O . LEU B 1 204 ? 7.996 -45.75 -23.766 1 93.75 204 LEU B O 1
ATOM 5689 N N . LYS B 1 205 ? 5.91 -45.125 -23.266 1 91.75 205 LYS B N 1
ATOM 5690 C CA . LYS B 1 205 ? 5.734 -44.469 -24.562 1 91.75 205 LYS B CA 1
ATOM 5691 C C . LYS B 1 205 ? 6.766 -43.375 -24.766 1 91.75 205 LYS B C 1
ATOM 5693 O O . LYS B 1 205 ? 7.336 -43.25 -25.859 1 91.75 205 LYS B O 1
ATOM 5698 N N . TRP B 1 206 ? 6.945 -42.594 -23.766 1 94.56 206 TRP B N 1
ATOM 5699 C CA . TRP B 1 206 ? 7.945 -41.531 -23.812 1 94.56 206 TRP B CA 1
ATOM 5700 C C . TRP B 1 206 ? 9.336 -42.094 -24.062 1 94.56 206 TRP B C 1
ATOM 5702 O O . TRP B 1 206 ? 10.094 -41.594 -24.891 1 94.56 206 TRP B O 1
ATOM 5712 N N . GLY B 1 207 ? 9.734 -43.156 -23.328 1 94.12 207 GLY B N 1
ATOM 5713 C CA . GLY B 1 207 ? 11.031 -43.781 -23.484 1 94.12 207 GLY B CA 1
ATOM 5714 C C . GLY B 1 207 ? 11.281 -44.312 -24.875 1 94.12 207 GLY B C 1
ATOM 5715 O O . GLY B 1 207 ? 12.359 -44.125 -25.438 1 94.12 207 GLY B O 1
ATOM 5716 N N . ILE B 1 208 ? 10.297 -44.938 -25.406 1 91.25 208 ILE B N 1
ATOM 5717 C CA . ILE B 1 208 ? 10.406 -45.531 -26.734 1 91.25 208 ILE B CA 1
ATOM 5718 C C . ILE B 1 208 ? 10.602 -44.406 -27.766 1 91.25 208 ILE B C 1
ATOM 5720 O O . ILE B 1 208 ? 11.438 -44.531 -28.672 1 91.25 208 ILE B O 1
ATOM 5724 N N . THR B 1 209 ? 9.875 -43.375 -27.625 1 90.94 209 THR B N 1
ATOM 5725 C CA . THR B 1 209 ? 9.938 -42.25 -28.562 1 90.94 209 THR B CA 1
ATOM 5726 C C . THR B 1 209 ? 11.273 -41.531 -28.453 1 90.94 209 THR B C 1
ATOM 5728 O O . THR B 1 209 ? 11.805 -41.031 -29.453 1 90.94 209 THR B O 1
ATOM 5731 N N . ASN B 1 210 ? 11.82 -41.469 -27.281 1 91.88 210 ASN B N 1
ATOM 5732 C CA . ASN B 1 210 ? 13.008 -40.656 -27.047 1 91.88 210 ASN B CA 1
ATOM 5733 C C . ASN B 1 210 ? 14.281 -41.5 -27.047 1 91.88 210 ASN B C 1
ATOM 5735 O O . ASN B 1 210 ? 15.359 -41 -26.719 1 91.88 210 ASN B O 1
ATOM 5739 N N . THR B 1 211 ? 14.117 -42.75 -27.344 1 91.31 211 THR B N 1
ATOM 5740 C CA . THR B 1 211 ? 15.273 -43.594 -27.594 1 91.31 211 THR B CA 1
ATOM 5741 C C . THR B 1 211 ? 15.633 -43.594 -29.078 1 91.31 211 THR B C 1
ATOM 5743 O O . THR B 1 211 ? 14.875 -44.125 -29.906 1 91.31 211 THR B O 1
ATOM 5746 N N . PRO B 1 212 ? 16.719 -42.969 -29.469 1 84.56 212 PRO B N 1
ATOM 5747 C CA . PRO B 1 212 ? 17.062 -42.75 -30.875 1 84.56 212 PRO B CA 1
ATOM 5748 C C . PRO B 1 212 ? 17.031 -44.062 -31.672 1 84.56 212 PRO B C 1
ATOM 5750 O O . PRO B 1 212 ? 16.578 -44.062 -32.812 1 84.56 212 PRO B O 1
ATOM 5753 N N . SER B 1 213 ? 17.484 -45.219 -31.156 1 78.75 213 SER B N 1
ATOM 5754 C CA . SER B 1 213 ? 17.578 -46.5 -31.891 1 78.75 213 SER B CA 1
ATOM 5755 C C . SER B 1 213 ? 16.188 -47.062 -32.156 1 78.75 213 SER B C 1
ATOM 5757 O O . SER B 1 213 ? 16.016 -47.844 -33.094 1 78.75 213 SER B O 1
ATOM 5759 N N . LEU B 1 214 ? 15.211 -46.656 -31.297 1 76.44 214 LEU B N 1
ATOM 5760 C CA . LEU B 1 214 ? 13.867 -47.188 -31.406 1 76.44 214 LEU B CA 1
ATOM 5761 C C . LEU B 1 214 ? 12.977 -46.312 -32.25 1 76.44 214 LEU B C 1
ATOM 5763 O O . LEU B 1 214 ? 12.023 -46.781 -32.875 1 76.44 214 LEU B O 1
ATOM 5767 N N . SER B 1 215 ? 13.102 -44.906 -32.188 1 64.19 215 SER B N 1
ATOM 5768 C CA . SER B 1 215 ? 12.289 -43.938 -32.875 1 64.19 215 SER B CA 1
ATOM 5769 C C . SER B 1 215 ? 12.438 -44.062 -34.406 1 64.19 215 SER B C 1
ATOM 5771 O O . SER B 1 215 ? 11.477 -43.812 -35.125 1 64.19 215 SER B O 1
ATOM 5773 N N . TYR B 1 216 ? 13.547 -44.25 -34.906 1 55.25 216 TYR B N 1
ATOM 5774 C CA . TYR B 1 216 ? 13.805 -44.375 -36.344 1 55.25 216 TYR B CA 1
ATOM 5775 C C . TYR B 1 216 ? 12.984 -45.531 -36.938 1 55.25 216 TYR B C 1
ATOM 5777 O O . TYR B 1 216 ? 12.531 -45.438 -38.094 1 55.25 216 TYR B O 1
ATOM 5785 N N . ASN B 1 217 ? 12.641 -46.438 -36.219 1 48.56 217 ASN B N 1
ATOM 5786 C CA . ASN B 1 217 ? 11.898 -47.562 -36.781 1 48.56 217 ASN B CA 1
ATOM 5787 C C . ASN B 1 217 ? 10.414 -47.25 -36.906 1 48.56 217 ASN B C 1
ATOM 5789 O O . ASN B 1 217 ? 9.656 -48 -37.5 1 48.56 217 ASN B O 1
ATOM 5793 N N . LYS B 1 218 ? 9.781 -46.188 -36.312 1 50.31 218 LYS B N 1
ATOM 5794 C CA . LYS B 1 218 ? 8.414 -45.688 -36.406 1 50.31 218 LYS B CA 1
ATOM 5795 C C . LYS B 1 218 ? 8.188 -45.031 -37.781 1 50.31 218 LYS B C 1
ATOM 5797 O O . LYS B 1 218 ? 7.09 -45.094 -38.344 1 50.31 218 LYS B O 1
ATOM 5802 N N . ASN B 1 219 ? 9.047 -44.156 -38.156 1 44.88 219 ASN B N 1
ATOM 5803 C CA . ASN B 1 219 ? 8.828 -43.5 -39.438 1 44.88 219 ASN B CA 1
ATOM 5804 C C . ASN B 1 219 ? 8.508 -44.531 -40.531 1 44.88 219 ASN B C 1
ATOM 5806 O O . ASN B 1 219 ? 7.98 -44.188 -41.594 1 44.88 219 ASN B O 1
ATOM 5810 N N . ILE B 1 220 ? 9.016 -45.625 -40.469 1 39.66 220 ILE B N 1
ATOM 5811 C CA . ILE B 1 220 ? 8.594 -46.594 -41.5 1 39.66 220 ILE B CA 1
ATOM 5812 C C . ILE B 1 220 ? 7.125 -46.938 -41.312 1 39.66 220 ILE B C 1
ATOM 5814 O O . ILE B 1 220 ? 6.422 -47.281 -42.25 1 39.66 220 ILE B O 1
ATOM 5818 N N . ILE B 1 221 ? 6.578 -46.844 -40.062 1 37.66 221 ILE B N 1
ATOM 5819 C CA . ILE B 1 221 ? 5.207 -47.25 -39.812 1 37.66 221 ILE B CA 1
ATOM 5820 C C . ILE B 1 221 ? 4.25 -46.094 -40.062 1 37.66 221 ILE B C 1
ATOM 5822 O O . ILE B 1 221 ? 3.061 -46.312 -40.312 1 37.66 221 ILE B O 1
ATOM 5826 N N . SER B 1 222 ? 4.531 -44.812 -39.75 1 38.34 222 SER B N 1
ATOM 5827 C CA . SER B 1 222 ? 3.525 -43.781 -39.906 1 38.34 222 SER B CA 1
ATOM 5828 C C . SER B 1 222 ? 3.139 -43.625 -41.375 1 38.34 222 SER B C 1
ATOM 5830 O O . SER B 1 222 ? 2.34 -42.75 -41.719 1 38.34 222 SER B O 1
ATOM 5832 N N . ASN B 1 223 ? 3.84 -43.875 -42.406 1 35.09 223 ASN B N 1
ATOM 5833 C CA . ASN B 1 223 ? 3.186 -43.625 -43.688 1 35.09 223 ASN B CA 1
ATOM 5834 C C . ASN B 1 223 ? 1.776 -44.188 -43.719 1 35.09 223 ASN B C 1
ATOM 5836 O O . ASN B 1 223 ? 1.021 -43.938 -44.688 1 35.09 223 ASN B O 1
ATOM 5840 N N . ASN B 1 224 ? 1.463 -45.5 -43.438 1 31.73 224 ASN B N 1
ATOM 5841 C CA . ASN B 1 224 ? 0.073 -45.906 -43.656 1 31.73 224 ASN B CA 1
ATOM 5842 C C . ASN B 1 224 ? -0.844 -45.312 -42.594 1 31.73 224 ASN B C 1
ATOM 5844 O O . ASN B 1 224 ? -0.482 -45.281 -41.406 1 31.73 224 ASN B O 1
ATOM 5848 N N . ASN B 1 225 ? -1.854 -44.281 -42.875 1 35.5 225 ASN B N 1
ATOM 5849 C CA . ASN B 1 225 ? -2.871 -43.5 -42.188 1 35.5 225 ASN B CA 1
ATOM 5850 C C . ASN B 1 225 ? -3.26 -44.156 -40.875 1 35.5 225 ASN B C 1
ATOM 5852 O O . ASN B 1 225 ? -3.779 -43.5 -39.969 1 35.5 225 ASN B O 1
ATOM 5856 N N . ASN B 1 226 ? -3.883 -45.469 -40.938 1 34.31 226 ASN B N 1
ATOM 5857 C CA . ASN B 1 226 ? -4.75 -46.188 -40 1 34.31 226 ASN B CA 1
ATOM 5858 C C . ASN B 1 226 ? -4.008 -46.625 -38.75 1 34.31 226 ASN B C 1
ATOM 5860 O O . ASN B 1 226 ? -4.555 -47.344 -37.906 1 34.31 226 ASN B O 1
ATOM 5864 N N . LEU B 1 227 ? -2.656 -46.844 -38.719 1 35.5 227 LEU B N 1
ATOM 5865 C CA . LEU B 1 227 ? -2.016 -47.75 -37.781 1 35.5 227 LEU B CA 1
ATOM 5866 C C . LEU B 1 227 ? -1.665 -47.031 -36.469 1 35.5 227 LEU B C 1
ATOM 5868 O O . LEU B 1 227 ? -0.487 -46.812 -36.188 1 35.5 227 LEU B O 1
ATOM 5872 N N . ILE B 1 228 ? -2.141 -45.938 -36.188 1 37.84 228 ILE B N 1
ATOM 5873 C CA . ILE B 1 228 ? -1.816 -45.375 -34.875 1 37.84 228 ILE B CA 1
ATOM 5874 C C . ILE B 1 228 ? -1.88 -46.469 -33.812 1 37.84 228 ILE B C 1
ATOM 5876 O O . ILE B 1 228 ? -1.28 -46.312 -32.75 1 37.84 228 ILE B O 1
ATOM 5880 N N . SER B 1 229 ? -3.055 -47.219 -33.75 1 36.53 229 SER B N 1
ATOM 5881 C CA . SER B 1 229 ? -3.273 -48.219 -32.719 1 36.53 229 SER B CA 1
ATOM 5882 C C . SER B 1 229 ? -2.26 -49.375 -32.812 1 36.53 229 SER B C 1
ATOM 5884 O O . SER B 1 229 ? -2.59 -50.531 -32.562 1 36.53 229 SER B O 1
ATOM 5886 N N . ARG B 1 230 ? -1.35 -49.344 -33.688 1 38.03 230 ARG B N 1
ATOM 5887 C CA . ARG B 1 230 ? -0.56 -50.562 -33.812 1 38.03 230 ARG B CA 1
ATOM 5888 C C . ARG B 1 230 ? 0.046 -50.969 -32.5 1 38.03 230 ARG B C 1
ATOM 5890 O O . ARG B 1 230 ? 0.658 -50.156 -31.797 1 38.03 230 ARG B O 1
ATOM 5897 N N . ASP B 1 231 ? -0.36 -52.031 -31.891 1 40.66 231 ASP B N 1
ATOM 5898 C CA . ASP B 1 231 ? 0.018 -52.875 -30.781 1 40.66 231 ASP B CA 1
ATOM 5899 C C . ASP B 1 231 ? 1.533 -53.062 -30.703 1 40.66 231 ASP B C 1
ATOM 5901 O O . ASP B 1 231 ? 2.148 -53.562 -31.641 1 40.66 231 ASP B O 1
ATOM 5905 N N . TYR B 1 232 ? 2.377 -52.094 -30.188 1 47.5 232 TYR B N 1
ATOM 5906 C CA . TYR B 1 232 ? 3.736 -52.406 -29.766 1 47.5 232 TYR B CA 1
ATOM 5907 C C . TYR B 1 232 ? 3.934 -53.938 -29.672 1 47.5 232 TYR B C 1
ATOM 5909 O O . TYR B 1 232 ? 5.047 -54.406 -29.438 1 47.5 232 TYR B O 1
ATOM 5917 N N . ASN B 1 233 ? 2.801 -54.625 -29.766 1 45.84 233 ASN B N 1
ATOM 5918 C CA . ASN B 1 233 ? 2.824 -56.062 -29.625 1 45.84 233 ASN B CA 1
ATOM 5919 C C . ASN B 1 233 ? 3.572 -56.719 -30.781 1 45.84 233 ASN B C 1
ATOM 5921 O O . ASN B 1 233 ? 4.094 -57.844 -30.641 1 45.84 233 ASN B O 1
ATOM 5925 N N . ASP B 1 234 ? 3.645 -56 -32.031 1 50.47 234 ASP B N 1
ATOM 5926 C CA . ASP B 1 234 ? 4.207 -56.75 -33.125 1 50.47 234 ASP B CA 1
ATOM 5927 C C . ASP B 1 234 ? 5.695 -56.438 -33.312 1 50.47 234 ASP B C 1
ATOM 5929 O O . ASP B 1 234 ? 6.34 -56.969 -34.219 1 50.47 234 ASP B O 1
ATOM 5933 N N . TYR B 1 235 ? 6.242 -55.531 -32.656 1 58.53 235 TYR B N 1
ATOM 5934 C CA . TYR B 1 235 ? 7.672 -55.25 -32.75 1 58.53 235 TYR B CA 1
ATOM 5935 C C . TYR B 1 235 ? 8.492 -56.375 -32.125 1 58.53 235 TYR B C 1
ATOM 5937 O O . TYR B 1 235 ? 8.164 -56.844 -31.031 1 58.53 235 TYR B O 1
ATOM 5945 N N . GLU B 1 236 ? 9.273 -57.031 -32.906 1 72.81 236 GLU B N 1
ATOM 5946 C CA . GLU B 1 236 ? 10.203 -58 -32.375 1 72.81 236 GLU B CA 1
ATOM 5947 C C . GLU B 1 236 ? 11.344 -57.344 -31.609 1 72.81 236 GLU B C 1
ATOM 5949 O O . GLU B 1 236 ? 12.305 -56.875 -32.219 1 72.81 236 GLU B O 1
ATOM 5954 N N . TRP B 1 237 ? 11.219 -57.125 -30.359 1 84.25 237 TRP B N 1
ATOM 5955 C CA . TRP B 1 237 ? 12.164 -56.469 -29.469 1 84.25 237 TRP B CA 1
ATOM 5956 C C . TRP B 1 237 ? 13.469 -57.25 -29.375 1 84.25 237 TRP B C 1
ATOM 5958 O O . TRP B 1 237 ? 13.445 -58.469 -29.141 1 84.25 237 TRP B O 1
ATOM 5968 N N . THR B 1 238 ? 14.594 -56.688 -29.719 1 84.56 238 THR B N 1
ATOM 5969 C CA . THR B 1 238 ? 15.906 -57.281 -29.547 1 84.56 238 THR B CA 1
ATOM 5970 C C . THR B 1 238 ? 16.484 -56.906 -28.188 1 84.56 238 THR B C 1
ATOM 5972 O O . THR B 1 238 ? 15.969 -56.031 -27.5 1 84.56 238 THR B O 1
ATOM 5975 N N . SER B 1 239 ? 17.5 -57.656 -27.812 1 88.62 239 SER B N 1
ATOM 5976 C CA . SER B 1 239 ? 18.172 -57.375 -26.547 1 88.62 239 SER B CA 1
ATOM 5977 C C . SER B 1 239 ? 18.797 -55.969 -26.547 1 88.62 239 SER B C 1
ATOM 5979 O O . SER B 1 239 ? 18.828 -55.312 -25.516 1 88.62 239 SER B O 1
ATOM 5981 N N . GLU B 1 240 ? 19.234 -55.562 -27.672 1 89.56 240 GLU B N 1
ATOM 5982 C CA . GLU B 1 240 ? 19.828 -54.219 -27.812 1 89.56 240 GLU B CA 1
ATOM 5983 C C . GLU B 1 240 ? 18.781 -53.125 -27.625 1 89.56 240 GLU B C 1
ATOM 5985 O O . GLU B 1 240 ? 19.078 -52.062 -27.078 1 89.56 240 GLU B O 1
ATOM 5990 N N . ASP B 1 241 ? 17.672 -53.438 -28.094 1 89.62 241 ASP B N 1
ATOM 5991 C CA . ASP B 1 241 ? 16.562 -52.5 -27.953 1 89.62 241 ASP B CA 1
ATOM 5992 C C . ASP B 1 241 ? 16.234 -52.281 -26.469 1 89.62 241 ASP B C 1
ATOM 5994 O O . ASP B 1 241 ? 16.078 -51.125 -26.031 1 89.62 241 ASP B O 1
ATOM 5998 N N . PHE B 1 242 ? 16.203 -53.344 -25.766 1 91.88 242 PHE B N 1
ATOM 5999 C CA . PHE B 1 242 ? 15.883 -53.25 -24.344 1 91.88 242 PHE B CA 1
ATOM 6000 C C . PHE B 1 242 ? 16.984 -52.5 -23.578 1 91.88 242 PHE B C 1
ATOM 6002 O O . PHE B 1 242 ? 16.688 -51.719 -22.672 1 91.88 242 PHE B O 1
ATOM 6009 N N . ASP B 1 243 ? 18.172 -52.75 -23.984 1 93.12 243 ASP B N 1
ATOM 6010 C CA . ASP B 1 243 ? 19.281 -52.094 -23.344 1 93.12 243 ASP B CA 1
ATOM 6011 C C . ASP B 1 243 ? 19.234 -50.594 -23.578 1 93.12 243 ASP B C 1
ATOM 6013 O O . ASP B 1 243 ? 19.516 -49.812 -22.672 1 93.12 243 ASP B O 1
ATOM 6017 N N . ALA B 1 244 ? 18.969 -50.25 -24.781 1 92.75 244 ALA B N 1
ATOM 6018 C CA . ALA B 1 244 ? 18.859 -48.812 -25.125 1 92.75 244 ALA B CA 1
ATOM 6019 C C . ALA B 1 244 ? 17.734 -48.156 -24.344 1 92.75 244 ALA B C 1
ATOM 6021 O O . ALA B 1 244 ? 17.906 -47.031 -23.828 1 92.75 244 ALA B O 1
ATOM 6022 N N . LEU B 1 245 ? 16.625 -48.781 -24.312 1 93.62 245 LEU B N 1
ATOM 6023 C CA . LEU B 1 245 ? 15.469 -48.25 -23.594 1 93.62 245 LEU B CA 1
ATOM 6024 C C . LEU B 1 245 ? 15.75 -48.156 -22.094 1 93.62 245 LEU B C 1
ATOM 6026 O O . LEU B 1 245 ? 15.344 -47.188 -21.438 1 93.62 245 LEU B O 1
ATOM 6030 N N . LYS B 1 246 ? 16.438 -49.125 -21.562 1 94.56 246 LYS B N 1
ATOM 6031 C CA . LYS B 1 246 ? 16.828 -49.125 -20.156 1 94.56 246 LYS B CA 1
ATOM 6032 C C . LYS B 1 246 ? 17.688 -47.938 -19.797 1 94.56 246 LYS B C 1
ATOM 6034 O O . LYS B 1 246 ? 17.531 -47.312 -18.75 1 94.56 246 LYS B O 1
ATOM 6039 N N . LYS B 1 247 ? 18.562 -47.625 -20.641 1 94.5 247 LYS B N 1
ATOM 6040 C CA . LYS B 1 247 ? 19.438 -46.469 -20.438 1 94.5 247 LYS B CA 1
ATOM 6041 C C . LYS B 1 247 ? 18.641 -45.188 -20.438 1 94.5 247 LYS B C 1
ATOM 6043 O O . LYS B 1 247 ? 18.875 -44.281 -19.609 1 94.5 247 LYS B O 1
ATOM 6048 N N . THR B 1 248 ? 17.75 -45.094 -21.344 1 94.81 248 THR B N 1
ATOM 6049 C CA . THR B 1 248 ? 16.938 -43.875 -21.484 1 94.81 248 THR B CA 1
ATOM 6050 C C . THR B 1 248 ? 16.047 -43.688 -20.266 1 94.81 248 THR B C 1
ATOM 6052 O O . THR B 1 248 ? 15.867 -42.562 -19.812 1 94.81 248 THR B O 1
ATOM 6055 N N . LEU B 1 249 ? 15.516 -44.781 -19.719 1 96 249 LEU B N 1
ATOM 6056 C CA . LEU B 1 249 ? 14.523 -44.688 -18.656 1 96 249 LEU B CA 1
ATOM 6057 C C . LEU B 1 249 ? 15.164 -44.938 -17.297 1 96 249 LEU B C 1
ATOM 6059 O O . LEU B 1 249 ? 14.469 -45.188 -16.312 1 96 249 LEU B O 1
ATOM 6063 N N . LYS B 1 250 ? 16.422 -44.875 -17.281 1 94.81 250 LYS B N 1
ATOM 6064 C CA . LYS B 1 250 ? 17.172 -45.219 -16.078 1 94.81 250 LYS B CA 1
ATOM 6065 C C . LYS B 1 250 ? 16.703 -44.406 -14.875 1 94.81 250 LYS B C 1
ATOM 6067 O O . LYS B 1 250 ? 16.531 -44.938 -13.781 1 94.81 250 LYS B O 1
ATOM 6072 N N . ASN B 1 251 ? 16.469 -43.125 -15.094 1 94.88 251 ASN B N 1
ATOM 6073 C CA . ASN B 1 251 ? 16.109 -42.25 -13.992 1 94.88 251 ASN B CA 1
ATOM 6074 C C . ASN B 1 251 ? 14.602 -42.219 -13.758 1 94.88 251 ASN B C 1
ATOM 6076 O O . ASN B 1 251 ? 14.141 -41.719 -12.734 1 94.88 251 ASN B O 1
ATOM 6080 N N . CYS B 1 252 ? 13.836 -42.75 -14.664 1 95.81 252 CYS B N 1
ATOM 6081 C CA . CYS B 1 252 ? 12.383 -42.688 -14.578 1 95.81 252 CYS B CA 1
ATOM 6082 C C . CYS B 1 252 ? 11.82 -43.938 -13.906 1 95.81 252 CYS B C 1
ATOM 6084 O O . CYS B 1 252 ? 10.867 -43.844 -13.133 1 95.81 252 CYS B O 1
ATOM 6086 N N . ILE B 1 253 ? 12.398 -45.062 -14.125 1 94.69 253 ILE B N 1
ATOM 6087 C CA . ILE B 1 253 ? 11.867 -46.375 -13.719 1 94.69 253 ILE B CA 1
ATOM 6088 C C . ILE B 1 253 ? 11.742 -46.406 -12.203 1 94.69 253 ILE B C 1
ATOM 6090 O O . ILE B 1 253 ? 10.695 -46.812 -11.672 1 94.69 253 ILE B O 1
ATOM 6094 N N . PRO B 1 254 ? 12.758 -45.938 -11.484 1 92.12 254 PRO B N 1
ATOM 6095 C CA . PRO B 1 254 ? 12.656 -46 -10.031 1 92.12 254 PRO B CA 1
ATOM 6096 C C . PRO B 1 254 ? 11.539 -45.125 -9.469 1 92.12 254 PRO B C 1
ATOM 6098 O O . PRO B 1 254 ? 11.148 -45.281 -8.305 1 92.12 254 PRO B O 1
ATOM 6101 N N . LEU B 1 255 ? 11.047 -44.219 -10.219 1 94 255 LEU B N 1
ATOM 6102 C CA . LEU B 1 255 ? 10.055 -43.281 -9.719 1 94 255 LEU B CA 1
ATOM 6103 C C . LEU B 1 255 ? 8.641 -43.812 -9.914 1 94 255 LEU B C 1
ATOM 6105 O O . LEU B 1 255 ? 7.68 -43.25 -9.406 1 94 255 LEU B O 1
ATOM 6109 N N . ILE B 1 256 ? 8.555 -44.906 -10.68 1 94.38 256 ILE B N 1
ATOM 6110 C CA . ILE B 1 256 ? 7.258 -45.562 -10.805 1 94.38 256 ILE B CA 1
ATOM 6111 C C . ILE B 1 256 ? 6.973 -46.375 -9.547 1 94.38 256 ILE B C 1
ATOM 6113 O O . ILE B 1 256 ? 7.848 -47.094 -9.055 1 94.38 256 ILE B O 1
ATOM 6117 N N . ARG B 1 257 ? 5.871 -46.219 -9.086 1 92.38 257 ARG B N 1
ATOM 6118 C CA . ARG B 1 257 ? 5.488 -46.938 -7.875 1 92.38 257 ARG B CA 1
ATOM 6119 C C . ARG B 1 257 ? 4.852 -48.281 -8.211 1 92.38 257 ARG B C 1
ATOM 6121 O O . ARG B 1 257 ? 3.639 -48.438 -8.07 1 92.38 257 ARG B O 1
ATOM 6128 N N . PHE B 1 258 ? 5.684 -49.281 -8.414 1 91.94 258 PHE B N 1
ATOM 6129 C CA . PHE B 1 258 ? 5.297 -50.562 -8.969 1 91.94 258 PHE B CA 1
ATOM 6130 C C . PHE B 1 258 ? 4.461 -51.344 -7.969 1 91.94 258 PHE B C 1
ATOM 6132 O O . PHE B 1 258 ? 3.639 -52.188 -8.359 1 91.94 258 PHE B O 1
ATOM 6139 N N . PHE B 1 259 ? 4.648 -51.062 -6.773 1 89.44 259 PHE B N 1
ATOM 6140 C CA . PHE B 1 259 ? 4.016 -51.844 -5.715 1 89.44 259 PHE B CA 1
ATOM 6141 C C . PHE B 1 259 ? 2.514 -51.594 -5.68 1 89.44 259 PHE B C 1
ATOM 6143 O O . PHE B 1 259 ? 1.767 -52.344 -5.059 1 89.44 259 PHE B O 1
ATOM 6150 N N . HIS B 1 260 ? 2.127 -50.562 -6.395 1 88.94 260 HIS B N 1
ATOM 6151 C CA . HIS B 1 260 ? 0.706 -50.219 -6.41 1 88.94 260 HIS B CA 1
ATOM 6152 C C . HIS B 1 260 ? 0.056 -50.656 -7.719 1 88.94 260 HIS B C 1
ATOM 6154 O O . HIS B 1 260 ? -1.08 -50.281 -8.008 1 88.94 260 HIS B O 1
ATOM 6160 N N . ILE B 1 261 ? 0.75 -51.438 -8.406 1 90.56 261 ILE B N 1
ATOM 6161 C CA . ILE B 1 261 ? 0.21 -52 -9.641 1 90.56 261 ILE B CA 1
ATOM 6162 C C . ILE B 1 261 ? -0.36 -53.406 -9.383 1 90.56 261 ILE B C 1
ATOM 6164 O O . ILE B 1 261 ? 0.297 -54.219 -8.766 1 90.56 261 ILE B O 1
ATOM 6168 N N . SER B 1 262 ? -1.553 -53.656 -9.859 1 88.38 262 SER B N 1
ATOM 6169 C CA . SER B 1 262 ? -2.211 -54.938 -9.664 1 88.38 262 SER B CA 1
ATOM 6170 C C . SER B 1 262 ? -1.463 -56.062 -10.375 1 88.38 262 SER B C 1
ATOM 6172 O O . SER B 1 262 ? -0.762 -55.812 -11.359 1 88.38 262 SER B O 1
ATOM 6174 N N . PRO B 1 263 ? -1.61 -57.281 -9.859 1 87.75 263 PRO B N 1
ATOM 6175 C CA . PRO B 1 263 ? -0.937 -58.406 -10.5 1 87.75 263 PRO B CA 1
ATOM 6176 C C . PRO B 1 263 ? -1.351 -58.594 -11.953 1 87.75 263 PRO B C 1
ATOM 6178 O O . PRO B 1 263 ? -0.516 -58.938 -12.797 1 87.75 263 PRO B O 1
ATOM 6181 N N . ASP B 1 264 ? -2.602 -58.406 -12.172 1 89.88 264 ASP B N 1
ATOM 6182 C CA . ASP B 1 264 ? -3.076 -58.531 -13.539 1 89.88 264 ASP B CA 1
ATOM 6183 C C . ASP B 1 264 ? -2.395 -57.531 -14.469 1 89.88 264 ASP B C 1
ATOM 6185 O O . ASP B 1 264 ? -1.945 -57.906 -15.555 1 89.88 264 ASP B O 1
ATOM 6189 N N . GLU B 1 265 ? -2.328 -56.406 -13.969 1 91.44 265 GLU B N 1
ATOM 6190 C CA . GLU B 1 265 ? -1.724 -55.344 -14.773 1 91.44 265 GLU B CA 1
ATOM 6191 C C . GLU B 1 265 ? -0.209 -55.5 -14.859 1 91.44 265 GLU B C 1
ATOM 6193 O O . GLU B 1 265 ? 0.407 -55.156 -15.867 1 91.44 265 GLU B O 1
ATOM 6198 N N . PHE B 1 266 ? 0.356 -56.031 -13.82 1 90.56 266 PHE B N 1
ATOM 6199 C CA . PHE B 1 266 ? 1.783 -56.312 -13.852 1 90.56 266 PHE B CA 1
ATOM 6200 C C . PHE B 1 266 ? 2.107 -57.312 -14.961 1 90.56 266 PHE B C 1
ATOM 6202 O O . PHE B 1 266 ? 3.051 -57.125 -15.727 1 90.56 266 PHE B O 1
ATOM 6209 N N . TYR B 1 267 ? 1.304 -58.312 -15.094 1 89.25 267 TYR B N 1
ATOM 6210 C CA . TYR B 1 267 ? 1.551 -59.344 -16.062 1 89.25 267 TYR B CA 1
ATOM 6211 C C . TYR B 1 267 ? 1.32 -58.844 -17.484 1 89.25 267 TYR B C 1
ATOM 6213 O O . TYR B 1 267 ? 2.039 -59.219 -18.406 1 89.25 267 TYR B O 1
ATOM 6221 N N . THR B 1 268 ? 0.39 -58 -17.641 1 91.19 268 THR B N 1
ATOM 6222 C CA . THR B 1 268 ? 0.007 -57.562 -18.984 1 91.19 268 THR B CA 1
ATOM 6223 C C . THR B 1 268 ? 0.864 -56.406 -19.438 1 91.19 268 THR B C 1
ATOM 6225 O O . THR B 1 268 ? 1.238 -56.312 -20.609 1 91.19 268 THR B O 1
ATOM 6228 N N . LYS B 1 269 ? 1.165 -55.562 -18.562 1 90.69 269 LYS B N 1
ATOM 6229 C CA . LYS B 1 269 ? 1.774 -54.281 -19 1 90.69 269 LYS B CA 1
ATOM 6230 C C . LYS B 1 269 ? 3.258 -54.25 -18.641 1 90.69 269 LYS B C 1
ATOM 6232 O O . LYS B 1 269 ? 4.07 -53.719 -19.406 1 90.69 269 LYS B O 1
ATOM 6237 N N . ILE B 1 270 ? 3.662 -54.844 -17.5 1 91.25 270 ILE B N 1
ATOM 6238 C CA . ILE B 1 270 ? 5.02 -54.656 -17 1 91.25 270 ILE B CA 1
ATOM 6239 C C . ILE B 1 270 ? 5.887 -55.844 -17.438 1 91.25 270 ILE B C 1
ATOM 6241 O O . ILE B 1 270 ? 7.016 -55.656 -17.891 1 91.25 270 ILE B O 1
ATOM 6245 N N . LYS B 1 271 ? 5.398 -56.969 -17.391 1 89.81 271 LYS B N 1
ATOM 6246 C CA . LYS B 1 271 ? 6.156 -58.188 -17.609 1 89.81 271 LYS B CA 1
ATOM 6247 C C . LYS B 1 271 ? 6.805 -58.219 -18.984 1 89.81 271 LYS B C 1
ATOM 6249 O O . LYS B 1 271 ? 7.969 -58.594 -19.125 1 89.81 271 LYS B O 1
ATOM 6254 N N . PRO B 1 272 ? 6.086 -57.812 -20 1 89.31 272 PRO B N 1
ATOM 6255 C CA . PRO B 1 272 ? 6.699 -57.812 -21.328 1 89.31 272 PRO B CA 1
ATOM 6256 C C . PRO B 1 272 ? 7.961 -56.969 -21.391 1 89.31 272 PRO B C 1
ATOM 6258 O O . PRO B 1 272 ? 8.828 -57.188 -22.25 1 89.31 272 PRO B O 1
ATOM 6261 N N . TYR B 1 273 ? 8.016 -56.031 -20.484 1 91.69 273 TYR B N 1
ATOM 6262 C CA . TYR B 1 273 ? 9.164 -55.125 -20.484 1 91.69 273 TYR B CA 1
ATOM 6263 C C . TYR B 1 273 ? 10 -55.312 -19.234 1 91.69 273 TYR B C 1
ATOM 6265 O O . TYR B 1 273 ? 10.664 -54.375 -18.781 1 91.69 273 TYR B O 1
ATOM 6273 N N . SER B 1 274 ? 10.023 -56.406 -18.656 1 90.19 274 SER B N 1
ATOM 6274 C CA . SER B 1 274 ? 10.695 -56.688 -17.406 1 90.19 274 SER B CA 1
ATOM 6275 C C . SER B 1 274 ? 12.203 -56.562 -17.531 1 90.19 274 SER B C 1
ATOM 6277 O O . SER B 1 274 ? 12.906 -56.344 -16.547 1 90.19 274 SER B O 1
ATOM 6279 N N . LYS B 1 275 ? 12.68 -56.625 -18.781 1 91.19 275 LYS B N 1
ATOM 6280 C CA . LYS B 1 275 ? 14.117 -56.594 -19.016 1 91.19 275 LYS B CA 1
ATOM 6281 C C . LYS B 1 275 ? 14.68 -55.219 -18.719 1 91.19 275 LYS B C 1
ATOM 6283 O O . LYS B 1 275 ? 15.891 -55.031 -18.531 1 91.19 275 LYS B O 1
ATOM 6288 N N . ILE B 1 276 ? 13.82 -54.25 -18.734 1 93.56 276 ILE B N 1
ATOM 6289 C CA . ILE B 1 276 ? 14.32 -52.875 -18.516 1 93.56 276 ILE B CA 1
ATOM 6290 C C . ILE B 1 276 ? 14.305 -52.562 -17.016 1 93.56 276 ILE B C 1
ATOM 6292 O O . ILE B 1 276 ? 14.82 -51.531 -16.594 1 93.56 276 ILE B O 1
ATOM 6296 N N . ILE B 1 277 ? 13.711 -53.375 -16.234 1 93.44 277 ILE B N 1
ATOM 6297 C CA . ILE B 1 277 ? 13.625 -53.188 -14.789 1 93.44 277 ILE B CA 1
ATOM 6298 C C . ILE B 1 277 ? 14.734 -54 -14.109 1 93.44 277 ILE B C 1
ATOM 6300 O O . ILE B 1 277 ? 15.047 -55.125 -14.531 1 93.44 277 ILE B O 1
ATOM 6304 N N . SER B 1 278 ? 15.352 -53.406 -13.156 1 92.19 278 SER B N 1
ATOM 6305 C CA . SER B 1 278 ? 16.422 -54.094 -12.438 1 92.19 278 SER B CA 1
ATOM 6306 C C . SER B 1 278 ? 15.906 -55.406 -11.82 1 92.19 278 SER B C 1
ATOM 6308 O O . SER B 1 278 ? 14.766 -55.469 -11.367 1 92.19 278 SER B O 1
ATOM 6310 N N . LYS B 1 279 ? 16.812 -56.406 -11.758 1 90.94 279 LYS B N 1
ATOM 6311 C CA . LYS B 1 279 ? 16.438 -57.719 -11.227 1 90.94 279 LYS B CA 1
ATOM 6312 C C . LYS B 1 279 ? 16.047 -57.625 -9.75 1 90.94 279 LYS B C 1
ATOM 6314 O O . LYS B 1 279 ? 15.117 -58.281 -9.312 1 90.94 279 LYS B O 1
ATOM 6319 N N . GLU B 1 280 ? 16.734 -56.781 -9.117 1 90.75 280 GLU B N 1
ATOM 6320 C CA . GLU B 1 280 ? 16.438 -56.594 -7.695 1 90.75 280 GLU B CA 1
ATOM 6321 C C . GLU B 1 280 ? 15.039 -56.031 -7.484 1 90.75 280 GLU B C 1
ATOM 6323 O O . GLU B 1 280 ? 14.289 -56.531 -6.637 1 90.75 280 GLU B O 1
ATOM 6328 N N . LEU B 1 281 ? 14.758 -55.062 -8.273 1 90 281 LEU B N 1
ATOM 6329 C CA . LEU B 1 281 ? 13.453 -54.438 -8.164 1 90 281 LEU B CA 1
ATOM 6330 C C . LEU B 1 281 ? 12.344 -55.375 -8.57 1 90 281 LEU B C 1
ATOM 6332 O O . LEU B 1 281 ? 11.289 -55.438 -7.93 1 90 281 LEU B O 1
ATOM 6336 N N . LEU B 1 282 ? 12.57 -56.125 -9.594 1 90.25 282 LEU B N 1
ATOM 6337 C CA . LEU B 1 282 ? 11.586 -57.094 -10.062 1 90.25 282 LEU B CA 1
ATOM 6338 C C . LEU B 1 282 ? 11.305 -58.156 -8.992 1 90.25 282 LEU B C 1
ATOM 6340 O O . LEU B 1 282 ? 10.148 -58.531 -8.773 1 90.25 282 LEU B O 1
ATOM 6344 N N . LYS B 1 283 ? 12.383 -58.562 -8.391 1 88 283 LYS B N 1
ATOM 6345 C CA . LYS B 1 283 ? 12.242 -59.531 -7.305 1 88 283 LYS B CA 1
ATOM 6346 C C . LYS B 1 283 ? 11.406 -58.938 -6.164 1 88 283 LYS B C 1
ATOM 6348 O O . LYS B 1 283 ? 10.555 -59.625 -5.602 1 88 283 LYS B O 1
ATOM 6353 N N . ASP B 1 284 ? 11.648 -57.75 -5.891 1 88.25 284 ASP B N 1
ATOM 6354 C CA . ASP B 1 284 ? 10.938 -57.094 -4.801 1 88.25 284 ASP B CA 1
ATOM 6355 C C . ASP B 1 284 ? 9.453 -56.969 -5.117 1 88.25 284 ASP B C 1
ATOM 6357 O O . ASP B 1 284 ? 8.609 -57.156 -4.242 1 88.25 284 ASP B O 1
ATOM 6361 N N . ILE B 1 285 ? 9.148 -56.625 -6.352 1 87.81 285 ILE B N 1
ATOM 6362 C CA . ILE B 1 285 ? 7.766 -56.438 -6.781 1 87.81 285 ILE B CA 1
ATOM 6363 C C . ILE B 1 285 ? 6.996 -57.75 -6.652 1 87.81 285 ILE B C 1
ATOM 6365 O O . ILE B 1 285 ? 5.871 -57.781 -6.145 1 87.81 285 ILE B O 1
ATOM 6369 N N . ILE B 1 286 ? 7.652 -58.75 -7.02 1 84.94 286 ILE B N 1
ATOM 6370 C CA . ILE B 1 286 ? 7.02 -60.062 -6.984 1 84.94 286 ILE B CA 1
ATOM 6371 C C . ILE B 1 286 ? 6.863 -60.531 -5.535 1 84.94 286 ILE B C 1
ATOM 6373 O O . ILE B 1 286 ? 5.793 -61 -5.137 1 84.94 286 ILE B O 1
ATOM 6377 N N . ASN B 1 287 ? 7.914 -60.312 -4.77 1 84.25 287 ASN B N 1
ATOM 6378 C CA . ASN B 1 287 ? 7.891 -60.75 -3.371 1 84.25 287 ASN B CA 1
ATOM 6379 C C . ASN B 1 287 ? 6.844 -59.969 -2.576 1 84.25 287 ASN B C 1
ATOM 6381 O O . ASN B 1 287 ? 6.242 -60.5 -1.643 1 84.25 287 ASN B O 1
ATOM 6385 N N . TYR B 1 288 ? 6.664 -58.75 -2.934 1 85.88 288 TYR B N 1
ATOM 6386 C CA . TYR B 1 288 ? 5.711 -57.906 -2.242 1 85.88 288 TYR B CA 1
ATOM 6387 C C . TYR B 1 288 ? 4.301 -58.469 -2.318 1 85.88 288 TYR B C 1
ATOM 6389 O O . TYR B 1 288 ? 3.518 -58.344 -1.377 1 85.88 288 TYR B O 1
ATOM 6397 N N . GLN B 1 289 ? 3.971 -59.062 -3.393 1 79.38 289 GLN B N 1
ATOM 6398 C CA . GLN B 1 289 ? 2.635 -59.625 -3.592 1 79.38 289 GLN B CA 1
ATOM 6399 C C . GLN B 1 289 ? 2.396 -60.812 -2.693 1 79.38 289 GLN B C 1
ATOM 6401 O O . GLN B 1 289 ? 1.25 -61.188 -2.414 1 79.38 289 GLN B O 1
ATOM 6406 N N . PHE B 1 290 ? 3.523 -61.375 -2.24 1 75.44 290 PHE B N 1
ATOM 6407 C CA . PHE B 1 290 ? 3.395 -62.625 -1.502 1 75.44 290 PHE B CA 1
ATOM 6408 C C . PHE B 1 290 ? 3.715 -62.406 -0.026 1 75.44 290 PHE B C 1
ATOM 6410 O O . PHE B 1 290 ? 3.619 -63.344 0.772 1 75.44 290 PHE B O 1
ATOM 6417 N N . THR B 1 291 ? 4.152 -61.281 0.236 1 75.81 291 THR B N 1
ATOM 6418 C CA . THR B 1 291 ? 4.574 -61.062 1.615 1 75.81 291 THR B CA 1
ATOM 6419 C C . THR B 1 291 ? 3.773 -59.938 2.258 1 75.81 291 THR B C 1
ATOM 6421 O O . THR B 1 291 ? 2.941 -59.281 1.601 1 75.81 291 THR B O 1
ATOM 6424 N N . ASP B 1 292 ? 3.967 -59.75 3.518 1 73.44 292 ASP B N 1
ATOM 6425 C CA . ASP B 1 292 ? 3.334 -58.688 4.293 1 73.44 292 ASP B CA 1
ATOM 6426 C C . ASP B 1 292 ? 3.832 -57.312 3.85 1 73.44 292 ASP B C 1
ATOM 6428 O O . ASP B 1 292 ? 5.035 -57.031 3.879 1 73.44 292 ASP B O 1
ATOM 6432 N N . PRO B 1 293 ? 2.914 -56.469 3.346 1 72.44 293 PRO B N 1
ATOM 6433 C CA . PRO B 1 293 ? 3.256 -55.125 2.861 1 72.44 293 PRO B CA 1
ATOM 6434 C C . PRO B 1 293 ? 4 -54.281 3.902 1 72.44 293 PRO B C 1
ATOM 6436 O O . PRO B 1 293 ? 4.738 -53.375 3.545 1 72.44 293 PRO B O 1
ATOM 6439 N N . SER B 1 294 ? 3.836 -54.594 5.098 1 70 294 SER B N 1
ATOM 6440 C CA . SER B 1 294 ? 4.418 -53.812 6.18 1 70 294 SER B CA 1
ATOM 6441 C C . SER B 1 294 ? 5.941 -53.906 6.168 1 70 294 SER B C 1
ATOM 6443 O O . SER B 1 294 ? 6.625 -53.031 6.73 1 70 294 SER B O 1
ATOM 6445 N N . ASN B 1 295 ? 6.449 -54.812 5.535 1 70.12 295 ASN B N 1
ATOM 6446 C CA . ASN B 1 295 ? 7.887 -55.062 5.52 1 70.12 295 ASN B CA 1
ATOM 6447 C C . ASN B 1 295 ? 8.594 -54.156 4.527 1 70.12 295 ASN B C 1
ATOM 6449 O O . ASN B 1 295 ? 9.828 -54.125 4.469 1 70.12 295 ASN B O 1
ATOM 6453 N N . TYR B 1 296 ? 7.754 -53.438 3.797 1 75.44 296 TYR B N 1
ATOM 6454 C CA . TYR B 1 296 ? 8.344 -52.594 2.744 1 75.44 296 TYR B CA 1
ATOM 6455 C C . TYR B 1 296 ? 8.062 -51.125 2.982 1 75.44 296 TYR B C 1
ATOM 6457 O O . TYR B 1 296 ? 6.992 -50.75 3.48 1 75.44 296 TYR B O 1
ATOM 6465 N N . ASN B 1 297 ? 9.117 -50.312 2.891 1 79.62 297 ASN B N 1
ATOM 6466 C CA . ASN B 1 297 ? 8.93 -48.875 2.918 1 79.62 297 ASN B CA 1
ATOM 6467 C C . ASN B 1 297 ? 8.531 -48.344 1.549 1 79.62 297 ASN B C 1
ATOM 6469 O O . ASN B 1 297 ? 9.391 -47.969 0.744 1 79.62 297 ASN B O 1
ATOM 6473 N N . ILE B 1 298 ? 7.223 -48.5 1.324 1 80.31 298 ILE B N 1
ATOM 6474 C CA . ILE B 1 298 ? 6.77 -48.094 -0.006 1 80.31 298 ILE B CA 1
ATOM 6475 C C . ILE B 1 298 ? 6.129 -46.719 0.053 1 80.31 298 ILE B C 1
ATOM 6477 O O . ILE B 1 298 ? 5.539 -46.344 1.069 1 80.31 298 ILE B O 1
ATOM 6481 N N . LEU B 1 299 ? 6.34 -46 -0.972 1 83.19 299 LEU B N 1
ATOM 6482 C CA . LEU B 1 299 ? 5.676 -44.688 -1.099 1 83.19 299 LEU B CA 1
ATOM 6483 C C . LEU B 1 299 ? 4.168 -44.875 -1.245 1 83.19 299 LEU B C 1
ATOM 6485 O O . LEU B 1 299 ? 3.711 -45.781 -1.921 1 83.19 299 LEU B O 1
ATOM 6489 N N . PRO B 1 300 ? 3.436 -44.062 -0.619 1 81.81 300 PRO B N 1
ATOM 6490 C CA . PRO B 1 300 ? 1.98 -44.156 -0.761 1 81.81 300 PRO B CA 1
ATOM 6491 C C . PRO B 1 300 ? 1.512 -43.906 -2.193 1 81.81 300 PRO B C 1
ATOM 6493 O O . PRO B 1 300 ? 2.258 -43.375 -3.006 1 81.81 300 PRO B O 1
ATOM 6496 N N . PRO B 1 301 ? 0.341 -44.469 -2.504 1 82.5 301 PRO B N 1
ATOM 6497 C CA . PRO B 1 301 ? -0.2 -44.219 -3.84 1 82.5 301 PRO B CA 1
ATOM 6498 C C . PRO B 1 301 ? -0.398 -42.719 -4.117 1 82.5 301 PRO B C 1
ATOM 6500 O O . PRO B 1 301 ? -0.631 -41.969 -3.189 1 82.5 301 PRO B O 1
ATOM 6503 N N . ARG B 1 302 ? -0.227 -42.438 -5.379 1 82.69 302 ARG B N 1
ATOM 6504 C CA . ARG B 1 302 ? -0.41 -41.031 -5.773 1 82.69 302 ARG B CA 1
ATOM 6505 C C . ARG B 1 302 ? -1.882 -40.625 -5.719 1 82.69 302 ARG B C 1
ATOM 6507 O O . ARG B 1 302 ? -2.758 -41.438 -6.066 1 82.69 302 ARG B O 1
ATOM 6514 N N . LYS B 1 303 ? -2.15 -39.469 -5.09 1 75.12 303 LYS B N 1
ATOM 6515 C CA . LYS B 1 303 ? -3.52 -39 -4.977 1 75.12 303 LYS B CA 1
ATOM 6516 C C . LYS B 1 303 ? -3.707 -37.688 -5.766 1 75.12 303 LYS B C 1
ATOM 6518 O O . LYS B 1 303 ? -2.756 -36.938 -5.961 1 75.12 303 LYS B O 1
ATOM 6523 N N . CYS B 1 304 ? -4.895 -37.656 -6.387 1 72.25 304 CYS B N 1
ATOM 6524 C CA . CYS B 1 304 ? -5.195 -36.406 -7.047 1 72.25 304 CYS B CA 1
ATOM 6525 C C . CYS B 1 304 ? -5.484 -35.312 -6.027 1 72.25 304 CYS B C 1
ATOM 6527 O O . CYS B 1 304 ? -6.156 -35.531 -5.023 1 72.25 304 CYS B O 1
ATOM 6529 N N . ASN B 1 305 ? -4.898 -34.25 -6.188 1 71.75 305 ASN B N 1
ATOM 6530 C CA . ASN B 1 305 ? -5.168 -33.156 -5.27 1 71.75 305 ASN B CA 1
ATOM 6531 C C . ASN B 1 305 ? -6.609 -32.656 -5.371 1 71.75 305 ASN B C 1
ATOM 6533 O O . ASN B 1 305 ? -7.227 -32.312 -4.367 1 71.75 305 ASN B O 1
ATOM 6537 N N . ILE B 1 306 ? -7.074 -32.75 -6.574 1 75.88 306 ILE B N 1
ATOM 6538 C CA . ILE B 1 306 ? -8.453 -32.312 -6.781 1 75.88 306 ILE B CA 1
ATOM 6539 C C . ILE B 1 306 ? -9.258 -33.469 -7.398 1 75.88 306 ILE B C 1
ATOM 6541 O O . ILE B 1 306 ? -8.938 -33.938 -8.492 1 75.88 306 ILE B O 1
ATOM 6545 N N . GLN B 1 307 ? -10.133 -33.969 -6.633 1 76.25 307 GLN B N 1
ATOM 6546 C CA . GLN B 1 307 ? -11.055 -35 -7.113 1 76.25 307 GLN B CA 1
ATOM 6547 C C . GLN B 1 307 ? -12.461 -34.438 -7.293 1 76.25 307 GLN B C 1
ATOM 6549 O O . GLN B 1 307 ? -13.055 -33.906 -6.34 1 76.25 307 GLN B O 1
ATOM 6554 N N . ILE B 1 308 ? -12.875 -34.469 -8.57 1 81.5 308 ILE B N 1
ATOM 6555 C CA . ILE B 1 308 ? -14.203 -33.938 -8.82 1 81.5 308 ILE B CA 1
ATOM 6556 C C . ILE B 1 308 ? -14.938 -34.781 -9.836 1 81.5 308 ILE B C 1
ATOM 6558 O O . ILE B 1 308 ? -14.344 -35.25 -10.812 1 81.5 308 ILE B O 1
ATOM 6562 N N . ASP B 1 309 ? -16.047 -35.125 -9.453 1 81.5 309 ASP B N 1
ATOM 6563 C CA . ASP B 1 309 ? -16.938 -35.812 -10.367 1 81.5 309 ASP B CA 1
ATOM 6564 C C . ASP B 1 309 ? -18.016 -34.875 -10.922 1 81.5 309 ASP B C 1
ATOM 6566 O O . ASP B 1 309 ? -19.156 -34.875 -10.461 1 81.5 309 ASP B O 1
ATOM 6570 N N . SER B 1 310 ? -17.641 -34.062 -11.93 1 86.81 310 SER B N 1
ATOM 6571 C CA . SER B 1 310 ? -18.531 -33.062 -12.469 1 86.81 310 SER B CA 1
ATOM 6572 C C . SER B 1 310 ? -18.641 -33.156 -13.984 1 86.81 310 SER B C 1
ATOM 6574 O O . SER B 1 310 ? -17.688 -33.594 -14.648 1 86.81 310 SER B O 1
ATOM 6576 N N . LYS B 1 311 ? -19.734 -32.844 -14.453 1 85.62 311 LYS B N 1
ATOM 6577 C CA . LYS B 1 311 ? -19.906 -32.719 -15.898 1 85.62 311 LYS B CA 1
ATOM 6578 C C . LYS B 1 311 ? -19.766 -31.266 -16.344 1 85.62 311 LYS B C 1
ATOM 6580 O O . LYS B 1 311 ? -19.688 -30.984 -17.531 1 85.62 311 LYS B O 1
ATOM 6585 N N . LEU B 1 312 ? -19.781 -30.406 -15.398 1 86.75 312 LEU B N 1
ATOM 6586 C CA . LEU B 1 312 ? -19.781 -28.984 -15.719 1 86.75 312 LEU B CA 1
ATOM 6587 C C . LEU B 1 312 ? -18.422 -28.359 -15.422 1 86.75 312 LEU B C 1
ATOM 6589 O O . LEU B 1 312 ? -17.984 -27.438 -16.125 1 86.75 312 LEU B O 1
ATOM 6593 N N . LEU B 1 313 ? -17.766 -28.844 -14.422 1 83.81 313 LEU B N 1
ATOM 6594 C CA . LEU B 1 313 ? -16.531 -28.25 -13.922 1 83.81 313 LEU B CA 1
ATOM 6595 C C . LEU B 1 313 ? -15.336 -29.156 -14.227 1 83.81 313 LEU B C 1
ATOM 6597 O O . LEU B 1 313 ? -15.391 -30.359 -14.016 1 83.81 313 LEU B O 1
ATOM 6601 N N . ASN B 1 314 ? -14.266 -28.562 -14.75 1 78.19 314 ASN B N 1
ATOM 6602 C CA . ASN B 1 314 ? -13.023 -29.312 -14.891 1 78.19 314 ASN B CA 1
ATOM 6603 C C . ASN B 1 314 ? -12.141 -29.188 -13.656 1 78.19 314 ASN B C 1
ATOM 6605 O O . ASN B 1 314 ? -12.391 -28.344 -12.789 1 78.19 314 ASN B O 1
ATOM 6609 N N . PRO B 1 315 ? -11.211 -30.062 -13.547 1 77 315 PRO B N 1
ATOM 6610 C CA . PRO B 1 315 ? -10.383 -30.078 -12.336 1 77 315 PRO B CA 1
ATOM 6611 C C . PRO B 1 315 ? -9.625 -28.766 -12.125 1 77 315 PRO B C 1
ATOM 6613 O O . PRO B 1 315 ? -9.391 -28.359 -10.984 1 77 315 PRO B O 1
ATOM 6616 N N . LYS B 1 316 ? -9.266 -28.156 -13.188 1 77.06 316 LYS B N 1
ATOM 6617 C CA . LYS B 1 316 ? -8.562 -26.875 -13.055 1 77.06 316 LYS B CA 1
ATOM 6618 C C . LYS B 1 316 ? -9.461 -25.812 -12.438 1 77.06 316 LYS B C 1
ATOM 6620 O O . LYS B 1 316 ? -9.023 -25.047 -11.57 1 77.06 316 LYS B O 1
ATOM 6625 N N . GLN B 1 317 ? -10.625 -25.812 -12.891 1 79.19 317 GLN B N 1
ATOM 6626 C CA . GLN B 1 317 ? -11.594 -24.875 -12.344 1 79.19 317 GLN B CA 1
ATOM 6627 C C . GLN B 1 317 ? -11.891 -25.172 -10.875 1 79.19 317 GLN B C 1
ATOM 6629 O O . GLN B 1 317 ? -12 -24.25 -10.062 1 79.19 317 GLN B O 1
ATOM 6634 N N . ALA B 1 318 ? -12 -26.453 -10.672 1 82.88 318 ALA B N 1
ATOM 6635 C CA . ALA B 1 318 ? -12.227 -26.875 -9.289 1 82.88 318 ALA B CA 1
ATOM 6636 C C . ALA B 1 318 ? -11.07 -26.438 -8.391 1 82.88 318 ALA B C 1
ATOM 6638 O O . ALA B 1 318 ? -11.281 -26.062 -7.234 1 82.88 318 ALA B O 1
ATOM 6639 N N . ALA B 1 319 ? -9.945 -26.547 -8.922 1 78.31 319 ALA B N 1
ATOM 6640 C CA . ALA B 1 319 ? -8.766 -26.141 -8.148 1 78.31 319 ALA B CA 1
ATOM 6641 C C . ALA B 1 319 ? -8.805 -24.656 -7.812 1 78.31 319 ALA B C 1
ATOM 6643 O O . ALA B 1 319 ? -8.43 -24.25 -6.711 1 78.31 319 ALA B O 1
ATOM 6644 N N . VAL B 1 320 ? -9.195 -23.906 -8.766 1 79.06 320 VAL B N 1
ATOM 6645 C CA . VAL B 1 320 ? -9.336 -22.469 -8.539 1 79.06 320 VAL B CA 1
ATOM 6646 C C . VAL B 1 320 ? -10.328 -22.219 -7.406 1 79.06 320 VAL B C 1
ATOM 6648 O O . VAL B 1 320 ? -10.055 -21.422 -6.504 1 79.06 320 VAL B O 1
ATOM 6651 N N . ILE B 1 321 ? -11.414 -22.891 -7.434 1 85.06 321 ILE B N 1
ATOM 6652 C CA . ILE B 1 321 ? -12.438 -22.734 -6.414 1 85.06 321 ILE B CA 1
ATOM 6653 C C . ILE B 1 321 ? -11.891 -23.156 -5.055 1 85.06 321 ILE B C 1
ATOM 6655 O O . ILE B 1 321 ? -12.109 -22.484 -4.047 1 85.06 321 ILE B O 1
ATOM 6659 N N . ALA B 1 322 ? -11.148 -24.219 -5.051 1 81.94 322 ALA B N 1
ATOM 6660 C CA . ALA B 1 322 ? -10.547 -24.703 -3.814 1 81.94 322 ALA B CA 1
ATOM 6661 C C . ALA B 1 322 ? -9.594 -23.688 -3.215 1 81.94 322 ALA B C 1
ATOM 6663 O O . ALA B 1 322 ? -9.516 -23.531 -1.993 1 81.94 322 ALA B O 1
ATOM 6664 N N . SER B 1 323 ? -8.938 -23.031 -4.07 1 78.62 323 SER B N 1
ATOM 6665 C CA . SER B 1 323 ? -7.996 -22.031 -3.592 1 78.62 323 SER B CA 1
ATOM 6666 C C . SER B 1 323 ? -8.719 -20.891 -2.891 1 78.62 323 SER B C 1
ATOM 6668 O O . SER B 1 323 ? -8.18 -20.266 -1.973 1 78.62 323 SER B O 1
ATOM 6670 N N . TRP B 1 324 ? -9.906 -20.625 -3.334 1 82.5 324 TRP B N 1
ATOM 6671 C CA . TRP B 1 324 ? -10.695 -19.578 -2.701 1 82.5 324 TRP B CA 1
ATOM 6672 C C . TRP B 1 324 ? -11.148 -20 -1.307 1 82.5 324 TRP B C 1
ATOM 6674 O O . TRP B 1 324 ? -11.25 -19.156 -0.404 1 82.5 324 TRP B O 1
ATOM 6684 N N . ILE B 1 325 ? -11.406 -21.172 -1.173 1 84.88 325 ILE B N 1
ATOM 6685 C CA . ILE B 1 325 ? -11.844 -21.703 0.112 1 84.88 325 ILE B CA 1
ATOM 6686 C C . ILE B 1 325 ? -10.727 -21.562 1.142 1 84.88 325 ILE B C 1
ATOM 6688 O O . ILE B 1 325 ? -10.977 -21.203 2.297 1 84.88 325 ILE B O 1
ATOM 6692 N N . ASN B 1 326 ? -9.555 -21.859 0.797 1 72.44 326 ASN B N 1
ATOM 6693 C CA . ASN B 1 326 ? -8.406 -21.812 1.693 1 72.44 326 ASN B CA 1
ATOM 6694 C C . ASN B 1 326 ? -7.934 -20.391 1.927 1 72.44 326 ASN B C 1
ATOM 6696 O O . ASN B 1 326 ? -6.992 -20.156 2.691 1 72.44 326 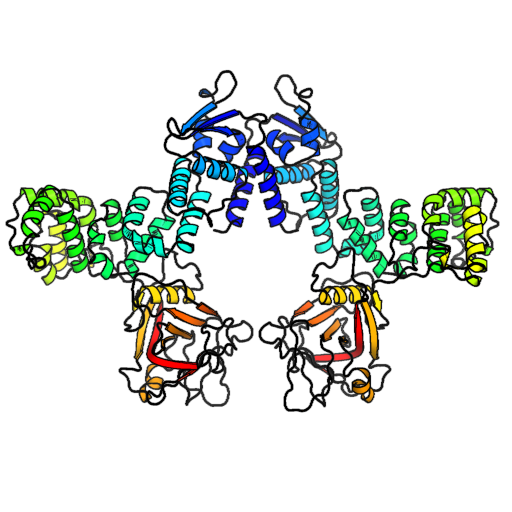ASN B O 1
ATOM 6700 N N . ASP B 1 327 ? -8.719 -19.375 1.623 1 66.69 327 ASP B N 1
ATOM 6701 C CA . ASP B 1 327 ? -8.32 -17.969 1.688 1 66.69 327 ASP B CA 1
ATOM 6702 C C . ASP B 1 327 ? -6.875 -17.797 1.222 1 66.69 327 ASP B C 1
ATOM 6704 O O . ASP B 1 327 ? -6.188 -16.875 1.658 1 66.69 327 ASP B O 1
ATOM 6708 N N . SER B 1 328 ? -6.324 -18.844 0.746 1 55.59 328 SER B N 1
ATOM 6709 C CA . SER B 1 328 ? -4.953 -18.719 0.261 1 55.59 328 SER B CA 1
ATOM 6710 C C . SER B 1 328 ? -4.914 -18.141 -1.149 1 55.59 328 SER B C 1
ATOM 6712 O O . SER B 1 328 ? -5.688 -18.547 -2.018 1 55.59 328 SER B O 1
ATOM 6714 N N . HIS B 1 329 ? -5.332 -16.875 -1.186 1 48.06 329 HIS B N 1
ATOM 6715 C CA . HIS B 1 329 ? -5.344 -16.281 -2.518 1 48.06 329 HIS B CA 1
ATOM 6716 C C . HIS B 1 329 ? -4.191 -16.797 -3.365 1 48.06 329 HIS B C 1
ATOM 6718 O O . HIS B 1 329 ? -3.957 -16.312 -4.473 1 48.06 329 HIS B O 1
ATOM 6724 N N . GLU B 1 330 ? -3.352 -17.531 -2.752 1 46 330 GLU B N 1
ATOM 6725 C CA . GLU B 1 330 ? -2.186 -17.922 -3.545 1 46 330 GLU B CA 1
ATOM 6726 C C . GLU B 1 330 ? -2.471 -19.172 -4.375 1 46 330 GLU B C 1
ATOM 6728 O O . GLU B 1 330 ? -2.748 -20.234 -3.822 1 46 330 GLU B O 1
ATOM 6733 N N . LEU B 1 331 ? -3.08 -18.984 -5.395 1 45.34 331 LEU B N 1
ATOM 6734 C CA . LEU B 1 331 ? -3.342 -20.062 -6.336 1 45.34 331 LEU B CA 1
ATOM 6735 C C . LEU B 1 331 ? -2.242 -21.125 -6.273 1 45.34 331 LEU B C 1
ATOM 6737 O O . LEU B 1 331 ? -2.473 -22.281 -6.613 1 45.34 331 LEU B O 1
ATOM 6741 N N . HIS B 1 332 ? -0.884 -20.734 -6.055 1 43.34 332 HIS B N 1
ATOM 6742 C CA . HIS B 1 332 ? 0.18 -21.609 -6.539 1 43.34 332 HIS B CA 1
ATOM 6743 C C . HIS B 1 332 ? 0.948 -22.234 -5.387 1 43.34 332 HIS B C 1
ATOM 6745 O O . HIS B 1 332 ? 2.066 -22.719 -5.57 1 43.34 332 HIS B O 1
ATOM 6751 N N . SER B 1 333 ? 0.449 -22.125 -4.195 1 41.91 333 SER B N 1
ATOM 6752 C CA . SER B 1 333 ? 1.37 -22.797 -3.283 1 41.91 333 SER B CA 1
ATOM 6753 C C . SER B 1 333 ? 1.369 -24.312 -3.51 1 41.91 333 SER B C 1
ATOM 6755 O O . SER B 1 333 ? 0.344 -24.875 -3.881 1 41.91 333 SER B O 1
ATOM 6757 N N . SER B 1 334 ? 2.496 -24.922 -3.77 1 44.09 334 SER B N 1
ATOM 6758 C CA . SER B 1 334 ? 2.885 -26.328 -3.959 1 44.09 334 SER B CA 1
ATOM 6759 C C . SER B 1 334 ? 2.006 -27.25 -3.137 1 44.09 334 SER B C 1
ATOM 6761 O O . SER B 1 334 ? 1.908 -28.453 -3.436 1 44.09 334 SER B O 1
ATOM 6763 N N . LYS B 1 335 ? 1.677 -26.812 -1.93 1 47.09 335 LYS B N 1
ATOM 6764 C CA . LYS B 1 335 ? 1.046 -27.812 -1.07 1 47.09 335 LYS B CA 1
ATOM 6765 C C . LYS B 1 335 ? -0.473 -27.656 -1.077 1 47.09 335 LYS B C 1
ATOM 6767 O O . LYS B 1 335 ? -1.049 -27.078 -0.156 1 47.09 335 LYS B O 1
ATOM 6772 N N . SER B 1 336 ? -0.923 -27.641 -2.283 1 55.09 336 SER B N 1
ATOM 6773 C CA . SER B 1 336 ? -2.363 -27.484 -2.447 1 55.09 336 SER B CA 1
ATOM 6774 C C . SER B 1 336 ? -3.137 -28.484 -1.592 1 55.09 336 SER B C 1
ATOM 6776 O O . SER B 1 336 ? -2.801 -29.656 -1.555 1 55.09 336 SER B O 1
ATOM 6778 N N . ILE B 1 337 ? -3.688 -28.062 -0.661 1 63 337 ILE B N 1
ATOM 6779 C CA . ILE B 1 337 ? -4.633 -28.844 0.138 1 63 337 ILE B CA 1
ATOM 6780 C C . ILE B 1 337 ? -5.59 -29.594 -0.782 1 63 337 ILE B C 1
ATOM 6782 O O . ILE B 1 337 ? -6.219 -28.984 -1.659 1 63 337 ILE B O 1
ATOM 6786 N N . PRO B 1 338 ? -5.426 -30.938 -0.698 1 73.25 338 PRO B N 1
ATOM 6787 C CA . PRO B 1 338 ? -6.332 -31.719 -1.533 1 73.25 338 PRO B CA 1
ATOM 6788 C C . PRO B 1 338 ? -7.801 -31.484 -1.192 1 73.25 338 PRO B C 1
ATOM 6790 O O . PRO B 1 338 ? -8.148 -31.312 -0.021 1 73.25 338 PRO B O 1
ATOM 6793 N N . TYR B 1 339 ? -8.508 -31.25 -2.166 1 79 339 TYR B N 1
ATOM 6794 C CA . TYR B 1 339 ? -9.953 -31.109 -2.004 1 79 339 TYR B CA 1
ATOM 6795 C C . TYR B 1 339 ? -10.695 -32.188 -2.775 1 79 339 TYR B C 1
ATOM 6797 O O . TYR B 1 339 ? -10.297 -32.562 -3.887 1 79 339 TYR B O 1
ATOM 6805 N N . THR B 1 340 ? -11.703 -32.719 -2.105 1 84.56 340 THR B N 1
ATOM 6806 C CA . THR B 1 340 ? -12.617 -33.656 -2.764 1 84.56 340 THR B CA 1
ATOM 6807 C C . THR B 1 340 ? -14 -33 -2.92 1 84.56 340 THR B C 1
ATOM 6809 O O . THR B 1 340 ? -14.586 -32.531 -1.942 1 84.56 340 THR B O 1
ATOM 6812 N N . PHE B 1 341 ? -14.398 -32.969 -4.207 1 88.81 341 PHE B N 1
ATOM 6813 C CA . PHE B 1 341 ? -15.75 -32.531 -4.527 1 88.81 341 PHE B CA 1
ATOM 6814 C C . PHE B 1 341 ? -16.672 -33.719 -4.754 1 88.81 341 PHE B C 1
ATOM 6816 O O . PHE B 1 341 ? -16.688 -34.312 -5.836 1 88.81 341 PHE B O 1
ATOM 6823 N N . LYS B 1 342 ? -17.453 -33.969 -3.74 1 89.75 342 LYS B N 1
ATOM 6824 C CA . LYS B 1 342 ? -18.375 -35.094 -3.857 1 89.75 342 LYS B CA 1
ATOM 6825 C C . LYS B 1 342 ? -19.734 -34.625 -4.371 1 89.75 342 LYS B C 1
ATOM 6827 O O . LYS B 1 342 ? -20.391 -33.781 -3.74 1 89.75 342 LYS B O 1
ATOM 6832 N N . LEU B 1 343 ? -20.219 -35.188 -5.441 1 93.25 343 LEU B N 1
ATOM 6833 C CA . LEU B 1 343 ? -21.484 -34.812 -6.051 1 93.25 343 LEU B CA 1
ATOM 6834 C C . LEU B 1 343 ? -22.656 -35.219 -5.18 1 93.25 343 LEU B C 1
ATOM 6836 O O . LEU B 1 343 ? -22.781 -36.375 -4.801 1 93.25 343 LEU B O 1
ATOM 6840 N N . LEU B 1 344 ? -23.516 -34.219 -4.883 1 91.56 344 LEU B N 1
ATOM 6841 C CA . LEU B 1 344 ? -24.719 -34.469 -4.09 1 91.56 344 LEU B CA 1
ATOM 6842 C C . LEU B 1 344 ? -25.953 -34.5 -4.969 1 91.56 344 LEU B C 1
ATOM 6844 O O . LEU B 1 344 ? -26.844 -35.344 -4.793 1 91.56 344 LEU B O 1
ATOM 6848 N N . TYR B 1 345 ? -25.953 -33.531 -5.855 1 92.38 345 TYR B N 1
ATOM 6849 C CA . TYR B 1 345 ? -27.172 -33.344 -6.633 1 92.38 345 TYR B CA 1
ATOM 6850 C C . TYR B 1 345 ? -26.844 -32.781 -8.016 1 92.38 345 TYR B C 1
ATOM 6852 O O . TYR B 1 345 ? -25.969 -31.922 -8.156 1 92.38 345 TYR B O 1
ATOM 6860 N N . ARG B 1 346 ? -27.469 -33.312 -9 1 93.12 346 ARG B N 1
ATOM 6861 C CA . ARG B 1 346 ? -27.406 -32.844 -10.375 1 93.12 346 ARG B CA 1
ATOM 6862 C C . ARG B 1 346 ? -28.797 -32.656 -10.953 1 93.12 346 ARG B C 1
ATOM 6864 O O . ARG B 1 346 ? -29.562 -33.625 -11.047 1 93.12 346 ARG B O 1
ATOM 6871 N N . ALA B 1 347 ? -29.031 -31.531 -11.438 1 90.38 347 ALA B N 1
ATOM 6872 C CA . ALA B 1 347 ? -30.375 -31.188 -11.859 1 90.38 347 ALA B CA 1
ATOM 6873 C C . ALA B 1 347 ? -30.797 -32 -13.07 1 90.38 347 ALA B C 1
ATOM 6875 O O . ALA B 1 347 ? -31.984 -32.344 -13.227 1 90.38 347 ALA B O 1
ATOM 6876 N N . SER B 1 348 ? -29.891 -32.375 -13.977 1 88.31 348 SER B N 1
ATOM 6877 C CA . SER B 1 348 ? -30.219 -33.094 -15.203 1 88.31 348 SER B CA 1
ATOM 6878 C C . SER B 1 348 ? -30.516 -34.562 -14.906 1 88.31 348 SER B C 1
ATOM 6880 O O . SER B 1 348 ? -31.125 -35.25 -15.719 1 88.31 348 SER B O 1
ATOM 6882 N N . VAL B 1 349 ? -30.094 -35 -13.812 1 90.19 349 VAL B N 1
ATOM 6883 C CA . VAL B 1 349 ? -30.219 -36.438 -13.516 1 90.19 349 VAL B CA 1
ATOM 6884 C C . VAL B 1 349 ? -31.203 -36.625 -12.359 1 90.19 349 VAL B C 1
ATOM 6886 O O . VAL B 1 349 ? -32.062 -37.531 -12.422 1 90.19 349 VAL B O 1
ATOM 6889 N N . ASP B 1 350 ? -31.141 -35.844 -11.398 1 90.62 350 ASP B N 1
ATOM 6890 C CA . ASP B 1 350 ? -31.906 -36.062 -10.172 1 90.62 350 ASP B CA 1
ATOM 6891 C C . ASP B 1 350 ? -33.25 -35.344 -10.25 1 90.62 350 ASP B C 1
ATOM 6893 O O . ASP B 1 350 ? -33.375 -34.281 -10.859 1 90.62 350 ASP B O 1
ATOM 6897 N N . ASN B 1 351 ? -34.156 -35.938 -9.539 1 87.75 351 ASN B N 1
ATOM 6898 C CA . ASN B 1 351 ? -35.469 -35.312 -9.383 1 87.75 351 ASN B CA 1
ATOM 6899 C C . ASN B 1 351 ? -35.406 -34.094 -8.461 1 87.75 351 ASN B C 1
ATOM 6901 O O . ASN B 1 351 ? -34.781 -34.125 -7.41 1 87.75 351 ASN B O 1
ATOM 6905 N N . PRO B 1 352 ? -36.031 -33 -8.867 1 86 352 PRO B N 1
ATOM 6906 C CA . PRO B 1 352 ? -36 -31.781 -8.062 1 86 352 PRO B CA 1
ATOM 6907 C C . PRO B 1 352 ? -36.469 -32 -6.629 1 86 352 PRO B C 1
ATOM 6909 O O . PRO B 1 352 ? -36.031 -31.297 -5.719 1 86 352 PRO B O 1
ATOM 6912 N N . SER B 1 353 ? -37.25 -32.906 -6.391 1 82.19 353 SER B N 1
ATOM 6913 C CA . SER B 1 353 ? -37.781 -33.156 -5.062 1 82.19 353 SER B CA 1
ATOM 6914 C C . SER B 1 353 ? -36.688 -33.719 -4.133 1 82.19 353 SER B C 1
ATOM 6916 O O . SER B 1 353 ? -36.844 -33.688 -2.908 1 82.19 353 SER B O 1
ATOM 6918 N N . LEU B 1 354 ? -35.688 -34.219 -4.723 1 86.88 354 LEU B N 1
ATOM 6919 C CA . LEU B 1 354 ? -34.656 -34.844 -3.934 1 86.88 354 LEU B CA 1
ATOM 6920 C C . LEU B 1 354 ? -33.625 -33.812 -3.475 1 86.88 354 LEU B C 1
ATOM 6922 O O . LEU B 1 354 ? -32.688 -34.125 -2.715 1 86.88 354 LEU B O 1
ATOM 6926 N N . PHE B 1 355 ? -33.75 -32.719 -3.885 1 86.94 355 PHE B N 1
ATOM 6927 C CA . PHE B 1 355 ? -32.75 -31.688 -3.604 1 86.94 355 PHE B CA 1
ATOM 6928 C C . PHE B 1 355 ? -32.531 -31.531 -2.102 1 86.94 355 PHE B C 1
ATOM 6930 O O . PHE B 1 355 ? -31.391 -31.641 -1.622 1 86.94 355 PHE B O 1
ATOM 6937 N N . HIS B 1 356 ? -33.562 -31.359 -1.347 1 82.81 356 HIS B N 1
ATOM 6938 C CA . HIS B 1 356 ? -33.438 -31.125 0.085 1 82.81 356 HIS B CA 1
ATOM 6939 C C . HIS B 1 356 ? -32.969 -32.375 0.823 1 82.81 356 HIS B C 1
ATOM 6941 O O . HIS B 1 356 ? -32.281 -32.281 1.827 1 82.81 356 HIS B O 1
ATOM 6947 N N . GLU B 1 357 ? -33.344 -33.375 0.298 1 84.69 357 GLU B N 1
ATOM 6948 C CA . GLU B 1 357 ? -32.906 -34.625 0.91 1 84.69 357 GLU B CA 1
ATOM 6949 C C . GLU B 1 357 ? -31.406 -34.812 0.758 1 84.69 357 GLU B C 1
ATOM 6951 O O . GLU B 1 357 ? -30.75 -35.312 1.683 1 84.69 357 GLU B O 1
ATOM 6956 N N . LYS B 1 358 ? -30.953 -34.406 -0.335 1 88.25 358 LYS B N 1
ATOM 6957 C CA . LYS B 1 358 ? -29.562 -34.688 -0.658 1 88.25 358 LYS B CA 1
ATOM 6958 C C . LYS B 1 358 ? -28.641 -33.562 -0.19 1 88.25 358 LYS B C 1
ATOM 6960 O O . LYS B 1 358 ? -27.469 -33.781 0.128 1 88.25 358 LYS B O 1
ATOM 6965 N N . CYS B 1 359 ? -29.141 -32.406 -0.164 1 87.75 359 CYS B N 1
ATOM 6966 C CA . CYS B 1 359 ? -28.234 -31.281 -0.027 1 87.75 359 CYS B CA 1
ATOM 6967 C C . CYS B 1 359 ? -28.406 -30.609 1.332 1 87.75 359 CYS B C 1
ATOM 6969 O O . CYS B 1 359 ? -27.609 -29.75 1.706 1 87.75 359 CYS B O 1
ATOM 6971 N N . ASP B 1 360 ? -29.344 -30.969 2.111 1 81.19 360 ASP B N 1
ATOM 6972 C CA . ASP B 1 360 ? -29.547 -30.344 3.412 1 81.19 360 ASP B CA 1
ATOM 6973 C C . ASP B 1 360 ? -28.641 -30.969 4.473 1 81.19 360 ASP B C 1
ATOM 6975 O O . ASP B 1 360 ? -28.438 -32.188 4.484 1 81.19 360 ASP B O 1
ATOM 6979 N N . ASN B 1 361 ? -28.062 -30.078 5.254 1 80.56 361 ASN B N 1
ATOM 6980 C CA . ASN B 1 361 ? -27.25 -30.469 6.406 1 80.56 361 ASN B CA 1
ATOM 6981 C C . ASN B 1 361 ? -25.984 -31.203 5.98 1 80.56 361 ASN B C 1
ATOM 6983 O O . ASN B 1 361 ? -25.578 -32.156 6.629 1 80.56 361 ASN B O 1
ATOM 6987 N N . VAL B 1 362 ? -25.562 -31 4.766 1 81.12 362 VAL B N 1
ATOM 6988 C CA . VAL B 1 362 ? -24.344 -31.594 4.254 1 81.12 362 VAL B CA 1
ATOM 6989 C C . VAL B 1 362 ? -23.312 -30.5 3.949 1 81.12 362 VAL B C 1
ATOM 6991 O O . VAL B 1 362 ? -23.438 -29.781 2.953 1 81.12 362 VAL B O 1
ATOM 6994 N N . GLY B 1 363 ? -22.812 -29.797 4.898 1 77.12 363 GLY B N 1
ATOM 6995 C CA . GLY B 1 363 ? -21.859 -28.75 4.629 1 77.12 363 GLY B CA 1
ATOM 6996 C C . GLY B 1 363 ? -20.438 -29.109 5.059 1 77.12 363 GLY B C 1
ATOM 6997 O O . GLY B 1 363 ? -20.234 -30.109 5.746 1 77.12 363 GLY B O 1
ATOM 6998 N N . PRO B 1 364 ? -19.641 -28.359 4.281 1 88.62 364 PRO B N 1
ATOM 6999 C CA . PRO B 1 364 ? -19.75 -27.234 3.348 1 88.62 364 PRO B CA 1
ATOM 7000 C C . PRO B 1 364 ? -20.109 -27.672 1.933 1 88.62 364 PRO B C 1
ATOM 7002 O O . PRO B 1 364 ? -19.797 -28.797 1.533 1 88.62 364 PRO B O 1
ATOM 7005 N N . THR B 1 365 ? -20.828 -26.766 1.136 1 90.88 365 THR B N 1
ATOM 7006 C C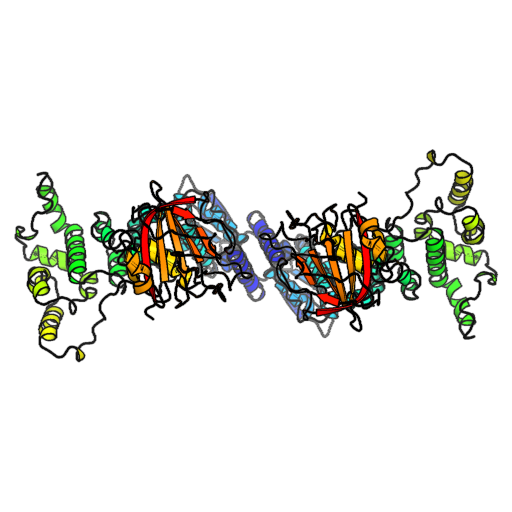A . THR B 1 365 ? -21.297 -27.156 -0.192 1 90.88 365 THR B CA 1
ATOM 7007 C C . THR B 1 365 ? -20.922 -26.094 -1.228 1 90.88 365 THR B C 1
ATOM 7009 O O . THR B 1 365 ? -20.766 -24.922 -0.895 1 90.88 365 THR B O 1
ATOM 7012 N N . ILE B 1 366 ? -20.703 -26.562 -2.451 1 92.5 366 ILE B N 1
ATOM 7013 C CA . ILE B 1 366 ? -20.5 -25.703 -3.609 1 92.5 366 ILE B CA 1
ATOM 7014 C C . ILE B 1 366 ? -21.594 -25.953 -4.645 1 92.5 366 ILE B C 1
ATOM 7016 O O . ILE B 1 366 ? -21.969 -27.094 -4.898 1 92.5 366 ILE B O 1
ATOM 7020 N N . VAL B 1 367 ? -22.125 -24.844 -5.066 1 92.56 367 VAL B N 1
ATOM 7021 C CA . VAL B 1 367 ? -23.141 -24.922 -6.109 1 92.56 367 VAL B CA 1
ATOM 7022 C C . VAL B 1 367 ? -22.562 -24.406 -7.43 1 92.56 367 VAL B C 1
ATOM 7024 O O . VAL B 1 367 ? -21.906 -23.359 -7.465 1 92.56 367 VAL B O 1
ATOM 7027 N N . ILE B 1 368 ? -22.781 -25.203 -8.484 1 93.75 368 ILE B N 1
ATOM 7028 C CA . ILE B 1 368 ? -22.344 -24.812 -9.82 1 93.75 368 ILE B CA 1
ATOM 7029 C C . ILE B 1 368 ? -23.547 -24.812 -10.773 1 93.75 368 ILE B C 1
ATOM 7031 O O . ILE B 1 368 ? -24.266 -25.797 -10.883 1 93.75 368 ILE B O 1
ATOM 7035 N N . VAL B 1 369 ? -23.703 -23.688 -11.445 1 92.75 369 VAL B N 1
ATOM 7036 C CA . VAL B 1 369 ? -24.828 -23.547 -12.367 1 92.75 369 VAL B CA 1
ATOM 7037 C C . VAL B 1 369 ? -24.312 -23.172 -13.758 1 92.75 369 VAL B C 1
ATOM 7039 O O . VAL B 1 369 ? -23.594 -22.188 -13.914 1 92.75 369 VAL B O 1
ATOM 7042 N N . LYS B 1 370 ? -24.641 -23.984 -14.703 1 92.94 370 LYS B N 1
ATOM 7043 C CA . LYS B 1 370 ? -24.328 -23.656 -16.094 1 92.94 370 LYS B CA 1
ATOM 7044 C C . LYS B 1 370 ? -25.453 -22.844 -16.734 1 92.94 370 LYS B C 1
ATOM 7046 O O . LYS B 1 370 ? -26.609 -23.281 -16.766 1 92.94 370 LYS B O 1
ATOM 7051 N N . ILE B 1 371 ? -25.078 -21.703 -17.234 1 91.31 371 ILE B N 1
ATOM 7052 C CA . ILE B 1 371 ? -26.062 -20.812 -17.844 1 91.31 371 ILE B CA 1
ATOM 7053 C C . ILE B 1 371 ? -26.328 -21.266 -19.281 1 91.31 371 ILE B C 1
ATOM 7055 O O . ILE B 1 371 ? -25.406 -21.625 -20 1 91.31 371 ILE B O 1
ATOM 7059 N N . ARG B 1 372 ? -27.562 -21.156 -19.594 1 90.25 372 ARG B N 1
ATOM 7060 C CA . ARG B 1 372 ? -27.953 -21.578 -20.938 1 90.25 372 ARG B CA 1
ATOM 7061 C C . ARG B 1 372 ? -27.453 -20.594 -21.984 1 90.25 372 ARG B C 1
ATOM 7063 O O . ARG B 1 372 ? -27.5 -19.375 -21.781 1 90.25 372 ARG B O 1
ATOM 7070 N N . ASP B 1 373 ? -27.016 -21.125 -23.109 1 78.88 373 ASP B N 1
ATOM 7071 C CA . ASP B 1 373 ? -26.656 -20.375 -24.312 1 78.88 373 ASP B CA 1
ATOM 7072 C C . ASP B 1 373 ? -25.531 -19.391 -24.016 1 78.88 373 ASP B C 1
ATOM 7074 O O . ASP B 1 373 ? -25.453 -18.328 -24.641 1 78.88 373 ASP B O 1
ATOM 7078 N N . ASN B 1 374 ? -24.938 -19.609 -22.875 1 76.31 374 ASN B N 1
ATOM 7079 C CA . ASN B 1 374 ? -23.766 -18.781 -22.531 1 76.31 374 ASN B CA 1
ATOM 7080 C C . ASN B 1 374 ? -22.609 -19.641 -22.031 1 76.31 374 ASN B C 1
ATOM 7082 O O . ASN B 1 374 ? -22.828 -20.75 -21.547 1 76.31 374 ASN B O 1
ATOM 7086 N N . ASN B 1 375 ? -21.469 -19.359 -22.406 1 78.69 375 ASN B N 1
ATOM 7087 C CA . ASN B 1 375 ? -20.281 -20.062 -21.922 1 78.69 375 ASN B CA 1
ATOM 7088 C C . ASN B 1 375 ? -19.859 -19.594 -20.547 1 78.69 375 ASN B C 1
ATOM 7090 O O . ASN B 1 375 ? -18.688 -19.297 -20.312 1 78.69 375 ASN B O 1
ATOM 7094 N N . CYS B 1 376 ? -20.969 -19.547 -19.641 1 87.75 376 CYS B N 1
ATOM 7095 C CA . CYS B 1 376 ? -20.656 -19.031 -18.312 1 87.75 376 CYS B CA 1
ATOM 7096 C C . CYS B 1 376 ? -21.172 -19.969 -17.234 1 87.75 376 CYS B C 1
ATOM 7098 O O . CYS B 1 376 ? -22.25 -20.531 -17.359 1 87.75 376 CYS B O 1
ATOM 7100 N N . LEU B 1 377 ? -20.344 -20.219 -16.266 1 90.81 377 LEU B N 1
ATOM 7101 C CA . LEU B 1 377 ? -20.719 -20.922 -15.047 1 90.81 377 LEU B CA 1
ATOM 7102 C C . LEU B 1 377 ? -20.844 -19.938 -13.883 1 90.81 377 LEU B C 1
ATOM 7104 O O . LEU B 1 377 ? -20.031 -19.031 -13.75 1 90.81 377 LEU B O 1
ATOM 7108 N N . VAL B 1 378 ? -21.891 -20.062 -13.141 1 92.31 378 VAL B N 1
ATOM 7109 C CA . VAL B 1 378 ? -22.016 -19.297 -11.906 1 92.31 378 VAL B CA 1
ATOM 7110 C C . VAL B 1 378 ? -22.141 -20.266 -10.719 1 92.31 378 VAL B C 1
ATOM 7112 O O . VAL B 1 378 ? -22.547 -21.406 -10.891 1 92.31 378 VAL B O 1
ATOM 7115 N N . GLY B 1 379 ? -21.656 -19.828 -9.602 1 92.62 379 GLY B N 1
ATOM 7116 C CA . GLY B 1 379 ? -21.719 -20.703 -8.453 1 92.62 379 GLY B CA 1
ATOM 7117 C C . GLY B 1 379 ? -21.516 -19.984 -7.133 1 92.62 379 GLY B C 1
ATOM 7118 O O . GLY B 1 379 ? -21.422 -18.766 -7.098 1 92.62 379 GLY B O 1
ATOM 7119 N N . GLY B 1 380 ? -21.594 -20.734 -6.129 1 92.31 380 GLY B N 1
ATOM 7120 C CA . GLY B 1 380 ? -21.391 -20.203 -4.785 1 92.31 380 GLY B CA 1
ATOM 7121 C C . GLY B 1 380 ? -20.922 -21.266 -3.803 1 92.31 380 GLY B C 1
ATOM 7122 O O . GLY B 1 380 ? -21.125 -22.469 -4.023 1 92.31 380 GLY B O 1
ATOM 7123 N N . TYR B 1 381 ? -20.25 -20.797 -2.803 1 92.12 381 TYR B N 1
ATOM 7124 C CA . TYR B 1 381 ? -19.75 -21.641 -1.726 1 92.12 381 TYR B CA 1
ATOM 7125 C C . TYR B 1 381 ? -20.469 -21.344 -0.419 1 92.12 381 TYR B C 1
ATOM 7127 O O . TYR B 1 381 ? -20.547 -20.188 0.016 1 92.12 381 TYR B O 1
ATOM 7135 N N . ASN B 1 382 ? -21.078 -22.312 0.115 1 88.75 382 ASN B N 1
ATOM 7136 C CA . ASN B 1 382 ? -21.703 -22.266 1.434 1 88.75 382 ASN B CA 1
ATOM 7137 C C . ASN B 1 382 ? -20.859 -23 2.475 1 88.75 382 ASN B C 1
ATOM 7139 O O . ASN B 1 382 ? -20.797 -24.234 2.471 1 88.75 382 ASN B O 1
ATOM 7143 N N . SER B 1 383 ? -20.312 -22.297 3.379 1 88.12 383 SER B N 1
ATOM 7144 C CA . SER B 1 383 ? -19.406 -22.875 4.355 1 88.12 383 SER B CA 1
ATOM 7145 C C . SER B 1 383 ? -20.156 -23.547 5.5 1 88.12 383 SER B C 1
ATOM 7147 O O . SER B 1 383 ? -19.562 -24.188 6.355 1 88.12 383 SER B O 1
ATOM 7149 N N . LEU B 1 384 ? -21.406 -23.406 5.473 1 82.56 384 LEU B N 1
ATOM 7150 C CA . LEU B 1 384 ? -22.203 -23.875 6.598 1 82.56 384 LEU B CA 1
ATOM 7151 C C . LEU B 1 384 ? -22.828 -25.234 6.293 1 82.56 384 LEU B C 1
ATOM 7153 O O . LEU B 1 384 ? -22.984 -25.594 5.125 1 82.56 384 LEU B O 1
ATOM 7157 N N . ASP B 1 385 ? -22.906 -25.938 7.414 1 79.5 385 ASP B N 1
ATOM 7158 C CA . ASP B 1 385 ? -23.672 -27.188 7.344 1 79.5 385 ASP B CA 1
ATOM 7159 C C . ASP B 1 385 ? -25.141 -26.953 7.734 1 79.5 385 ASP B C 1
ATOM 7161 O O . ASP B 1 385 ? -25.531 -27.234 8.867 1 79.5 385 ASP B O 1
ATOM 7165 N N . ILE B 1 386 ? -25.859 -26.359 6.758 1 69.5 386 ILE B N 1
ATOM 7166 C CA . ILE B 1 386 ? -27.219 -25.969 7.113 1 69.5 386 ILE B CA 1
ATOM 7167 C C . ILE B 1 386 ? -28.188 -26.516 6.074 1 69.5 386 ILE B C 1
ATOM 7169 O O . ILE B 1 386 ? -27.797 -26.922 4.984 1 69.5 386 ILE B O 1
ATOM 7173 N N . SER B 1 387 ? -29.422 -26.531 6.629 1 69.06 387 SER B N 1
ATOM 7174 C CA . SER B 1 387 ? -30.516 -26.875 5.723 1 69.06 387 SER B CA 1
ATOM 7175 C C . SER B 1 387 ? -30.891 -25.688 4.84 1 69.06 387 SER B C 1
ATOM 7177 O O . SER B 1 387 ? -30.891 -24.547 5.297 1 69.06 387 SER B O 1
ATOM 7179 N N . TRP B 1 388 ? -31.031 -26 3.6 1 68.69 388 TRP B N 1
ATOM 7180 C CA . TRP B 1 388 ? -31.516 -24.969 2.68 1 68.69 388 TRP B CA 1
ATOM 7181 C C . TRP B 1 388 ? -33 -24.703 2.898 1 68.69 388 TRP B C 1
ATOM 7183 O O . TRP B 1 388 ? -33.562 -23.828 2.256 1 68.69 388 TRP B O 1
ATOM 7193 N N . LYS B 1 389 ? -33.625 -25.531 3.912 1 62.53 389 LYS B N 1
ATOM 7194 C CA . LYS B 1 389 ? -35.031 -25.406 4.227 1 62.53 389 LYS B CA 1
ATOM 7195 C C . LYS B 1 389 ? -35.25 -24.75 5.59 1 62.53 389 LYS B C 1
ATOM 7197 O O . LYS B 1 389 ? -34.625 -25.141 6.574 1 62.53 389 LYS B O 1
ATOM 7202 N N . ARG B 1 390 ? -35.25 -23.516 5.844 1 57.03 390 ARG B N 1
ATOM 7203 C CA . ARG B 1 390 ? -35.531 -23.094 7.215 1 57.03 390 ARG B CA 1
ATOM 7204 C C . ARG B 1 390 ? -37 -22.766 7.391 1 57.03 390 ARG B C 1
ATOM 7206 O O . ARG B 1 390 ? -37.688 -22.453 6.418 1 57.03 390 ARG B O 1
ATOM 7213 N N . SER B 1 391 ? -37.312 -22.859 8.773 1 48.12 391 SER B N 1
ATOM 7214 C CA . SER B 1 391 ? -38.594 -22.344 9.25 1 48.12 391 SER B CA 1
ATOM 7215 C C . SER B 1 391 ? -38.688 -20.828 9.086 1 48.12 391 SER B C 1
ATOM 7217 O O . SER B 1 391 ? -37.656 -20.156 9.016 1 48.12 391 SER B O 1
ATOM 7219 N N . TRP B 1 392 ? -39.688 -20.172 8.609 1 44.88 392 TRP B N 1
ATOM 7220 C CA . TRP B 1 392 ? -40.062 -18.797 8.273 1 44.88 392 TRP B CA 1
ATOM 7221 C C . TRP B 1 392 ? -39.375 -17.797 9.195 1 44.88 392 TRP B C 1
ATOM 7223 O O . TRP B 1 392 ? -39.188 -16.641 8.828 1 44.88 392 TRP B O 1
ATOM 7233 N N . PHE B 1 393 ? -39.156 -18.094 10.383 1 44.06 393 PHE B N 1
ATOM 7234 C CA . PHE B 1 393 ? -38.906 -16.969 11.273 1 44.06 393 PHE B CA 1
ATOM 7235 C C . PHE B 1 393 ? -37.469 -16.469 11.117 1 44.06 393 PHE B C 1
ATOM 7237 O O . PHE B 1 393 ? -37.219 -15.266 11.25 1 44.06 393 PHE B O 1
ATOM 7244 N N . ASN B 1 394 ? -36.375 -17.203 11.422 1 50.03 394 ASN B N 1
ATOM 7245 C CA . ASN B 1 394 ? -35.031 -16.688 11.539 1 50.03 394 ASN B CA 1
ATOM 7246 C C . ASN B 1 394 ? -34.188 -16.984 10.289 1 50.03 394 ASN B C 1
ATOM 7248 O O . ASN B 1 394 ? -33.5 -18 10.227 1 50.03 394 ASN B O 1
ATOM 7252 N N . SER B 1 395 ? -34.469 -16.359 9.258 1 52.91 395 SER B N 1
ATOM 7253 C CA . SER B 1 395 ? -34.062 -16.891 7.965 1 52.91 395 SER B CA 1
ATOM 7254 C C . SER B 1 395 ? -32.562 -16.625 7.688 1 52.91 395 SER B C 1
ATOM 7256 O O . SER B 1 395 ? -31.922 -17.391 6.984 1 52.91 395 SER B O 1
ATOM 7258 N N . SER B 1 396 ? -32.031 -15.555 8.07 1 60.31 396 SER B N 1
ATOM 7259 C CA . SER B 1 396 ? -30.734 -15.18 7.504 1 60.31 396 SER B CA 1
ATOM 7260 C C . SER B 1 396 ? -29.594 -15.789 8.305 1 60.31 396 SER B C 1
ATOM 7262 O O . SER B 1 396 ? -29.609 -15.766 9.539 1 60.31 396 SER B O 1
ATOM 7264 N N . ARG B 1 397 ? -28.859 -16.672 7.793 1 72.06 397 ARG B N 1
ATOM 7265 C CA . ARG B 1 397 ? -27.609 -17.219 8.328 1 72.06 397 ARG B CA 1
ATOM 7266 C C . ARG B 1 397 ? -26.438 -16.891 7.406 1 72.06 397 ARG B C 1
ATOM 7268 O O . ARG B 1 397 ? -26.641 -16.5 6.254 1 72.06 397 ARG B O 1
ATOM 7275 N N . GLY B 1 398 ? -25.391 -16.766 8.008 1 75.69 398 GLY B N 1
ATOM 7276 C CA . GLY B 1 398 ? -24.297 -16.531 7.062 1 75.69 398 GLY B CA 1
ATOM 7277 C C . GLY B 1 398 ? -22.922 -16.609 7.703 1 75.69 398 GLY B C 1
ATOM 7278 O O . GLY B 1 398 ? -22.812 -16.906 8.891 1 75.69 398 GLY B O 1
ATOM 7279 N N . SER B 1 399 ? -22 -16.797 6.957 1 81.69 399 SER B N 1
ATOM 7280 C CA . SER B 1 399 ? -20.578 -16.797 7.301 1 81.69 399 SER B CA 1
ATOM 7281 C C . SER B 1 399 ? -19.781 -15.906 6.359 1 81.69 399 SER B C 1
ATOM 7283 O O . SER B 1 399 ? -20.156 -15.734 5.195 1 81.69 399 SER B O 1
ATOM 7285 N N . LYS B 1 400 ? -18.766 -15.406 6.996 1 84.56 400 LYS B N 1
ATOM 7286 C CA . LYS B 1 400 ? -17.891 -14.562 6.191 1 84.56 400 LYS B CA 1
ATOM 7287 C C . LYS B 1 400 ? -17.141 -15.391 5.148 1 84.56 400 LYS B C 1
ATOM 7289 O O . LYS B 1 400 ? -16.578 -14.836 4.195 1 84.56 400 LYS B O 1
ATOM 7294 N N . GLU B 1 401 ? -17.188 -16.672 5.309 1 87.44 401 GLU B N 1
ATOM 7295 C CA . GLU B 1 401 ? -16.406 -17.531 4.434 1 87.44 401 GLU B CA 1
ATOM 7296 C C . GLU B 1 401 ? -17.156 -17.844 3.141 1 87.44 401 GLU B C 1
ATOM 7298 O O . GLU B 1 401 ? -16.578 -18.391 2.199 1 87.44 401 GLU B O 1
ATOM 7303 N N . CYS B 1 402 ? -18.422 -17.484 3.064 1 89.38 402 CYS B N 1
ATOM 7304 C CA . CYS B 1 402 ? -19.203 -17.75 1.864 1 89.38 402 CYS B CA 1
ATOM 7305 C C . CYS B 1 402 ? -18.797 -16.828 0.722 1 89.38 402 CYS B C 1
ATOM 7307 O O . CYS B 1 402 ? -18.344 -15.711 0.956 1 89.38 402 CYS B O 1
ATOM 7309 N N . PHE B 1 403 ? -18.859 -17.391 -0.504 1 92 403 PHE B N 1
ATOM 7310 C CA . PHE B 1 403 ? -18.594 -16.547 -1.662 1 92 403 PHE B CA 1
ATOM 7311 C C . PHE B 1 403 ? -19.375 -17.016 -2.875 1 92 403 PHE B C 1
ATOM 7313 O O . PHE B 1 403 ? -19.891 -18.141 -2.889 1 92 403 PHE B O 1
ATOM 7320 N N . ILE B 1 404 ? -19.594 -16.109 -3.801 1 93.06 404 ILE B N 1
ATOM 7321 C CA . ILE B 1 404 ? -20.172 -16.453 -5.098 1 93.06 404 ILE B CA 1
ATOM 7322 C C . ILE B 1 404 ? -19.172 -16.109 -6.207 1 93.06 404 ILE B C 1
ATOM 7324 O O . ILE B 1 404 ? -18.219 -15.359 -5.992 1 93.06 404 ILE B O 1
ATOM 7328 N N . PHE B 1 405 ? -19.328 -16.812 -7.355 1 91.94 405 PHE B N 1
ATOM 7329 C CA . PHE B 1 405 ? -18.344 -16.594 -8.414 1 91.94 405 PHE B CA 1
ATOM 7330 C C . PHE B 1 405 ? -18.953 -16.859 -9.781 1 91.94 405 PHE B C 1
ATOM 7332 O O . PHE B 1 405 ? -20.062 -17.406 -9.883 1 91.94 405 PHE B O 1
ATOM 7339 N N . SER B 1 406 ? -18.359 -16.328 -10.766 1 90.94 406 SER B N 1
ATOM 7340 C CA . SER B 1 406 ? -18.641 -16.672 -12.156 1 90.94 406 SER B CA 1
ATOM 7341 C C . SER B 1 406 ? -17.344 -17 -12.906 1 90.94 406 SER B C 1
ATOM 7343 O O . SER B 1 406 ? -16.297 -16.438 -12.594 1 90.94 406 SER B O 1
ATOM 7345 N N . MET B 1 407 ? -17.391 -17.922 -13.75 1 86.69 407 MET B N 1
ATOM 7346 C CA . MET B 1 407 ? -16.234 -18.297 -14.578 1 86.69 407 MET B CA 1
ATOM 7347 C C . MET B 1 407 ? -16.703 -18.812 -15.938 1 86.69 407 MET B C 1
ATOM 7349 O O . MET B 1 407 ? -17.875 -19.109 -16.141 1 86.69 407 MET B O 1
ATOM 7353 N N . ASP B 1 408 ? -15.836 -18.781 -16.906 1 80.31 408 ASP B N 1
ATOM 7354 C CA . ASP B 1 408 ? -16.172 -19.281 -18.234 1 80.31 408 ASP B CA 1
ATOM 7355 C C . ASP B 1 408 ? -16.344 -20.797 -18.219 1 80.31 408 ASP B C 1
ATOM 7357 O O . ASP B 1 408 ? -15.625 -21.5 -17.5 1 80.31 408 ASP B O 1
ATOM 7361 N N . SER B 1 409 ? -17.469 -21.156 -18.922 1 72.69 409 SER B N 1
ATOM 7362 C CA . SER B 1 409 ? -17.75 -22.594 -18.984 1 72.69 409 SER B CA 1
ATOM 7363 C C . SER B 1 409 ? -16.781 -23.297 -19.938 1 72.69 409 SER B C 1
ATOM 7365 O O . SER B 1 409 ? -16.766 -24.531 -20.016 1 72.69 409 SER B O 1
ATOM 7367 N N . PHE B 1 410 ? -16.125 -2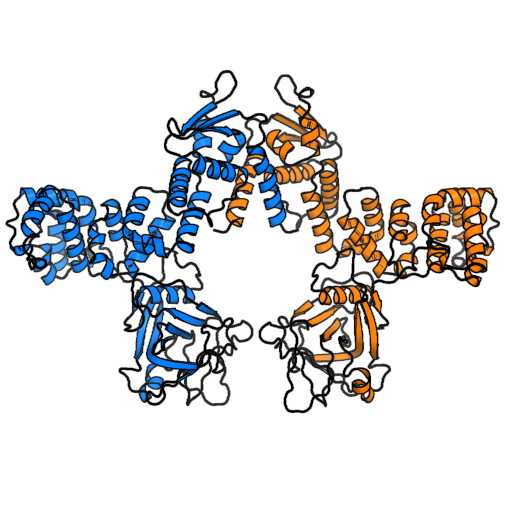2.438 -20.766 1 59.72 410 PHE B N 1
ATOM 7368 C CA . PHE B 1 410 ? -15.398 -23.094 -21.859 1 59.72 410 PHE B CA 1
ATOM 7369 C C . PHE B 1 410 ? -14.562 -24.25 -21.328 1 59.72 410 PHE B C 1
ATOM 7371 O O . PHE B 1 410 ? -13.859 -24.109 -20.328 1 59.72 410 PHE B O 1
ATOM 7378 N N . ILE B 1 411 ? -15.094 -25.375 -21.562 1 52.5 411 ILE B N 1
ATOM 7379 C CA . ILE B 1 411 ? -14.57 -26.719 -21.328 1 52.5 411 ILE B CA 1
ATOM 7380 C C . ILE B 1 411 ? -13.125 -26.797 -21.797 1 52.5 411 ILE B C 1
ATOM 7382 O O . ILE B 1 411 ? -12.477 -27.828 -21.672 1 52.5 411 ILE B O 1
ATOM 7386 N N . ASN B 1 412 ? -12.672 -25.859 -22.578 1 46.72 412 ASN B N 1
ATOM 7387 C CA . ASN B 1 412 ? -11.32 -26.25 -22.984 1 46.72 412 ASN B CA 1
ATOM 7388 C C . ASN B 1 412 ? -10.352 -26.219 -21.812 1 46.72 412 ASN B C 1
ATOM 7390 O O . ASN B 1 412 ? -10.203 -25.203 -21.141 1 46.72 412 ASN B O 1
ATOM 7394 N N . PRO B 1 413 ? -10.164 -27.391 -21.312 1 43.31 413 PRO B N 1
ATOM 7395 C CA . PRO B 1 413 ? -9.352 -27.672 -20.125 1 43.31 413 PRO B CA 1
ATOM 7396 C C . PRO B 1 413 ? -8.234 -26.656 -19.922 1 43.31 413 PRO B C 1
ATOM 7398 O O . PRO B 1 413 ? -7.691 -26.531 -18.828 1 43.31 413 PRO B O 1
ATOM 7401 N N . THR B 1 414 ? -7.695 -26.234 -21 1 41.69 414 THR B N 1
ATOM 7402 C CA . THR B 1 414 ? -6.383 -25.609 -20.906 1 41.69 414 THR B CA 1
ATOM 7403 C C . THR B 1 414 ? -6.508 -24.141 -20.5 1 41.69 414 THR B C 1
ATOM 7405 O O . THR B 1 414 ? -5.527 -23.516 -20.094 1 41.69 414 THR B O 1
ATOM 7408 N N . THR B 1 415 ? -7.605 -23.469 -21.016 1 43.66 415 THR B N 1
ATOM 7409 C CA . THR B 1 415 ? -7.492 -22.016 -20.906 1 43.66 415 THR B CA 1
ATOM 7410 C C . THR B 1 415 ? -8.391 -21.5 -19.781 1 43.66 415 THR B C 1
ATOM 7412 O O . THR B 1 415 ? -9.617 -21.625 -19.844 1 43.66 415 THR B O 1
ATOM 7415 N N . LEU B 1 416 ? -8.156 -21.625 -18.609 1 45.91 416 LEU B N 1
ATOM 7416 C CA . LEU B 1 416 ? -8.906 -20.844 -17.641 1 45.91 416 LEU B CA 1
ATOM 7417 C C . LEU B 1 416 ? -8.992 -19.391 -18.062 1 45.91 416 LEU B C 1
ATOM 7419 O O . LEU B 1 416 ? -7.965 -18.734 -18.266 1 45.91 416 LEU B O 1
ATOM 7423 N N . ASP B 1 417 ? -9.859 -19.047 -18.875 1 48.91 417 ASP B N 1
ATOM 7424 C CA . ASP B 1 417 ? -9.992 -17.672 -19.344 1 48.91 417 ASP B CA 1
ATOM 7425 C C . ASP B 1 417 ? -10.148 -16.703 -18.172 1 48.91 417 ASP B C 1
ATOM 7427 O O . ASP B 1 417 ? -10.609 -17.094 -17.094 1 48.91 417 ASP B O 1
ATOM 7431 N N . ASN B 1 418 ? -9.453 -15.625 -18.219 1 53.44 418 ASN B N 1
ATOM 7432 C CA . ASN B 1 418 ? -9.273 -14.406 -17.438 1 53.44 418 ASN B CA 1
ATOM 7433 C C . ASN B 1 418 ? -10.609 -13.867 -16.938 1 53.44 418 ASN B C 1
ATOM 7435 O O . ASN B 1 418 ? -10.648 -12.844 -16.25 1 53.44 418 ASN B O 1
ATOM 7439 N N . ASN B 1 419 ? -11.648 -14.617 -17.219 1 64.5 419 ASN B N 1
ATOM 7440 C CA . ASN B 1 419 ? -12.883 -13.938 -16.844 1 64.5 419 ASN B CA 1
ATOM 7441 C C . ASN B 1 419 ? -13.484 -14.547 -15.57 1 64.5 419 ASN B C 1
ATOM 7443 O O . ASN B 1 419 ? -14.609 -15.047 -15.594 1 64.5 419 ASN B O 1
ATOM 7447 N N . VAL B 1 420 ? -12.688 -14.734 -14.562 1 78.19 420 VAL B N 1
ATOM 7448 C CA . VAL B 1 420 ? -13.18 -15.242 -13.281 1 78.19 420 VAL B CA 1
ATOM 7449 C C . VAL B 1 420 ? -13.508 -14.078 -12.359 1 78.19 420 VAL B C 1
ATOM 7451 O O . VAL B 1 420 ? -12.727 -13.125 -12.242 1 78.19 420 VAL B O 1
ATOM 7454 N N . LYS B 1 421 ? -14.672 -14.109 -11.867 1 86.44 421 LYS B N 1
ATOM 7455 C CA . LYS B 1 421 ? -15.086 -13.109 -10.883 1 86.44 421 LYS B CA 1
ATOM 7456 C C . LYS B 1 421 ? -15.43 -13.758 -9.547 1 86.44 421 LYS B C 1
ATOM 7458 O O . LYS B 1 421 ? -16.219 -14.711 -9.492 1 86.44 421 LYS B O 1
ATOM 7463 N N . LEU B 1 422 ? -14.75 -13.383 -8.625 1 89.06 422 LEU B N 1
ATOM 7464 C CA . LEU B 1 422 ? -15.031 -13.828 -7.262 1 89.06 422 LEU B CA 1
ATOM 7465 C C . LEU B 1 422 ? -15.633 -12.703 -6.43 1 89.06 422 LEU B C 1
ATOM 7467 O O . LEU B 1 422 ? -15.172 -11.562 -6.504 1 89.06 422 LEU B O 1
ATOM 7471 N N . SER B 1 423 ? -16.719 -13.008 -5.742 1 91.75 423 SER B N 1
ATOM 7472 C CA . SER B 1 423 ? -17.359 -12.031 -4.871 1 91.75 423 SER B CA 1
ATOM 7473 C C . SER B 1 423 ? -17.516 -12.57 -3.455 1 91.75 423 SER B C 1
ATOM 7475 O O . SER B 1 423 ? -18.219 -13.562 -3.24 1 91.75 423 SER B O 1
ATOM 7477 N N . LYS B 1 424 ? -16.906 -11.859 -2.553 1 90.38 424 LYS B N 1
ATOM 7478 C CA . LYS B 1 424 ? -17 -12.258 -1.151 1 90.38 424 LYS B CA 1
ATOM 7479 C C . LYS B 1 424 ? -18.141 -11.508 -0.445 1 90.38 424 LYS B C 1
ATOM 7481 O O . LYS B 1 424 ? -18.625 -10.492 -0.95 1 90.38 424 LYS B O 1
ATOM 7486 N N . VAL B 1 425 ? -18.422 -12.195 0.647 1 88.31 425 VAL B N 1
ATOM 7487 C CA . VAL B 1 425 ? -19.484 -11.586 1.43 1 88.31 425 VAL B CA 1
ATOM 7488 C C . VAL B 1 425 ? -19 -10.273 2.041 1 88.31 425 VAL B C 1
ATOM 7490 O O . VAL B 1 425 ? -17.875 -10.203 2.543 1 88.31 425 VAL B O 1
ATOM 7493 N N . LYS B 1 426 ? -19.828 -9.305 1.905 1 82.12 426 LYS B N 1
ATOM 7494 C CA . LYS B 1 426 ? -19.531 -8.055 2.607 1 82.12 426 LYS B CA 1
ATOM 7495 C C . LYS B 1 426 ? -19.5 -8.273 4.117 1 82.12 426 LYS B C 1
ATOM 7497 O O . LYS B 1 426 ? -20.328 -9 4.664 1 82.12 426 LYS B O 1
ATOM 7502 N N . THR B 1 427 ? -18.578 -7.621 4.707 1 78.44 427 THR B N 1
ATOM 7503 C CA . THR B 1 427 ? -18.391 -7.828 6.141 1 78.44 427 THR B CA 1
ATOM 7504 C C . THR B 1 427 ? -19.672 -7.512 6.898 1 78.44 427 THR B C 1
ATOM 7506 O O . THR B 1 427 ? -20.031 -8.211 7.852 1 78.44 427 THR B O 1
ATOM 7509 N N . GLU B 1 428 ? -20.422 -6.578 6.473 1 67 428 GLU B N 1
ATOM 7510 C CA . GLU B 1 428 ? -21.641 -6.137 7.156 1 67 428 GLU B CA 1
ATOM 7511 C C . GLU B 1 428 ? -22.781 -7.129 6.957 1 67 428 GLU B C 1
ATOM 7513 O O . GLU B 1 428 ? -23.766 -7.113 7.699 1 67 428 GLU B O 1
ATOM 7518 N N . TYR B 1 429 ? -22.609 -7.957 5.949 1 78.12 429 TYR B N 1
ATOM 7519 C CA . TYR B 1 429 ? -23.688 -8.883 5.613 1 78.12 429 TYR B CA 1
ATOM 7520 C C . TYR B 1 429 ? -23.281 -10.32 5.883 1 78.12 429 TYR B C 1
ATOM 7522 O O . TYR B 1 429 ? -23.781 -11.25 5.246 1 78.12 429 TYR B O 1
ATOM 7530 N N . LYS B 1 430 ? -22.406 -10.516 6.738 1 80.12 430 LYS B N 1
ATOM 7531 C CA . LYS B 1 430 ? -21.875 -11.852 6.988 1 80.12 430 LYS B CA 1
ATOM 7532 C C . LYS B 1 430 ? -22.984 -12.805 7.418 1 80.12 430 LYS B C 1
ATOM 7534 O O . LYS B 1 430 ? -22.969 -13.984 7.066 1 80.12 430 LYS B O 1
ATOM 7539 N N . ASN B 1 431 ? -24 -12.273 8.148 1 78 431 ASN B N 1
ATOM 7540 C CA . ASN B 1 431 ? -25.062 -13.133 8.672 1 78 431 ASN B CA 1
ATOM 7541 C C . ASN B 1 431 ? -26.172 -13.328 7.648 1 78 431 ASN B C 1
ATOM 7543 O O . ASN B 1 431 ? -27.156 -14.031 7.918 1 78 431 ASN B O 1
ATOM 7547 N N . TYR B 1 432 ? -25.953 -12.734 6.488 1 77.19 432 TYR B N 1
ATOM 7548 C CA . TYR B 1 432 ? -26.984 -12.812 5.453 1 77.19 432 TYR B CA 1
ATOM 7549 C C . TYR B 1 432 ? -26.422 -13.445 4.18 1 77.19 432 TYR B C 1
ATOM 7551 O O . TYR B 1 432 ? -26.984 -13.273 3.098 1 77.19 432 TYR B O 1
ATOM 7559 N N . SER B 1 433 ? -25.391 -14.109 4.348 1 84.31 433 SER B N 1
ATOM 7560 C CA . SER B 1 433 ? -24.734 -14.633 3.15 1 84.31 433 SER B CA 1
ATOM 7561 C C . SER B 1 433 ? -25.547 -15.766 2.527 1 84.31 433 SER B C 1
ATOM 7563 O O . SER B 1 433 ? -25.406 -16.047 1.335 1 84.31 433 SER B O 1
ATOM 7565 N N . ILE B 1 434 ? -26.359 -16.406 3.338 1 81.25 434 ILE B N 1
ATOM 7566 C CA . ILE B 1 434 ? -27.203 -17.5 2.855 1 81.25 434 ILE B CA 1
ATOM 7567 C C . ILE B 1 434 ? -28.641 -17.297 3.336 1 81.25 434 ILE B C 1
ATOM 7569 O O . ILE B 1 434 ? -28.859 -16.828 4.457 1 81.25 434 ILE B O 1
ATOM 7573 N N . TYR B 1 435 ? -29.5 -17.531 2.406 1 74.31 435 TYR B N 1
ATOM 7574 C CA . TYR B 1 435 ? -30.922 -17.469 2.752 1 74.31 435 TYR B CA 1
ATOM 7575 C C . TYR B 1 435 ? -31.594 -18.812 2.516 1 74.31 435 TYR B C 1
ATOM 7577 O O . TYR B 1 435 ? -31.375 -19.453 1.482 1 74.31 435 TYR B O 1
ATOM 7585 N N . ASP B 1 436 ? -32.281 -19.109 3.586 1 62.62 436 ASP B N 1
ATOM 7586 C CA . ASP B 1 436 ? -33 -20.375 3.559 1 62.62 436 ASP B CA 1
ATOM 7587 C C . ASP B 1 436 ? -34.5 -20.188 3.285 1 62.62 436 ASP B C 1
ATOM 7589 O O . ASP B 1 436 ? -35.125 -19.359 3.932 1 62.62 436 ASP B O 1
ATOM 7593 N N . HIS B 1 437 ? -34.969 -20.484 2.135 1 59.72 437 HIS B N 1
ATOM 7594 C CA . HIS B 1 437 ? -36.406 -20.453 1.923 1 59.72 437 HIS B CA 1
ATOM 7595 C C . HIS B 1 437 ? -36.938 -21.828 1.504 1 59.72 437 HIS B C 1
ATOM 7597 O O . HIS B 1 437 ? -36.344 -22.484 0.645 1 59.72 437 HIS B O 1
ATOM 7603 N N . PRO B 1 438 ? -38 -22.375 2.174 1 53.09 438 PRO B N 1
ATOM 7604 C CA . PRO B 1 438 ? -38.5 -23.719 1.86 1 53.09 438 PRO B CA 1
ATOM 7605 C C . PRO B 1 438 ? -38.781 -23.906 0.373 1 53.09 438 PRO B C 1
ATOM 7607 O O . PRO B 1 438 ? -38.688 -25.016 -0.144 1 53.09 438 PRO B O 1
ATOM 7610 N N . TRP B 1 439 ? -39.375 -22.938 -0.161 1 54.12 439 TRP B N 1
ATOM 7611 C CA . TRP B 1 439 ? -39.781 -23.125 -1.542 1 54.12 439 TRP B CA 1
ATOM 7612 C C . TRP B 1 439 ? -38.688 -22.703 -2.518 1 54.12 439 TRP B C 1
ATOM 7614 O O . TRP B 1 439 ? -38.844 -22.859 -3.732 1 54.12 439 TRP B O 1
ATOM 7624 N N . ASP B 1 440 ? -37.562 -22.266 -1.83 1 62.84 440 ASP B N 1
ATOM 7625 C CA . ASP B 1 440 ? -36.562 -21.719 -2.752 1 62.84 440 ASP B CA 1
ATOM 7626 C C . ASP B 1 440 ? -35.375 -22.641 -2.865 1 62.84 440 ASP B C 1
ATOM 7628 O O . ASP B 1 440 ? -35.156 -23.5 -2.008 1 62.84 440 ASP B O 1
ATOM 7632 N N . GLY B 1 441 ? -34.844 -22.938 -3.938 1 68.19 441 GLY B N 1
ATOM 7633 C CA . GLY B 1 441 ? -33.625 -23.641 -4.219 1 68.19 441 GLY B CA 1
ATOM 7634 C C . GLY B 1 441 ? -32.406 -22.969 -3.613 1 68.19 441 GLY B C 1
ATOM 7635 O O . GLY B 1 441 ? -32.438 -22.531 -2.465 1 68.19 441 GLY B O 1
ATOM 7636 N N . ILE B 1 442 ? -31.422 -22.938 -4.188 1 77 442 ILE B N 1
ATOM 7637 C CA . ILE B 1 442 ? -30.125 -22.375 -3.828 1 77 442 ILE B CA 1
ATOM 7638 C C . ILE B 1 442 ? -30.219 -20.859 -3.725 1 77 442 ILE B C 1
ATOM 7640 O O . ILE B 1 442 ? -30.688 -20.188 -4.66 1 77 442 ILE B O 1
ATOM 7644 N N . CYS B 1 443 ? -29.969 -20.328 -2.529 1 79.19 443 CYS B N 1
ATOM 7645 C CA . CYS B 1 443 ? -30.078 -18.891 -2.354 1 79.19 443 CYS B CA 1
ATOM 7646 C C . CYS B 1 443 ? -28.891 -18.328 -1.599 1 79.19 443 CYS B C 1
ATOM 7648 O O . CYS B 1 443 ? -28.672 -18.656 -0.429 1 79.19 443 CYS B O 1
ATOM 7650 N N . PHE B 1 444 ? -28.094 -17.594 -2.307 1 86.06 444 PHE B N 1
ATOM 7651 C CA . PHE B 1 444 ? -27.016 -16.844 -1.685 1 86.06 444 PHE B CA 1
ATOM 7652 C C . PHE B 1 444 ? -27.422 -15.383 -1.477 1 86.06 444 PHE B C 1
ATOM 7654 O O . PHE B 1 444 ? -27.984 -14.758 -2.375 1 86.06 444 PHE B O 1
ATOM 7661 N N . GLY B 1 445 ? -27.047 -14.898 -0.37 1 80.06 445 GLY B N 1
ATOM 7662 C CA . GLY B 1 445 ? -27.578 -13.602 0.015 1 80.06 445 GLY B CA 1
ATOM 7663 C C . GLY B 1 445 ? -29.031 -13.664 0.451 1 80.06 445 GLY B C 1
ATOM 7664 O O . GLY B 1 445 ? -29.516 -14.719 0.874 1 80.06 445 GLY B O 1
ATOM 7665 N N . THR B 1 446 ? -29.781 -12.594 0.48 1 69.75 446 THR B N 1
ATOM 7666 C CA . THR B 1 446 ? -31.203 -12.609 0.804 1 69.75 446 THR B CA 1
ATOM 7667 C C . THR B 1 446 ? -32.031 -12.953 -0.427 1 69.75 446 THR B C 1
ATOM 7669 O O . THR B 1 446 ? -33.188 -12.539 -0.538 1 69.75 446 THR B O 1
ATOM 7672 N N . GLY B 1 447 ? -31.281 -13.82 -1.35 1 62.75 447 GLY B N 1
ATOM 7673 C CA . GLY B 1 447 ? -31.891 -14.336 -2.564 1 62.75 447 GLY B CA 1
ATOM 7674 C C . GLY B 1 447 ? -31.406 -13.641 -3.82 1 62.75 447 GLY B C 1
ATOM 7675 O O . GLY B 1 447 ? -31.266 -14.273 -4.871 1 62.75 447 GLY B O 1
ATOM 7676 N N . PRO B 1 448 ? -31.016 -12.344 -3.586 1 71.38 448 PRO B N 1
ATOM 7677 C CA . PRO B 1 448 ? -30.797 -11.656 -4.863 1 71.38 448 PRO B CA 1
ATOM 7678 C C . PRO B 1 448 ? -29.391 -11.852 -5.418 1 71.38 448 PRO B C 1
ATOM 7680 O O . PRO B 1 448 ? -29.172 -11.719 -6.625 1 71.38 448 PRO B O 1
ATOM 7683 N N . ASP B 1 449 ? -28.5 -12.18 -4.574 1 86.62 449 ASP B N 1
ATOM 7684 C CA . ASP B 1 449 ? -27.141 -12.234 -5.102 1 86.62 449 ASP B CA 1
ATOM 7685 C C . ASP B 1 449 ? -26.969 -13.406 -6.059 1 86.62 449 ASP B C 1
ATOM 7687 O O . ASP B 1 449 ? -26.375 -13.266 -7.125 1 86.62 449 ASP B O 1
ATOM 7691 N N . LEU B 1 450 ? -27.469 -14.57 -5.672 1 88.81 450 LEU B N 1
ATOM 7692 C CA . LEU B 1 450 ? -27.562 -15.75 -6.531 1 88.81 450 LEU B CA 1
ATOM 7693 C C . LEU B 1 450 ? -28.719 -16.641 -6.094 1 88.81 450 LEU B C 1
ATOM 7695 O O . LEU B 1 450 ? -28.719 -17.172 -4.977 1 88.81 450 LEU B O 1
ATOM 7699 N N . TRP B 1 451 ? -29.656 -16.734 -6.965 1 88.19 451 TRP B N 1
ATOM 7700 C CA . TRP B 1 451 ? -30.812 -17.578 -6.711 1 88.19 451 TRP B CA 1
ATOM 7701 C C . TRP B 1 451 ? -31.156 -18.422 -7.934 1 88.19 451 TRP B C 1
ATOM 7703 O O . TRP B 1 451 ? -31.109 -17.938 -9.062 1 88.19 451 TRP B O 1
ATOM 7713 N N . VAL B 1 452 ? -31.453 -19.672 -7.645 1 86.69 452 VAL B N 1
ATOM 7714 C CA . VAL B 1 452 ? -31.797 -20.578 -8.727 1 86.69 452 VAL B CA 1
ATOM 7715 C C . VAL B 1 452 ? -33.094 -21.312 -8.406 1 86.69 452 VAL B C 1
ATOM 7717 O O . VAL B 1 452 ? -33.25 -21.859 -7.305 1 86.69 452 VAL B O 1
ATOM 7720 N N . ASN B 1 453 ? -33.969 -21.234 -9.375 1 82.44 453 ASN B N 1
ATOM 7721 C CA . ASN B 1 453 ? -35.156 -22.047 -9.266 1 82.44 453 ASN B CA 1
ATOM 7722 C C . ASN B 1 453 ? -34.906 -23.516 -9.523 1 82.44 453 ASN B C 1
ATOM 7724 O O . ASN B 1 453 ? -34.312 -23.875 -10.547 1 82.44 453 ASN B O 1
ATOM 7728 N N . THR B 1 454 ? -35.406 -24.422 -8.68 1 82.25 454 THR B N 1
ATOM 7729 C CA . THR B 1 454 ? -35.062 -25.844 -8.781 1 82.25 454 THR B CA 1
ATOM 7730 C C . THR B 1 454 ? -35.969 -26.547 -9.797 1 82.25 454 THR B C 1
ATOM 7732 O O . THR B 1 454 ? -35.688 -27.656 -10.219 1 82.25 454 THR B O 1
ATOM 7735 N N . LYS B 1 455 ? -36.969 -25.891 -10.289 1 82.12 455 LYS B N 1
ATOM 7736 C CA . LYS B 1 455 ? -37.906 -26.547 -11.203 1 82.12 455 LYS B CA 1
ATOM 7737 C C . LYS B 1 455 ? -37.406 -26.484 -12.641 1 82.12 455 LYS B C 1
ATOM 7739 O O . LYS B 1 455 ? -37.25 -25.391 -13.211 1 82.12 455 LYS B O 1
ATOM 7744 N N . PRO B 1 456 ? -37.312 -27.609 -13.266 1 86.62 456 PRO B N 1
ATOM 7745 C CA . PRO B 1 456 ? -36.812 -27.609 -14.641 1 86.62 456 PRO B CA 1
ATOM 7746 C C . PRO B 1 456 ? -37.812 -26.984 -15.625 1 86.62 456 PRO B C 1
ATOM 7748 O O . PRO B 1 456 ? -37.406 -26.547 -16.703 1 86.62 456 PRO B O 1
ATOM 7751 N N . SER B 1 457 ? -39.062 -26.969 -15.211 1 86.31 457 SER B N 1
ATOM 7752 C CA . SER B 1 457 ? -40.062 -26.375 -16.078 1 86.31 457 SER B CA 1
ATOM 7753 C C . SER B 1 457 ? -39.875 -24.859 -16.172 1 86.31 457 SER B C 1
ATOM 7755 O O . SER B 1 457 ? -40.344 -24.234 -17.125 1 86.31 457 SER B O 1
ATOM 7757 N N . ASN B 1 458 ? -39.25 -24.328 -15.188 1 87.31 458 ASN B N 1
ATOM 7758 C CA . ASN B 1 458 ? -38.938 -22.906 -15.133 1 87.31 458 ASN B CA 1
ATOM 7759 C C . ASN B 1 458 ? -37.5 -22.688 -14.633 1 87.31 458 ASN B C 1
ATOM 7761 O O . ASN B 1 458 ? -37.312 -22.156 -13.531 1 87.31 458 ASN B O 1
ATOM 7765 N N . PRO B 1 459 ? -36.562 -22.938 -15.492 1 89.56 459 PRO B N 1
ATOM 7766 C CA . PRO B 1 459 ? -35.188 -22.922 -15.07 1 89.56 459 PRO B CA 1
ATOM 7767 C C . PRO B 1 459 ? -34.594 -21.5 -15.008 1 89.56 459 PRO B C 1
ATOM 7769 O O . PRO B 1 459 ? -33.562 -21.234 -15.617 1 89.56 459 PRO B O 1
ATOM 7772 N N . ILE B 1 460 ? -35.188 -20.672 -14.164 1 87.75 460 ILE B N 1
ATOM 7773 C CA . ILE B 1 460 ? -34.781 -19.266 -14.07 1 87.75 460 ILE B CA 1
ATOM 7774 C C . ILE B 1 460 ? -33.875 -19.062 -12.859 1 87.75 460 ILE B C 1
ATOM 7776 O O . ILE B 1 460 ? -33.969 -19.797 -11.875 1 87.75 460 ILE B O 1
ATOM 7780 N N . GLY B 1 461 ? -32.938 -18.188 -12.984 1 88.19 461 GLY B N 1
ATOM 7781 C CA . GLY B 1 461 ? -32.094 -17.766 -11.891 1 88.19 461 GLY B CA 1
ATOM 7782 C C . GLY B 1 461 ? -31.859 -16.266 -11.859 1 88.19 461 GLY B C 1
ATOM 7783 O O . GLY B 1 461 ? -32.094 -15.562 -12.852 1 88.19 461 GLY B O 1
ATOM 7784 N N . TYR B 1 462 ? -31.5 -15.766 -10.688 1 86.19 462 TYR B N 1
ATOM 7785 C CA . TYR B 1 462 ? -31.25 -14.344 -10.5 1 86.19 462 TYR B CA 1
ATOM 7786 C C . TYR B 1 462 ? -29.844 -14.109 -9.945 1 86.19 462 TYR B C 1
ATOM 7788 O O . TYR B 1 462 ? -29.344 -14.922 -9.164 1 86.19 462 TYR B O 1
ATOM 7796 N N . THR B 1 463 ? -29.172 -13.078 -10.43 1 87.81 463 THR B N 1
ATOM 7797 C CA . THR B 1 463 ? -27.906 -12.602 -9.883 1 87.81 463 THR B CA 1
ATOM 7798 C C . THR B 1 463 ? -27.938 -11.094 -9.695 1 87.81 463 THR B C 1
ATOM 7800 O O . THR B 1 463 ? -27.594 -10.336 -10.609 1 87.81 463 THR B O 1
ATOM 7803 N N . ILE B 1 464 ? -28.375 -10.586 -8.555 1 81.75 464 ILE B N 1
ATOM 7804 C CA . ILE B 1 464 ? -28.438 -9.156 -8.25 1 81.75 464 ILE B CA 1
ATOM 7805 C C . ILE B 1 464 ? -27.562 -8.852 -7.035 1 81.75 464 ILE B C 1
ATOM 7807 O O . ILE B 1 464 ? -27.797 -9.383 -5.945 1 81.75 464 ILE B O 1
ATOM 7811 N N . LYS B 1 465 ? -26.672 -8.055 -7.324 1 84.19 465 LYS B N 1
ATOM 7812 C CA . LYS B 1 465 ? -25.719 -7.73 -6.266 1 84.19 465 LYS B CA 1
ATOM 7813 C C . LYS B 1 465 ? -26.406 -7.074 -5.078 1 84.19 465 LYS B C 1
ATOM 7815 O O . LYS B 1 465 ? -27.141 -6.098 -5.246 1 84.19 465 LYS B O 1
ATOM 7820 N N . LYS B 1 466 ? -26.141 -7.633 -3.869 1 81.5 466 LYS B N 1
ATOM 7821 C CA . LYS B 1 466 ? -26.688 -7.059 -2.641 1 81.5 466 LYS B CA 1
ATOM 7822 C C . LYS B 1 466 ? -25.766 -7.316 -1.456 1 81.5 466 LYS B C 1
ATOM 7824 O O . LYS B 1 466 ? -25 -6.434 -1.059 1 81.5 466 LYS B O 1
ATOM 7829 N N . CYS B 1 467 ? -25.734 -8.578 -1.053 1 83.06 467 CYS B N 1
ATOM 7830 C CA . CYS B 1 467 ? -24.984 -8.953 0.138 1 83.06 467 CYS B CA 1
ATOM 7831 C C . CYS B 1 467 ? -23.516 -9.195 -0.199 1 83.06 467 CYS B C 1
ATOM 7833 O O . CYS B 1 467 ? -22.656 -9.195 0.689 1 83.06 467 CYS B O 1
ATOM 7835 N N . TYR B 1 468 ? -23.25 -9.453 -1.366 1 89.25 468 TYR B N 1
ATOM 7836 C CA . TYR B 1 468 ? -21.891 -9.773 -1.796 1 89.25 468 TYR B CA 1
ATOM 7837 C C . TYR B 1 468 ? -21.219 -8.562 -2.418 1 89.25 468 TYR B C 1
ATOM 7839 O O . TYR B 1 468 ? -21.875 -7.609 -2.826 1 89.25 468 TYR B O 1
ATOM 7847 N N . GLN B 1 469 ? -19.922 -8.516 -2.457 1 87.31 469 GLN B N 1
ATOM 7848 C CA . GLN B 1 469 ? -19.078 -7.355 -2.736 1 87.31 469 GLN B CA 1
ATOM 7849 C C . GLN B 1 469 ? -19.219 -6.922 -4.195 1 87.31 469 GLN B C 1
ATOM 7851 O O . GLN B 1 469 ? -19.25 -5.727 -4.492 1 87.31 469 GLN B O 1
ATOM 7856 N N . SER B 1 470 ? -19.188 -7.828 -5.125 1 87.62 470 SER B N 1
ATOM 7857 C CA . SER B 1 470 ? -19.203 -7.508 -6.551 1 87.62 470 SER B CA 1
ATOM 7858 C C . SER B 1 470 ? -20.25 -8.344 -7.289 1 87.62 470 SER B C 1
ATOM 7860 O O . SER B 1 470 ? -20.609 -9.43 -6.84 1 87.62 470 SER B O 1
ATOM 7862 N N . SER B 1 471 ? -20.703 -7.711 -8.352 1 86.69 471 SER B N 1
ATOM 7863 C CA . SER B 1 471 ? -21.578 -8.492 -9.219 1 86.69 471 SER B CA 1
ATOM 7864 C C . SER B 1 471 ? -20.781 -9.555 -9.984 1 86.69 471 SER B C 1
ATOM 7866 O O . SER B 1 471 ? -19.672 -9.297 -10.438 1 86.69 471 SER B O 1
ATOM 7868 N N . ILE B 1 472 ? -21.406 -10.703 -10.109 1 89.38 472 ILE B N 1
ATOM 7869 C CA . ILE B 1 472 ? -20.688 -11.789 -10.773 1 89.38 472 ILE B CA 1
ATOM 7870 C C . ILE B 1 472 ? -21.156 -11.906 -12.227 1 89.38 472 ILE B C 1
ATOM 7872 O O . ILE B 1 472 ? -20.5 -12.57 -13.039 1 89.38 472 ILE B O 1
ATOM 7876 N N . MET B 1 473 ? -22.297 -11.273 -12.469 1 88.25 473 MET B N 1
ATOM 7877 C CA . MET B 1 473 ? -22.797 -11.281 -13.844 1 88.25 473 MET B CA 1
ATOM 7878 C C . MET B 1 473 ? -23.25 -9.891 -14.266 1 88.25 473 MET B C 1
ATOM 7880 O O . MET B 1 473 ? -23.578 -9.055 -13.414 1 88.25 473 MET B O 1
ATOM 7884 N N . LYS B 1 474 ? -23.234 -9.664 -15.523 1 83.12 474 LYS B N 1
ATOM 7885 C CA . LYS B 1 474 ? -23.734 -8.398 -16.062 1 83.12 474 LYS B CA 1
ATOM 7886 C C . LYS B 1 474 ? -25.25 -8.359 -16.047 1 83.12 474 LYS B C 1
ATOM 7888 O O . LYS B 1 474 ? -25.844 -7.301 -15.82 1 83.12 474 LYS B O 1
ATOM 7893 N N . SER B 1 475 ? -25.859 -9.547 -16.25 1 83.56 475 SER B N 1
ATOM 7894 C CA . SER B 1 475 ? -27.312 -9.656 -16.266 1 83.56 475 SER B CA 1
ATOM 7895 C C . SER B 1 475 ? -27.875 -10.078 -14.914 1 83.56 475 SER B C 1
ATOM 7897 O O . SER B 1 475 ? -27.25 -10.859 -14.195 1 83.56 475 SER B O 1
ATOM 7899 N N . ASP B 1 476 ? -29.109 -9.547 -14.711 1 87.75 476 ASP B N 1
ATOM 7900 C CA . ASP B 1 476 ? -29.75 -9.844 -13.43 1 87.75 476 ASP B CA 1
ATOM 7901 C C . ASP B 1 476 ? -30.469 -11.188 -13.469 1 87.75 476 ASP B C 1
ATOM 7903 O O . ASP B 1 476 ? -30.703 -11.797 -12.43 1 87.75 476 ASP B O 1
ATOM 7907 N N . THR B 1 477 ? -30.859 -11.531 -14.68 1 87.94 477 THR B N 1
ATOM 7908 C CA . THR B 1 477 ? -31.609 -12.773 -14.844 1 87.94 477 THR B CA 1
ATOM 7909 C C . THR B 1 477 ? -30.906 -13.695 -15.836 1 87.94 477 THR B C 1
ATOM 7911 O O . THR B 1 477 ? -30.219 -13.234 -16.75 1 87.94 477 THR B O 1
ATOM 7914 N N . PHE B 1 478 ? -31.047 -15.008 -15.539 1 90.94 478 PHE B N 1
ATOM 7915 C CA . PHE B 1 478 ? -30.516 -16 -16.469 1 90.94 478 PHE B CA 1
ATOM 7916 C C . PHE B 1 478 ? -31.344 -17.281 -16.438 1 90.94 478 PHE B C 1
ATOM 7918 O O . PHE B 1 478 ? -32.156 -17.469 -15.539 1 90.94 478 PHE B O 1
ATOM 7925 N N . TYR B 1 479 ? -31.188 -18.078 -17.547 1 92.44 479 TYR B N 1
ATOM 7926 C CA . TYR B 1 479 ? -31.75 -19.422 -17.578 1 92.44 479 TYR B CA 1
ATOM 7927 C C . TYR B 1 479 ? -30.656 -20.469 -17.469 1 92.44 479 TYR B C 1
ATOM 7929 O O . TYR B 1 479 ? -29.594 -20.328 -18.078 1 92.44 479 TYR B O 1
ATOM 7937 N N . TRP B 1 480 ? -30.938 -21.422 -16.609 1 91.06 480 TRP B N 1
ATOM 7938 C CA . TRP B 1 480 ? -29.891 -22.422 -16.422 1 91.06 480 TRP B CA 1
ATOM 7939 C C . TRP B 1 480 ? -30.125 -23.641 -17.297 1 91.06 480 TRP B C 1
ATOM 7941 O O . TRP B 1 480 ? -31.266 -23.969 -17.625 1 91.06 480 TRP B O 1
ATOM 7951 N N . GLU B 1 481 ? -29.016 -24.266 -17.766 1 92.5 481 GLU B N 1
ATOM 7952 C CA . GLU B 1 481 ? -29.016 -25.531 -18.5 1 92.5 481 GLU B CA 1
ATOM 7953 C C . GLU B 1 481 ? -28.938 -26.719 -17.547 1 92.5 481 GLU B C 1
ATOM 7955 O O . GLU B 1 481 ? -29.672 -27.703 -17.703 1 92.5 481 GLU B O 1
ATOM 7960 N N . ASP B 1 482 ? -28.062 -26.703 -16.688 1 92.44 482 ASP B N 1
ATOM 7961 C CA . ASP B 1 482 ? -27.859 -27.703 -15.648 1 92.44 482 ASP B CA 1
ATOM 7962 C C . ASP B 1 482 ? -27.188 -27.094 -14.422 1 92.44 482 ASP B C 1
ATOM 7964 O O . ASP B 1 482 ? -26.656 -25.984 -14.484 1 92.44 482 ASP B O 1
ATOM 7968 N N . TRP B 1 483 ? -27.344 -27.781 -13.336 1 91.69 483 TRP B N 1
ATOM 7969 C CA . TRP B 1 483 ? -26.594 -27.328 -12.164 1 91.69 483 TRP B CA 1
ATOM 7970 C C . TRP B 1 483 ? -26.297 -28.5 -11.227 1 91.69 483 TRP B C 1
ATOM 7972 O O . TRP B 1 483 ? -26.938 -29.547 -11.305 1 91.69 483 TRP B O 1
ATOM 7982 N N . GLU B 1 484 ? -25.266 -28.312 -10.5 1 93.88 484 GLU B N 1
ATOM 7983 C CA . GLU B 1 484 ? -24.75 -29.359 -9.625 1 93.88 484 GLU B CA 1
ATOM 7984 C C . GLU B 1 484 ? -24.422 -28.812 -8.234 1 93.88 484 GLU B C 1
ATOM 7986 O O . GLU B 1 484 ? -24.094 -27.641 -8.086 1 93.88 484 GLU B O 1
ATOM 7991 N N . VAL B 1 485 ? -24.625 -29.672 -7.234 1 92.25 485 VAL B N 1
ATOM 7992 C CA . VAL B 1 485 ? -24.25 -29.344 -5.867 1 92.25 485 VAL B CA 1
ATOM 7993 C C . VAL B 1 485 ? -23.219 -30.359 -5.355 1 92.25 485 VAL B C 1
ATOM 7995 O O . VAL B 1 485 ? -23.406 -31.562 -5.516 1 92.25 485 VAL B O 1
ATOM 7998 N N . PHE B 1 486 ? -22.188 -29.828 -4.766 1 92.88 486 PHE B N 1
ATOM 7999 C CA . PHE B 1 486 ? -21.109 -30.688 -4.281 1 92.88 486 PHE B CA 1
ATOM 8000 C C . PHE B 1 486 ? -20.875 -30.469 -2.789 1 92.88 486 PHE B C 1
ATOM 8002 O O . PHE B 1 486 ? -20.969 -29.344 -2.299 1 92.88 486 PHE B O 1
ATOM 8009 N N . SER B 1 487 ? -20.594 -31.5 -2.076 1 91.31 487 SER B N 1
ATOM 8010 C CA . SER B 1 487 ? -19.969 -31.391 -0.765 1 91.31 487 SER B CA 1
ATOM 8011 C C . SER B 1 487 ? -18.453 -31.312 -0.883 1 91.31 487 SER B C 1
ATOM 8013 O O . SER B 1 487 ? -17.844 -32.062 -1.645 1 91.31 487 SER B O 1
ATOM 8015 N N . VAL B 1 488 ? -17.891 -30.344 -0.249 1 88.12 488 VAL B N 1
ATOM 8016 C CA . VAL B 1 488 ? -16.453 -30.125 -0.399 1 88.12 488 VAL B CA 1
ATOM 8017 C C . VAL B 1 488 ? -15.734 -30.5 0.896 1 88.12 488 VAL B C 1
ATOM 8019 O O . VAL B 1 488 ? -16.125 -30.047 1.979 1 88.12 488 VAL B O 1
ATOM 8022 N N . GLN B 1 489 ? -14.711 -31.344 0.837 1 82.38 489 GLN B N 1
ATOM 8023 C CA . GLN B 1 489 ? -13.922 -31.75 1.994 1 82.38 489 GLN B CA 1
ATOM 8024 C C . GLN B 1 489 ? -12.43 -31.656 1.693 1 82.38 489 GLN B C 1
ATOM 8026 O O . GLN B 1 489 ? -11.984 -32 0.597 1 82.38 489 GLN B O 1
ATOM 8031 N N . SER B 1 490 ? -11.805 -30.906 2.562 1 78.31 490 SER B N 1
ATOM 8032 C CA . SER B 1 490 ? -10.352 -30.859 2.43 1 78.31 490 SER B CA 1
ATOM 8033 C C . SER B 1 490 ? -9.695 -32.062 3.105 1 78.31 490 SER B C 1
ATOM 8035 O O . SER B 1 490 ? -10.164 -32.531 4.148 1 78.31 490 SER B O 1
ATOM 8037 N N . SER B 1 491 ? -8.992 -32.812 2.402 1 61.59 491 SER B N 1
ATOM 8038 C CA . SER B 1 491 ? -8.297 -33.906 3.045 1 61.59 491 SER B CA 1
ATOM 8039 C C . SER B 1 491 ? -6.953 -33.469 3.617 1 61.59 491 SER B C 1
ATOM 8041 O O . SER B 1 491 ? -6.164 -32.812 2.926 1 61.59 491 SER B O 1
ATOM 8043 N N . SER B 1 492 ? -6.918 -33 4.902 1 52.75 492 SER B N 1
ATOM 8044 C CA . SER B 1 492 ? -5.629 -32.812 5.562 1 52.75 492 SER B CA 1
ATOM 8045 C C . SER B 1 492 ? -4.781 -34.062 5.496 1 52.75 492 SER B C 1
ATOM 8047 O O . SER B 1 492 ? -5.312 -35.188 5.461 1 52.75 492 SER B O 1
#